Protein 8W9S (pdb70)

Nearest PDB structures (foldseek):
  3ezy-assembly1_B  TM=8.254E-01  e=8.306E-23  Thermotoga maritima
  4gqa-assembly2_C-3  TM=8.114E-01  e=2.676E-22  Klebsiella pneumoniae 342
  4hkt-assembly1_D  TM=8.062E-01  e=8.129E-22  Sinorhizobium meliloti 1021
  5uib-assembly1_A  TM=7.737E-01  e=2.245E-22  Rhizobium rhizogenes K84
  3e18-assembly1_B  TM=7.117E-01  e=3.776E-19  Listeria innocua

Radius of gyration: 33.32 Å; Cα contacts (8 Å, |Δi|>4): 2780; chains: 4; bounding box: 91×78×67 Å

Sequence (1149 aa):
QLEVALIGAGLIARLHLEAWLGAGAAVRVYSDDGRSRELAAEFGAKAAGSLEEALDGADAVDICTPTASHHEIALTAIAAGVGVVCEKPLAASAEEAEEIVTAAERAGVRLYAAHDVRFAAPYARLHELVASGRLGEGALGRFSFSAYHPRPWTGHASARSGGILTDQLLHGADLAHWVFGDVVRVHACYQGDIATPAPEGAVATGTAVLTHASGAISQVVSRWTATPRPPVRVAFHVSGTGGSVSYDSEWPQEVRVVDGGAGNFAYGGPSVFDTEMREFATAFAGGPEPRIGAKDALAAVRIIHAAAESAWTGRAVELPVVKVAILSSTPQAYAGALRGLPDVEVVAAASWDAFEPVRQAAEAGARVLCEYPPAAKETDLKAMIDAAGDRLTFASPACHGEAFAVVRKGIADGGIGELTTVLGSVATSVDGVLGAAAPYLLDLADAVLGGEPAQQVYAQTNIVLSIGESAAVLTVRYRSGQVASFDCRRHGSATGLPAVTFIGDQGSVQYDAGPQLLGGERPELGGEDLEALMLKDFLGAGDGPGPDGQAALRTFRIIQAAYESAHTGQPVDLRQLEVALIGAGLIARLHLEAWLGAGAAVRVYSDDGRSRELAAEFGAKAAGSLEEALDGADAVDICTPTASHHEIALTAIAAGVGVVCEKPLAASAEEAEEIVTAAERAGVRLYAAHDVRFAAPYARLHELVASGRLGEGALGRFSFSAYHPRPWTGHASARSGGILTDQLLHGADLAHWVFGDVVRVHACYQGDIATPAPEGAVATGTAVLTHASGAISQVVSRWTATPRPPVRVAFHVSGTGGSVSYDSEWPQEVRVVDGGAGNFAYGGPSVFDTEMREFATAFAGGPEPRIGAKDALAAVRIIHAAAESAWTGRAVELPVVKVAILSSTPQAYAGALRGLPDVEVVAAASWDAFEPVRQAAEAGARVLCEYPPAAKETDLKAMIDAAGDRLTFASPACHGEAFAVVRKGIADGGIGELTTVLGSVATSVDGVLGAAAPYLLDLADAVLGGEPAQQVYAQTNIVLSGRIGESAAVLTVRYRSGQVASFDCRRHGSATGLPAVTFIGDQGSVQYDAGPQLLGGERPELGGEDLEALMLKDFLGDGPGPDGQAALRTFRIIQAAYESAHTGQPVDL

Structure (mmCIF, N/CA/C/O backbone):
data_8W9S
#
_entry.id   8W9S
#
_cell.length_a   191.539
_cell.length_b   82.110
_cell.length_c   88.555
_cell.angle_alpha   90.00
_cell.angle_beta   99.64
_cell.angle_gamma   90.00
#
_symmetry.space_group_name_H-M   'C 1 2 1'
#
loop_
_entity.id
_entity.type
_entity.pdbx_description
1 polymer 'NADH-dependent dihydrogenase'
2 polymer RifT
3 non-polymer NICOTINAMIDE-ADENINE-DINUCLEOTIDE
4 non-polymer (7E,9S,10S,11R,12R,13R,14R,15R,16S,17S,18E,20Z)-2,4,10,12,14,16-hexahydroxy-3,7,9,11,13,15,17,21-octamethyl-23-azatricyclo[22.3.1.05,27]octacosa-1,3,5(27),7,18,20,24-heptaene-6,22,26,28-tetrone
5 water water
#
loop_
_atom_site.group_PDB
_atom_site.id
_atom_site.type_symbol
_atom_site.label_atom_id
_atom_site.label_alt_id
_atom_site.label_comp_id
_atom_site.label_asym_id
_atom_site.label_entity_id
_atom_site.label_seq_id
_atom_site.pdbx_PDB_ins_code
_atom_site.Cartn_x
_atom_site.Cartn_y
_atom_site.Cartn_z
_atom_site.occupancy
_atom_site.B_iso_or_equiv
_atom_site.auth_seq_id
_atom_site.auth_comp_id
_atom_site.auth_asym_id
_atom_site.auth_atom_id
_atom_site.pdbx_PDB_model_num
ATOM 1 N N . GLN A 1 18 ? -11.856 -4.990 19.499 1.00 36.52 18 GLN A N 1
ATOM 2 C CA . GLN A 1 18 ? -10.435 -4.849 19.164 1.00 45.76 18 GLN A CA 1
ATOM 3 C C . GLN A 1 18 ? -9.785 -3.729 19.936 1.00 45.42 18 GLN A C 1
ATOM 4 O O . GLN A 1 18 ? -10.332 -2.632 20.052 1.00 40.75 18 GLN A O 1
ATOM 10 N N . LEU A 1 19 ? -8.582 -4.006 20.429 1.00 45.20 19 LEU A N 1
ATOM 11 C CA . LEU A 1 19 ? -7.869 -3.011 21.207 1.00 44.46 19 LEU A CA 1
ATOM 12 C C . LEU A 1 19 ? -7.486 -1.873 20.261 1.00 42.98 19 LEU A C 1
ATOM 13 O O . LEU A 1 19 ? -7.152 -2.105 19.097 1.00 42.81 19 LEU A O 1
ATOM 18 N N . GLU A 1 20 ? -7.566 -0.640 20.736 1.00 41.11 20 GLU A N 1
ATOM 19 C CA . GLU A 1 20 ? -7.275 0.524 19.905 1.00 43.42 20 GLU A CA 1
ATOM 20 C C . GLU A 1 20 ? -6.005 1.206 20.417 1.00 41.93 20 GLU A C 1
ATOM 21 O O . GLU A 1 20 ? -5.953 1.627 21.577 1.00 41.06 20 GLU A O 1
ATOM 27 N N . VAL A 1 21 ? -4.994 1.323 19.551 1.00 42.01 21 VAL A N 1
ATOM 28 C CA . VAL A 1 21 ? -3.663 1.800 19.923 1.00 39.72 21 VAL A CA 1
ATOM 29 C C . VAL A 1 21 ? -3.332 3.052 19.126 1.00 39.00 21 VAL A C 1
ATOM 30 O O . VAL A 1 21 ? -3.387 3.042 17.892 1.00 39.04 21 VAL A O 1
ATOM 34 N N . ALA A 1 22 ? -2.958 4.119 19.825 1.00 38.97 22 ALA A N 1
ATOM 35 C CA . ALA A 1 22 ? -2.469 5.333 19.180 1.00 37.63 22 ALA A CA 1
ATOM 36 C C . ALA A 1 22 ? -0.941 5.258 19.102 1.00 39.70 22 ALA A C 1
ATOM 37 O O . ALA A 1 22 ? -0.255 5.302 20.131 1.00 37.83 22 ALA A O 1
ATOM 39 N N . LEU A 1 23 ? -0.405 5.153 17.887 1.00 36.66 23 LEU A N 1
ATOM 40 C CA . LEU A 1 23 ? 1.040 5.081 17.675 1.00 39.29 23 LEU A CA 1
ATOM 41 C C . LEU A 1 23 ? 1.564 6.462 17.298 1.00 41.65 23 LEU A C 1
ATOM 42 O O . LEU A 1 23 ? 1.167 7.023 16.266 1.00 38.31 23 LEU A O 1
ATOM 47 N N . ILE A 1 24 ? 2.460 7.003 18.128 1.00 37.85 24 ILE A N 1
ATOM 48 C CA . ILE A 1 24 ? 3.032 8.327 17.921 1.00 37.81 24 ILE A CA 1
ATOM 49 C C . ILE A 1 24 ? 4.450 8.175 17.387 1.00 41.28 24 ILE A C 1
ATOM 50 O O . ILE A 1 24 ? 5.277 7.462 17.977 1.00 39.33 24 ILE A O 1
ATOM 55 N N . GLY A 1 25 ? 4.736 8.859 16.283 1.00 42.68 25 GLY A N 1
ATOM 56 C CA . GLY A 1 25 ? 5.977 8.721 15.555 1.00 43.63 25 GLY A CA 1
ATOM 57 C C . GLY A 1 25 ? 5.808 7.869 14.305 1.00 45.33 25 GLY A C 1
ATOM 58 O O . GLY A 1 25 ? 4.901 7.040 14.191 1.00 42.82 25 GLY A O 1
ATOM 59 N N . ALA A 1 26 ? 6.702 8.088 13.337 1.00 45.37 26 ALA A N 1
ATOM 60 C CA . ALA A 1 26 ? 6.647 7.340 12.084 1.00 45.53 26 ALA A CA 1
ATOM 61 C C . ALA A 1 26 ? 8.040 6.930 11.624 1.00 46.45 26 ALA A C 1
ATOM 62 O O . ALA A 1 26 ? 8.276 6.756 10.422 1.00 46.80 26 ALA A O 1
ATOM 64 N N . GLY A 1 27 ? 8.970 6.771 12.561 1.00 44.13 27 GLY A N 1
ATOM 65 C CA . GLY A 1 27 ? 10.321 6.355 12.252 1.00 44.28 27 GLY A CA 1
ATOM 66 C C . GLY A 1 27 ? 10.471 4.848 12.213 1.00 43.98 27 GLY A C 1
ATOM 67 O O . GLY A 1 27 ? 9.508 4.099 12.034 1.00 42.37 27 GLY A O 1
ATOM 68 N N . LEU A 1 28 ? 11.714 4.396 12.389 1.00 44.17 28 LEU A N 1
ATOM 69 C CA . LEU A 1 28 ? 12.007 2.973 12.246 1.00 42.64 28 LEU A CA 1
ATOM 70 C C . LEU A 1 28 ? 11.366 2.141 13.354 1.00 39.92 28 LEU A C 1
ATOM 71 O O . LEU A 1 28 ? 10.813 1.069 13.077 1.00 39.51 28 LEU A O 1
ATOM 76 N N . ILE A 1 29 ? 11.400 2.624 14.603 1.00 41.04 29 ILE A N 1
ATOM 77 C CA . ILE A 1 29 ? 10.781 1.882 15.701 1.00 41.71 29 ILE A CA 1
ATOM 78 C C . ILE A 1 29 ? 9.273 1.829 15.519 1.00 39.08 29 ILE A C 1
ATOM 79 O O . ILE A 1 29 ? 8.660 0.764 15.642 1.00 36.73 29 ILE A O 1
ATOM 84 N N . ALA A 1 30 ? 8.654 2.985 15.248 1.00 37.25 30 ALA A N 1
ATOM 85 C CA . ALA A 1 30 ? 7.217 3.035 15.002 1.00 37.68 30 ALA A CA 1
ATOM 86 C C . ALA A 1 30 ? 6.810 2.043 13.928 1.00 37.45 30 ALA A C 1
ATOM 87 O O . ALA A 1 30 ? 5.810 1.329 14.069 1.00 38.70 30 ALA A O 1
ATOM 89 N N . ARG A 1 31 ? 7.571 1.994 12.840 1.00 36.81 31 ARG A N 1
ATOM 90 C CA . ARG A 1 31 ? 7.250 1.069 11.762 1.00 38.18 31 ARG A CA 1
ATOM 91 C C . ARG A 1 31 ? 7.304 -0.373 12.254 1.00 38.92 31 ARG A C 1
ATOM 92 O O . ARG A 1 31 ? 6.443 -1.190 11.910 1.00 39.35 31 ARG A O 1
ATOM 100 N N . LEU A 1 32 ? 8.284 -0.692 13.099 1.00 37.59 32 LEU A N 1
ATOM 101 C CA . LEU A 1 32 ? 8.384 -2.047 13.630 1.00 37.39 32 LEU A CA 1
ATOM 102 C C . LEU A 1 32 ? 7.256 -2.335 14.612 1.00 38.46 32 LEU A C 1
ATOM 103 O O . LEU A 1 32 ? 6.703 -3.445 14.629 1.00 32.99 32 LEU A O 1
ATOM 108 N N . HIS A 1 33 ? 6.909 -1.343 15.438 1.00 33.40 33 HIS A N 1
ATOM 109 C CA . HIS A 1 33 ? 5.797 -1.491 16.372 1.00 37.68 33 HIS A CA 1
ATOM 110 C C . HIS A 1 33 ? 4.462 -1.597 15.638 1.00 37.04 33 HIS A C 1
ATOM 111 O O . HIS A 1 33 ? 3.624 -2.433 15.994 1.00 36.48 33 HIS A O 1
ATOM 118 N N . LEU A 1 34 ? 4.245 -0.757 14.620 1.00 36.44 34 LEU A N 1
ATOM 119 C CA . LEU A 1 34 ? 2.992 -0.807 13.864 1.00 37.26 34 LEU A CA 1
ATOM 120 C C . LEU A 1 34 ? 2.706 -2.225 13.400 1.00 39.37 34 LEU A C 1
ATOM 121 O O . LEU A 1 34 ? 1.633 -2.778 13.672 1.00 38.47 34 LEU A O 1
ATOM 126 N N . GLU A 1 35 ? 3.694 -2.845 12.750 1.00 36.98 35 GLU A N 1
ATOM 127 C CA . GLU A 1 35 ? 3.530 -4.188 12.215 1.00 41.31 35 GLU A CA 1
ATOM 128 C C . GLU A 1 35 ? 3.233 -5.193 13.318 1.00 41.54 35 GLU A C 1
ATOM 129 O O . GLU A 1 35 ? 2.464 -6.142 13.118 1.00 39.90 35 GLU A O 1
ATOM 135 N N . ALA A 1 36 ? 3.833 -5.004 14.493 1.00 41.07 36 ALA A N 1
ATOM 136 C CA . ALA A 1 36 ? 3.627 -5.953 15.579 1.00 40.46 36 ALA A CA 1
ATOM 137 C C . ALA A 1 36 ? 2.260 -5.772 16.240 1.00 37.34 36 ALA A C 1
ATOM 138 O O . ALA A 1 36 ? 1.613 -6.761 16.596 1.00 36.79 36 ALA A O 1
ATOM 140 N N . TRP A 1 37 ? 1.819 -4.525 16.448 1.00 37.35 37 TRP A N 1
ATOM 141 C CA . TRP A 1 37 ? 0.469 -4.300 16.968 1.00 40.17 37 TRP A CA 1
ATOM 142 C C . TRP A 1 37 ? -0.572 -4.968 16.077 1.00 40.63 37 TRP A C 1
ATOM 143 O O . TRP A 1 37 ? -1.396 -5.764 16.550 1.00 39.67 37 TRP A O 1
ATOM 154 N N . LEU A 1 38 ? -0.531 -4.669 14.774 1.00 39.84 38 LEU A N 1
ATOM 155 C CA . LEU A 1 38 ? -1.484 -5.262 13.839 1.00 39.95 38 LEU A CA 1
ATOM 156 C C . LEU A 1 38 ? -1.416 -6.781 13.884 1.00 42.34 38 LEU A C 1
ATOM 157 O O . LEU A 1 38 ? -2.452 -7.455 13.934 1.00 42.66 38 LEU A O 1
ATOM 162 N N . GLY A 1 39 ? -0.204 -7.340 13.900 1.00 38.35 39 GLY A N 1
ATOM 163 C CA . GLY A 1 39 ? -0.055 -8.779 14.027 1.00 40.20 39 GLY A CA 1
ATOM 164 C C . GLY A 1 39 ? -0.612 -9.336 15.319 1.00 41.94 39 GLY A C 1
ATOM 165 O O . GLY A 1 39 ? -0.866 -10.541 15.405 1.00 46.68 39 GLY A O 1
ATOM 166 N N . ALA A 1 40 ? -0.810 -8.490 16.326 1.00 40.89 40 ALA A N 1
ATOM 167 C CA . ALA A 1 40 ? -1.398 -8.909 17.589 1.00 41.08 40 ALA A CA 1
ATOM 168 C C . ALA A 1 40 ? -2.911 -8.725 17.632 1.00 42.85 40 ALA A C 1
ATOM 169 O O . ALA A 1 40 ? -3.544 -9.153 18.604 1.00 40.36 40 ALA A O 1
ATOM 171 N N . GLY A 1 41 ? -3.501 -8.105 16.610 1.00 42.68 41 GLY A N 1
ATOM 172 C CA . GLY A 1 41 ? -4.941 -7.946 16.524 1.00 47.19 41 GLY A CA 1
ATOM 173 C C . GLY A 1 41 ? -5.436 -6.549 16.823 1.00 48.72 41 GLY A C 1
ATOM 174 O O . GLY A 1 41 ? -6.642 -6.296 16.695 1.00 49.31 41 GLY A O 1
ATOM 175 N N . ALA A 1 42 ? -4.552 -5.638 17.214 1.00 43.48 42 ALA A N 1
ATOM 176 C CA . ALA A 1 42 ? -4.962 -4.284 17.532 1.00 43.23 42 ALA A CA 1
ATOM 177 C C . ALA A 1 42 ? -5.319 -3.513 16.267 1.00 45.14 42 ALA A C 1
ATOM 178 O O . ALA A 1 42 ? -4.792 -3.770 15.181 1.00 43.28 42 ALA A O 1
ATOM 180 N N . ALA A 1 43 ? -6.232 -2.560 16.418 1.00 45.37 43 ALA A N 1
ATOM 181 C CA . ALA A 1 43 ? -6.407 -1.508 15.430 1.00 46.15 43 ALA A CA 1
ATOM 182 C C . ALA A 1 43 ? -5.545 -0.331 15.850 1.00 42.64 43 ALA A C 1
ATOM 183 O O . ALA A 1 43 ? -5.406 -0.051 17.041 1.00 44.11 43 ALA A O 1
ATOM 185 N N . VAL A 1 44 ? -4.955 0.353 14.876 1.00 42.76 44 VAL A N 1
ATOM 186 C CA . VAL A 1 44 ? -3.973 1.387 15.168 1.00 43.20 44 VAL A CA 1
ATOM 187 C C . VAL A 1 44 ? -4.295 2.656 14.388 1.00 45.97 44 VAL A C 1
ATOM 188 O O . VAL A 1 44 ? -4.712 2.603 13.225 1.00 45.45 44 VAL A O 1
ATOM 192 N N . ARG A 1 45 ? -4.085 3.798 15.038 1.00 42.50 45 ARG A N 1
ATOM 193 C CA . ARG A 1 45 ? -4.057 5.114 14.421 1.00 44.49 45 ARG A CA 1
ATOM 194 C C . ARG A 1 45 ? -2.666 5.705 14.623 1.00 42.00 45 ARG A C 1
ATOM 195 O O . ARG A 1 45 ? -2.102 5.611 15.718 1.00 41.92 45 ARG A O 1
ATOM 203 N N . VAL A 1 46 ? -2.112 6.316 13.577 1.00 44.08 46 VAL A N 1
ATOM 204 C CA . VAL A 1 46 ? -0.728 6.781 13.575 1.00 44.08 46 VAL A CA 1
ATOM 205 C C . VAL A 1 46 ? -0.706 8.299 13.455 1.00 47.10 46 VAL A C 1
ATOM 206 O O . VAL A 1 46 ? -1.338 8.865 12.554 1.00 45.51 46 VAL A O 1
ATOM 210 N N . TYR A 1 47 ? 0.027 8.955 14.355 1.00 42.71 47 TYR A N 1
ATOM 211 C CA . TYR A 1 47 ? 0.288 10.385 14.255 1.00 47.17 47 TYR A CA 1
ATOM 212 C C . TYR A 1 47 ? 1.770 10.662 14.454 1.00 48.69 47 TYR A C 1
ATOM 213 O O . TYR A 1 47 ? 2.357 10.243 15.461 1.00 44.94 47 TYR A O 1
ATOM 222 N N . SER A 1 48 ? 2.362 11.392 13.512 1.00 49.62 48 SER A N 1
ATOM 223 C CA . SER A 1 48 ? 3.691 11.960 13.688 1.00 52.52 48 SER A CA 1
ATOM 224 C C . SER A 1 48 ? 3.677 13.410 13.229 1.00 55.53 48 SER A C 1
ATOM 225 O O . SER A 1 48 ? 2.944 13.782 12.306 1.00 54.84 48 SER A O 1
ATOM 228 N N . ASP A 1 49 ? 4.499 14.228 13.885 1.00 54.24 49 ASP A N 1
ATOM 229 C CA . ASP A 1 49 ? 4.548 15.649 13.563 1.00 56.34 49 ASP A CA 1
ATOM 230 C C . ASP A 1 49 ? 5.254 15.935 12.242 1.00 59.30 49 ASP A C 1
ATOM 231 O O . ASP A 1 49 ? 5.248 17.086 11.798 1.00 61.79 49 ASP A O 1
ATOM 236 N N . ASP A 1 50 ? 5.845 14.933 11.597 1.00 62.18 50 ASP A N 1
ATOM 237 C CA . ASP A 1 50 ? 6.472 15.140 10.300 1.00 61.82 50 ASP A CA 1
ATOM 238 C C . ASP A 1 50 ? 5.530 14.843 9.148 1.00 63.19 50 ASP A C 1
ATOM 239 O O . ASP A 1 50 ? 5.954 14.904 7.990 1.00 65.86 50 ASP A O 1
ATOM 244 N N . GLY A 1 51 ? 4.272 14.513 9.435 1.00 63.77 51 GLY A N 1
ATOM 245 C CA . GLY A 1 51 ? 3.319 14.139 8.414 1.00 67.10 51 GLY A CA 1
ATOM 246 C C . GLY A 1 51 ? 3.491 12.749 7.841 1.00 68.63 51 GLY A C 1
ATOM 247 O O . GLY A 1 51 ? 2.546 12.228 7.230 1.00 71.12 51 GLY A O 1
ATOM 248 N N . ARG A 1 52 ? 4.658 12.121 8.031 1.00 61.38 52 ARG A N 1
ATOM 249 C CA . ARG A 1 52 ? 4.939 10.810 7.448 1.00 60.82 52 ARG A CA 1
ATOM 250 C C . ARG A 1 52 ? 4.030 9.712 7.990 1.00 58.86 52 ARG A C 1
ATOM 251 O O . ARG A 1 52 ? 4.038 8.601 7.453 1.00 59.87 52 ARG A O 1
ATOM 259 N N . SER A 1 53 ? 3.238 10.000 9.022 1.00 61.15 53 SER A N 1
ATOM 260 C CA . SER A 1 53 ? 2.266 9.033 9.517 1.00 56.92 53 SER A CA 1
ATOM 261 C C . SER A 1 53 ? 1.189 8.719 8.479 1.00 57.14 53 SER A C 1
ATOM 262 O O . SER A 1 53 ? 0.606 7.628 8.508 1.00 51.71 53 SER A O 1
ATOM 265 N N . ARG A 1 54 ? 0.934 9.641 7.547 1.00 58.58 54 ARG A N 1
ATOM 266 C CA . ARG A 1 54 ? -0.102 9.434 6.535 1.00 62.10 54 ARG A CA 1
ATOM 267 C C . ARG A 1 54 ? 0.193 8.197 5.676 1.00 58.42 54 ARG A C 1
ATOM 268 O O . ARG A 1 54 ? -0.490 7.178 5.788 1.00 54.02 54 ARG A O 1
ATOM 276 N N . GLU A 1 55 ? 1.199 8.270 4.796 1.00 60.92 55 GLU A N 1
ATOM 277 C CA . GLU A 1 55 ? 1.682 7.111 4.038 1.00 59.34 55 GLU A CA 1
ATOM 278 C C . GLU A 1 55 ? 2.148 5.931 4.893 1.00 54.85 55 GLU A C 1
ATOM 279 O O . GLU A 1 55 ? 2.154 4.806 4.384 1.00 54.09 55 GLU A O 1
ATOM 285 N N . LEU A 1 56 ? 2.568 6.118 6.149 1.00 54.09 56 LEU A N 1
ATOM 286 C CA . LEU A 1 56 ? 2.930 4.936 6.934 1.00 52.85 56 LEU A CA 1
ATOM 287 C C . LEU A 1 56 ? 1.699 4.087 7.236 1.00 51.01 56 LEU A C 1
ATOM 288 O O . LEU A 1 56 ? 1.708 2.861 7.060 1.00 48.33 56 LEU A O 1
ATOM 293 N N . ALA A 1 57 ? 0.619 4.735 7.665 1.00 49.96 57 ALA A N 1
ATOM 294 C CA . ALA A 1 57 ? -0.603 4.016 7.988 1.00 49.54 57 ALA A CA 1
ATOM 295 C C . ALA A 1 57 ? -1.217 3.374 6.749 1.00 50.59 57 ALA A C 1
ATOM 296 O O . ALA A 1 57 ? -1.726 2.249 6.818 1.00 48.14 57 ALA A O 1
ATOM 298 N N . ALA A 1 58 ? -1.172 4.067 5.607 1.00 51.02 58 ALA A N 1
ATOM 299 C CA . ALA A 1 58 ? -1.717 3.496 4.377 1.00 50.72 58 ALA A CA 1
ATOM 300 C C . ALA A 1 58 ? -0.961 2.238 3.978 1.00 53.11 58 ALA A C 1
ATOM 301 O O . ALA A 1 58 ? -1.570 1.239 3.574 1.00 52.26 58 ALA A O 1
ATOM 303 N N . GLU A 1 59 ? 0.367 2.262 4.113 1.00 52.70 59 GLU A N 1
ATOM 304 C CA . GLU A 1 59 ? 1.184 1.099 3.781 1.00 50.40 59 GLU A CA 1
ATOM 305 C C . GLU A 1 59 ? 0.742 -0.140 4.557 1.00 50.99 59 GLU A C 1
ATOM 306 O O . GLU A 1 59 ? 0.762 -1.255 4.023 1.00 52.49 59 GLU A O 1
ATOM 312 N N . PHE A 1 60 ? 0.313 0.028 5.806 1.00 51.48 60 PHE A N 1
ATOM 313 C CA . PHE A 1 60 ? -0.031 -1.113 6.647 1.00 50.89 60 PHE A CA 1
ATOM 314 C C . PHE A 1 60 ? -1.533 -1.286 6.843 1.00 50.44 60 PHE A C 1
ATOM 315 O O . PHE A 1 60 ? -1.950 -2.230 7.525 1.00 50.97 60 PHE A O 1
ATOM 323 N N . GLY A 1 61 ? -2.359 -0.421 6.261 1.00 50.76 61 GLY A N 1
ATOM 324 C CA . GLY A 1 61 ? -3.792 -0.531 6.449 1.00 50.53 61 GLY A CA 1
ATOM 325 C C . GLY A 1 61 ? -4.307 0.028 7.755 1.00 51.46 61 GLY A C 1
ATOM 326 O O . GLY A 1 61 ? -5.395 -0.352 8.196 1.00 50.22 61 GLY A O 1
ATOM 327 N N . ALA A 1 62 ? -3.557 0.911 8.400 1.00 50.40 62 ALA A N 1
ATOM 328 C CA . ALA A 1 62 ? -3.995 1.498 9.651 1.00 50.84 62 ALA A CA 1
ATOM 329 C C . ALA A 1 62 ? -4.632 2.862 9.402 1.00 50.55 62 ALA A C 1
ATOM 330 O O . ALA A 1 62 ? -4.721 3.348 8.271 1.00 51.15 62 ALA A O 1
ATOM 332 N N . LYS A 1 63 ? -5.062 3.483 10.497 1.00 45.82 63 LYS A N 1
ATOM 333 C CA . LYS A 1 63 ? -5.701 4.788 10.516 1.00 48.36 63 LYS A CA 1
ATOM 334 C C . LYS A 1 63 ? -4.633 5.870 10.641 1.00 50.00 63 LYS A C 1
ATOM 335 O O . LYS A 1 63 ? -3.577 5.656 11.248 1.00 48.61 63 LYS A O 1
ATOM 341 N N . ALA A 1 64 ? -4.909 7.037 10.072 1.00 46.60 64 ALA A N 1
ATOM 342 C CA . ALA A 1 64 ? -4.049 8.201 10.248 1.00 52.01 64 ALA A CA 1
ATOM 343 C C . ALA A 1 64 ? -4.795 9.274 11.026 1.00 50.52 64 ALA A C 1
ATOM 344 O O . ALA A 1 64 ? -5.920 9.635 10.669 1.00 51.47 64 ALA A O 1
ATOM 346 N N . ALA A 1 65 ? -4.174 9.774 12.087 1.00 47.47 65 ALA A N 1
ATOM 347 C CA . ALA A 1 65 ? -4.735 10.857 12.878 1.00 53.18 65 ALA A CA 1
ATOM 348 C C . ALA A 1 65 ? -4.005 12.161 12.568 1.00 54.20 65 ALA A C 1
ATOM 349 O O . ALA A 1 65 ? -2.806 12.171 12.277 1.00 53.18 65 ALA A O 1
ATOM 351 N N . GLY A 1 66 ? -4.747 13.267 12.620 1.00 52.18 66 GLY A N 1
ATOM 352 C CA . GLY A 1 66 ? -4.178 14.567 12.330 1.00 52.95 66 GLY A CA 1
ATOM 353 C C . GLY A 1 66 ? -3.512 15.268 13.500 1.00 55.34 66 GLY A C 1
ATOM 354 O O . GLY A 1 66 ? -2.905 16.327 13.303 1.00 54.43 66 GLY A O 1
ATOM 355 N N . SER A 1 67 ? -3.609 14.710 14.706 1.00 54.80 67 SER A N 1
ATOM 356 C CA . SER A 1 67 ? -3.037 15.334 15.893 1.00 54.10 67 SER A CA 1
ATOM 357 C C . SER A 1 67 ? -2.918 14.282 16.982 1.00 52.30 67 SER A C 1
ATOM 358 O O . SER A 1 67 ? -3.544 13.222 16.917 1.00 53.32 67 SER A O 1
ATOM 361 N N . LEU A 1 68 ? -2.131 14.607 18.009 1.00 54.03 68 LEU A N 1
ATOM 362 C CA . LEU A 1 68 ? -2.020 13.720 19.164 1.00 53.13 68 LEU A CA 1
ATOM 363 C C . LEU A 1 68 ? -3.355 13.606 19.894 1.00 53.64 68 LEU A C 1
ATOM 364 O O . LEU A 1 68 ? -3.751 12.514 20.323 1.00 49.12 68 LEU A O 1
ATOM 369 N N . GLU A 1 69 ? -4.064 14.727 20.037 1.00 54.62 69 GLU A N 1
ATOM 370 C CA . GLU A 1 69 ? -5.382 14.702 20.666 1.00 55.43 69 GLU A CA 1
ATOM 371 C C . GLU A 1 69 ? -6.349 13.838 19.868 1.00 51.57 69 GLU A C 1
ATOM 372 O O . GLU A 1 69 ? -7.095 13.035 20.440 1.00 48.80 69 GLU A O 1
ATOM 378 N N . GLU A 1 70 ? -6.342 13.979 18.541 1.00 53.47 70 GLU A N 1
ATOM 379 C CA . GLU A 1 70 ? -7.172 13.116 17.709 1.00 54.37 70 GLU A CA 1
ATOM 380 C C . GLU A 1 70 ? -6.726 11.658 17.807 1.00 56.03 70 GLU A C 1
ATOM 381 O O . GLU A 1 70 ? -7.561 10.748 17.866 1.00 57.11 70 GLU A O 1
ATOM 387 N N . ALA A 1 71 ? -5.411 11.415 17.834 1.00 54.24 71 ALA A N 1
ATOM 388 C CA . ALA A 1 71 ? -4.924 10.047 17.990 1.00 48.79 71 ALA A CA 1
ATOM 389 C C . ALA A 1 71 ? -5.329 9.467 19.341 1.00 47.80 71 ALA A C 1
ATOM 390 O O . ALA A 1 71 ? -5.679 8.287 19.436 1.00 46.55 71 ALA A O 1
ATOM 392 N N . LEU A 1 72 ? -5.311 10.279 20.396 1.00 45.32 72 LEU A N 1
ATOM 393 C CA . LEU A 1 72 ? -5.689 9.771 21.711 1.00 47.07 72 LEU A CA 1
ATOM 394 C C . LEU A 1 72 ? -7.194 9.593 21.880 1.00 50.35 72 LEU A C 1
ATOM 395 O O . LEU A 1 72 ? -7.622 8.849 22.773 1.00 48.27 72 LEU A O 1
ATOM 400 N N . ASP A 1 73 ? -8.001 10.241 21.045 1.00 48.70 73 ASP A N 1
ATOM 401 C CA . ASP A 1 73 ? -9.451 10.235 21.219 1.00 51.14 73 ASP A CA 1
ATOM 402 C C . ASP A 1 73 ? -10.015 8.860 20.862 1.00 49.24 73 ASP A C 1
ATOM 403 O O . ASP A 1 73 ? -10.054 8.478 19.687 1.00 46.94 73 ASP A O 1
ATOM 408 N N . GLY A 1 74 ? -10.465 8.121 21.872 1.00 46.09 74 GLY A N 1
ATOM 409 C CA . GLY A 1 74 ? -10.950 6.775 21.673 1.00 45.94 74 GLY A CA 1
ATOM 410 C C . GLY A 1 74 ? -9.901 5.690 21.785 1.00 48.68 74 GLY A C 1
ATOM 411 O O . GLY A 1 74 ? -10.204 4.527 21.484 1.00 48.04 74 GLY A O 1
ATOM 412 N N . ALA A 1 75 ? -8.682 6.027 22.205 1.00 44.16 75 ALA A N 1
ATOM 413 C CA . ALA A 1 75 ? -7.591 5.065 22.283 1.00 45.99 75 ALA A CA 1
ATOM 414 C C . ALA A 1 75 ? -7.591 4.350 23.627 1.00 43.85 75 ALA A C 1
ATOM 415 O O . ALA A 1 75 ? -7.897 4.945 24.661 1.00 44.23 75 ALA A O 1
ATOM 417 N N . ASP A 1 76 ? -7.242 3.064 23.602 1.00 42.32 76 ASP A N 1
ATOM 418 C CA . ASP A 1 76 ? -7.031 2.300 24.827 1.00 42.70 76 ASP A CA 1
ATOM 419 C C . ASP A 1 76 ? -5.617 2.466 25.367 1.00 43.57 76 ASP A C 1
ATOM 420 O O . ASP A 1 76 ? -5.409 2.426 26.587 1.00 41.57 76 ASP A O 1
ATOM 425 N N . ALA A 1 77 ? -4.648 2.647 24.472 1.00 42.24 77 ALA A N 1
ATOM 426 C CA . ALA A 1 77 ? -3.237 2.736 24.819 1.00 42.50 77 ALA A CA 1
ATOM 427 C C . ALA A 1 77 ? -2.567 3.663 23.820 1.00 39.96 77 ALA A C 1
ATOM 428 O O . ALA A 1 77 ? -3.040 3.823 22.690 1.00 41.46 77 ALA A O 1
ATOM 430 N N . VAL A 1 78 ? -1.485 4.296 24.243 1.00 39.03 78 VAL A N 1
ATOM 431 C CA . VAL A 1 78 ? -0.630 5.045 23.331 1.00 38.50 78 VAL A CA 1
ATOM 432 C C . VAL A 1 78 ? 0.724 4.350 23.300 1.00 38.95 78 VAL A C 1
ATOM 433 O O . VAL A 1 78 ? 1.184 3.819 24.323 1.00 37.92 78 VAL A O 1
ATOM 437 N N . ASP A 1 79 ? 1.317 4.284 22.109 1.00 36.25 79 ASP A N 1
ATOM 438 C CA . ASP A 1 79 ? 2.648 3.722 21.890 1.00 35.78 79 ASP A CA 1
ATOM 439 C C . ASP A 1 79 ? 3.526 4.881 21.446 1.00 36.95 79 ASP A C 1
ATOM 440 O O . ASP A 1 79 ? 3.389 5.373 20.322 1.00 39.06 79 ASP A O 1
ATOM 445 N N . ILE A 1 80 ? 4.404 5.337 22.333 1.00 36.02 80 ILE A N 1
ATOM 446 C CA . ILE A 1 80 ? 5.225 6.514 22.074 1.00 36.68 80 ILE A CA 1
ATOM 447 C C . ILE A 1 80 ? 6.549 6.056 21.465 1.00 38.76 80 ILE A C 1
ATOM 448 O O . ILE A 1 80 ? 7.385 5.449 22.144 1.00 35.07 80 ILE A O 1
ATOM 453 N N . CYS A 1 81 ? 6.728 6.349 20.179 1.00 35.18 81 CYS A N 1
ATOM 454 C CA . CYS A 1 81 ? 7.896 5.981 19.393 1.00 36.98 81 CYS A CA 1
ATOM 455 C C . CYS A 1 81 ? 8.545 7.227 18.802 1.00 38.95 81 CYS A C 1
ATOM 456 O O . CYS A 1 81 ? 8.963 7.252 17.639 1.00 40.72 81 CYS A O 1
ATOM 459 N N . THR A 1 82 ? 8.611 8.273 19.608 1.00 36.30 82 THR A N 1
ATOM 460 C CA . THR A 1 82 ? 9.199 9.555 19.291 1.00 41.03 82 THR A CA 1
ATOM 461 C C . THR A 1 82 ? 10.544 9.703 19.989 1.00 42.90 82 THR A C 1
ATOM 462 O O . THR A 1 82 ? 10.887 8.916 20.878 1.00 42.27 82 THR A O 1
ATOM 466 N N . PRO A 1 83 ? 11.339 10.708 19.608 1.00 43.27 83 PRO A N 1
ATOM 467 C CA . PRO A 1 83 ? 12.581 10.983 20.337 1.00 41.82 83 PRO A CA 1
ATOM 468 C C . PRO A 1 83 ? 12.345 11.130 21.833 1.00 40.37 83 PRO A C 1
ATOM 469 O O . PRO A 1 83 ? 11.314 11.638 22.283 1.00 38.46 83 PRO A O 1
ATOM 473 N N . THR A 1 84 ? 13.362 10.725 22.591 1.00 39.00 84 THR A N 1
ATOM 474 C CA . THR A 1 84 ? 13.272 10.636 24.042 1.00 39.06 84 THR A CA 1
ATOM 475 C C . THR A 1 84 ? 12.797 11.926 24.696 1.00 38.92 84 THR A C 1
ATOM 476 O O . THR A 1 84 ? 11.952 11.888 25.595 1.00 40.27 84 THR A O 1
ATOM 480 N N . ALA A 1 85 ? 13.335 13.079 24.281 1.00 38.30 85 ALA A N 1
ATOM 481 C CA . ALA A 1 85 ? 12.981 14.329 24.955 1.00 40.12 85 ALA A CA 1
ATOM 482 C C . ALA A 1 85 ? 11.491 14.637 24.884 1.00 39.82 85 ALA A C 1
ATOM 483 O O . ALA A 1 85 ? 10.979 15.380 25.732 1.00 37.76 85 ALA A O 1
ATOM 485 N N . SER A 1 86 ? 10.777 14.079 23.913 1.00 38.31 86 SER A N 1
ATOM 486 C CA . SER A 1 86 ? 9.344 14.323 23.807 1.00 38.78 86 SER A CA 1
ATOM 487 C C . SER A 1 86 ? 8.498 13.302 24.562 1.00 41.06 86 SER A C 1
ATOM 488 O O . SER A 1 86 ? 7.267 13.426 24.568 1.00 41.65 86 SER A O 1
ATOM 491 N N . HIS A 1 87 ? 9.117 12.302 25.203 1.00 39.86 87 HIS A N 1
ATOM 492 C CA . HIS A 1 87 ? 8.339 11.271 25.891 1.00 39.61 87 HIS A CA 1
ATOM 493 C C . HIS A 1 87 ? 7.535 11.857 27.042 1.00 39.93 87 HIS A C 1
ATOM 494 O O . HIS A 1 87 ? 6.383 11.466 27.265 1.00 40.42 87 HIS A O 1
ATOM 501 N N . HIS A 1 88 ? 8.126 12.807 27.775 1.00 40.21 88 HIS A N 1
ATOM 502 C CA . HIS A 1 88 ? 7.536 13.293 29.021 1.00 40.68 88 HIS A CA 1
ATOM 503 C C . HIS A 1 88 ? 6.184 13.965 28.781 1.00 42.20 88 HIS A C 1
ATOM 504 O O . HIS A 1 88 ? 5.209 13.688 29.490 1.00 40.68 88 HIS A O 1
ATOM 511 N N . GLU A 1 89 ? 6.093 14.844 27.781 1.00 39.64 89 GLU A N 1
ATOM 512 C CA . GLU A 1 89 ? 4.818 15.534 27.601 1.00 44.92 89 GLU A CA 1
ATOM 513 C C . GLU A 1 89 ? 3.791 14.681 26.858 1.00 42.71 89 GLU A C 1
ATOM 514 O O . GLU A 1 89 ? 2.598 14.767 27.160 1.00 42.56 89 GLU A O 1
ATOM 520 N N . ILE A 1 90 ? 4.221 13.835 25.918 1.00 43.19 90 ILE A N 1
ATOM 521 C CA . ILE A 1 90 ? 3.277 12.947 25.243 1.00 42.87 90 ILE A CA 1
ATOM 522 C C . ILE A 1 90 ? 2.669 11.965 26.242 1.00 43.83 90 ILE A C 1
ATOM 523 O O . ILE A 1 90 ? 1.447 11.771 26.278 1.00 42.77 90 ILE A O 1
ATOM 528 N N . ALA A 1 91 ? 3.509 11.370 27.100 1.00 42.38 91 ALA A N 1
ATOM 529 C CA . ALA A 1 91 ? 3.011 10.432 28.106 1.00 40.38 91 ALA A CA 1
ATOM 530 C C . ALA A 1 91 ? 2.057 11.115 29.085 1.00 43.82 91 ALA A C 1
ATOM 531 O O . ALA A 1 91 ? 1.000 10.568 29.416 1.00 41.96 91 ALA A O 1
ATOM 533 N N . LEU A 1 92 ? 2.428 12.301 29.584 1.00 41.11 92 LEU A N 1
ATOM 534 C CA . LEU A 1 92 ? 1.563 13.015 30.525 1.00 42.74 92 LEU A CA 1
ATOM 535 C C . LEU A 1 92 ? 0.215 13.382 29.898 1.00 44.36 92 LEU A C 1
ATOM 536 O O . LEU A 1 92 ? -0.811 13.378 30.588 1.00 41.79 92 LEU A O 1
ATOM 541 N N . THR A 1 93 ? 0.198 13.691 28.601 1.00 41.30 93 THR A N 1
ATOM 542 C CA . THR A 1 93 ? -1.061 13.997 27.927 1.00 44.89 93 THR A CA 1
ATOM 543 C C . THR A 1 93 ? -1.971 12.772 27.878 1.00 47.28 93 THR A C 1
ATOM 544 O O . THR A 1 93 ? -3.170 12.861 28.171 1.00 46.02 93 THR A O 1
ATOM 548 N N . ALA A 1 94 ? -1.411 11.615 27.511 1.00 43.54 94 ALA A N 1
ATOM 549 C CA . ALA A 1 94 ? -2.201 10.392 27.443 1.00 45.33 94 ALA A CA 1
ATOM 550 C C . ALA A 1 94 ? -2.717 9.991 28.819 1.00 47.74 94 ALA A C 1
ATOM 551 O O . ALA A 1 94 ? -3.885 9.604 28.967 1.00 47.55 94 ALA A O 1
ATOM 553 N N . ILE A 1 95 ? -1.854 10.066 29.833 1.00 45.64 95 ILE A N 1
ATOM 554 C CA . ILE A 1 95 ? -2.247 9.692 31.190 1.00 47.50 95 ILE A CA 1
ATOM 555 C C . ILE A 1 95 ? -3.413 10.555 31.664 1.00 48.52 95 ILE A C 1
ATOM 556 O O . ILE A 1 95 ? -4.414 10.044 32.182 1.00 50.20 95 ILE A O 1
ATOM 561 N N . ALA A 1 96 ? -3.308 11.875 31.481 1.00 46.70 96 ALA A N 1
ATOM 562 C CA . ALA A 1 96 ? -4.400 12.760 31.887 1.00 49.07 96 ALA A CA 1
ATOM 563 C C . ALA A 1 96 ? -5.689 12.436 31.142 1.00 50.91 96 ALA A C 1
ATOM 564 O O . ALA A 1 96 ? -6.785 12.658 31.670 1.00 54.01 96 ALA A O 1
ATOM 566 N N . ALA A 1 97 ? -5.584 11.908 29.925 1.00 50.58 97 ALA A N 1
ATOM 567 C CA . ALA A 1 97 ? -6.762 11.526 29.158 1.00 48.18 97 ALA A CA 1
ATOM 568 C C . ALA A 1 97 ? -7.283 10.137 29.508 1.00 47.59 97 ALA A C 1
ATOM 569 O O . ALA A 1 97 ? -8.263 9.696 28.896 1.00 49.24 97 ALA A O 1
ATOM 571 N N . GLY A 1 98 ? -6.664 9.442 30.462 1.00 48.52 98 GLY A N 1
ATOM 572 C CA . GLY A 1 98 ? -7.072 8.096 30.815 1.00 48.74 98 GLY A CA 1
ATOM 573 C C . GLY A 1 98 ? -6.482 7.001 29.956 1.00 49.24 98 GLY A C 1
ATOM 574 O O . GLY A 1 98 ? -6.867 5.835 30.110 1.00 44.38 98 GLY A O 1
ATOM 575 N N . VAL A 1 99 ? -5.558 7.336 29.062 1.00 46.32 99 VAL A N 1
ATOM 576 C CA . VAL A 1 99 ? -4.975 6.377 28.128 1.00 46.89 99 VAL A CA 1
ATOM 577 C C . VAL A 1 99 ? -3.709 5.778 28.742 1.00 45.38 99 VAL A C 1
ATOM 578 O O . VAL A 1 99 ? -2.786 6.511 29.119 1.00 41.84 99 VAL A O 1
ATOM 582 N N . GLY A 1 100 ? -3.675 4.443 28.854 1.00 43.73 100 GLY A N 1
ATOM 583 C CA . GLY A 1 100 ? -2.461 3.762 29.268 1.00 41.07 100 GLY A CA 1
ATOM 584 C C . GLY A 1 100 ? -1.332 3.959 28.272 1.00 41.41 100 GLY A C 1
ATOM 585 O O . GLY A 1 100 ? -1.545 4.309 27.108 1.00 41.94 100 GLY A O 1
ATOM 586 N N . VAL A 1 101 ? -0.102 3.723 28.732 1.00 39.15 101 VAL A N 1
ATOM 587 C CA . VAL A 1 101 ? 1.087 4.119 27.985 1.00 39.55 101 VAL A CA 1
ATOM 588 C C . VAL A 1 101 ? 2.056 2.946 27.868 1.00 39.43 101 VAL A C 1
ATOM 589 O O . VAL A 1 101 ? 2.342 2.258 28.856 1.00 37.94 101 VAL A O 1
ATOM 593 N N . VAL A 1 102 ? 2.549 2.714 26.655 1.00 36.45 102 VAL A N 1
ATOM 594 C CA . VAL A 1 102 ? 3.783 1.972 26.432 1.00 36.99 102 VAL A CA 1
ATOM 595 C C . VAL A 1 102 ? 4.734 2.910 25.708 1.00 38.84 102 VAL A C 1
ATOM 596 O O . VAL A 1 102 ? 4.360 3.556 24.721 1.00 36.74 102 VAL A O 1
ATOM 600 N N . CYS A 1 103 ? 5.936 3.038 26.238 1.00 35.78 103 CYS A N 1
ATOM 601 C CA . CYS A 1 103 ? 6.857 4.058 25.781 1.00 35.69 103 CYS A CA 1
ATOM 602 C C . CYS A 1 103 ? 8.168 3.402 25.382 1.00 35.53 103 CYS A C 1
ATOM 603 O O . CYS A 1 103 ? 8.652 2.484 26.051 1.00 32.68 103 CYS A O 1
ATOM 606 N N . GLU A 1 104 ? 8.734 3.858 24.283 1.00 32.99 104 GLU A N 1
ATOM 607 C CA . GLU A 1 104 ? 10.038 3.349 23.917 1.00 36.79 104 GLU A CA 1
ATOM 608 C C . GLU A 1 104 ? 11.088 3.784 24.951 1.00 35.58 104 GLU A C 1
ATOM 609 O O . GLU A 1 104 ? 10.941 4.801 25.634 1.00 34.90 104 GLU A O 1
ATOM 615 N N . LYS A 1 105 ? 12.127 2.964 25.092 1.00 36.34 105 LYS A N 1
ATOM 616 C CA . LYS A 1 105 ? 13.191 3.209 26.059 1.00 38.83 105 LYS A CA 1
ATOM 617 C C . LYS A 1 105 ? 14.124 4.318 25.568 1.00 35.46 105 LYS A C 1
ATOM 618 O O . LYS A 1 105 ? 14.308 4.493 24.365 1.00 35.84 105 LYS A O 1
ATOM 624 N N . PRO A 1 106 ? 14.700 5.116 26.482 1.00 35.64 106 PRO A N 1
ATOM 625 C CA . PRO A 1 106 ? 14.418 5.154 27.918 1.00 36.09 106 PRO A CA 1
ATOM 626 C C . PRO A 1 106 ? 13.118 5.892 28.160 1.00 34.98 106 PRO A C 1
ATOM 627 O O . PRO A 1 106 ? 12.754 6.700 27.310 1.00 32.99 106 PRO A O 1
ATOM 631 N N . LEU A 1 107 ? 12.459 5.623 29.290 1.00 30.57 107 LEU A N 1
ATOM 632 C CA . LEU A 1 107 ? 11.134 6.187 29.550 1.00 32.71 107 LEU A CA 1
ATOM 633 C C . LEU A 1 107 ? 11.089 7.709 29.382 1.00 35.10 107 LEU A C 1
ATOM 634 O O . LEU A 1 107 ? 10.119 8.254 28.840 1.00 35.45 107 LEU A O 1
ATOM 639 N N . ALA A 1 108 ? 12.114 8.413 29.854 1.00 32.86 108 ALA A N 1
ATOM 640 C CA . ALA A 1 108 ? 12.141 9.865 29.791 1.00 34.07 108 ALA A CA 1
ATOM 641 C C . ALA A 1 108 ? 13.589 10.319 29.689 1.00 35.92 108 ALA A C 1
ATOM 642 O O . ALA A 1 108 ? 14.519 9.525 29.846 1.00 34.81 108 ALA A O 1
ATOM 644 N N . ALA A 1 109 ? 13.770 11.620 29.432 1.00 35.95 109 ALA A N 1
ATOM 645 C CA . ALA A 1 109 ? 15.097 12.188 29.232 1.00 37.80 109 ALA A CA 1
ATOM 646 C C . ALA A 1 109 ? 15.829 12.467 30.539 1.00 34.22 109 ALA A C 1
ATOM 647 O O . ALA A 1 109 ? 17.030 12.751 30.511 1.00 33.17 109 ALA A O 1
ATOM 649 N N . SER A 1 110 ? 15.145 12.399 31.673 1.00 32.58 110 SER A N 1
ATOM 650 C CA . SER A 1 110 ? 15.787 12.554 32.967 1.00 37.46 110 SER A CA 1
ATOM 651 C C . SER A 1 110 ? 15.113 11.619 33.954 1.00 34.65 110 SER A C 1
ATOM 652 O O . SER A 1 110 ? 13.945 11.257 33.789 1.00 31.73 110 SER A O 1
ATOM 655 N N . ALA A 1 111 ? 15.872 11.232 34.982 1.00 35.43 111 ALA A N 1
ATOM 656 C CA . ALA A 1 111 ? 15.314 10.416 36.051 1.00 33.15 111 ALA A CA 1
ATOM 657 C C . ALA A 1 111 ? 14.142 11.120 36.713 1.00 37.31 111 ALA A C 1
ATOM 658 O O . ALA A 1 111 ? 13.174 10.471 37.129 1.00 36.37 111 ALA A O 1
ATOM 660 N N . GLU A 1 112 ? 14.214 12.452 36.796 1.00 33.89 112 GLU A N 1
ATOM 661 C CA . GLU A 1 112 ? 13.159 13.232 37.419 1.00 38.22 112 GLU A CA 1
ATOM 662 C C . GLU A 1 112 ? 11.911 13.257 36.542 1.00 36.53 112 GLU A C 1
ATOM 663 O O . GLU A 1 112 ? 10.784 13.189 37.049 1.00 37.73 112 GLU A O 1
ATOM 669 N N . GLU A 1 113 ? 12.090 13.360 35.224 1.00 36.88 113 GLU A N 1
ATOM 670 C CA . GLU A 1 113 ? 10.942 13.263 34.323 1.00 38.09 113 GLU A CA 1
ATOM 671 C C . GLU A 1 113 ? 10.304 11.884 34.405 1.00 37.05 113 GLU A C 1
ATOM 672 O O . GLU A 1 113 ? 9.075 11.758 34.420 1.00 38.06 113 GLU A O 1
ATOM 678 N N . ALA A 1 114 ? 11.131 10.839 34.479 1.00 37.92 114 ALA A N 1
ATOM 679 C CA . ALA A 1 114 ? 10.608 9.477 34.508 1.00 37.49 114 ALA A CA 1
ATOM 680 C C . ALA A 1 114 ? 9.772 9.251 35.755 1.00 37.25 114 ALA A C 1
ATOM 681 O O . ALA A 1 114 ? 8.667 8.700 35.684 1.00 37.79 114 ALA A O 1
ATOM 683 N N . GLU A 1 115 ? 10.284 9.669 36.917 1.00 36.88 115 GLU A N 1
ATOM 684 C CA . GLU A 1 115 ? 9.511 9.498 38.142 1.00 38.55 115 GLU A CA 1
ATOM 685 C C . GLU A 1 115 ? 8.177 10.227 38.059 1.00 39.85 115 GLU A C 1
ATOM 686 O O . GLU A 1 115 ? 7.159 9.725 38.547 1.00 41.32 115 GLU A O 1
ATOM 692 N N . GLU A 1 116 ? 8.153 11.404 37.425 1.00 41.73 116 GLU A N 1
ATOM 693 C CA . GLU A 1 116 ? 6.901 12.148 37.312 1.00 43.42 116 GLU A CA 1
ATOM 694 C C . GLU A 1 116 ? 5.877 11.381 36.482 1.00 44.11 116 GLU A C 1
ATOM 695 O O . GLU A 1 116 ? 4.689 11.346 36.827 1.00 46.77 116 GLU A O 1
ATOM 701 N N . ILE A 1 117 ? 6.318 10.755 35.388 1.00 41.50 117 ILE A N 1
ATOM 702 C CA . ILE A 1 117 ? 5.415 9.920 34.598 1.00 42.22 117 ILE A CA 1
ATOM 703 C C . ILE A 1 117 ? 4.902 8.746 35.428 1.00 41.76 117 ILE A C 1
ATOM 704 O O . ILE A 1 117 ? 3.706 8.425 35.401 1.00 42.63 117 ILE A O 1
ATOM 709 N N . VAL A 1 118 ? 5.790 8.099 36.191 1.00 41.16 118 VAL A N 1
ATOM 710 C CA . VAL A 1 118 ? 5.381 6.941 36.987 1.00 40.28 118 VAL A CA 1
ATOM 711 C C . VAL A 1 118 ? 4.324 7.342 38.007 1.00 44.96 118 VAL A C 1
ATOM 712 O O . VAL A 1 118 ? 3.315 6.650 38.185 1.00 45.66 118 VAL A O 1
ATOM 716 N N . THR A 1 119 ? 4.541 8.468 38.692 1.00 44.54 119 THR A N 1
ATOM 717 C CA . THR A 1 119 ? 3.593 8.918 39.706 1.00 46.38 119 THR A CA 1
ATOM 718 C C . THR A 1 119 ? 2.241 9.263 39.090 1.00 45.87 119 THR A C 1
ATOM 719 O O . THR A 1 119 ? 1.195 8.855 39.608 1.00 48.81 119 THR A O 1
ATOM 723 N N . ALA A 1 120 ? 2.244 9.988 37.964 1.00 46.83 120 ALA A N 1
ATOM 724 C CA . ALA A 1 120 ? 0.990 10.373 37.317 1.00 46.26 120 ALA A CA 1
ATOM 725 C C . ALA A 1 120 ? 0.203 9.155 36.841 1.00 48.79 120 ALA A C 1
ATOM 726 O O . ALA A 1 120 ? -1.027 9.111 36.970 1.00 48.03 120 ALA A O 1
ATOM 728 N N . ALA A 1 121 ? 0.894 8.163 36.272 1.00 47.83 121 ALA A N 1
ATOM 729 C CA . ALA A 1 121 ? 0.210 6.951 35.832 1.00 48.10 121 ALA A CA 1
ATOM 730 C C . ALA A 1 121 ? -0.400 6.208 37.014 1.00 51.08 121 ALA A C 1
ATOM 731 O O . ALA A 1 121 ? -1.500 5.650 36.911 1.00 50.13 121 ALA A O 1
ATOM 733 N N . GLU A 1 122 ? 0.301 6.196 38.149 1.00 50.64 122 GLU A N 1
ATOM 734 C CA . GLU A 1 122 ? -0.190 5.480 39.318 1.00 53.08 122 GLU A CA 1
ATOM 735 C C . GLU A 1 122 ? -1.420 6.162 39.914 1.00 56.76 122 GLU A C 1
ATOM 736 O O . GLU A 1 122 ? -2.383 5.486 40.294 1.00 55.78 122 GLU A O 1
ATOM 742 N N . ARG A 1 123 ? -1.419 7.502 39.974 1.00 54.75 123 ARG A N 1
ATOM 743 C CA . ARG A 1 123 ? -2.557 8.224 40.542 1.00 58.21 123 ARG A CA 1
ATOM 744 C C . ARG A 1 123 ? -3.760 8.201 39.609 1.00 58.26 123 ARG A C 1
ATOM 745 O O . ARG A 1 123 ? -4.905 8.117 40.068 1.00 60.82 123 ARG A O 1
ATOM 753 N N . ALA A 1 124 ? -3.528 8.297 38.299 1.00 57.04 124 ALA A N 1
ATOM 754 C CA . ALA A 1 124 ? -4.610 8.143 37.338 1.00 53.89 124 ALA A CA 1
ATOM 755 C C . ALA A 1 124 ? -5.004 6.688 37.131 1.00 53.04 124 ALA A C 1
ATOM 756 O O . ALA A 1 124 ? -5.979 6.425 36.418 1.00 53.65 124 ALA A O 1
ATOM 758 N N . GLY A 1 125 ? -4.278 5.748 37.736 1.00 52.80 125 GLY A N 1
ATOM 759 C CA . GLY A 1 125 ? -4.592 4.335 37.604 1.00 51.13 125 GLY A CA 1
ATOM 760 C C . GLY A 1 125 ? -4.522 3.791 36.192 1.00 52.17 125 GLY A C 1
ATOM 761 O O . GLY A 1 125 ? -5.300 2.897 35.843 1.00 52.56 125 GLY A O 1
ATOM 762 N N . VAL A 1 126 ? -3.617 4.305 35.361 1.00 48.59 126 VAL A N 1
ATOM 763 C CA . VAL A 1 126 ? -3.437 3.789 34.008 1.00 45.32 126 VAL A CA 1
ATOM 764 C C . VAL A 1 126 ? -2.151 2.974 33.963 1.00 44.28 126 VAL A C 1
ATOM 765 O O . VAL A 1 126 ? -1.205 3.200 34.732 1.00 44.79 126 VAL A O 1
ATOM 769 N N . ARG A 1 127 ? -2.130 2.004 33.060 1.00 44.10 127 ARG A N 1
ATOM 770 C CA . ARG A 1 127 ? -0.957 1.164 32.890 1.00 43.06 127 ARG A CA 1
ATOM 771 C C . ARG A 1 127 ? 0.193 1.961 32.283 1.00 43.21 127 ARG A C 1
ATOM 772 O O . ARG A 1 127 ? -0.014 2.823 31.419 1.00 41.30 127 ARG A O 1
ATOM 780 N N . LEU A 1 128 ? 1.412 1.669 32.743 1.00 42.46 128 LEU A N 1
ATOM 781 C CA . LEU A 1 128 ? 2.623 2.328 32.249 1.00 38.27 128 LEU A CA 1
ATOM 782 C C . LEU A 1 128 ? 3.707 1.276 32.058 1.00 39.16 128 LEU A C 1
ATOM 783 O O . LEU A 1 128 ? 4.199 0.699 33.032 1.00 37.74 128 LEU A O 1
ATOM 788 N N . TYR A 1 129 ? 4.066 1.030 30.801 1.00 39.48 129 TYR A N 1
ATOM 789 C CA . TYR A 1 129 ? 5.102 0.085 30.421 1.00 38.02 129 TYR A CA 1
ATOM 790 C C . TYR A 1 129 ? 6.122 0.798 29.546 1.00 38.56 129 TYR A C 1
ATOM 791 O O . TYR A 1 129 ? 5.848 1.858 28.971 1.00 40.90 129 TYR A O 1
ATOM 800 N N . ALA A 1 130 ? 7.319 0.220 29.481 1.00 36.05 130 ALA A N 1
ATOM 801 C CA . ALA A 1 130 ? 8.351 0.665 28.563 1.00 34.25 130 ALA A CA 1
ATOM 802 C C . ALA A 1 130 ? 8.828 -0.530 27.752 1.00 35.65 130 ALA A C 1
ATOM 803 O O . ALA A 1 130 ? 8.807 -1.672 28.228 1.00 35.57 130 ALA A O 1
ATOM 805 N N . ALA A 1 131 ? 9.257 -0.263 26.518 1.00 35.65 131 ALA A N 1
ATOM 806 C CA . ALA A 1 131 ? 9.612 -1.333 25.578 1.00 37.62 131 ALA A CA 1
ATOM 807 C C . ALA A 1 131 ? 11.075 -1.755 25.760 1.00 34.47 131 ALA A C 1
ATOM 808 O O . ALA A 1 131 ? 11.929 -1.569 24.890 1.00 33.80 131 ALA A O 1
ATOM 810 N N . HIS A 1 132 ? 11.348 -2.382 26.903 1.00 31.43 132 HIS A N 1
ATOM 811 C CA . HIS A 1 132 ? 12.684 -2.925 27.153 1.00 30.48 132 HIS A CA 1
ATOM 812 C C . HIS A 1 132 ? 12.806 -4.251 26.408 1.00 33.59 132 HIS A C 1
ATOM 813 O O . HIS A 1 132 ? 12.612 -5.337 26.980 1.00 30.53 132 HIS A O 1
ATOM 820 N N . ASP A 1 133 ? 13.171 -4.160 25.117 1.00 33.19 133 ASP A N 1
ATOM 821 C CA . ASP A 1 133 ? 13.049 -5.298 24.208 1.00 32.74 133 ASP A CA 1
ATOM 822 C C . ASP A 1 133 ? 13.844 -6.516 24.673 1.00 30.53 133 ASP A C 1
ATOM 823 O O . ASP A 1 133 ? 13.453 -7.651 24.377 1.00 29.14 133 ASP A O 1
ATOM 828 N N . VAL A 1 134 ? 14.971 -6.306 25.363 1.00 30.66 134 VAL A N 1
ATOM 829 C CA . VAL A 1 134 ? 15.830 -7.426 25.746 1.00 30.78 134 VAL A CA 1
ATOM 830 C C . VAL A 1 134 ? 15.056 -8.465 26.548 1.00 30.85 134 VAL A C 1
ATOM 831 O O . VAL A 1 134 ? 15.294 -9.672 26.400 1.00 29.98 134 VAL A O 1
ATOM 835 N N . ARG A 1 135 ? 14.088 -8.033 27.362 1.00 27.46 135 ARG A N 1
ATOM 836 C CA . ARG A 1 135 ? 13.381 -8.976 28.216 1.00 29.09 135 ARG A CA 1
ATOM 837 C C . ARG A 1 135 ? 12.531 -9.968 27.435 1.00 30.15 135 ARG A C 1
ATOM 838 O O . ARG A 1 135 ? 12.115 -10.980 28.010 1.00 27.60 135 ARG A O 1
ATOM 846 N N . PHE A 1 136 ? 12.278 -9.711 26.153 1.00 29.72 136 PHE A N 1
ATOM 847 C CA . PHE A 1 136 ? 11.339 -10.496 25.369 1.00 31.05 136 PHE A CA 1
ATOM 848 C C . PHE A 1 136 ? 12.029 -11.448 24.401 1.00 31.10 136 PHE A C 1
ATOM 849 O O . PHE A 1 136 ? 11.341 -12.149 23.657 1.00 32.79 136 PHE A O 1
ATOM 857 N N . ALA A 1 137 ? 13.364 -11.497 24.394 1.00 30.84 137 ALA A N 1
ATOM 858 C CA . ALA A 1 137 ? 14.109 -12.491 23.635 1.00 28.24 137 ALA A CA 1
ATOM 859 C C . ALA A 1 137 ? 14.495 -13.656 24.538 1.00 28.31 137 ALA A C 1
ATOM 860 O O . ALA A 1 137 ? 14.754 -13.484 25.730 1.00 26.34 137 ALA A O 1
ATOM 862 N N . ALA A 1 138 ? 14.572 -14.842 23.931 1.00 28.86 138 ALA A N 1
ATOM 863 C CA . ALA A 1 138 ? 14.677 -16.106 24.664 1.00 28.39 138 ALA A CA 1
ATOM 864 C C . ALA A 1 138 ? 15.883 -16.231 25.603 1.00 26.75 138 ALA A C 1
ATOM 865 O O . ALA A 1 138 ? 15.700 -16.707 26.736 1.00 25.32 138 ALA A O 1
ATOM 867 N N . PRO A 1 139 ? 17.121 -15.887 25.221 1.00 26.98 139 PRO A N 1
ATOM 868 C CA . PRO A 1 139 ? 18.226 -16.112 26.181 1.00 28.12 139 PRO A CA 1
ATOM 869 C C . PRO A 1 139 ? 18.053 -15.349 27.489 1.00 28.28 139 PRO A C 1
ATOM 870 O O . PRO A 1 139 ? 18.355 -15.889 28.567 1.00 26.13 139 PRO A O 1
ATOM 874 N N . TYR A 1 140 ? 17.535 -14.119 27.421 1.00 25.50 140 TYR A N 1
ATOM 875 C CA . TYR A 1 140 ? 17.394 -13.256 28.591 1.00 28.56 140 TYR A CA 1
ATOM 876 C C . TYR A 1 140 ? 16.167 -13.625 29.418 1.00 27.26 140 TYR A C 1
ATOM 877 O O . TYR A 1 140 ? 16.241 -13.679 30.649 1.00 28.03 140 TYR A O 1
ATOM 886 N N . ALA A 1 141 ? 15.040 -13.891 28.758 1.00 25.37 141 ALA A N 1
ATOM 887 C CA . ALA A 1 141 ? 13.866 -14.392 29.460 1.00 28.73 141 ALA A CA 1
ATOM 888 C C . ALA A 1 141 ? 14.171 -15.706 30.176 1.00 30.42 141 ALA A C 1
ATOM 889 O O . ALA A 1 141 ? 13.738 -15.914 31.316 1.00 29.52 141 ALA A O 1
ATOM 891 N N . ARG A 1 142 ? 14.921 -16.604 29.527 1.00 29.45 142 ARG A N 1
ATOM 892 C CA . ARG A 1 142 ? 15.257 -17.869 30.172 1.00 31.14 142 ARG A CA 1
ATOM 893 C C . ARG A 1 142 ? 16.189 -17.650 31.361 1.00 29.88 142 ARG A C 1
ATOM 894 O O . ARG A 1 142 ? 16.025 -18.289 32.407 1.00 31.65 142 ARG A O 1
ATOM 902 N N . LEU A 1 143 ? 17.159 -16.737 31.224 1.00 30.44 143 LEU A N 1
ATOM 903 C CA . LEU A 1 143 ? 18.031 -16.390 32.348 1.00 30.08 143 LEU A CA 1
ATOM 904 C C . LEU A 1 143 ? 17.229 -15.885 33.549 1.00 32.66 143 LEU A C 1
ATOM 905 O O . LEU A 1 143 ? 17.441 -16.341 34.677 1.00 32.94 143 LEU A O 1
ATOM 910 N N . HIS A 1 144 ? 16.313 -14.929 33.334 1.00 29.24 144 HIS A N 1
ATOM 911 C CA . HIS A 1 144 ? 15.506 -14.445 34.453 1.00 33.36 144 HIS A CA 1
ATOM 912 C C . HIS A 1 144 ? 14.667 -15.569 35.060 1.00 35.19 144 HIS A C 1
ATOM 913 O O . HIS A 1 144 ? 14.502 -15.649 36.285 1.00 31.98 144 HIS A O 1
ATOM 920 N N . GLU A 1 145 ? 14.128 -16.444 34.214 1.00 31.24 145 GLU A N 1
ATOM 921 C CA . GLU A 1 145 ? 13.344 -17.567 34.709 1.00 35.61 145 GLU A CA 1
ATOM 922 C C . GLU A 1 145 ? 14.171 -18.446 35.643 1.00 37.40 145 GLU A C 1
ATOM 923 O O . GLU A 1 145 ? 13.708 -18.817 36.729 1.00 36.13 145 GLU A O 1
ATOM 929 N N . LEU A 1 146 ? 15.411 -18.759 35.251 1.00 33.77 146 LEU A N 1
ATOM 930 C CA . LEU A 1 146 ? 16.274 -19.583 36.088 1.00 35.45 146 LEU A CA 1
ATOM 931 C C . LEU A 1 146 ? 16.567 -18.899 37.418 1.00 40.57 146 LEU A C 1
ATOM 932 O O . LEU A 1 146 ? 16.465 -19.516 38.486 1.00 38.26 146 LEU A O 1
ATOM 937 N N . VAL A 1 147 ? 16.953 -17.622 37.369 1.00 35.26 147 VAL A N 1
ATOM 938 C CA . VAL A 1 147 ? 17.342 -16.916 38.587 1.00 39.51 147 VAL A CA 1
ATOM 939 C C . VAL A 1 147 ? 16.147 -16.754 39.519 1.00 39.70 147 VAL A C 1
ATOM 940 O O . VAL A 1 147 ? 16.257 -16.983 40.729 1.00 41.36 147 VAL A O 1
ATOM 944 N N . ALA A 1 148 ? 14.982 -16.389 38.968 1.00 39.15 148 ALA A N 1
ATOM 945 C CA . ALA A 1 148 ? 13.825 -16.073 39.802 1.00 41.39 148 ALA A CA 1
ATOM 946 C C . ALA A 1 148 ? 13.206 -17.319 40.405 1.00 45.94 148 ALA A C 1
ATOM 947 O O . ALA A 1 148 ? 12.619 -17.253 41.490 1.00 49.40 148 ALA A O 1
ATOM 949 N N . SER A 1 149 ? 13.298 -18.448 39.707 1.00 42.55 149 SER A N 1
ATOM 950 C CA . SER A 1 149 ? 12.816 -19.720 40.213 1.00 42.99 149 SER A CA 1
ATOM 951 C C . SER A 1 149 ? 13.751 -20.357 41.241 1.00 44.66 149 SER A C 1
ATOM 952 O O . SER A 1 149 ? 13.406 -21.426 41.757 1.00 46.28 149 SER A O 1
ATOM 955 N N . GLY A 1 150 ? 14.920 -19.756 41.534 1.00 44.12 150 GLY A N 1
ATOM 956 C CA . GLY A 1 150 ? 15.839 -20.261 42.536 1.00 42.30 150 GLY A CA 1
ATOM 957 C C . GLY A 1 150 ? 16.875 -21.217 42.014 1.00 42.95 150 GLY A C 1
ATOM 958 O O . GLY A 1 150 ? 17.726 -21.670 42.800 1.00 41.35 150 GLY A O 1
ATOM 959 N N . ARG A 1 151 ? 16.847 -21.477 40.706 1.00 43.14 151 ARG A N 1
ATOM 960 C CA . ARG A 1 151 ? 17.726 -22.449 40.080 1.00 42.35 151 ARG A CA 1
ATOM 961 C C . ARG A 1 151 ? 19.202 -22.102 40.210 1.00 39.54 151 ARG A C 1
ATOM 962 O O . ARG A 1 151 ? 20.043 -23.010 40.213 1.00 40.53 151 ARG A O 1
ATOM 970 N N . LEU A 1 152 ? 19.566 -20.826 40.239 1.00 40.19 152 LEU A N 1
ATOM 971 C CA . LEU A 1 152 ? 20.957 -20.475 40.508 1.00 36.80 152 LEU A CA 1
ATOM 972 C C . LEU A 1 152 ? 21.253 -20.183 41.969 1.00 37.12 152 LEU A C 1
ATOM 973 O O . LEU A 1 152 ? 22.382 -19.779 42.283 1.00 39.03 152 LEU A O 1
ATOM 978 N N . GLY A 1 153 ? 20.297 -20.378 42.869 1.00 37.78 153 GLY A N 1
ATOM 979 C CA . GLY A 1 153 ? 20.606 -20.011 44.239 1.00 37.43 153 GLY A CA 1
ATOM 980 C C . GLY A 1 153 ? 20.649 -18.498 44.384 1.00 40.98 153 GLY A C 1
ATOM 981 O O . GLY A 1 153 ? 19.906 -17.768 43.724 1.00 37.80 153 GLY A O 1
ATOM 982 N N . GLU A 1 154 ? 21.537 -18.021 45.260 1.00 37.30 154 GLU A N 1
ATOM 983 C CA . GLU A 1 154 ? 21.715 -16.588 45.485 1.00 38.69 154 GLU A CA 1
ATOM 984 C C . GLU A 1 154 ? 22.667 -16.023 44.443 1.00 34.52 154 GLU A C 1
ATOM 985 O O . GLU A 1 154 ? 23.831 -16.432 44.375 1.00 34.22 154 GLU A O 1
ATOM 991 N N . GLY A 1 155 ? 22.191 -15.057 43.665 1.00 34.83 155 GLY A N 1
ATOM 992 C CA . GLY A 1 155 ? 23.043 -14.462 42.651 1.00 32.75 155 GLY A CA 1
ATOM 993 C C . GLY A 1 155 ? 24.239 -13.774 43.282 1.00 31.38 155 GLY A C 1
ATOM 994 O O . GLY A 1 155 ? 24.137 -13.153 44.343 1.00 30.62 155 GLY A O 1
ATOM 995 N N . ALA A 1 156 ? 25.377 -13.895 42.627 1.00 29.57 156 ALA A N 1
ATOM 996 C CA . ALA A 1 156 ? 26.600 -13.323 43.170 1.00 29.23 156 ALA A CA 1
ATOM 997 C C . ALA A 1 156 ? 27.334 -12.435 42.181 1.00 29.31 156 ALA A C 1
ATOM 998 O O . ALA A 1 156 ? 27.860 -11.385 42.569 1.00 25.71 156 ALA A O 1
ATOM 1000 N N . LEU A 1 157 ? 27.417 -12.839 40.920 1.00 27.55 157 LEU A N 1
ATOM 1001 C CA . LEU A 1 157 ? 28.327 -12.172 40.002 1.00 26.65 157 LEU A CA 1
ATOM 1002 C C . LEU A 1 157 ? 27.805 -12.323 38.588 1.00 25.98 157 LEU A C 1
ATOM 1003 O O . LEU A 1 157 ? 27.462 -13.431 38.167 1.00 24.70 157 LEU A O 1
ATOM 1008 N N . GLY A 1 158 ? 27.742 -11.215 37.864 1.00 25.96 158 GLY A N 1
ATOM 1009 C CA . GLY A 1 158 ? 27.329 -11.299 36.483 1.00 24.79 158 GLY A CA 1
ATOM 1010 C C . GLY A 1 158 ? 28.117 -10.381 35.588 1.00 25.38 158 GLY A C 1
ATOM 1011 O O . GLY A 1 158 ? 28.456 -9.255 35.975 1.00 23.04 158 GLY A O 1
ATOM 1012 N N . ARG A 1 159 ? 28.432 -10.853 34.389 1.00 23.29 159 ARG A N 1
ATOM 1013 C CA . ARG A 1 159 ? 29.039 -10.004 33.378 1.00 25.36 159 ARG A CA 1
ATOM 1014 C C . ARG A 1 159 ? 28.146 -10.031 32.147 1.00 25.58 159 ARG A C 1
ATOM 1015 O O . ARG A 1 159 ? 27.678 -11.096 31.728 1.00 23.59 159 ARG A O 1
ATOM 1023 N N . PHE A 1 160 ? 27.877 -8.852 31.613 1.00 22.13 160 PHE A N 1
ATOM 1024 C CA . PHE A 1 160 ? 26.975 -8.655 30.489 1.00 24.58 160 PHE A CA 1
ATOM 1025 C C . PHE A 1 160 ? 27.670 -7.746 29.494 1.00 27.99 160 PHE A C 1
ATOM 1026 O O . PHE A 1 160 ? 28.288 -6.748 29.892 1.00 23.89 160 PHE A O 1
ATOM 1034 N N . SER A 1 161 ? 27.588 -8.074 28.204 1.00 23.26 161 SER A N 1
ATOM 1035 C CA . SER A 1 161 ? 28.104 -7.128 27.222 1.00 26.06 161 SER A CA 1
ATOM 1036 C C . SER A 1 161 ? 27.186 -7.050 26.021 1.00 24.06 161 SER A C 1
ATOM 1037 O O . SER A 1 161 ? 26.729 -8.078 25.498 1.00 23.88 161 SER A O 1
ATOM 1040 N N . PHE A 1 162 ? 26.939 -5.814 25.595 1.00 24.73 162 PHE A N 1
ATOM 1041 C CA . PHE A 1 162 ? 26.090 -5.487 24.459 1.00 24.09 162 PHE A CA 1
ATOM 1042 C C . PHE A 1 162 ? 26.925 -4.644 23.508 1.00 25.20 162 PHE A C 1
ATOM 1043 O O . PHE A 1 162 ? 27.414 -3.574 23.890 1.00 25.19 162 PHE A O 1
ATOM 1051 N N . SER A 1 163 ? 27.079 -5.114 22.276 1.00 24.62 163 SER A N 1
ATOM 1052 C CA . SER A 1 163 ? 28.013 -4.497 21.344 1.00 26.49 163 SER A CA 1
ATOM 1053 C C . SER A 1 163 ? 27.416 -4.505 19.946 1.00 26.50 163 SER A C 1
ATOM 1054 O O . SER A 1 163 ? 26.930 -5.545 19.489 1.00 25.02 163 SER A O 1
ATOM 1057 N N . ALA A 1 164 ? 27.463 -3.359 19.260 1.00 25.52 164 ALA A N 1
ATOM 1058 C CA . ALA A 1 164 ? 26.828 -3.280 17.952 1.00 26.59 164 ALA A CA 1
ATOM 1059 C C . ALA A 1 164 ? 27.482 -2.219 17.082 1.00 23.61 164 ALA A C 1
ATOM 1060 O O . ALA A 1 164 ? 28.129 -1.289 17.566 1.00 25.32 164 ALA A O 1
ATOM 1062 N N . TYR A 1 165 ? 27.283 -2.376 15.780 1.00 23.73 165 TYR A N 1
ATOM 1063 C CA . TYR A 1 165 ? 27.559 -1.343 14.795 1.00 23.75 165 TYR A CA 1
ATOM 1064 C C . TYR A 1 165 ? 26.303 -0.497 14.633 1.00 26.40 165 TYR A C 1
ATOM 1065 O O . TYR A 1 165 ? 25.224 -1.035 14.398 1.00 26.06 165 TYR A O 1
ATOM 1074 N N . HIS A 1 166 ? 26.422 0.824 14.787 1.00 26.80 166 HIS A N 1
ATOM 1075 C CA . HIS A 1 166 ? 25.255 1.689 14.623 1.00 27.83 166 HIS A CA 1
ATOM 1076 C C . HIS A 1 166 ? 25.104 2.070 13.154 1.00 28.21 166 HIS A C 1
ATOM 1077 O O . HIS A 1 166 ? 25.915 2.862 12.648 1.00 26.96 166 HIS A O 1
ATOM 1084 N N . PRO A 1 167 ? 24.084 1.573 12.444 1.00 29.06 167 PRO A N 1
ATOM 1085 C CA . PRO A 1 167 ? 24.035 1.751 10.991 1.00 30.07 167 PRO A CA 1
ATOM 1086 C C . PRO A 1 167 ? 23.407 3.049 10.510 1.00 34.10 167 PRO A C 1
ATOM 1087 O O . PRO A 1 167 ? 23.447 3.311 9.299 1.00 34.95 167 PRO A O 1
ATOM 1091 N N . ARG A 1 168 ? 22.833 3.849 11.398 1.00 32.69 168 ARG A N 1
ATOM 1092 C CA . ARG A 1 168 ? 22.247 5.143 11.084 1.00 36.06 168 ARG A CA 1
ATOM 1093 C C . ARG A 1 168 ? 23.005 6.203 11.866 1.00 33.71 168 ARG A C 1
ATOM 1094 O O . ARG A 1 168 ? 23.629 5.896 12.888 1.00 34.61 168 ARG A O 1
ATOM 1102 N N . PRO A 1 169 ? 22.959 7.461 11.437 1.00 33.90 169 PRO A N 1
ATOM 1103 C CA . PRO A 1 169 ? 23.565 8.521 12.251 1.00 34.08 169 PRO A CA 1
ATOM 1104 C C . PRO A 1 169 ? 22.713 8.844 13.469 1.00 34.19 169 PRO A C 1
ATOM 1105 O O . PRO A 1 169 ? 21.504 8.617 13.484 1.00 33.90 169 PRO A O 1
ATOM 1109 N N . TRP A 1 170 ? 23.365 9.355 14.512 1.00 29.84 170 TRP A N 1
ATOM 1110 C CA . TRP A 1 170 ? 22.662 9.984 15.624 1.00 33.79 170 TRP A CA 1
ATOM 1111 C C . TRP A 1 170 ? 22.449 11.442 15.248 1.00 36.05 170 TRP A C 1
ATOM 1112 O O . TRP A 1 170 ? 23.411 12.212 15.202 1.00 34.31 170 TRP A O 1
ATOM 1123 N N . THR A 1 171 ? 21.205 11.834 14.993 1.00 37.40 171 THR A N 1
ATOM 1124 C CA . THR A 1 171 ? 20.968 13.212 14.569 1.00 37.49 171 THR A CA 1
ATOM 1125 C C . THR A 1 171 ? 20.609 14.147 15.716 1.00 40.01 171 THR A C 1
ATOM 1126 O O . THR A 1 171 ? 20.745 15.366 15.559 1.00 41.03 171 THR A O 1
ATOM 1130 N N . GLY A 1 172 ? 20.181 13.625 16.861 1.00 40.27 172 GLY A N 1
ATOM 1131 C CA . GLY A 1 172 ? 19.869 14.477 17.992 1.00 40.98 172 GLY A CA 1
ATOM 1132 C C . GLY A 1 172 ? 21.111 15.037 18.670 1.00 41.17 172 GLY A C 1
ATOM 1133 O O . GLY A 1 172 ? 22.253 14.688 18.364 1.00 40.04 172 GLY A O 1
ATOM 1134 N N . HIS A 1 173 ? 20.876 15.934 19.621 1.00 40.69 173 HIS A N 1
ATOM 1135 C CA . HIS A 1 173 ? 21.946 16.612 20.345 1.00 44.21 173 HIS A CA 1
ATOM 1136 C C . HIS A 1 173 ? 22.004 16.068 21.766 1.00 42.27 173 HIS A C 1
ATOM 1137 O O . HIS A 1 173 ? 21.017 16.147 22.505 1.00 45.82 173 HIS A O 1
ATOM 1144 N N . ALA A 1 174 ? 23.152 15.509 22.142 1.00 39.93 174 ALA A N 1
ATOM 1145 C CA . ALA A 1 174 ? 23.321 14.926 23.468 1.00 38.78 174 ALA A CA 1
ATOM 1146 C C . ALA A 1 174 ? 24.763 15.122 23.918 1.00 37.07 174 ALA A C 1
ATOM 1147 O O . ALA A 1 174 ? 25.697 14.759 23.196 1.00 37.04 174 ALA A O 1
ATOM 1149 N N . SER A 1 175 ? 24.938 15.695 25.104 1.00 34.26 175 SER A N 1
ATOM 1150 C CA . SER A 1 175 ? 26.265 16.018 25.605 1.00 34.12 175 SER A CA 1
ATOM 1151 C C . SER A 1 175 ? 27.020 14.760 26.047 1.00 36.70 175 SER A C 1
ATOM 1152 O O . SER A 1 175 ? 26.434 13.707 26.345 1.00 31.55 175 SER A O 1
ATOM 1155 N N . ALA A 1 176 ? 28.350 14.895 26.100 1.00 35.10 176 ALA A N 1
ATOM 1156 C CA . ALA A 1 176 ? 29.171 13.833 26.664 1.00 34.64 176 ALA A CA 1
ATOM 1157 C C . ALA A 1 176 ? 28.825 13.600 28.133 1.00 35.19 176 ALA A C 1
ATOM 1158 O O . ALA A 1 176 ? 28.763 12.450 28.579 1.00 32.73 176 ALA A O 1
ATOM 1160 N N . ARG A 1 177 ? 28.570 14.681 28.898 1.00 34.50 177 ARG A N 1
ATOM 1161 C CA . ARG A 1 177 ? 28.174 14.526 30.301 1.00 31.43 177 ARG A CA 1
ATOM 1162 C C . ARG A 1 177 ? 26.957 13.626 30.452 1.00 33.36 177 ARG A C 1
ATOM 1163 O O . ARG A 1 177 ? 26.844 12.871 31.428 1.00 32.38 177 ARG A O 1
ATOM 1171 N N . SER A 1 178 ? 26.023 13.695 29.511 1.00 33.00 178 SER A N 1
ATOM 1172 C CA . SER A 1 178 ? 24.855 12.829 29.619 1.00 33.90 178 SER A CA 1
ATOM 1173 C C . SER A 1 178 ? 25.145 11.383 29.232 1.00 30.12 178 SER A C 1
ATOM 1174 O O . SER A 1 178 ? 24.242 10.550 29.330 1.00 29.94 178 SER A O 1
ATOM 1177 N N . GLY A 1 179 ? 26.361 11.072 28.770 1.00 29.96 179 GLY A N 1
ATOM 1178 C CA . GLY A 1 179 ? 26.695 9.749 28.281 1.00 27.88 179 GLY A CA 1
ATOM 1179 C C . GLY A 1 179 ? 26.553 9.560 26.782 1.00 30.08 179 GLY A C 1
ATOM 1180 O O . GLY A 1 179 ? 27.072 8.566 26.243 1.00 29.82 179 GLY A O 1
ATOM 1181 N N . GLY A 1 180 ? 25.879 10.476 26.091 1.00 32.09 180 GLY A N 1
ATOM 1182 C CA . GLY A 1 180 ? 25.688 10.390 24.653 1.00 30.50 180 GLY A CA 1
ATOM 1183 C C . GLY A 1 180 ? 25.330 9.017 24.120 1.00 28.52 180 GLY A C 1
ATOM 1184 O O . GLY A 1 180 ? 24.371 8.390 24.580 1.00 29.79 180 GLY A O 1
ATOM 1185 N N . ILE A 1 181 ? 26.123 8.522 23.165 1.00 29.47 181 ILE A N 1
ATOM 1186 C CA . ILE A 1 181 ? 25.765 7.284 22.476 1.00 27.99 181 ILE A CA 1
ATOM 1187 C C . ILE A 1 181 ? 25.849 6.083 23.411 1.00 28.54 181 ILE A C 1
ATOM 1188 O O . ILE A 1 181 ? 25.167 5.076 23.188 1.00 28.88 181 ILE A O 1
ATOM 1193 N N . LEU A 1 182 ? 26.691 6.141 24.450 1.00 26.46 182 LEU A N 1
ATOM 1194 C CA . LEU A 1 182 ? 26.821 4.976 25.327 1.00 26.46 182 LEU A CA 1
ATOM 1195 C C . LEU A 1 182 ? 25.569 4.771 26.177 1.00 28.90 182 LEU A C 1
ATOM 1196 O O . LEU A 1 182 ? 25.214 3.626 26.494 1.00 28.05 182 LEU A O 1
ATOM 1201 N N . THR A 1 183 ? 24.897 5.863 26.563 1.00 29.45 183 THR A N 1
ATOM 1202 C CA . THR A 1 183 ? 23.625 5.750 27.276 1.00 30.50 183 THR A CA 1
ATOM 1203 C C . THR A 1 183 ? 22.633 4.880 26.505 1.00 28.45 183 THR A C 1
ATOM 1204 O O . THR A 1 183 ? 21.934 4.049 27.097 1.00 28.89 183 THR A O 1
ATOM 1208 N N . ASP A 1 184 ? 22.588 5.028 25.176 1.00 30.89 184 ASP A N 1
ATOM 1209 C CA . ASP A 1 184 ? 21.699 4.205 24.353 1.00 30.04 184 ASP A CA 1
ATOM 1210 C C . ASP A 1 184 ? 22.015 2.723 24.492 1.00 32.49 184 ASP A C 1
ATOM 1211 O O . ASP A 1 184 ? 21.105 1.886 24.559 1.00 31.09 184 ASP A O 1
ATOM 1216 N N . GLN A 1 185 ? 23.300 2.371 24.458 1.00 29.25 185 GLN A N 1
ATOM 1217 C CA . GLN A 1 185 ? 23.668 0.964 24.491 1.00 26.47 185 GLN A CA 1
ATOM 1218 C C . GLN A 1 185 ? 23.592 0.406 25.903 1.00 28.73 185 GLN A C 1
ATOM 1219 O O . GLN A 1 185 ? 23.368 -0.793 26.079 1.00 27.83 185 GLN A O 1
ATOM 1225 N N . LEU A 1 186 ? 23.755 1.262 26.914 1.00 26.90 186 LEU A N 1
ATOM 1226 C CA . LEU A 1 186 ? 23.783 0.785 28.295 1.00 26.83 186 LEU A CA 1
ATOM 1227 C C . LEU A 1 186 ? 22.400 0.360 28.783 1.00 24.86 186 LEU A C 1
ATOM 1228 O O . LEU A 1 186 ? 22.292 -0.486 29.678 1.00 23.95 186 LEU A O 1
ATOM 1233 N N . LEU A 1 187 ? 21.328 0.893 28.202 1.00 28.02 187 LEU A N 1
ATOM 1234 C CA . LEU A 1 187 ? 20.019 0.577 28.765 1.00 27.87 187 LEU A CA 1
ATOM 1235 C C . LEU A 1 187 ? 19.706 -0.922 28.696 1.00 29.16 187 LEU A C 1
ATOM 1236 O O . LEU A 1 187 ? 19.069 -1.450 29.613 1.00 31.71 187 LEU A O 1
ATOM 1241 N N . HIS A 1 188 ? 20.182 -1.638 27.668 1.00 26.08 188 HIS A N 1
ATOM 1242 C CA . HIS A 1 188 ? 19.949 -3.081 27.625 1.00 27.73 188 HIS A CA 1
ATOM 1243 C C . HIS A 1 188 ? 20.594 -3.766 28.817 1.00 25.87 188 HIS A C 1
ATOM 1244 O O . HIS A 1 188 ? 19.939 -4.506 29.561 1.00 24.96 188 HIS A O 1
ATOM 1251 N N . GLY A 1 189 ? 21.896 -3.530 29.007 1.00 25.98 189 GLY A N 1
ATOM 1252 C CA . GLY A 1 189 ? 22.628 -4.246 30.034 1.00 23.35 189 GLY A CA 1
ATOM 1253 C C . GLY A 1 189 ? 22.225 -3.850 31.436 1.00 24.70 189 GLY A C 1
ATOM 1254 O O . GLY A 1 189 ? 22.158 -4.700 32.328 1.00 26.33 189 GLY A O 1
ATOM 1255 N N . ALA A 1 190 ? 21.992 -2.555 31.662 1.00 23.80 190 ALA A N 1
ATOM 1256 C CA . ALA A 1 190 ? 21.573 -2.097 32.982 1.00 24.66 190 ALA A CA 1
ATOM 1257 C C . ALA A 1 190 ? 20.214 -2.681 33.345 1.00 25.14 190 ALA A C 1
ATOM 1258 O O . ALA A 1 190 ? 19.997 -3.139 34.475 1.00 22.47 190 ALA A O 1
ATOM 1260 N N . ASP A 1 191 ? 19.281 -2.663 32.390 1.00 25.23 191 ASP A N 1
ATOM 1261 C CA . ASP A 1 191 ? 17.976 -3.254 32.646 1.00 25.43 191 ASP A CA 1
ATOM 1262 C C . ASP A 1 191 ? 18.093 -4.754 32.916 1.00 26.90 191 ASP A C 1
ATOM 1263 O O . ASP A 1 191 ? 17.424 -5.278 33.813 1.00 25.73 191 ASP A O 1
ATOM 1268 N N . LEU A 1 192 ? 18.939 -5.459 32.156 1.00 23.73 192 LEU A N 1
ATOM 1269 C CA . LEU A 1 192 ? 19.090 -6.897 32.372 1.00 26.21 192 LEU A CA 1
ATOM 1270 C C . LEU A 1 192 ? 19.674 -7.188 33.753 1.00 25.99 192 LEU A C 1
ATOM 1271 O O . LEU A 1 192 ? 19.154 -8.033 34.487 1.00 25.90 192 LEU A O 1
ATOM 1276 N N . ALA A 1 193 ? 20.737 -6.467 34.141 1.00 25.12 193 ALA A N 1
ATOM 1277 C CA . ALA A 1 193 ? 21.314 -6.655 35.476 1.00 25.56 193 ALA A CA 1
ATOM 1278 C C . ALA A 1 193 ? 20.294 -6.373 36.581 1.00 25.27 193 ALA A C 1
ATOM 1279 O O . ALA A 1 193 ? 20.215 -7.114 37.573 1.00 25.43 193 ALA A O 1
ATOM 1281 N N . HIS A 1 194 ? 19.528 -5.288 36.436 1.00 24.67 194 HIS A N 1
ATOM 1282 C CA . HIS A 1 194 ? 18.485 -4.963 37.406 1.00 27.03 194 HIS A CA 1
ATOM 1283 C C . HIS A 1 194 ? 17.426 -6.063 37.463 1.00 28.46 194 HIS A C 1
ATOM 1284 O O . HIS A 1 194 ? 17.024 -6.497 38.551 1.00 28.67 194 HIS A O 1
ATOM 1291 N N . TRP A 1 195 ? 16.990 -6.546 36.296 1.00 25.36 195 TRP A N 1
ATOM 1292 C CA . TRP A 1 195 ? 16.004 -7.626 36.243 1.00 28.37 195 TRP A CA 1
ATOM 1293 C C . TRP A 1 195 ? 16.501 -8.885 36.957 1.00 28.43 195 TRP A C 1
ATOM 1294 O O . TRP A 1 195 ? 15.730 -9.568 37.637 1.00 27.02 195 TRP A O 1
ATOM 1305 N N . VAL A 1 196 ? 17.777 -9.218 36.789 1.00 28.99 196 VAL A N 1
ATOM 1306 C CA . VAL A 1 196 ? 18.303 -10.505 37.227 1.00 27.95 196 VAL A CA 1
ATOM 1307 C C . VAL A 1 196 ? 18.733 -10.470 38.694 1.00 30.13 196 VAL A C 1
ATOM 1308 O O . VAL A 1 196 ? 18.478 -11.422 39.439 1.00 27.56 196 VAL A O 1
ATOM 1312 N N . PHE A 1 197 ? 19.361 -9.373 39.134 1.00 26.58 197 PHE A N 1
ATOM 1313 C CA . PHE A 1 197 ? 19.970 -9.289 40.452 1.00 27.38 197 PHE A CA 1
ATOM 1314 C C . PHE A 1 197 ? 19.241 -8.358 41.408 1.00 31.01 197 PHE A C 1
ATOM 1315 O O . PHE A 1 197 ? 19.550 -8.378 42.605 1.00 33.24 197 PHE A O 1
ATOM 1323 N N . GLY A 1 198 ? 18.318 -7.528 40.927 1.00 27.31 198 GLY A N 1
ATOM 1324 C CA . GLY A 1 198 ? 17.584 -6.620 41.795 1.00 31.11 198 GLY A CA 1
ATOM 1325 C C . GLY A 1 198 ? 18.140 -5.202 41.809 1.00 31.80 198 GLY A C 1
ATOM 1326 O O . GLY A 1 198 ? 19.027 -4.826 41.031 1.00 27.74 198 GLY A O 1
ATOM 1327 N N . ASP A 1 199 ? 17.597 -4.408 42.740 1.00 30.18 199 ASP A N 1
ATOM 1328 C CA . ASP A 1 199 ? 17.914 -2.981 42.828 1.00 31.45 199 ASP A CA 1
ATOM 1329 C C . ASP A 1 199 ? 19.415 -2.739 42.872 1.00 30.04 199 ASP A C 1
ATOM 1330 O O . ASP A 1 199 ? 20.151 -3.453 43.548 1.00 28.73 199 ASP A O 1
ATOM 1335 N N . VAL A 1 200 ? 19.861 -1.713 42.146 1.00 27.40 200 VAL A N 1
ATOM 1336 C CA . VAL A 1 200 ? 21.256 -1.301 42.113 1.00 26.93 200 VAL A CA 1
ATOM 1337 C C . VAL A 1 200 ? 21.446 -0.183 43.136 1.00 30.03 200 VAL A C 1
ATOM 1338 O O . VAL A 1 200 ? 20.703 0.809 43.122 1.00 30.24 200 VAL A O 1
ATOM 1342 N N . VAL A 1 201 ? 22.421 -0.348 44.036 1.00 25.65 201 VAL A N 1
ATOM 1343 C CA . VAL A 1 201 ? 22.708 0.640 45.079 1.00 28.05 201 VAL A CA 1
ATOM 1344 C C . VAL A 1 201 ? 24.010 1.415 44.846 1.00 27.75 201 VAL A C 1
ATOM 1345 O O . VAL A 1 201 ? 24.285 2.368 45.598 1.00 28.80 201 VAL A O 1
ATOM 1349 N N . ARG A 1 202 ? 24.840 1.021 43.879 1.00 26.06 202 ARG A N 1
ATOM 1350 C CA . ARG A 1 202 ? 26.095 1.724 43.621 1.00 26.69 202 ARG A CA 1
ATOM 1351 C C . ARG A 1 202 ? 26.476 1.523 42.164 1.00 28.37 202 ARG A C 1
ATOM 1352 O O . ARG A 1 202 ? 26.371 0.409 41.631 1.00 26.35 202 ARG A O 1
ATOM 1360 N N . VAL A 1 203 ? 26.906 2.611 41.522 1.00 24.93 203 VAL A N 1
ATOM 1361 C CA . VAL A 1 203 ? 27.213 2.612 40.098 1.00 25.18 203 VAL A CA 1
ATOM 1362 C C . VAL A 1 203 ? 28.571 3.262 39.890 1.00 26.37 203 VAL A C 1
ATOM 1363 O O . VAL A 1 203 ? 28.822 4.364 40.393 1.00 27.16 203 VAL A O 1
ATOM 1367 N N . HIS A 1 204 ? 29.438 2.596 39.133 1.00 24.11 204 HIS A N 1
ATOM 1368 C CA . HIS A 1 204 ? 30.677 3.201 38.659 1.00 24.53 204 HIS A CA 1
ATOM 1369 C C . HIS A 1 204 ? 30.805 2.903 37.175 1.00 26.45 204 HIS A C 1
ATOM 1370 O O . HIS A 1 204 ? 30.382 1.841 36.711 1.00 23.70 204 HIS A O 1
ATOM 1377 N N . ALA A 1 205 ? 31.373 3.845 36.426 1.00 24.94 205 ALA A N 1
ATOM 1378 C CA . ALA A 1 205 ? 31.509 3.647 34.989 1.00 24.65 205 ALA A CA 1
ATOM 1379 C C . ALA A 1 205 ? 32.688 4.444 34.442 1.00 27.55 205 ALA A C 1
ATOM 1380 O O . ALA A 1 205 ? 32.996 5.546 34.923 1.00 26.42 205 ALA A O 1
ATOM 1382 N N . CYS A 1 206 ? 33.336 3.876 33.424 1.00 26.83 206 CYS A N 1
ATOM 1383 C CA . CYS A 1 206 ? 34.344 4.565 32.620 1.00 26.76 206 CYS A CA 1
ATOM 1384 C C . CYS A 1 206 ? 33.875 4.551 31.180 1.00 27.14 206 CYS A C 1
ATOM 1385 O O . CYS A 1 206 ? 33.693 3.473 30.605 1.00 24.56 206 CYS A O 1
ATOM 1388 N N . TYR A 1 207 ? 33.742 5.733 30.590 1.00 25.60 207 TYR A N 1
ATOM 1389 C CA . TYR A 1 207 ? 33.294 5.888 29.209 1.00 27.38 207 TYR A CA 1
ATOM 1390 C C . TYR A 1 207 ? 34.477 6.327 28.359 1.00 28.21 207 TYR A C 1
ATOM 1391 O O . TYR A 1 207 ? 35.199 7.261 28.723 1.00 29.80 207 TYR A O 1
ATOM 1400 N N . GLN A 1 208 ? 34.690 5.641 27.250 1.00 23.64 208 GLN A N 1
ATOM 1401 C CA . GLN A 1 208 ? 35.826 5.902 26.384 1.00 26.28 208 GLN A CA 1
ATOM 1402 C C . GLN A 1 208 ? 35.342 6.204 24.978 1.00 28.16 208 GLN A C 1
ATOM 1403 O O . GLN A 1 208 ? 34.495 5.488 24.441 1.00 30.45 208 GLN A O 1
ATOM 1409 N N . GLY A 1 209 ? 35.906 7.229 24.371 1.00 26.51 209 GLY A N 1
ATOM 1410 C CA . GLY A 1 209 ? 35.532 7.623 23.030 1.00 28.21 209 GLY A CA 1
ATOM 1411 C C . GLY A 1 209 ? 34.799 8.955 23.007 1.00 31.28 209 GLY A C 1
ATOM 1412 O O . GLY A 1 209 ? 34.365 9.495 24.027 1.00 28.43 209 GLY A O 1
ATOM 1413 N N . ASP A 1 210 ? 34.682 9.475 21.796 1.00 30.03 210 ASP A N 1
ATOM 1414 C CA . ASP A 1 210 ? 33.911 10.676 21.500 1.00 35.08 210 ASP A CA 1
ATOM 1415 C C . ASP A 1 210 ? 32.436 10.285 21.483 1.00 32.91 210 ASP A C 1
ATOM 1416 O O . ASP A 1 210 ? 31.955 9.691 20.520 1.00 34.27 210 ASP A O 1
ATOM 1421 N N . ILE A 1 211 ? 31.698 10.598 22.546 1.00 30.27 211 ILE A N 1
ATOM 1422 C CA . ILE A 1 211 ? 30.354 10.042 22.701 1.00 32.35 211 ILE A CA 1
ATOM 1423 C C . ILE A 1 211 ? 29.229 11.056 22.496 1.00 32.95 211 ILE A C 1
ATOM 1424 O O . ILE A 1 211 ? 28.059 10.641 22.423 1.00 32.72 211 ILE A O 1
ATOM 1429 N N . ALA A 1 212 ? 29.521 12.353 22.387 1.00 34.09 212 ALA A N 1
ATOM 1430 C CA . ALA A 1 212 ? 28.449 13.320 22.178 1.00 32.68 212 ALA A CA 1
ATOM 1431 C C . ALA A 1 212 ? 27.821 13.135 20.799 1.00 35.28 212 ALA A C 1
ATOM 1432 O O . ALA A 1 212 ? 28.457 12.634 19.870 1.00 36.67 212 ALA A O 1
ATOM 1434 N N . THR A 1 213 ? 26.555 13.526 20.673 1.00 35.07 213 THR A N 1
ATOM 1435 C CA . THR A 1 213 ? 25.865 13.539 19.392 1.00 36.37 213 THR A CA 1
ATOM 1436 C C . THR A 1 213 ? 25.509 14.978 19.011 1.00 37.62 213 THR A C 1
ATOM 1437 O O . THR A 1 213 ? 25.468 15.859 19.875 1.00 36.39 213 THR A O 1
ATOM 1441 N N . PRO A 1 214 ? 25.241 15.259 17.719 1.00 38.83 214 PRO A N 1
ATOM 1442 C CA . PRO A 1 214 ? 25.255 14.398 16.521 1.00 36.18 214 PRO A CA 1
ATOM 1443 C C . PRO A 1 214 ? 26.562 13.637 16.316 1.00 36.84 214 PRO A C 1
ATOM 1444 O O . PRO A 1 214 ? 27.647 14.120 16.657 1.00 34.29 214 PRO A O 1
ATOM 1448 N N . ALA A 1 215 ? 26.436 12.429 15.777 1.00 34.97 215 ALA A N 1
ATOM 1449 C CA . ALA A 1 215 ? 27.566 11.541 15.573 1.00 34.13 215 ALA A CA 1
ATOM 1450 C C . ALA A 1 215 ? 27.226 10.613 14.422 1.00 31.34 215 ALA A C 1
ATOM 1451 O O . ALA A 1 215 ? 26.050 10.286 14.221 1.00 29.80 215 ALA A O 1
ATOM 1453 N N . PRO A 1 216 ? 28.225 10.169 13.659 1.00 32.72 216 PRO A N 1
ATOM 1454 C CA . PRO A 1 216 ? 27.966 9.385 12.450 1.00 28.87 216 PRO A CA 1
ATOM 1455 C C . PRO A 1 216 ? 27.783 7.904 12.735 1.00 32.69 216 PRO A C 1
ATOM 1456 O O . PRO A 1 216 ? 28.159 7.389 13.794 1.00 31.68 216 PRO A O 1
ATOM 1460 N N . GLU A 1 217 ? 27.219 7.218 11.734 1.00 29.76 217 GLU A N 1
ATOM 1461 C CA . GLU A 1 217 ? 27.268 5.767 11.678 1.00 30.87 217 GLU A CA 1
ATOM 1462 C C . GLU A 1 217 ? 28.684 5.299 11.961 1.00 30.99 217 GLU A C 1
ATOM 1463 O O . GLU A 1 217 ? 29.655 5.948 11.561 1.00 32.48 217 GLU A O 1
ATOM 1469 N N . GLY A 1 218 ? 28.796 4.168 12.657 1.00 29.99 218 GLY A N 1
ATOM 1470 C CA . GLY A 1 218 ? 30.096 3.587 12.921 1.00 26.72 218 GLY A CA 1
ATOM 1471 C C . GLY A 1 218 ? 30.929 4.282 13.974 1.00 27.98 218 GLY A C 1
ATOM 1472 O O . GLY A 1 218 ? 32.080 3.885 14.168 1.00 29.05 218 GLY A O 1
ATOM 1473 N N . ALA A 1 219 ? 30.392 5.287 14.674 1.00 26.73 219 ALA A N 1
ATOM 1474 C CA . ALA A 1 219 ? 31.128 5.901 15.774 1.00 29.22 219 ALA A CA 1
ATOM 1475 C C . ALA A 1 219 ? 31.494 4.839 16.810 1.00 27.25 219 ALA A C 1
ATOM 1476 O O . ALA A 1 219 ? 30.708 3.931 17.087 1.00 26.94 219 ALA A O 1
ATOM 1478 N N . VAL A 1 220 ? 32.703 4.939 17.358 1.00 26.90 220 VAL A N 1
ATOM 1479 C CA . VAL A 1 220 ? 33.253 3.921 18.248 1.00 26.47 220 VAL A CA 1
ATOM 1480 C C . VAL A 1 220 ? 33.219 4.447 19.674 1.00 28.60 220 VAL A C 1
ATOM 1481 O O . VAL A 1 220 ? 33.664 5.567 19.941 1.00 26.32 220 VAL A O 1
ATOM 1485 N N . ALA A 1 221 ? 32.696 3.640 20.593 1.00 28.28 221 ALA A N 1
ATOM 1486 C CA . ALA A 1 221 ? 32.825 3.977 22.000 1.00 26.59 221 ALA A CA 1
ATOM 1487 C C . ALA A 1 221 ? 32.702 2.698 22.815 1.00 26.04 221 ALA A C 1
ATOM 1488 O O . ALA A 1 221 ? 32.098 1.713 22.380 1.00 22.27 221 ALA A O 1
ATOM 1490 N N . THR A 1 222 ? 33.289 2.735 24.006 1.00 23.27 222 THR A N 1
ATOM 1491 C CA . THR A 1 222 ? 33.275 1.595 24.918 1.00 26.15 222 THR A CA 1
ATOM 1492 C C . THR A 1 222 ? 32.996 2.122 26.315 1.00 26.72 222 THR A C 1
ATOM 1493 O O . THR A 1 222 ? 33.699 3.017 26.796 1.00 23.68 222 THR A O 1
ATOM 1497 N N . GLY A 1 223 ? 31.969 1.577 26.956 1.00 24.29 223 GLY A N 1
ATOM 1498 C CA . GLY A 1 223 ? 31.657 1.968 28.313 1.00 22.72 223 GLY A CA 1
ATOM 1499 C C . GLY A 1 223 ? 31.669 0.763 29.217 1.00 25.08 223 GLY A C 1
ATOM 1500 O O . GLY A 1 223 ? 31.061 -0.265 28.887 1.00 22.37 223 GLY A O 1
ATOM 1501 N N . THR A 1 224 ? 32.344 0.868 30.359 1.00 22.92 224 THR A N 1
ATOM 1502 C CA . THR A 1 224 ? 32.469 -0.246 31.299 1.00 22.68 224 THR A CA 1
ATOM 1503 C C . THR A 1 224 ? 31.892 0.167 32.641 1.00 26.36 224 THR A C 1
ATOM 1504 O O . THR A 1 224 ? 32.408 1.096 33.277 1.00 22.91 224 THR A O 1
ATOM 1508 N N . ALA A 1 225 ? 30.846 -0.541 33.081 1.00 21.88 225 ALA A N 1
ATOM 1509 C CA . ALA A 1 225 ? 30.108 -0.177 34.283 1.00 24.13 225 ALA A CA 1
ATOM 1510 C C . ALA A 1 225 ? 30.142 -1.308 35.307 1.00 26.65 225 ALA A C 1
ATOM 1511 O O . ALA A 1 225 ? 30.000 -2.489 34.957 1.00 25.45 225 ALA A O 1
ATOM 1513 N N . VAL A 1 226 ? 30.314 -0.942 36.576 1.00 23.37 226 VAL A N 1
ATOM 1514 C CA . VAL A 1 226 ? 30.263 -1.892 37.680 1.00 21.46 226 VAL A CA 1
ATOM 1515 C C . VAL A 1 226 ? 29.086 -1.514 38.550 1.00 23.60 226 VAL A C 1
ATOM 1516 O O . VAL A 1 226 ? 29.049 -0.411 39.120 1.00 24.28 226 VAL A O 1
ATOM 1520 N N . LEU A 1 227 ? 28.116 -2.411 38.638 1.00 21.83 227 LEU A N 1
ATOM 1521 C CA . LEU A 1 227 ? 26.895 -2.171 39.389 1.00 24.28 227 LEU A CA 1
ATOM 1522 C C . LEU A 1 227 ? 26.917 -3.054 40.625 1.00 24.92 227 LEU A C 1
ATOM 1523 O O . LEU A 1 227 ? 27.189 -4.253 40.526 1.00 23.44 227 LEU A O 1
ATOM 1528 N N . THR A 1 228 ? 26.658 -2.463 41.784 1.00 23.74 228 THR A N 1
ATOM 1529 C CA . THR A 1 228 ? 26.487 -3.237 43.003 1.00 26.57 228 THR A CA 1
ATOM 1530 C C . THR A 1 228 ? 25.006 -3.289 43.333 1.00 27.24 228 THR A C 1
ATOM 1531 O O . THR A 1 228 ? 24.320 -2.266 43.270 1.00 27.29 228 THR A O 1
ATOM 1535 N N . HIS A 1 229 ? 24.517 -4.474 43.666 1.00 26.20 229 HIS A N 1
ATOM 1536 C CA . HIS A 1 229 ? 23.102 -4.677 43.916 1.00 27.82 229 HIS A CA 1
ATOM 1537 C C . HIS A 1 229 ? 22.828 -4.732 45.415 1.00 27.31 229 HIS A C 1
ATOM 1538 O O . HIS A 1 229 ? 23.723 -4.976 46.227 1.00 27.45 229 HIS A O 1
ATOM 1545 N N . ALA A 1 230 ? 21.577 -4.452 45.776 1.00 28.20 230 ALA A N 1
ATOM 1546 C CA . ALA A 1 230 ? 21.194 -4.473 47.187 1.00 31.53 230 ALA A CA 1
ATOM 1547 C C . ALA A 1 230 ? 21.539 -5.810 47.847 1.00 32.70 230 ALA A C 1
ATOM 1548 O O . ALA A 1 230 ? 21.969 -5.844 49.001 1.00 32.33 230 ALA A O 1
ATOM 1550 N N . SER A 1 231 ? 21.353 -6.923 47.130 1.00 30.37 231 SER A N 1
ATOM 1551 C CA . SER A 1 231 ? 21.707 -8.237 47.661 1.00 30.88 231 SER A CA 1
ATOM 1552 C C . SER A 1 231 ? 23.204 -8.413 47.922 1.00 34.00 231 SER A C 1
ATOM 1553 O O . SER A 1 231 ? 23.583 -9.394 48.570 1.00 34.90 231 SER A O 1
ATOM 1556 N N . GLY A 1 232 ? 24.063 -7.506 47.434 1.00 31.34 232 GLY A N 1
ATOM 1557 C CA . GLY A 1 232 ? 25.494 -7.706 47.422 1.00 28.36 232 GLY A CA 1
ATOM 1558 C C . GLY A 1 232 ? 26.046 -8.245 46.108 1.00 29.80 232 GLY A C 1
ATOM 1559 O O . GLY A 1 232 ? 27.267 -8.196 45.897 1.00 30.08 232 GLY A O 1
ATOM 1560 N N . ALA A 1 233 ? 25.195 -8.779 45.235 1.00 25.97 233 ALA A N 1
ATOM 1561 C CA . ALA A 1 233 ? 25.677 -9.203 43.925 1.00 27.66 233 ALA A CA 1
ATOM 1562 C C . ALA A 1 233 ? 26.292 -8.024 43.181 1.00 27.26 233 ALA A C 1
ATOM 1563 O O . ALA A 1 233 ? 25.978 -6.855 43.444 1.00 23.48 233 ALA A O 1
ATOM 1565 N N . ILE A 1 234 ? 27.194 -8.347 42.251 1.00 26.10 234 ILE A N 1
ATOM 1566 C CA . ILE A 1 234 ? 27.885 -7.358 41.433 1.00 25.25 234 ILE A CA 1
ATOM 1567 C C . ILE A 1 234 ? 27.730 -7.713 39.958 1.00 24.83 234 ILE A C 1
ATOM 1568 O O . ILE A 1 234 ? 27.897 -8.874 39.565 1.00 23.22 234 ILE A O 1
ATOM 1573 N N . SER A 1 235 ? 27.450 -6.706 39.142 1.00 22.66 235 SER A N 1
ATOM 1574 C CA . SER A 1 235 ? 27.353 -6.853 37.696 1.00 25.33 235 SER A CA 1
ATOM 1575 C C . SER A 1 235 ? 28.409 -5.980 37.047 1.00 25.94 235 SER A C 1
ATOM 1576 O O . SER A 1 235 ? 28.570 -4.815 37.427 1.00 26.21 235 SER A O 1
ATOM 1579 N N . GLN A 1 236 ? 29.132 -6.540 36.087 1.00 24.81 236 GLN A N 1
ATOM 1580 C CA . GLN A 1 236 ? 29.963 -5.766 35.172 1.00 24.52 236 GLN A CA 1
ATOM 1581 C C . GLN A 1 236 ? 29.210 -5.692 33.848 1.00 23.78 236 GLN A C 1
ATOM 1582 O O . GLN A 1 236 ? 28.869 -6.733 33.269 1.00 22.52 236 GLN A O 1
ATOM 1588 N N . VAL A 1 237 ? 28.910 -4.482 33.384 1.00 22.16 237 VAL A N 1
ATOM 1589 C CA . VAL A 1 237 ? 28.160 -4.311 32.134 1.00 23.44 237 VAL A CA 1
ATOM 1590 C C . VAL A 1 237 ? 29.023 -3.517 31.162 1.00 24.76 237 VAL A C 1
ATOM 1591 O O . VAL A 1 237 ? 29.423 -2.388 31.461 1.00 23.05 237 VAL A O 1
ATOM 1595 N N . VAL A 1 238 ? 29.297 -4.095 29.998 1.00 21.08 238 VAL A N 1
ATOM 1596 C CA . VAL A 1 238 ? 30.105 -3.452 28.971 1.00 22.39 238 VAL A CA 1
ATOM 1597 C C . VAL A 1 238 ? 29.193 -3.107 27.801 1.00 25.29 238 VAL A C 1
ATOM 1598 O O . VAL A 1 238 ? 28.387 -3.939 27.367 1.00 24.15 238 VAL A O 1
ATOM 1602 N N . SER A 1 239 ? 29.288 -1.869 27.325 1.00 23.29 239 SER A N 1
ATOM 1603 C CA . SER A 1 239 ? 28.472 -1.379 26.224 1.00 22.96 239 SER A CA 1
ATOM 1604 C C . SER A 1 239 ? 29.398 -0.794 25.177 1.00 23.99 239 SER A C 1
ATOM 1605 O O . SER A 1 239 ? 30.292 -0.012 25.510 1.00 22.85 239 SER A O 1
ATOM 1608 N N . ARG A 1 240 ? 29.187 -1.186 23.922 1.00 23.35 240 ARG A N 1
ATOM 1609 C CA . ARG A 1 240 ? 30.116 -0.905 22.844 1.00 23.69 240 ARG A CA 1
ATOM 1610 C C . ARG A 1 240 ? 29.355 -0.523 21.588 1.00 25.18 240 ARG A C 1
ATOM 1611 O O . ARG A 1 240 ? 28.328 -1.121 21.259 1.00 25.48 240 ARG A O 1
ATOM 1619 N N . TRP A 1 241 ? 29.875 0.474 20.896 1.00 26.06 241 TRP A N 1
ATOM 1620 C CA . TRP A 1 241 ? 29.549 0.743 19.508 1.00 25.61 241 TRP A CA 1
ATOM 1621 C C . TRP A 1 241 ? 30.810 0.477 18.704 1.00 26.28 241 TRP A C 1
ATOM 1622 O O . TRP A 1 241 ? 31.893 0.929 19.087 1.00 24.78 241 TRP A O 1
ATOM 1633 N N . THR A 1 242 ? 30.674 -0.256 17.605 1.00 25.55 242 THR A N 1
ATOM 1634 C CA . THR A 1 242 ? 31.820 -0.669 16.812 1.00 24.86 242 THR A CA 1
ATOM 1635 C C . THR A 1 242 ? 31.842 0.042 15.459 1.00 26.60 242 THR A C 1
ATOM 1636 O O . THR A 1 242 ? 30.827 0.542 14.965 1.00 26.64 242 THR A O 1
ATOM 1640 N N . ALA A 1 243 ? 33.032 0.056 14.856 1.00 25.03 243 ALA A N 1
ATOM 1641 C CA . ALA A 1 243 ? 33.248 0.775 13.610 1.00 26.35 243 ALA A CA 1
ATOM 1642 C C . ALA A 1 243 ? 32.582 0.089 12.416 1.00 28.08 243 ALA A C 1
ATOM 1643 O O . ALA A 1 243 ? 32.199 0.770 11.457 1.00 28.25 243 ALA A O 1
ATOM 1645 N N . THR A 1 244 ? 32.449 -1.236 12.440 1.00 24.69 244 THR A N 1
ATOM 1646 C CA . THR A 1 244 ? 31.975 -2.010 11.296 1.00 26.97 244 THR A CA 1
ATOM 1647 C C . THR A 1 244 ? 31.019 -3.095 11.768 1.00 28.52 244 THR A C 1
ATOM 1648 O O . THR A 1 244 ? 31.154 -3.590 12.894 1.00 26.91 244 THR A O 1
ATOM 1652 N N . PRO A 1 245 ? 30.048 -3.517 10.904 1.00 26.44 245 PRO A N 1
ATOM 1653 C CA . PRO A 1 245 ? 29.132 -4.616 11.286 1.00 24.94 245 PRO A CA 1
ATOM 1654 C C . PRO A 1 245 ? 29.795 -5.974 11.116 1.00 26.66 245 PRO A C 1
ATOM 1655 O O . PRO A 1 245 ? 29.467 -6.754 10.216 1.00 26.92 245 PRO A O 1
ATOM 1659 N N . ARG A 1 246 ? 30.771 -6.273 11.978 1.00 26.63 246 ARG A N 1
ATOM 1660 C CA . ARG A 1 246 ? 31.533 -7.522 11.895 1.00 26.17 246 ARG A CA 1
ATOM 1661 C C . ARG A 1 246 ? 31.737 -8.098 13.291 1.00 28.32 246 ARG A C 1
ATOM 1662 O O . ARG A 1 246 ? 32.859 -8.140 13.805 1.00 25.53 246 ARG A O 1
ATOM 1670 N N . PRO A 1 247 ? 30.659 -8.587 13.928 1.00 26.46 247 PRO A N 1
ATOM 1671 C CA . PRO A 1 247 ? 29.308 -8.721 13.372 1.00 27.23 247 PRO A CA 1
ATOM 1672 C C . PRO A 1 247 ? 28.431 -7.489 13.630 1.00 27.00 247 PRO A C 1
ATOM 1673 O O . PRO A 1 247 ? 28.860 -6.571 14.328 1.00 25.56 247 PRO A O 1
ATOM 1677 N N . PRO A 1 248 ? 27.231 -7.447 13.039 1.00 24.59 248 PRO A N 1
ATOM 1678 C CA . PRO A 1 248 ? 26.334 -6.315 13.319 1.00 24.08 248 PRO A CA 1
ATOM 1679 C C . PRO A 1 248 ? 26.018 -6.152 14.794 1.00 24.92 248 PRO A C 1
ATOM 1680 O O . PRO A 1 248 ? 25.958 -5.019 15.280 1.00 26.13 248 PRO A O 1
ATOM 1684 N N . VAL A 1 249 ? 25.791 -7.255 15.509 1.00 24.24 249 VAL A N 1
ATOM 1685 C CA . VAL A 1 249 ? 25.420 -7.250 16.924 1.00 25.80 249 VAL A CA 1
ATOM 1686 C C . VAL A 1 249 ? 26.089 -8.442 17.594 1.00 25.37 249 VAL A C 1
ATOM 1687 O O . VAL A 1 249 ? 26.125 -9.541 17.027 1.00 23.16 249 VAL A O 1
ATOM 1691 N N . ARG A 1 250 ? 26.577 -8.244 18.821 1.00 26.49 250 ARG A N 1
ATOM 1692 C CA . ARG A 1 250 ? 26.932 -9.380 19.667 1.00 24.06 250 ARG A CA 1
ATOM 1693 C C . ARG A 1 250 ? 26.534 -9.073 21.102 1.00 25.55 250 ARG A C 1
ATOM 1694 O O . ARG A 1 250 ? 26.809 -7.978 21.615 1.00 22.42 250 ARG A O 1
ATOM 1702 N N . VAL A 1 251 ? 25.890 -10.051 21.737 1.00 24.54 251 VAL A N 1
ATOM 1703 C CA . VAL A 1 251 ? 25.560 -10.029 23.156 1.00 22.66 251 VAL A CA 1
ATOM 1704 C C . VAL A 1 251 ? 26.142 -11.277 23.792 1.00 22.86 251 VAL A C 1
ATOM 1705 O O . VAL A 1 251 ? 26.088 -12.368 23.208 1.00 22.40 251 VAL A O 1
ATOM 1709 N N . ALA A 1 252 ? 26.686 -11.127 24.993 1.00 23.22 252 ALA A N 1
ATOM 1710 C CA . ALA A 1 252 ? 27.184 -12.272 25.739 1.00 23.00 252 ALA A CA 1
ATOM 1711 C C . ALA A 1 252 ? 26.911 -12.019 27.203 1.00 25.14 252 ALA A C 1
ATOM 1712 O O . ALA A 1 252 ? 26.871 -10.865 27.637 1.00 23.00 252 ALA A O 1
ATOM 1714 N N . PHE A 1 253 ? 26.735 -13.095 27.967 1.00 22.97 253 PHE A N 1
ATOM 1715 C CA . PHE A 1 253 ? 26.695 -12.927 29.409 1.00 21.33 253 PHE A CA 1
ATOM 1716 C C . PHE A 1 253 ? 27.149 -14.190 30.116 1.00 26.37 253 PHE A C 1
ATOM 1717 O O . PHE A 1 253 ? 27.221 -15.279 29.535 1.00 23.94 253 PHE A O 1
ATOM 1725 N N . HIS A 1 254 ? 27.478 -14.011 31.396 1.00 23.72 254 HIS A N 1
ATOM 1726 C CA . HIS A 1 254 ? 27.861 -15.123 32.255 1.00 26.38 254 HIS A CA 1
ATOM 1727 C C . HIS A 1 254 ? 27.460 -14.738 33.671 1.00 27.87 254 HIS A C 1
ATOM 1728 O O . HIS A 1 254 ? 27.902 -13.705 34.190 1.00 23.28 254 HIS A O 1
ATOM 1735 N N . VAL A 1 255 ? 26.582 -15.535 34.269 1.00 24.69 255 VAL A N 1
ATOM 1736 C CA . VAL A 1 255 ? 25.950 -15.200 35.535 1.00 26.84 255 VAL A CA 1
ATOM 1737 C C . VAL A 1 255 ? 26.197 -16.341 36.507 1.00 29.53 255 VAL A C 1
ATOM 1738 O O . VAL A 1 255 ? 25.979 -17.508 36.159 1.00 27.48 255 VAL A O 1
ATOM 1742 N N . SER A 1 256 ? 26.647 -16.008 37.720 1.00 26.62 256 SER A N 1
ATOM 1743 C CA . SER A 1 256 ? 26.995 -17.017 38.723 1.00 30.55 256 SER A CA 1
ATOM 1744 C C . SER A 1 256 ? 26.244 -16.777 40.026 1.00 31.28 256 SER A C 1
ATOM 1745 O O . SER A 1 256 ? 26.199 -15.651 40.537 1.00 26.19 256 SER A O 1
ATOM 1748 N N . GLY A 1 257 ? 25.676 -17.856 40.565 1.00 33.55 257 GLY A N 1
ATOM 1749 C CA . GLY A 1 257 ? 25.115 -17.858 41.897 1.00 33.23 257 GLY A CA 1
ATOM 1750 C C . GLY A 1 257 ? 25.584 -19.089 42.656 1.00 36.42 257 GLY A C 1
ATOM 1751 O O . GLY A 1 257 ? 26.391 -19.884 42.158 1.00 31.32 257 GLY A O 1
ATOM 1752 N N . THR A 1 258 ? 25.053 -19.227 43.877 1.00 34.70 258 THR A N 1
ATOM 1753 C CA . THR A 1 258 ? 25.428 -20.354 44.725 1.00 36.78 258 THR A CA 1
ATOM 1754 C C . THR A 1 258 ? 25.025 -21.691 44.112 1.00 36.82 258 THR A C 1
ATOM 1755 O O . THR A 1 258 ? 25.646 -22.707 44.424 1.00 38.35 258 THR A O 1
ATOM 1759 N N . GLY A 1 259 ? 24.013 -21.709 43.243 1.00 37.12 259 GLY A N 1
ATOM 1760 C CA . GLY A 1 259 ? 23.532 -22.907 42.590 1.00 35.76 259 GLY A CA 1
ATOM 1761 C C . GLY A 1 259 ? 24.167 -23.238 41.253 1.00 39.25 259 GLY A C 1
ATOM 1762 O O . GLY A 1 259 ? 23.787 -24.238 40.634 1.00 38.46 259 GLY A O 1
ATOM 1763 N N . GLY A 1 260 ? 25.126 -22.432 40.784 1.00 37.07 260 GLY A N 1
ATOM 1764 C CA . GLY A 1 260 ? 25.867 -22.689 39.571 1.00 34.94 260 GLY A CA 1
ATOM 1765 C C . GLY A 1 260 ? 25.939 -21.448 38.693 1.00 37.27 260 GLY A C 1
ATOM 1766 O O . GLY A 1 260 ? 25.765 -20.314 39.165 1.00 33.20 260 GLY A O 1
ATOM 1767 N N . SER A 1 261 ? 26.197 -21.687 37.404 1.00 31.33 261 SER A N 1
ATOM 1768 C CA . SER A 1 261 ? 26.459 -20.648 36.418 1.00 33.03 261 SER A CA 1
ATOM 1769 C C . SER A 1 261 ? 25.727 -20.957 35.125 1.00 33.34 261 SER A C 1
ATOM 1770 O O . SER A 1 261 ? 25.531 -22.123 34.771 1.00 31.53 261 SER A O 1
ATOM 1773 N N . VAL A 1 262 ? 25.339 -19.896 34.415 1.00 29.83 262 VAL A N 1
ATOM 1774 C CA . VAL A 1 262 ? 24.799 -20.006 33.065 1.00 28.47 262 VAL A CA 1
ATOM 1775 C C . VAL A 1 262 ? 25.404 -18.898 32.219 1.00 28.87 262 VAL A C 1
ATOM 1776 O O . VAL A 1 262 ? 25.690 -17.797 32.704 1.00 28.48 262 VAL A O 1
ATOM 1780 N N . SER A 1 263 ? 25.600 -19.204 30.942 1.00 27.45 263 SER A N 1
ATOM 1781 C CA . SER A 1 263 ? 26.294 -18.331 30.019 1.00 26.16 263 SER A CA 1
ATOM 1782 C C . SER A 1 263 ? 25.546 -18.290 28.695 1.00 26.81 263 SER A C 1
ATOM 1783 O O . SER A 1 263 ? 24.710 -19.154 28.391 1.00 23.26 263 SER A O 1
ATOM 1786 N N . TYR A 1 264 ? 25.885 -17.281 27.897 1.00 24.36 264 TYR A N 1
ATOM 1787 C CA . TYR A 1 264 ? 25.249 -17.057 26.609 1.00 23.55 264 TYR A CA 1
ATOM 1788 C C . TYR A 1 264 ? 26.222 -16.311 25.710 1.00 24.96 264 TYR A C 1
ATOM 1789 O O . TYR A 1 264 ? 26.933 -15.404 26.165 1.00 23.91 264 TYR A O 1
ATOM 1798 N N . ASP A 1 265 ? 26.242 -16.695 24.437 1.00 22.63 265 ASP A N 1
ATOM 1799 C CA . ASP A 1 265 ? 26.948 -15.955 23.397 1.00 21.40 265 ASP A CA 1
ATOM 1800 C C . ASP A 1 265 ? 26.061 -15.958 22.161 1.00 23.61 265 ASP A C 1
ATOM 1801 O O . ASP A 1 265 ? 25.783 -17.026 21.608 1.00 22.44 265 ASP A O 1
ATOM 1806 N N . SER A 1 266 ? 25.594 -14.780 21.739 1.00 22.40 266 SER A N 1
ATOM 1807 C CA . SER A 1 266 ? 24.769 -14.701 20.531 1.00 23.85 266 SER A CA 1
ATOM 1808 C C . SER A 1 266 ? 25.503 -15.187 19.291 1.00 27.31 266 SER A C 1
ATOM 1809 O O . SER A 1 266 ? 24.860 -15.426 18.264 1.00 27.22 266 SER A O 1
ATOM 1812 N N . GLU A 1 267 ? 26.825 -15.323 19.348 1.00 23.37 267 GLU A N 1
ATOM 1813 C CA . GLU A 1 267 ? 27.538 -15.882 18.214 1.00 26.22 267 GLU A CA 1
ATOM 1814 C C . GLU A 1 267 ? 27.378 -17.395 18.094 1.00 27.35 267 GLU A C 1
ATOM 1815 O O . GLU A 1 267 ? 27.634 -17.927 17.014 1.00 26.58 267 GLU A O 1
ATOM 1821 N N . TRP A 1 268 ? 26.988 -18.092 19.167 1.00 26.68 268 TRP A N 1
ATOM 1822 C CA . TRP A 1 268 ? 26.816 -19.542 19.098 1.00 27.63 268 TRP A CA 1
ATOM 1823 C C . TRP A 1 268 ? 25.780 -19.872 18.025 1.00 29.22 268 TRP A C 1
ATOM 1824 O O . TRP A 1 268 ? 24.799 -19.133 17.870 1.00 25.67 268 TRP A O 1
ATOM 1835 N N . PRO A 1 269 ? 25.944 -20.979 17.295 1.00 29.72 269 PRO A N 1
ATOM 1836 C CA . PRO A 1 269 ? 24.921 -21.371 16.307 1.00 28.14 269 PRO A CA 1
ATOM 1837 C C . PRO A 1 269 ? 23.629 -21.798 16.991 1.00 27.41 269 PRO A C 1
ATOM 1838 O O . PRO A 1 269 ? 23.644 -22.418 18.055 1.00 28.48 269 PRO A O 1
ATOM 1842 N N . GLN A 1 270 ? 22.501 -21.464 16.374 1.00 26.05 270 GLN A N 1
ATOM 1843 C CA . GLN A 1 270 ? 21.219 -21.901 16.921 1.00 28.15 270 GLN A CA 1
ATOM 1844 C C . GLN A 1 270 ? 20.524 -22.863 15.944 1.00 31.25 270 GLN A C 1
ATOM 1845 O O . GLN A 1 270 ? 21.121 -23.880 15.562 1.00 27.70 270 GLN A O 1
ATOM 1851 N N . GLU A 1 271 ? 19.286 -22.566 15.517 1.00 28.37 271 GLU A N 1
ATOM 1852 C CA . GLU A 1 271 ? 18.536 -23.550 14.730 1.00 27.27 271 GLU A CA 1
ATOM 1853 C C . GLU A 1 271 ? 19.055 -23.683 13.307 1.00 29.18 271 GLU A C 1
ATOM 1854 O O . GLU A 1 271 ? 18.966 -24.771 12.727 1.00 27.56 271 GLU A O 1
ATOM 1860 N N . VAL A 1 272 ? 19.580 -22.608 12.720 1.00 25.08 272 VAL A N 1
ATOM 1861 C CA . VAL A 1 272 ? 20.023 -22.614 11.334 1.00 29.41 272 VAL A CA 1
ATOM 1862 C C . VAL A 1 272 ? 21.487 -22.232 11.303 1.00 30.16 272 VAL A C 1
ATOM 1863 O O . VAL A 1 272 ? 21.846 -21.124 11.721 1.00 30.91 272 VAL A O 1
ATOM 1867 N N . ARG A 1 273 ? 22.322 -23.107 10.743 1.00 26.35 273 ARG A N 1
ATOM 1868 C CA . ARG A 1 273 ? 23.763 -22.878 10.735 1.00 29.47 273 ARG A CA 1
ATOM 1869 C C . ARG A 1 273 ? 24.357 -23.279 9.391 1.00 28.51 273 ARG A C 1
ATOM 1870 O O . ARG A 1 273 ? 24.304 -24.455 9.007 1.00 26.22 273 ARG A O 1
ATOM 1878 N N . VAL A 1 274 ? 24.924 -22.306 8.684 1.00 28.58 274 VAL A N 1
ATOM 1879 C CA . VAL A 1 274 ? 25.712 -22.587 7.489 1.00 30.59 274 VAL A CA 1
ATOM 1880 C C . VAL A 1 274 ? 27.069 -23.089 7.966 1.00 30.49 274 VAL A C 1
ATOM 1881 O O . VAL A 1 274 ? 27.814 -22.361 8.624 1.00 27.77 274 VAL A O 1
ATOM 1885 N N . VAL A 1 275 ? 27.383 -24.341 7.663 1.00 29.79 275 VAL A N 1
ATOM 1886 C CA . VAL A 1 275 ? 28.610 -24.922 8.195 1.00 29.65 275 VAL A CA 1
ATOM 1887 C C . VAL A 1 275 ? 29.794 -24.628 7.289 1.00 30.61 275 VAL A C 1
ATOM 1888 O O . VAL A 1 275 ? 30.882 -24.322 7.777 1.00 30.32 275 VAL A O 1
ATOM 1892 N N . ASP A 1 276 ? 29.605 -24.664 5.967 1.00 31.36 276 ASP A N 1
ATOM 1893 C CA . ASP A 1 276 ? 30.686 -24.321 5.052 1.00 31.60 276 ASP A CA 1
ATOM 1894 C C . ASP A 1 276 ? 30.129 -23.760 3.750 1.00 33.08 276 ASP A C 1
ATOM 1895 O O . ASP A 1 276 ? 28.945 -23.909 3.440 1.00 30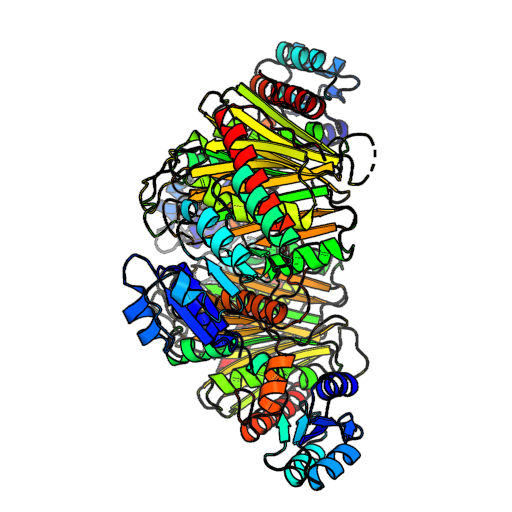.67 276 ASP A O 1
ATOM 1900 N N . GLY A 1 277 ? 31.010 -23.111 2.982 1.00 31.47 277 GLY A N 1
ATOM 1901 C CA . GLY A 1 277 ? 30.650 -22.586 1.684 1.00 35.94 277 GLY A CA 1
ATOM 1902 C C . GLY A 1 277 ? 30.195 -21.144 1.681 1.00 39.40 277 GLY A C 1
ATOM 1903 O O . GLY A 1 277 ? 30.297 -20.475 0.644 1.00 41.60 277 GLY A O 1
ATOM 1904 N N . GLY A 1 278 ? 29.686 -20.648 2.799 1.00 35.02 278 GLY A N 1
ATOM 1905 C CA . GLY A 1 278 ? 29.493 -19.220 2.935 1.00 43.77 278 GLY A CA 1
ATOM 1906 C C . GLY A 1 278 ? 28.193 -18.679 2.397 1.00 44.26 278 GLY A C 1
ATOM 1907 O O . GLY A 1 278 ? 28.099 -17.472 2.148 1.00 47.49 278 GLY A O 1
ATOM 1908 N N . ALA A 1 279 ? 27.182 -19.526 2.215 1.00 41.43 279 ALA A N 1
ATOM 1909 C CA . ALA A 1 279 ? 25.907 -19.052 1.697 1.00 43.46 279 ALA A CA 1
ATOM 1910 C C . ALA A 1 279 ? 25.339 -17.952 2.589 1.00 46.82 279 ALA A C 1
ATOM 1911 O O . ALA A 1 279 ? 25.539 -17.939 3.811 1.00 41.40 279 ALA A O 1
ATOM 1913 N N . GLY A 1 280 ? 24.629 -17.014 1.955 1.00 48.63 280 GLY A N 1
ATOM 1914 C CA . GLY A 1 280 ? 24.066 -15.883 2.663 1.00 45.12 280 GLY A CA 1
ATOM 1915 C C . GLY A 1 280 ? 22.552 -15.855 2.709 1.00 44.99 280 GLY A C 1
ATOM 1916 O O . GLY A 1 280 ? 21.973 -14.917 3.263 1.00 45.89 280 GLY A O 1
ATOM 1917 N N . ASN A 1 281 ? 21.888 -16.870 2.154 1.00 41.28 281 ASN A N 1
ATOM 1918 C CA . ASN A 1 281 ? 20.434 -16.856 2.060 1.00 39.72 281 ASN A CA 1
ATOM 1919 C C . ASN A 1 281 ? 19.763 -17.747 3.099 1.00 41.19 281 ASN A C 1
ATOM 1920 O O . ASN A 1 281 ? 18.649 -18.236 2.861 1.00 39.29 281 ASN A O 1
ATOM 1925 N N . PHE A 1 282 ? 20.398 -17.937 4.263 1.00 41.16 282 PHE A N 1
ATOM 1926 C CA . PHE A 1 282 ? 19.848 -18.764 5.334 1.00 40.10 282 PHE A CA 1
ATOM 1927 C C . PHE A 1 282 ? 19.645 -17.962 6.616 1.00 41.69 282 PHE A C 1
ATOM 1928 O O . PHE A 1 282 ? 19.761 -18.497 7.724 1.00 38.56 282 PHE A O 1
ATOM 1936 N N . ALA A 1 283 ? 19.330 -16.676 6.473 1.00 44.09 283 ALA A N 1
ATOM 1937 C CA . ALA A 1 283 ? 19.104 -15.822 7.631 1.00 42.04 283 ALA A CA 1
ATOM 1938 C C . ALA A 1 283 ? 17.930 -16.344 8.445 1.00 39.24 283 ALA A C 1
ATOM 1939 O O . ALA A 1 283 ? 16.884 -16.681 7.890 1.00 38.62 283 ALA A O 1
ATOM 1941 N N . TYR A 1 284 ? 18.120 -16.440 9.762 1.00 41.93 284 TYR A N 1
ATOM 1942 C CA . TYR A 1 284 ? 17.033 -16.789 10.669 1.00 40.55 284 TYR A CA 1
ATOM 1943 C C . TYR A 1 284 ? 17.390 -16.265 12.045 1.00 44.05 284 TYR A C 1
ATOM 1944 O O . TYR A 1 284 ? 18.463 -16.586 12.567 1.00 45.23 284 TYR A O 1
ATOM 1953 N N . GLY A 1 285 ? 16.494 -15.475 12.634 1.00 52.69 285 GLY A N 1
ATOM 1954 C CA . GLY A 1 285 ? 16.792 -14.841 13.905 1.00 53.09 285 GLY A CA 1
ATOM 1955 C C . GLY A 1 285 ? 15.812 -15.158 15.015 1.00 51.92 285 GLY A C 1
ATOM 1956 O O . GLY A 1 285 ? 15.788 -14.470 16.039 1.00 53.81 285 GLY A O 1
ATOM 1957 N N . GLY A 1 286 ? 15.004 -16.198 14.830 1.00 45.05 286 GLY A N 1
ATOM 1958 C CA . GLY A 1 286 ? 13.973 -16.536 15.781 1.00 45.44 286 GLY A CA 1
ATOM 1959 C C . GLY A 1 286 ? 12.756 -15.623 15.712 1.00 43.90 286 GLY A C 1
ATOM 1960 O O . GLY A 1 286 ? 12.580 -14.824 14.783 1.00 42.83 286 GLY A O 1
ATOM 1961 N N . PRO A 1 287 ? 11.887 -15.740 16.713 1.00 43.01 287 PRO A N 1
ATOM 1962 C CA . PRO A 1 287 ? 10.706 -14.869 16.779 1.00 43.49 287 PRO A CA 1
ATOM 1963 C C . PRO A 1 287 ? 11.080 -13.407 16.992 1.00 41.53 287 PRO A C 1
ATOM 1964 O O . PRO A 1 287 ? 11.980 -13.080 17.768 1.00 40.10 287 PRO A O 1
ATOM 1968 N N . SER A 1 288 ? 10.358 -12.520 16.310 1.00 41.30 288 SER A N 1
ATOM 1969 C CA . SER A 1 288 ? 10.561 -11.088 16.499 1.00 41.73 288 SER A CA 1
ATOM 1970 C C . SER A 1 288 ? 10.256 -10.684 17.942 1.00 38.56 288 SER A C 1
ATOM 1971 O O . SER A 1 288 ? 9.190 -11.003 18.475 1.00 39.20 288 SER A O 1
ATOM 1974 N N . VAL A 1 289 ? 11.199 -9.983 18.579 1.00 38.19 289 VAL A N 1
ATOM 1975 C CA . VAL A 1 289 ? 10.944 -9.481 19.924 1.00 37.92 289 VAL A CA 1
ATOM 1976 C C . VAL A 1 289 ? 9.755 -8.533 19.919 1.00 37.98 289 VAL A C 1
ATOM 1977 O O . VAL A 1 289 ? 9.017 -8.456 20.902 1.00 36.05 289 VAL A O 1
ATOM 1981 N N . PHE A 1 290 ? 9.546 -7.802 18.820 1.00 38.40 290 PHE A N 1
ATOM 1982 C CA . PHE A 1 290 ? 8.432 -6.864 18.765 1.00 38.87 290 PHE A CA 1
ATOM 1983 C C . PHE A 1 290 ? 7.093 -7.596 18.732 1.00 38.17 290 PHE A C 1
ATOM 1984 O O . PHE A 1 290 ? 6.124 -7.149 19.353 1.00 37.74 290 PHE A O 1
ATOM 1992 N N . ASP A 1 291 ? 7.010 -8.721 18.017 1.00 38.76 291 ASP A N 1
ATOM 1993 C CA . ASP A 1 291 ? 5.791 -9.521 18.079 1.00 37.67 291 ASP A CA 1
ATOM 1994 C C . ASP A 1 291 ? 5.539 -9.999 19.505 1.00 39.15 291 ASP A C 1
ATOM 1995 O O . ASP A 1 291 ? 4.440 -9.833 20.048 1.00 37.91 291 ASP A O 1
ATOM 2000 N N . THR A 1 292 ? 6.561 -10.584 20.136 1.00 36.23 292 THR A N 1
ATOM 2001 C CA . THR A 1 292 ? 6.419 -11.056 21.512 1.00 38.09 292 THR A CA 1
ATOM 2002 C C . THR A 1 292 ? 6.053 -9.914 22.451 1.00 36.82 292 THR A C 1
ATOM 2003 O O . THR A 1 292 ? 5.222 -10.076 23.359 1.00 34.64 292 THR A O 1
ATOM 2007 N N . GLU A 1 293 ? 6.664 -8.751 22.235 1.00 35.44 293 GLU A N 1
ATOM 2008 C CA . GLU A 1 293 ? 6.446 -7.594 23.093 1.00 35.81 293 GLU A CA 1
ATOM 2009 C C . GLU A 1 293 ? 5.021 -7.076 22.980 1.00 34.82 293 GLU A C 1
ATOM 2010 O O . GLU A 1 293 ? 4.292 -7.010 23.978 1.00 34.07 293 GLU A O 1
ATOM 2016 N N . MET A 1 294 ? 4.621 -6.655 21.774 1.00 36.00 294 MET A N 1
ATOM 2017 C CA . MET A 1 294 ? 3.304 -6.051 21.625 1.00 35.22 294 MET A CA 1
ATOM 2018 C C . MET A 1 294 ? 2.198 -7.029 22.002 1.00 33.81 294 MET A C 1
ATOM 2019 O O . MET A 1 294 ? 1.219 -6.641 22.645 1.00 37.90 294 MET A O 1
ATOM 2024 N N . ARG A 1 295 ? 2.348 -8.305 21.652 1.00 34.71 295 ARG A N 1
ATOM 2025 C CA . ARG A 1 295 ? 1.345 -9.288 22.060 1.00 36.58 295 ARG A CA 1
ATOM 2026 C C . ARG A 1 295 ? 1.191 -9.330 23.577 1.00 38.87 295 ARG A C 1
ATOM 2027 O O . ARG A 1 295 ? 0.063 -9.352 24.091 1.00 38.72 295 ARG A O 1
ATOM 2035 N N . GLU A 1 296 ? 2.308 -9.326 24.317 1.00 34.38 296 GLU A N 1
ATOM 2036 C CA . GLU A 1 296 ? 2.197 -9.345 25.773 1.00 35.94 296 GLU A CA 1
ATOM 2037 C C . GLU A 1 296 ? 1.580 -8.053 26.296 1.00 38.87 296 GLU A C 1
ATOM 2038 O O . GLU A 1 296 ? 0.760 -8.082 27.222 1.00 38.01 296 GLU A O 1
ATOM 2044 N N . PHE A 1 297 ? 1.972 -6.910 25.722 1.00 35.60 297 PHE A N 1
ATOM 2045 C CA . PHE A 1 297 ? 1.396 -5.636 26.135 1.00 37.19 297 PHE A CA 1
ATOM 2046 C C . PHE A 1 297 ? -0.085 -5.563 25.769 1.00 39.42 297 PHE A C 1
ATOM 2047 O O . PHE A 1 297 ? -0.913 -5.122 26.575 1.00 38.80 297 PHE A O 1
ATOM 2055 N N . ALA A 1 298 ? -0.430 -5.978 24.548 1.00 36.58 298 ALA A N 1
ATOM 2056 C CA . ALA A 1 298 ? -1.828 -5.980 24.123 1.00 42.91 298 ALA A CA 1
ATOM 2057 C C . ALA A 1 298 ? -2.670 -6.780 25.098 1.00 41.97 298 ALA A C 1
ATOM 2058 O O . ALA A 1 298 ? -3.722 -6.320 25.559 1.00 42.85 298 ALA A O 1
ATOM 2060 N N . THR A 1 299 ? -2.181 -7.968 25.460 1.00 40.87 299 THR A N 1
ATOM 2061 C CA . THR A 1 299 ? -2.881 -8.829 26.404 1.00 42.06 299 THR A CA 1
ATOM 2062 C C . THR A 1 299 ? -3.109 -8.128 27.736 1.00 43.80 299 THR A C 1
ATOM 2063 O O . THR A 1 299 ? -4.203 -8.210 28.307 1.00 44.74 299 THR A O 1
ATOM 2067 N N . ALA A 1 300 ? -2.093 -7.421 28.240 1.00 43.24 300 ALA A N 1
ATOM 2068 C CA . ALA A 1 300 ? -2.245 -6.689 29.494 1.00 43.25 300 ALA A CA 1
ATOM 2069 C C . ALA A 1 300 ? -3.316 -5.612 29.382 1.00 45.91 300 ALA A C 1
ATOM 2070 O O . ALA A 1 300 ? -4.191 -5.496 30.249 1.00 49.40 300 ALA A O 1
ATOM 2072 N N . PHE A 1 301 ? -3.257 -4.796 28.329 1.00 42.57 301 PHE A N 1
ATOM 2073 C CA . PHE A 1 301 ? -4.241 -3.733 28.181 1.00 46.21 301 PHE A CA 1
ATOM 2074 C C . PHE A 1 301 ? -5.659 -4.273 28.039 1.00 48.73 301 PHE A C 1
ATOM 2075 O O . PHE A 1 301 ? -6.617 -3.557 28.349 1.00 51.33 301 PHE A O 1
ATOM 2083 N N . ALA A 1 302 ? -5.813 -5.522 27.601 1.00 52.09 302 ALA A N 1
ATOM 2084 C CA . ALA A 1 302 ? -7.114 -6.167 27.495 1.00 49.24 302 ALA A CA 1
ATOM 2085 C C . ALA A 1 302 ? -7.490 -6.938 28.757 1.00 54.60 302 ALA A C 1
ATOM 2086 O O . ALA A 1 302 ? -8.252 -7.912 28.675 1.00 58.25 302 ALA A O 1
ATOM 2088 N N . GLY A 1 303 ? -6.962 -6.548 29.920 1.00 50.85 303 GLY A N 1
ATOM 2089 C CA . GLY A 1 303 ? -7.309 -7.192 31.171 1.00 49.84 303 GLY A CA 1
ATOM 2090 C C . GLY A 1 303 ? -6.547 -8.458 31.511 1.00 51.43 303 GLY A C 1
ATOM 2091 O O . GLY A 1 303 ? -6.821 -9.056 32.560 1.00 51.82 303 GLY A O 1
ATOM 2092 N N . GLY A 1 304 ? -5.596 -8.884 30.675 1.00 52.38 304 GLY A N 1
ATOM 2093 C CA . GLY A 1 304 ? -4.782 -10.046 30.955 1.00 48.86 304 GLY A CA 1
ATOM 2094 C C . GLY A 1 304 ? -3.746 -9.809 32.040 1.00 44.89 304 GLY A C 1
ATOM 2095 O O . GLY A 1 304 ? -3.753 -8.790 32.735 1.00 46.54 304 GLY A O 1
ATOM 2096 N N . PRO A 1 305 ? -2.848 -10.766 32.224 1.00 44.91 305 PRO A N 1
ATOM 2097 C CA . PRO A 1 305 ? -1.807 -10.619 33.251 1.00 47.63 305 PRO A CA 1
ATOM 2098 C C . PRO A 1 305 ? -0.858 -9.463 32.951 1.00 44.93 305 PRO A C 1
ATOM 2099 O O . PRO A 1 305 ? -0.697 -9.032 31.805 1.00 45.74 305 PRO A O 1
ATOM 2103 N N . GLU A 1 306 ? -0.231 -8.956 34.012 1.00 42.90 306 GLU A N 1
ATOM 2104 C CA . GLU A 1 306 ? 0.745 -7.881 33.854 1.00 43.17 306 GLU A CA 1
ATOM 2105 C C . GLU A 1 306 ? 1.957 -8.389 33.075 1.00 40.10 306 GLU A C 1
ATOM 2106 O O . GLU A 1 306 ? 2.376 -9.535 33.255 1.00 39.54 306 GLU A O 1
ATOM 2112 N N . PRO A 1 307 ? 2.536 -7.572 32.203 1.00 38.98 307 PRO A N 1
ATOM 2113 C CA . PRO A 1 307 ? 3.674 -8.035 31.408 1.00 38.49 307 PRO A CA 1
ATOM 2114 C C . PRO A 1 307 ? 4.915 -8.168 32.279 1.00 35.98 307 PRO A C 1
ATOM 2115 O O . PRO A 1 307 ? 4.919 -7.830 33.462 1.00 34.90 307 PRO A O 1
ATOM 2119 N N . ARG A 1 308 ? 5.977 -8.699 31.673 1.00 34.87 308 ARG A N 1
ATOM 2120 C CA . ARG A 1 308 ? 7.228 -8.986 32.378 1.00 33.97 308 ARG A CA 1
ATOM 2121 C C . ARG A 1 308 ? 8.024 -7.726 32.734 1.00 33.54 308 ARG A C 1
ATOM 2122 O O . ARG A 1 308 ? 9.129 -7.828 33.279 1.00 33.73 308 ARG A O 1
ATOM 2130 N N . ILE A 1 309 ? 7.513 -6.544 32.427 1.00 31.12 309 ILE A N 1
ATOM 2131 C CA . ILE A 1 309 ? 8.200 -5.304 32.753 1.00 33.54 309 ILE A CA 1
ATOM 2132 C C . ILE A 1 309 ? 7.164 -4.284 33.188 1.00 37.35 309 ILE A C 1
ATOM 2133 O O . ILE A 1 309 ? 6.112 -4.141 32.550 1.00 39.14 309 ILE A O 1
ATOM 2138 N N . GLY A 1 310 ? 7.452 -3.587 34.291 1.00 33.10 310 GLY A N 1
ATOM 2139 C CA . GLY A 1 310 ? 6.532 -2.639 34.868 1.00 35.52 310 GLY A CA 1
ATOM 2140 C C . GLY A 1 310 ? 7.130 -1.243 34.961 1.00 37.50 310 GLY A C 1
ATOM 2141 O O . GLY A 1 310 ? 8.316 -1.009 34.661 1.00 33.56 310 GLY A O 1
ATOM 2142 N N . ALA A 1 311 ? 6.278 -0.312 35.396 1.00 34.59 311 ALA A N 1
ATOM 2143 C CA . ALA A 1 311 ? 6.677 1.082 35.536 1.00 35.83 311 ALA A CA 1
ATOM 2144 C C . ALA A 1 311 ? 7.921 1.222 36.392 1.00 34.14 311 ALA A C 1
ATOM 2145 O O . ALA A 1 311 ? 8.786 2.063 36.119 1.00 33.72 311 ALA A O 1
ATOM 2147 N N . LYS A 1 312 ? 8.028 0.421 37.449 1.00 32.35 312 LYS A N 1
ATOM 2148 C CA . LYS A 1 312 ? 9.161 0.638 38.331 1.00 34.31 312 LYS A CA 1
ATOM 2149 C C . LYS A 1 312 ? 10.465 0.170 37.663 1.00 34.38 312 LYS A C 1
ATOM 2150 O O . LYS A 1 312 ? 11.535 0.725 37.938 1.00 33.55 312 LYS A O 1
ATOM 2156 N N . ASP A 1 313 ? 10.374 -0.762 36.700 1.00 29.78 313 ASP A N 1
ATOM 2157 C CA . ASP A 1 313 ? 11.539 -1.164 35.906 1.00 33.09 313 ASP A CA 1
ATOM 2158 C C . ASP A 1 313 ? 11.970 -0.071 34.942 1.00 29.95 313 ASP A C 1
ATOM 2159 O O . ASP A 1 313 ? 13.172 0.148 34.743 1.00 31.75 313 ASP A O 1
ATOM 2164 N N . ALA A 1 314 ? 11.010 0.576 34.284 1.00 30.90 314 ALA A N 1
ATOM 2165 C CA . ALA A 1 314 ? 11.344 1.675 33.392 1.00 32.88 314 ALA A CA 1
ATOM 2166 C C . ALA A 1 314 ? 12.064 2.780 34.149 1.00 31.06 314 ALA A C 1
ATOM 2167 O O . ALA A 1 314 ? 13.018 3.380 33.637 1.00 30.18 314 ALA A O 1
ATOM 2169 N N . LEU A 1 315 ? 11.611 3.060 35.372 1.00 29.05 315 LEU A N 1
ATOM 2170 C CA . LEU A 1 315 ? 12.212 4.113 36.181 1.00 31.07 315 LEU A CA 1
ATOM 2171 C C . LEU A 1 315 ? 13.599 3.707 36.669 1.00 32.10 315 LEU A C 1
ATOM 2172 O O . LEU A 1 315 ? 14.519 4.535 36.716 1.00 30.98 315 LEU A O 1
ATOM 2177 N N . ALA A 1 316 ? 13.770 2.431 37.030 1.00 32.20 316 ALA A N 1
ATOM 2178 C CA . ALA A 1 316 ? 15.073 1.957 37.484 1.00 27.82 316 ALA A CA 1
ATOM 2179 C C . ALA A 1 316 ? 16.125 2.088 36.391 1.00 28.49 316 ALA A C 1
ATOM 2180 O O . ALA A 1 316 ? 17.278 2.442 36.666 1.00 27.07 316 ALA A O 1
ATOM 2182 N N . ALA A 1 317 ? 15.758 1.789 35.143 1.00 27.78 317 ALA A N 1
ATOM 2183 C CA . ALA A 1 317 ? 16.751 1.838 34.078 1.00 28.93 317 ALA A CA 1
ATOM 2184 C C . ALA A 1 317 ? 17.245 3.263 33.867 1.00 28.18 317 ALA A C 1
ATOM 2185 O O . ALA A 1 317 ? 18.452 3.500 33.748 1.00 27.43 317 ALA A O 1
ATOM 2187 N N . VAL A 1 318 ? 16.321 4.226 33.825 1.00 27.07 318 VAL A N 1
ATOM 2188 C CA . VAL A 1 318 ? 16.711 5.618 33.621 1.00 29.35 318 VAL A CA 1
ATOM 2189 C C . VAL A 1 318 ? 17.624 6.098 34.750 1.00 28.74 318 VAL A C 1
ATOM 2190 O O . VAL A 1 318 ? 18.625 6.782 34.510 1.00 26.62 318 VAL A O 1
ATOM 2194 N N . ARG A 1 319 ? 17.300 5.735 35.991 1.00 29.18 319 ARG A N 1
ATOM 2195 C CA . ARG A 1 319 ? 18.144 6.106 37.123 1.00 26.69 319 ARG A CA 1
ATOM 2196 C C . ARG A 1 319 ? 19.551 5.542 36.978 1.00 28.89 319 ARG A C 1
ATOM 2197 O O . ARG A 1 319 ? 20.538 6.241 37.238 1.00 25.31 319 ARG A O 1
ATOM 2205 N N . ILE A 1 320 ? 19.660 4.286 36.542 1.00 25.72 320 ILE A N 1
ATOM 2206 C CA . ILE A 1 320 ? 20.966 3.647 36.429 1.00 27.23 320 ILE A CA 1
ATOM 2207 C C . ILE A 1 320 ? 21.792 4.314 35.332 1.00 24.56 320 ILE A C 1
ATOM 2208 O O . ILE A 1 320 ? 22.967 4.625 35.529 1.00 25.34 320 ILE A O 1
ATOM 2213 N N . ILE A 1 321 ? 21.195 4.559 34.163 1.00 25.38 321 ILE A N 1
ATOM 2214 C CA . ILE A 1 321 ? 22.013 5.073 33.072 1.00 24.68 321 ILE A CA 1
ATOM 2215 C C . ILE A 1 321 ? 22.425 6.517 33.349 1.00 26.62 321 ILE A C 1
ATOM 2216 O O . ILE A 1 321 ? 23.499 6.954 32.920 1.00 25.69 321 ILE A O 1
ATOM 2221 N N . HIS A 1 322 ? 21.609 7.277 34.077 1.00 23.92 322 HIS A N 1
ATOM 2222 C CA . HIS A 1 322 ? 22.051 8.621 34.420 1.00 27.17 322 HIS A CA 1
ATOM 2223 C C . HIS A 1 322 ? 23.096 8.602 35.527 1.00 26.60 322 HIS A C 1
ATOM 2224 O O . HIS A 1 322 ? 24.010 9.427 35.518 1.00 25.50 322 HIS A O 1
ATOM 2231 N N . ALA A 1 323 ? 23.025 7.651 36.456 1.00 24.54 323 ALA A N 1
ATOM 2232 C CA . ALA A 1 323 ? 24.094 7.572 37.451 1.00 26.54 323 ALA A CA 1
ATOM 2233 C C . ALA A 1 323 ? 25.403 7.132 36.802 1.00 26.24 323 ALA A C 1
ATOM 2234 O O . ALA A 1 323 ? 26.484 7.633 37.152 1.00 24.30 323 ALA A O 1
ATOM 2236 N N . ALA A 1 324 ? 25.319 6.221 35.826 1.00 24.53 324 ALA A N 1
ATOM 2237 C CA . ALA A 1 324 ? 26.523 5.789 35.123 1.00 24.60 324 ALA A CA 1
ATOM 2238 C C . ALA A 1 324 ? 27.124 6.929 34.309 1.00 25.17 324 ALA A C 1
ATOM 2239 O O . ALA A 1 324 ? 28.349 7.083 34.273 1.00 25.13 324 ALA A O 1
ATOM 2241 N N . ALA A 1 325 ? 26.287 7.722 33.625 1.00 22.91 325 ALA A N 1
ATOM 2242 C CA . ALA A 1 325 ? 26.812 8.876 32.890 1.00 26.77 325 ALA A CA 1
ATOM 2243 C C . ALA A 1 325 ? 27.509 9.861 33.826 1.00 25.58 325 ALA A C 1
ATOM 2244 O O . ALA A 1 325 ? 28.585 10.389 33.513 1.00 25.88 325 ALA A O 1
ATOM 2246 N N . GLU A 1 326 ? 26.916 10.108 34.990 1.00 24.16 326 GLU A N 1
ATOM 2247 C CA . GLU A 1 326 ? 27.540 11.003 35.947 1.00 24.88 326 GLU A CA 1
ATOM 2248 C C . GLU A 1 326 ? 28.841 10.418 36.481 1.00 26.62 326 GLU A C 1
ATOM 2249 O O . GLU A 1 326 ? 29.843 11.138 36.621 1.00 26.13 326 GLU A O 1
ATOM 2255 N N . SER A 1 327 ? 28.848 9.110 36.780 1.00 25.07 327 SER A N 1
ATOM 2256 C CA . SER A 1 327 ? 30.072 8.468 37.258 1.00 26.06 327 SER A CA 1
ATOM 2257 C C . SER A 1 327 ? 31.199 8.604 36.244 1.00 25.06 327 SER A C 1
ATOM 2258 O O . SER A 1 327 ? 32.324 8.963 36.600 1.00 25.14 327 SER A O 1
ATOM 2261 N N . ALA A 1 328 ? 30.907 8.326 34.970 1.00 22.31 328 ALA A N 1
ATOM 2262 C CA . ALA A 1 328 ? 31.919 8.458 33.931 1.00 26.30 328 ALA A CA 1
ATOM 2263 C C . ALA A 1 328 ? 32.419 9.896 33.807 1.00 26.98 328 ALA A C 1
ATOM 2264 O O . ALA A 1 328 ? 33.595 10.128 33.520 1.00 26.20 328 ALA A O 1
ATOM 2266 N N . TRP A 1 329 ? 31.539 10.872 34.004 1.00 28.57 329 TRP A N 1
ATOM 2267 C CA . TRP A 1 329 ? 31.934 12.268 33.840 1.00 27.43 329 TRP A CA 1
ATOM 2268 C C . TRP A 1 329 ? 32.718 12.786 35.038 1.00 28.16 329 TRP A C 1
ATOM 2269 O O . TRP A 1 329 ? 33.711 13.500 34.873 1.00 30.59 329 TRP A O 1
ATOM 2280 N N . THR A 1 330 ? 32.282 12.463 36.249 1.00 28.78 330 THR A N 1
ATOM 2281 C CA . THR A 1 330 ? 32.919 13.004 37.445 1.00 27.18 330 THR A CA 1
ATOM 2282 C C . THR A 1 330 ? 34.037 12.118 37.984 1.00 30.95 330 THR A C 1
ATOM 2283 O O . THR A 1 330 ? 34.806 12.580 38.827 1.00 26.77 330 THR A O 1
ATOM 2287 N N . GLY A 1 331 ? 34.145 10.864 37.531 1.00 27.50 331 GLY A N 1
ATOM 2288 C CA . GLY A 1 331 ? 35.120 9.974 38.125 1.00 29.74 331 GLY A CA 1
ATOM 2289 C C . GLY A 1 331 ? 34.768 9.479 39.509 1.00 27.79 331 GLY A C 1
ATOM 2290 O O . GLY A 1 331 ? 35.617 8.895 40.187 1.00 31.99 331 GLY A O 1
ATOM 2291 N N . ARG A 1 332 ? 33.548 9.691 39.961 1.00 28.22 332 ARG A N 1
ATOM 2292 C CA . ARG A 1 332 ? 33.127 9.198 41.259 1.00 32.14 332 ARG A CA 1
ATOM 2293 C C . ARG A 1 332 ? 32.211 7.997 41.055 1.00 29.71 332 ARG A C 1
ATOM 2294 O O . ARG A 1 332 ? 31.572 7.863 40.009 1.00 26.14 332 ARG A O 1
ATOM 2302 N N . ALA A 1 333 ? 32.143 7.126 42.059 1.00 28.74 333 ALA A N 1
ATOM 2303 C CA . ALA A 1 333 ? 31.031 6.187 42.106 1.00 27.15 333 ALA A CA 1
ATOM 2304 C C . ALA A 1 333 ? 29.809 6.918 42.645 1.00 28.83 333 ALA A C 1
ATOM 2305 O O . ALA A 1 333 ? 29.934 7.876 43.415 1.00 28.36 333 ALA A O 1
ATOM 2307 N N . VAL A 1 334 ? 28.620 6.490 42.211 1.00 27.06 334 VAL A N 1
ATOM 2308 C CA . VAL A 1 334 ? 27.364 7.128 42.614 1.00 26.62 334 VAL A CA 1
ATOM 2309 C C . VAL A 1 334 ? 26.593 6.159 43.506 1.00 30.48 334 VAL A C 1
ATOM 2310 O O . VAL A 1 334 ? 26.284 5.035 43.085 1.00 28.64 334 VAL A O 1
ATOM 2314 N N . GLU A 1 335 ? 26.271 6.595 44.734 1.00 29.16 335 GLU A N 1
ATOM 2315 C CA . GLU A 1 335 ? 25.500 5.781 45.679 1.00 30.77 335 GLU A CA 1
ATOM 2316 C C . GLU A 1 335 ? 24.005 5.991 45.445 1.00 32.65 335 GLU A C 1
ATOM 2317 O O . GLU A 1 335 ? 23.542 7.130 45.376 1.00 31.88 335 GLU A O 1
ATOM 2323 N N . LEU A 1 336 ? 23.241 4.901 45.367 1.00 29.13 336 LEU A N 1
ATOM 2324 C CA . LEU A 1 336 ? 21.784 4.968 45.265 1.00 30.72 336 LEU A CA 1
ATOM 2325 C C . LEU A 1 336 ? 21.203 4.135 46.401 1.00 35.02 336 LEU A C 1
ATOM 2326 O O . LEU A 1 336 ? 20.813 2.971 46.200 1.00 34.29 336 LEU A O 1
ATOM 2331 N N . PRO A 1 337 ? 21.147 4.688 47.613 1.00 35.28 337 PRO A N 1
ATOM 2332 C CA . PRO A 1 337 ? 20.614 3.921 48.746 1.00 37.06 337 PRO A CA 1
ATOM 2333 C C . PRO A 1 337 ? 19.148 3.571 48.532 1.00 40.55 337 PRO A C 1
ATOM 2334 O O . PRO A 1 337 ? 18.395 4.322 47.906 1.00 37.85 337 PRO A O 1
ATOM 2338 N N . VAL A 1 338 ? 18.749 2.402 49.040 1.00 44.71 338 VAL A N 1
ATOM 2339 C CA . VAL A 1 338 ? 17.330 2.003 49.014 1.00 47.77 338 VAL A CA 1
ATOM 2340 C C . VAL A 1 338 ? 16.541 2.744 50.103 1.00 47.80 338 VAL A C 1
ATOM 2341 O O . VAL A 1 338 ? 15.529 3.400 49.830 1.00 50.25 338 VAL A O 1
ATOM 2345 N N . VAL B 2 2 ? 72.992 -23.326 36.532 1.00 46.88 349 VAL B N 1
ATOM 2346 C CA . VAL B 2 2 ? 72.074 -22.260 36.905 1.00 44.91 349 VAL B CA 1
ATOM 2347 C C . VAL B 2 2 ? 71.549 -22.484 38.323 1.00 41.45 349 VAL B C 1
ATOM 2348 O O . VAL B 2 2 ? 70.979 -23.533 38.631 1.00 40.33 349 VAL B O 1
ATOM 2352 N N . LYS B 2 3 ? 71.770 -21.502 39.190 1.00 39.10 350 LYS B N 1
ATOM 2353 C CA . LYS B 2 3 ? 71.301 -21.569 40.566 1.00 39.20 350 LYS B CA 1
ATOM 2354 C C . LYS B 2 3 ? 69.949 -20.872 40.665 1.00 35.62 350 LYS B C 1
ATOM 2355 O O . LYS B 2 3 ? 69.803 -19.718 40.251 1.00 33.00 350 LYS B O 1
ATOM 2361 N N . VAL B 2 4 ? 68.962 -21.580 41.201 1.00 32.96 351 VAL B N 1
ATOM 2362 C CA . VAL B 2 4 ? 67.586 -21.112 41.193 1.00 29.82 351 VAL B CA 1
ATOM 2363 C C . VAL B 2 4 ? 67.020 -21.240 42.593 1.00 31.11 351 VAL B C 1
ATOM 2364 O O . VAL B 2 4 ? 67.419 -22.113 43.370 1.00 32.47 351 VAL B O 1
ATOM 2368 N N . ALA B 2 5 ? 66.100 -20.342 42.915 1.00 25.72 352 ALA B N 1
ATOM 2369 C CA . ALA B 2 5 ? 65.324 -20.399 44.132 1.00 27.43 352 ALA B CA 1
ATOM 2370 C C . ALA B 2 5 ? 63.861 -20.159 43.780 1.00 32.36 352 ALA B C 1
ATOM 2371 O O . ALA B 2 5 ? 63.535 -19.500 42.786 1.00 28.78 352 ALA B O 1
ATOM 2373 N N . ILE B 2 6 ? 62.988 -20.720 44.602 1.00 29.22 353 ILE B N 1
ATOM 2374 C CA . ILE B 2 6 ? 61.555 -20.745 44.355 1.00 28.38 353 ILE B CA 1
ATOM 2375 C C . ILE B 2 6 ? 60.876 -20.212 45.596 1.00 31.55 353 ILE B C 1
ATOM 2376 O O . ILE B 2 6 ? 61.185 -20.655 46.708 1.00 33.57 353 ILE B O 1
ATOM 2381 N N . LEU B 2 7 ? 59.940 -19.287 45.410 1.00 29.76 354 LEU B N 1
ATOM 2382 C CA . LEU B 2 7 ? 59.097 -18.805 46.494 1.00 28.72 354 LEU B CA 1
ATOM 2383 C C . LEU B 2 7 ? 57.651 -19.016 46.058 1.00 31.28 354 LEU B C 1
ATOM 2384 O O . LEU B 2 7 ? 57.157 -18.308 45.168 1.00 30.39 354 LEU B O 1
ATOM 2389 N N . SER B 2 8 ? 56.992 -20.033 46.622 1.00 28.39 355 SER B N 1
ATOM 2390 C CA . SER B 2 8 ? 55.619 -20.317 46.209 1.00 30.48 355 SER B CA 1
ATOM 2391 C C . SER B 2 8 ? 54.855 -21.025 47.319 1.00 29.56 355 SER B C 1
ATOM 2392 O O . SER B 2 8 ? 55.434 -21.497 48.295 1.00 31.88 355 SER B O 1
ATOM 2395 N N . SER B 2 9 ? 53.531 -21.079 47.144 1.00 31.47 356 SER B N 1
ATOM 2396 C CA . SER B 2 9 ? 52.667 -21.886 47.994 1.00 33.96 356 SER B CA 1
ATOM 2397 C C . SER B 2 9 ? 52.911 -23.380 47.810 1.00 31.96 356 SER B C 1
ATOM 2398 O O . SER B 2 9 ? 52.540 -24.171 48.680 1.00 32.32 356 SER B O 1
ATOM 2401 N N . THR B 2 10 ? 53.493 -23.786 46.689 1.00 29.16 357 THR B N 1
ATOM 2402 C CA . THR B 2 10 ? 53.830 -25.183 46.431 1.00 32.00 357 THR B CA 1
ATOM 2403 C C . THR B 2 10 ? 55.321 -25.296 46.123 1.00 30.67 357 THR B C 1
ATOM 2404 O O . THR B 2 10 ? 55.716 -25.670 45.013 1.00 29.84 357 THR B O 1
ATOM 2408 N N . PRO B 2 11 ? 56.181 -24.977 47.095 1.00 30.72 358 PRO B N 1
ATOM 2409 C CA . PRO B 2 11 ? 57.621 -24.901 46.780 1.00 31.25 358 PRO B CA 1
ATOM 2410 C C . PRO B 2 11 ? 58.232 -26.241 46.418 1.00 29.96 358 PRO B C 1
ATOM 2411 O O . PRO B 2 11 ? 59.059 -26.303 45.502 1.00 30.13 358 PRO B O 1
ATOM 2415 N N . GLN B 2 12 ? 57.859 -27.318 47.115 1.00 28.98 359 GLN B N 1
ATOM 2416 C CA . GLN B 2 12 ? 58.423 -28.623 46.784 1.00 29.82 359 GLN B CA 1
ATOM 2417 C C . GLN B 2 12 ? 57.941 -29.118 45.424 1.00 29.20 359 GLN B C 1
ATOM 2418 O O . GLN B 2 12 ? 58.702 -29.774 44.701 1.00 30.24 359 GLN B O 1
ATOM 2424 N N . ALA B 2 13 ? 56.694 -28.814 45.046 1.00 28.21 360 ALA B N 1
ATOM 2425 C CA . ALA B 2 13 ? 56.240 -29.191 43.708 1.00 30.92 360 ALA B CA 1
ATOM 2426 C C . ALA B 2 13 ? 57.142 -28.585 42.635 1.00 29.79 360 ALA B C 1
ATOM 2427 O O . ALA B 2 13 ? 57.499 -29.252 41.657 1.00 32.64 360 ALA B O 1
ATOM 2429 N N . TYR B 2 14 ? 57.554 -27.339 42.817 1.00 28.48 361 TYR B N 1
ATOM 2430 C CA . TYR B 2 14 ? 58.448 -26.711 41.850 1.00 30.73 361 TYR B CA 1
ATOM 2431 C C . TYR B 2 14 ? 59.880 -27.206 41.993 1.00 32.60 361 TYR B C 1
ATOM 2432 O O . TYR B 2 14 ? 60.561 -27.422 40.982 1.00 30.25 361 TYR B O 1
ATOM 2441 N N . ALA B 2 15 ? 60.358 -27.381 43.235 1.00 29.82 362 ALA B N 1
ATOM 2442 C CA . ALA B 2 15 ? 61.722 -27.872 43.430 1.00 32.32 362 ALA B CA 1
ATOM 2443 C C . ALA B 2 15 ? 61.889 -29.241 42.800 1.00 32.82 362 ALA B C 1
ATOM 2444 O O . ALA B 2 15 ? 62.903 -29.515 42.149 1.00 34.37 362 ALA B O 1
ATOM 2446 N N . GLY B 2 16 ? 60.894 -30.111 42.979 1.00 33.39 363 GLY B N 1
ATOM 2447 C CA . GLY B 2 16 ? 60.956 -31.439 42.391 1.00 34.32 363 GLY B CA 1
ATOM 2448 C C . GLY B 2 16 ? 60.907 -31.422 40.878 1.00 33.98 363 GLY B C 1
ATOM 2449 O O . GLY B 2 16 ? 61.530 -32.266 40.229 1.00 35.06 363 GLY B O 1
ATOM 2450 N N . ALA B 2 17 ? 60.184 -30.460 40.291 1.00 33.38 364 ALA B N 1
ATOM 2451 C CA . ALA B 2 17 ? 60.177 -30.344 38.834 1.00 33.55 364 ALA B CA 1
ATOM 2452 C C . ALA B 2 17 ? 61.511 -29.840 38.296 1.00 36.33 364 ALA B C 1
ATOM 2453 O O . ALA B 2 17 ? 61.867 -30.145 37.154 1.00 36.97 364 ALA B O 1
ATOM 2455 N N . LEU B 2 18 ? 62.279 -29.122 39.108 1.00 36.41 365 LEU B N 1
ATOM 2456 C CA . LEU B 2 18 ? 63.494 -28.468 38.653 1.00 36.26 365 LEU B CA 1
ATOM 2457 C C . LEU B 2 18 ? 64.755 -29.239 38.998 1.00 42.37 365 LEU B C 1
ATOM 2458 O O . LEU B 2 18 ? 65.676 -29.301 38.180 1.00 45.42 365 LEU B O 1
ATOM 2463 N N . ARG B 2 19 ? 64.842 -29.815 40.191 1.00 41.53 366 ARG B N 1
ATOM 2464 C CA . ARG B 2 19 ? 66.115 -30.383 40.599 1.00 46.57 366 ARG B CA 1
ATOM 2465 C C . ARG B 2 19 ? 66.397 -31.645 39.795 1.00 50.26 366 ARG B C 1
ATOM 2466 O O . ARG B 2 19 ? 65.485 -32.291 39.269 1.00 47.02 366 ARG B O 1
ATOM 2474 N N . GLY B 2 20 ? 67.685 -31.960 39.651 1.00 57.78 367 GLY B N 1
ATOM 2475 C CA . GLY B 2 20 ? 68.111 -33.062 38.814 1.00 59.13 367 GLY B CA 1
ATOM 2476 C C . GLY B 2 20 ? 68.221 -32.741 37.341 1.00 59.48 367 GLY B C 1
ATOM 2477 O O . GLY B 2 20 ? 68.916 -33.464 36.618 1.00 57.24 367 GLY B O 1
ATOM 2478 N N . LEU B 2 21 ? 67.555 -31.685 36.871 1.00 58.55 368 LEU B N 1
ATOM 2479 C CA . LEU B 2 21 ? 67.770 -31.200 35.521 1.00 55.80 368 LEU B CA 1
ATOM 2480 C C . LEU B 2 21 ? 69.250 -30.871 35.326 1.00 58.38 368 LEU B C 1
ATOM 2481 O O . LEU B 2 21 ? 69.940 -30.468 36.271 1.00 55.67 368 LEU B O 1
ATOM 2486 N N . PRO B 2 22 ? 69.772 -31.041 34.113 1.00 60.00 369 PRO B N 1
ATOM 2487 C CA . PRO B 2 22 ? 71.193 -30.744 33.890 1.00 62.70 369 PRO B CA 1
ATOM 2488 C C . PRO B 2 22 ? 71.460 -29.253 34.031 1.00 60.83 369 PRO B C 1
ATOM 2489 O O . PRO B 2 22 ? 70.652 -28.419 33.612 1.00 60.23 369 PRO B O 1
ATOM 2493 N N . ASP B 2 23 ? 72.584 -28.931 34.670 1.00 59.06 370 ASP B N 1
ATOM 2494 C CA . ASP B 2 23 ? 73.068 -27.568 34.871 1.00 62.49 370 ASP B CA 1
ATOM 2495 C C . ASP B 2 23 ? 72.183 -26.743 35.799 1.00 57.14 370 ASP B C 1
ATOM 2496 O O . ASP B 2 23 ? 72.342 -25.513 35.866 1.00 57.00 370 ASP B O 1
ATOM 2501 N N . VAL B 2 24 ? 71.267 -27.375 36.524 1.00 55.21 371 VAL B N 1
ATOM 2502 C CA . VAL B 2 24 ? 70.275 -26.692 37.347 1.00 53.00 371 VAL B CA 1
ATOM 2503 C C . VAL B 2 24 ? 70.453 -27.155 38.784 1.00 49.58 371 VAL B C 1
ATOM 2504 O O . VAL B 2 24 ? 70.462 -28.362 39.045 1.00 50.68 371 VAL B O 1
ATOM 2508 N N . GLU B 2 25 ? 70.574 -26.223 39.727 1.00 42.67 372 GLU B N 1
ATOM 2509 C CA . GLU B 2 25 ? 70.282 -26.701 41.067 1.00 43.77 372 GLU B CA 1
ATOM 2510 C C . GLU B 2 25 ? 69.548 -25.678 41.920 1.00 39.95 372 GLU B C 1
ATOM 2511 O O . GLU B 2 25 ? 69.770 -24.462 41.833 1.00 37.22 372 GLU B O 1
ATOM 2517 N N . VAL B 2 26 ? 68.634 -26.224 42.718 1.00 41.12 373 VAL B N 1
ATOM 2518 C CA . VAL B 2 26 ? 67.691 -25.480 43.535 1.00 38.15 373 VAL B CA 1
ATOM 2519 C C . VAL B 2 26 ? 68.377 -25.198 44.860 1.00 37.30 373 VAL B C 1
ATOM 2520 O O . VAL B 2 26 ? 68.615 -26.113 45.651 1.00 36.81 373 VAL B O 1
ATOM 2524 N N . VAL B 2 27 ? 68.702 -23.933 45.106 1.00 33.83 374 VAL B N 1
ATOM 2525 C CA . VAL B 2 27 ? 69.455 -23.596 46.305 1.00 33.67 374 VAL B CA 1
ATOM 2526 C C . VAL B 2 27 ? 68.527 -23.237 47.459 1.00 34.51 374 VAL B C 1
ATOM 2527 O O . VAL B 2 27 ? 68.958 -23.269 48.621 1.00 33.09 374 VAL B O 1
ATOM 2531 N N . ALA B 2 28 ? 67.273 -22.887 47.173 1.00 31.79 375 ALA B N 1
ATOM 2532 C CA . ALA B 2 28 ? 66.306 -22.590 48.218 1.00 31.79 375 ALA B CA 1
ATOM 2533 C C . ALA B 2 28 ? 64.909 -22.708 47.635 1.00 33.39 375 ALA B C 1
ATOM 2534 O O . ALA B 2 28 ? 64.689 -22.417 46.457 1.00 33.85 375 ALA B O 1
ATOM 2536 N N . ALA B 2 29 ? 63.969 -23.140 48.474 1.00 31.05 376 ALA B N 1
ATOM 2537 C CA . ALA B 2 29 ? 62.569 -23.257 48.082 1.00 32.82 376 ALA B CA 1
ATOM 2538 C C . ALA B 2 29 ? 61.730 -23.112 49.340 1.00 34.12 376 ALA B C 1
ATOM 2539 O O . ALA B 2 29 ? 61.880 -23.903 50.275 1.00 34.87 376 ALA B O 1
ATOM 2541 N N . ALA B 2 30 ? 60.853 -22.112 49.363 1.00 31.53 377 ALA B N 1
ATOM 2542 C CA . ALA B 2 30 ? 60.077 -21.807 50.555 1.00 34.50 377 ALA B CA 1
ATOM 2543 C C . ALA B 2 30 ? 58.76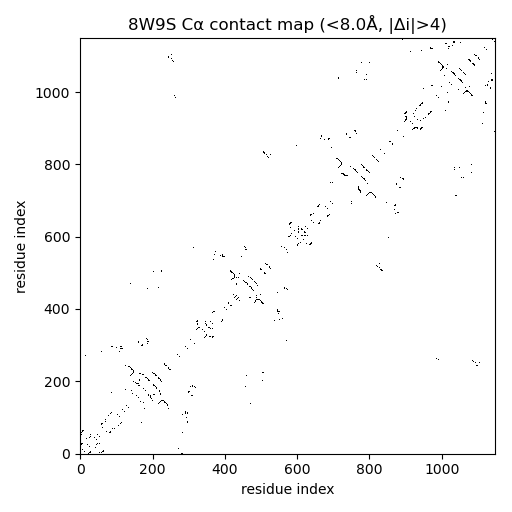6 -21.168 50.137 1.00 30.65 377 ALA B C 1
ATOM 2544 O O . ALA B 2 30 ? 58.593 -20.758 48.988 1.00 30.06 377 ALA B O 1
ATOM 2546 N N . SER B 2 31 ? 57.842 -21.093 51.090 1.00 30.40 378 SER B N 1
ATOM 2547 C CA . SER B 2 31 ? 56.628 -20.304 50.944 1.00 33.57 378 SER B CA 1
ATOM 2548 C C . SER B 2 31 ? 56.845 -18.909 51.531 1.00 36.84 378 SER B C 1
ATOM 2549 O O . SER B 2 31 ? 57.807 -18.662 52.274 1.00 33.14 378 SER B O 1
ATOM 2552 N N . TRP B 2 32 ? 55.943 -17.988 51.165 1.00 31.36 379 TRP B N 1
ATOM 2553 C CA . TRP B 2 32 ? 56.013 -16.613 51.649 1.00 36.29 379 TRP B CA 1
ATOM 2554 C C . TRP B 2 32 ? 55.933 -16.517 53.172 1.00 41.66 379 TRP B C 1
ATOM 2555 O O . TRP B 2 32 ? 56.296 -15.479 53.735 1.00 40.45 379 TRP B O 1
ATOM 2566 N N . ASP B 2 33 ? 55.456 -17.569 53.845 1.00 41.39 380 ASP B N 1
ATOM 2567 C CA . ASP B 2 33 ? 55.406 -17.599 55.304 1.00 39.51 380 ASP B CA 1
ATOM 2568 C C . ASP B 2 33 ? 56.792 -17.603 55.931 1.00 41.17 380 ASP B C 1
ATOM 2569 O O . ASP B 2 33 ? 56.929 -17.241 57.102 1.00 42.93 380 ASP B O 1
ATOM 2574 N N . ALA B 2 34 ? 57.817 -18.025 55.195 1.00 40.30 381 ALA B N 1
ATOM 2575 C CA . ALA B 2 34 ? 59.171 -18.026 55.733 1.00 39.21 381 ALA B CA 1
ATOM 2576 C C . ALA B 2 34 ? 60.192 -17.929 54.607 1.00 39.38 381 ALA B C 1
ATOM 2577 O O . ALA B 2 34 ? 60.836 -18.926 54.256 1.00 40.06 381 ALA B O 1
ATOM 2579 N N . PHE B 2 35 ? 60.373 -16.727 54.062 1.00 36.25 382 PHE B N 1
ATOM 2580 C CA . PHE B 2 35 ? 61.021 -16.569 52.766 1.00 37.36 382 PHE B CA 1
ATOM 2581 C C . PHE B 2 35 ? 62.526 -16.347 52.913 1.00 39.58 382 PHE B C 1
ATOM 2582 O O . PHE B 2 35 ? 63.226 -16.181 51.909 1.00 39.57 382 PHE B O 1
ATOM 2590 N N . GLU B 2 36 ? 63.035 -16.326 54.142 1.00 38.51 383 GLU B N 1
ATOM 2591 C CA . GLU B 2 36 ? 64.427 -15.944 54.384 1.00 40.90 383 GLU B CA 1
ATOM 2592 C C . GLU B 2 36 ? 65.457 -16.736 53.585 1.00 39.71 383 GLU B C 1
ATOM 2593 O O . GLU B 2 36 ? 66.390 -16.113 53.052 1.00 39.58 383 GLU B O 1
ATOM 2599 N N . PRO B 2 37 ? 65.388 -18.067 53.469 1.00 39.40 384 PRO B N 1
ATOM 2600 C CA . PRO B 2 37 ? 66.401 -18.748 52.641 1.00 38.10 384 PRO B CA 1
ATOM 2601 C C . PRO B 2 37 ? 66.339 -18.353 51.166 1.00 37.11 384 PRO B C 1
ATOM 2602 O O . PRO B 2 37 ? 67.357 -18.433 50.468 1.00 34.44 384 PRO B O 1
ATOM 2606 N N . VAL B 2 38 ? 65.182 -17.916 50.666 1.00 34.69 385 VAL B N 1
ATOM 2607 C CA . VAL B 2 38 ? 65.110 -17.509 49.266 1.00 35.45 385 VAL B CA 1
ATOM 2608 C C . VAL B 2 38 ? 65.685 -16.106 49.083 1.00 34.54 385 VAL B C 1
ATOM 2609 O O . VAL B 2 38 ? 66.424 -15.845 48.130 1.00 29.58 385 VAL B O 1
ATOM 2613 N N . ARG B 2 39 ? 65.355 -15.189 49.990 1.00 33.97 386 ARG B N 1
ATOM 2614 C CA . ARG B 2 39 ? 66.072 -13.921 50.073 1.00 37.13 386 ARG B CA 1
ATOM 2615 C C . ARG B 2 39 ? 67.586 -14.115 50.104 1.00 36.90 386 ARG B C 1
ATOM 2616 O O . ARG B 2 39 ? 68.328 -13.405 49.411 1.00 35.84 386 ARG B O 1
ATOM 2624 N N . GLN B 2 40 ? 68.061 -15.052 50.934 1.00 35.33 387 GLN B N 1
ATOM 2625 C CA . GLN B 2 40 ? 69.501 -15.280 51.075 1.00 38.15 387 GLN B CA 1
ATOM 2626 C C . GLN B 2 40 ? 70.100 -15.833 49.791 1.00 34.87 387 GLN B C 1
ATOM 2627 O O . GLN B 2 40 ? 71.179 -15.407 49.362 1.00 34.01 387 GLN B O 1
ATOM 2633 N N . ALA B 2 41 ? 69.408 -16.781 49.160 1.00 34.23 388 ALA B N 1
ATOM 2634 C CA . ALA B 2 41 ? 69.847 -17.272 47.862 1.00 33.33 388 ALA B CA 1
ATOM 2635 C C . ALA B 2 41 ? 69.875 -16.148 46.831 1.00 35.05 388 ALA B C 1
ATOM 2636 O O . ALA B 2 41 ? 70.795 -16.070 46.003 1.00 36.12 388 ALA B O 1
ATOM 2638 N N . ALA B 2 42 ? 68.877 -15.259 46.869 1.00 33.46 389 ALA B N 1
ATOM 2639 C CA . ALA B 2 42 ? 68.857 -14.143 45.922 1.00 37.21 389 ALA B CA 1
ATOM 2640 C C . ALA B 2 42 ? 70.057 -13.225 46.127 1.00 35.47 389 ALA B C 1
ATOM 2641 O O . ALA B 2 42 ? 70.701 -12.803 45.160 1.00 36.61 389 ALA B O 1
ATOM 2643 N N . GLU B 2 43 ? 70.381 -12.917 47.381 1.00 36.26 390 GLU B N 1
ATOM 2644 C CA . GLU B 2 43 ? 71.543 -12.081 47.654 1.00 38.07 390 GLU B CA 1
ATOM 2645 C C . GLU B 2 43 ? 72.834 -12.745 47.189 1.00 37.44 390 GLU B C 1
ATOM 2646 O O . GLU B 2 43 ? 73.804 -12.057 46.854 1.00 40.80 390 GLU B O 1
ATOM 2652 N N . ALA B 2 44 ? 72.870 -14.069 47.157 1.00 37.11 391 ALA B N 1
ATOM 2653 C CA . ALA B 2 44 ? 74.039 -14.776 46.670 1.00 37.47 391 ALA B CA 1
ATOM 2654 C C . ALA B 2 44 ? 74.042 -14.934 45.153 1.00 38.83 391 ALA B C 1
ATOM 2655 O O . ALA B 2 44 ? 74.967 -15.545 44.611 1.00 39.89 391 ALA B O 1
ATOM 2657 N N . GLY B 2 45 ? 73.025 -14.427 44.456 1.00 36.80 392 GLY B N 1
ATOM 2658 C CA . GLY B 2 45 ? 73.022 -14.409 43.003 1.00 36.33 392 GLY B CA 1
ATOM 2659 C C . GLY B 2 45 ? 72.068 -15.369 42.308 1.00 37.04 392 GLY B C 1
ATOM 2660 O O . GLY B 2 45 ? 72.061 -15.412 41.067 1.00 32.37 392 GLY B O 1
ATOM 2661 N N . ALA B 2 46 ? 71.271 -16.147 43.036 1.00 34.89 393 ALA B N 1
ATOM 2662 C CA . ALA B 2 46 ? 70.362 -17.066 42.353 1.00 35.55 393 ALA B CA 1
ATOM 2663 C C . ALA B 2 46 ? 69.294 -16.291 41.582 1.00 31.21 393 ALA B C 1
ATOM 2664 O O . ALA B 2 46 ? 68.928 -15.176 41.946 1.00 30.50 393 ALA B O 1
ATOM 2666 N N . ARG B 2 47 ? 68.792 -16.886 40.498 1.00 29.06 394 ARG B N 1
ATOM 2667 C CA . ARG B 2 47 ? 67.550 -16.377 39.929 1.00 32.02 394 ARG B CA 1
ATOM 2668 C C . ARG B 2 47 ? 66.373 -17.013 40.656 1.00 30.24 394 ARG B C 1
ATOM 2669 O O . ARG B 2 47 ? 66.436 -18.160 41.122 1.00 31.13 394 ARG B O 1
ATOM 2677 N N . VAL B 2 48 ? 65.339 -16.247 40.822 1.00 28.56 395 VAL B N 1
ATOM 2678 C CA . VAL B 2 48 ? 64.209 -16.611 41.601 1.00 28.44 395 VAL B CA 1
ATOM 2679 C C . VAL B 2 48 ? 62.884 -16.564 40.902 1.00 29.38 395 VAL B C 1
ATOM 2680 O O . VAL B 2 48 ? 62.587 -15.626 40.291 1.00 29.15 395 VAL B O 1
ATOM 2684 N N . LEU B 2 49 ? 62.120 -17.617 41.009 1.00 29.96 396 LEU B N 1
ATOM 2685 C CA . LEU B 2 49 ? 60.788 -17.695 40.475 1.00 27.15 396 LEU B CA 1
ATOM 2686 C C . LEU B 2 49 ? 59.890 -17.519 41.674 1.00 28.67 396 LEU B C 1
ATOM 2687 O O . LEU B 2 49 ? 59.960 -18.231 42.626 1.00 27.39 396 LEU B O 1
ATOM 2692 N N . CYS B 2 50 ? 59.056 -16.533 41.583 1.00 30.00 397 CYS B N 1
ATOM 2693 C CA . CYS B 2 50 ? 58.257 -16.104 42.654 1.00 30.00 397 CYS B CA 1
ATOM 2694 C C . CYS B 2 50 ? 56.775 -15.962 42.410 1.00 30.00 397 CYS B C 1
ATOM 2695 O O . CYS B 2 50 ? 56.332 -15.449 41.448 1.00 30.00 397 CYS B O 1
ATOM 2698 N N . GLU B 2 51 ? 56.012 -16.416 43.343 1.00 30.04 398 GLU B N 1
ATOM 2699 C CA . GLU B 2 51 ? 54.598 -16.304 43.278 1.00 32.10 398 GLU B CA 1
ATOM 2700 C C . GLU B 2 51 ? 54.180 -14.971 43.925 1.00 31.37 398 GLU B C 1
ATOM 2701 O O . GLU B 2 51 ? 54.886 -14.447 44.737 1.00 31.48 398 GLU B O 1
ATOM 2707 N N . TYR B 2 52 ? 53.065 -14.396 43.529 1.00 28.88 399 TYR B N 1
ATOM 2708 C CA . TYR B 2 52 ? 52.607 -13.177 44.165 1.00 32.12 399 TYR B CA 1
ATOM 2709 C C . TYR B 2 52 ? 52.385 -13.440 45.656 1.00 35.58 399 TYR B C 1
ATOM 2710 O O . TYR B 2 52 ? 51.844 -14.420 46.044 1.00 33.03 399 TYR B O 1
ATOM 2719 N N . PRO B 2 53 ? 52.857 -12.548 46.473 1.00 31.24 400 PRO B N 1
ATOM 2720 C CA . PRO B 2 53 ? 52.743 -12.672 47.908 1.00 35.50 400 PRO B CA 1
ATOM 2721 C C . PRO B 2 53 ? 51.375 -12.349 48.473 1.00 37.20 400 PRO B C 1
ATOM 2722 O O . PRO B 2 53 ? 50.594 -11.753 47.844 1.00 33.49 400 PRO B O 1
ATOM 2726 N N . PRO B 2 54 ? 51.142 -12.640 49.752 1.00 38.27 401 PRO B N 1
ATOM 2727 C CA . PRO B 2 54 ? 49.887 -12.214 50.384 1.00 39.43 401 PRO B CA 1
ATOM 2728 C C . PRO B 2 54 ? 49.874 -10.706 50.574 1.00 38.17 401 PRO B C 1
ATOM 2729 O O . PRO B 2 54 ? 50.913 -10.038 50.549 1.00 37.84 401 PRO B O 1
ATOM 2733 N N . ALA B 2 55 ? 48.661 -10.173 50.747 1.00 36.68 402 ALA B N 1
ATOM 2734 C CA . ALA B 2 55 ? 48.470 -8.729 50.818 1.00 39.86 402 ALA B CA 1
ATOM 2735 C C . ALA B 2 55 ? 49.223 -8.088 51.983 1.00 43.58 402 ALA B C 1
ATOM 2736 O O . ALA B 2 55 ? 49.471 -6.876 51.955 1.00 44.29 402 ALA B O 1
ATOM 2738 N N . ALA B 2 56 ? 49.589 -8.863 53.002 1.00 40.55 403 ALA B N 1
ATOM 2739 C CA . ALA B 2 56 ? 50.237 -8.321 54.187 1.00 45.20 403 ALA B CA 1
ATOM 2740 C C . ALA B 2 56 ? 51.755 -8.288 54.076 1.00 42.16 403 ALA B C 1
ATOM 2741 O O . ALA B 2 56 ? 52.424 -7.908 55.041 1.00 43.56 403 ALA B O 1
ATOM 2743 N N . LYS B 2 57 ? 52.320 -8.664 52.933 1.00 39.91 404 LYS B N 1
ATOM 2744 C CA . LYS B 2 57 ? 53.762 -8.845 52.828 1.00 39.78 404 LYS B CA 1
ATOM 2745 C C . LYS B 2 57 ? 54.388 -7.937 51.773 1.00 36.83 404 LYS B C 1
ATOM 2746 O O . LYS B 2 57 ? 55.388 -8.300 51.147 1.00 36.39 404 LYS B O 1
ATOM 2752 N N . GLU B 2 58 ? 53.828 -6.737 51.584 1.00 36.70 405 GLU B N 1
ATOM 2753 C CA . GLU B 2 58 ? 54.481 -5.757 50.722 1.00 35.84 405 GLU B CA 1
ATOM 2754 C C . GLU B 2 58 ? 55.948 -5.553 51.099 1.00 37.31 405 GLU B C 1
ATOM 2755 O O . GLU B 2 58 ? 56.819 -5.455 50.220 1.00 36.03 405 GLU B O 1
ATOM 2761 N N . THR B 2 59 ? 56.240 -5.481 52.403 1.00 33.18 406 THR B N 1
ATOM 2762 C CA . THR B 2 59 ? 57.621 -5.277 52.833 1.00 38.23 406 THR B CA 1
ATOM 2763 C C . THR B 2 59 ? 58.520 -6.416 52.366 1.00 37.36 406 THR B C 1
ATOM 2764 O O . THR B 2 59 ? 59.616 -6.173 51.847 1.00 35.67 406 THR B O 1
ATOM 2768 N N . ASP B 2 60 ? 58.051 -7.663 52.489 1.00 35.83 407 ASP B N 1
ATOM 2769 C CA . ASP B 2 60 ? 58.839 -8.799 52.009 1.00 37.86 407 ASP B CA 1
ATOM 2770 C C . ASP B 2 60 ? 58.948 -8.805 50.482 1.00 35.72 407 ASP B C 1
ATOM 2771 O O . ASP B 2 60 ? 59.981 -9.197 49.924 1.00 34.56 407 ASP B O 1
ATOM 2776 N N . LEU B 2 61 ? 57.886 -8.395 49.791 1.00 34.86 408 LEU B N 1
ATOM 2777 C CA . LEU B 2 61 ? 57.959 -8.258 48.338 1.00 34.62 408 LEU B CA 1
ATOM 2778 C C . LEU B 2 61 ? 59.062 -7.285 47.930 1.00 33.34 408 LEU B C 1
ATOM 2779 O O . LEU B 2 61 ? 59.866 -7.585 47.043 1.00 33.27 408 LEU B O 1
ATOM 2784 N N . LYS B 2 62 ? 59.102 -6.099 48.556 1.00 34.15 409 LYS B N 1
ATOM 2785 C CA . LYS B 2 62 ? 60.118 -5.101 48.218 1.00 35.56 409 LYS B CA 1
ATOM 2786 C C . LYS B 2 62 ? 61.506 -5.619 48.519 1.00 36.82 409 LYS B C 1
ATOM 2787 O O . LYS B 2 62 ? 62.427 -5.408 47.726 1.00 37.41 409 LYS B O 1
ATOM 2793 N N . ALA B 2 63 ? 61.656 -6.358 49.626 1.00 35.23 410 ALA B N 1
ATOM 2794 C CA . ALA B 2 63 ? 62.930 -6.999 49.956 1.00 39.03 410 ALA B CA 1
ATOM 2795 C C . ALA B 2 63 ? 63.388 -7.961 48.857 1.00 37.04 410 ALA B C 1
ATOM 2796 O O . ALA B 2 63 ? 64.572 -7.984 48.484 1.00 34.81 410 ALA B O 1
ATOM 2798 N N . MET B 2 64 ? 62.463 -8.761 48.318 1.00 34.82 411 MET B N 1
ATOM 2799 C CA . MET B 2 64 ? 62.839 -9.666 47.235 1.00 33.26 411 MET B CA 1
ATOM 2800 C C . MET B 2 64 ? 63.226 -8.897 45.981 1.00 34.15 411 MET B C 1
ATOM 2801 O O . MET B 2 64 ? 64.192 -9.264 45.301 1.00 35.10 411 MET B O 1
ATOM 2806 N N . ILE B 2 65 ? 62.484 -7.837 45.649 1.00 33.38 412 ILE B N 1
ATOM 2807 C CA . ILE B 2 65 ? 62.842 -7.039 44.481 1.00 34.96 412 ILE B CA 1
ATOM 2808 C C . ILE B 2 65 ? 64.245 -6.479 44.636 1.00 37.37 412 ILE B C 1
ATOM 2809 O O . ILE B 2 65 ? 65.034 -6.464 43.681 1.00 39.77 412 ILE B O 1
ATOM 2814 N N . ASP B 2 66 ? 64.595 -6.051 45.855 1.00 38.49 413 ASP B N 1
ATOM 2815 C CA . ASP B 2 66 ? 65.908 -5.459 46.087 1.00 38.89 413 ASP B CA 1
ATOM 2816 C C . ASP B 2 66 ? 67.008 -6.518 46.078 1.00 40.07 413 ASP B C 1
ATOM 2817 O O . ASP B 2 66 ? 68.106 -6.270 45.570 1.00 40.68 413 ASP B O 1
ATOM 2822 N N . ALA B 2 67 ? 66.737 -7.703 46.634 1.00 37.81 414 ALA B N 1
ATOM 2823 C CA . ALA B 2 67 ? 67.773 -8.728 46.720 1.00 38.33 414 ALA B CA 1
ATOM 2824 C C . ALA B 2 67 ? 68.055 -9.371 45.366 1.00 38.20 414 ALA B C 1
ATOM 2825 O O . ALA B 2 67 ? 69.206 -9.720 45.062 1.00 35.18 414 ALA B O 1
ATOM 2827 N N . ALA B 2 68 ? 67.021 -9.555 44.546 1.00 37.00 415 ALA B N 1
ATOM 2828 C CA . ALA B 2 68 ? 67.178 -10.307 43.311 1.00 36.26 415 ALA B CA 1
ATOM 2829 C C . ALA B 2 68 ? 67.339 -9.427 42.078 1.00 37.00 415 ALA B C 1
ATOM 2830 O O . ALA B 2 68 ? 67.891 -9.902 41.078 1.00 38.40 415 ALA B O 1
ATOM 2832 N N . GLY B 2 69 ? 66.875 -8.173 42.121 1.00 38.05 416 GLY B N 1
ATOM 2833 C CA . GLY B 2 69 ? 67.056 -7.265 40.988 1.00 37.15 416 GLY B CA 1
ATOM 2834 C C . GLY B 2 69 ? 66.444 -7.810 39.706 1.00 39.86 416 GLY B C 1
ATOM 2835 O O . GLY B 2 69 ? 65.284 -8.232 39.670 1.00 38.90 416 GLY B O 1
ATOM 2836 N N . ASP B 2 70 ? 67.231 -7.828 38.634 1.00 39.20 417 ASP B N 1
ATOM 2837 C CA . ASP B 2 70 ? 66.726 -8.341 37.367 1.00 41.22 417 ASP B CA 1
ATOM 2838 C C . ASP B 2 70 ? 66.737 -9.861 37.294 1.00 39.30 417 ASP B C 1
ATOM 2839 O O . ASP B 2 70 ? 66.417 -10.414 36.238 1.00 35.71 417 ASP B O 1
ATOM 2844 N N . ARG B 2 71 ? 67.098 -10.550 38.376 1.00 37.80 418 ARG B N 1
ATOM 2845 C CA . ARG B 2 71 ? 67.043 -12.008 38.418 1.00 35.50 418 ARG B CA 1
ATOM 2846 C C . ARG B 2 71 ? 65.701 -12.521 38.944 1.00 33.99 418 ARG B C 1
ATOM 2847 O O . ARG B 2 71 ? 65.536 -13.735 39.128 1.00 32.96 418 ARG B O 1
ATOM 2855 N N . LEU B 2 72 ? 64.740 -11.627 39.159 1.00 31.36 419 LEU B N 1
ATOM 2856 C CA . LEU B 2 72 ? 63.435 -11.967 39.700 1.00 31.45 419 LEU B CA 1
ATOM 2857 C C . LEU B 2 72 ? 62.412 -12.083 38.575 1.00 32.48 419 LEU B C 1
ATOM 2858 O O . LEU B 2 72 ? 62.261 -11.159 37.768 1.00 32.59 419 LEU B O 1
ATOM 2863 N N . THR B 2 73 ? 61.713 -13.215 38.528 1.00 28.74 420 THR B N 1
ATOM 2864 C CA . THR B 2 73 ? 60.571 -13.429 37.644 1.00 28.01 420 THR B CA 1
ATOM 2865 C C . THR B 2 73 ? 59.388 -13.866 38.498 1.00 30.84 420 THR B C 1
ATOM 2866 O O . THR B 2 73 ? 59.545 -14.694 39.404 1.00 27.89 420 THR B O 1
ATOM 2870 N N . PHE B 2 74 ? 58.210 -13.328 38.222 1.00 26.26 421 PHE B N 1
ATOM 2871 C CA . PHE B 2 74 ? 57.028 -13.767 38.933 1.00 26.88 421 PHE B CA 1
ATOM 2872 C C . PHE B 2 74 ? 56.272 -14.818 38.122 1.00 29.03 421 PHE B C 1
ATOM 2873 O O . PHE B 2 74 ? 56.220 -14.766 36.889 1.00 29.12 421 PHE B O 1
ATOM 2881 N N . ALA B 2 75 ? 55.724 -15.799 38.829 1.00 26.35 422 ALA B N 1
ATOM 2882 C CA . ALA B 2 75 ? 55.060 -16.935 38.200 1.00 29.62 422 ALA B CA 1
ATOM 2883 C C . ALA B 2 75 ? 53.699 -16.500 37.661 1.00 29.16 422 ALA B C 1
ATOM 2884 O O . ALA B 2 75 ? 52.796 -16.151 38.430 1.00 29.78 422 ALA B O 1
ATOM 2886 N N . SER B 2 76 ? 53.557 -16.504 36.339 1.00 27.42 423 SER B N 1
ATOM 2887 C CA . SER B 2 76 ? 52.315 -16.094 35.681 1.00 27.32 423 SER B CA 1
ATOM 2888 C C . SER B 2 76 ? 52.149 -16.947 34.433 1.00 28.58 423 SER B C 1
ATOM 2889 O O . SER B 2 76 ? 52.496 -16.522 33.322 1.00 27.70 423 SER B O 1
ATOM 2892 N N . PRO B 2 77 ? 51.628 -18.186 34.585 1.00 26.33 424 PRO B N 1
ATOM 2893 C CA . PRO B 2 77 ? 51.721 -19.172 33.486 1.00 25.31 424 PRO B CA 1
ATOM 2894 C C . PRO B 2 77 ? 51.139 -18.706 32.165 1.00 25.12 424 PRO B C 1
ATOM 2895 O O . PRO B 2 77 ? 51.765 -18.929 31.120 1.00 25.50 424 PRO B O 1
ATOM 2899 N N . ALA B 2 78 ? 49.971 -18.053 32.169 1.00 25.46 425 ALA B N 1
ATOM 2900 C CA . ALA B 2 78 ? 49.342 -17.670 30.903 1.00 24.81 425 ALA B CA 1
ATOM 2901 C C . ALA B 2 78 ? 50.193 -16.691 30.102 1.00 26.19 425 ALA B C 1
ATOM 2902 O O . ALA B 2 78 ? 50.028 -16.609 28.874 1.00 24.73 425 ALA B O 1
ATOM 2904 N N . CYS B 2 79 ? 51.122 -15.974 30.757 1.00 23.90 426 CYS B N 1
ATOM 2905 C CA . CYS B 2 79 ? 52.032 -15.094 30.036 1.00 26.37 426 CYS B CA 1
ATOM 2906 C C . CYS B 2 79 ? 52.929 -15.849 29.061 1.00 27.86 426 CYS B C 1
ATOM 2907 O O . CYS B 2 79 ? 53.443 -15.247 28.112 1.00 24.41 426 CYS B O 1
ATOM 2910 N N . HIS B 2 80 ? 53.130 -17.148 29.266 1.00 25.87 427 HIS B N 1
ATOM 2911 C CA . HIS B 2 80 ? 54.132 -17.878 28.504 1.00 26.24 427 HIS B CA 1
ATOM 2912 C C . HIS B 2 80 ? 53.568 -18.651 27.315 1.00 28.41 427 HIS B C 1
ATOM 2913 O O . HIS B 2 80 ? 54.337 -19.303 26.605 1.00 30.04 427 HIS B O 1
ATOM 2920 N N . GLY B 2 81 ? 52.267 -18.564 27.051 1.00 25.59 428 GLY B N 1
ATOM 2921 C CA . GLY B 2 81 ? 51.701 -19.271 25.910 1.00 28.85 428 GLY B CA 1
ATOM 2922 C C . GLY B 2 81 ? 52.173 -18.712 24.573 1.00 27.91 428 GLY B C 1
ATOM 2923 O O . GLY B 2 81 ? 52.328 -17.501 24.388 1.00 26.53 428 GLY B O 1
ATOM 2924 N N . GLU B 2 82 ? 52.415 -19.618 23.627 1.00 27.28 429 GLU B N 1
ATOM 2925 C CA . GLU B 2 82 ? 52.597 -19.189 22.241 1.00 28.52 429 GLU B CA 1
ATOM 2926 C C . GLU B 2 82 ? 51.345 -18.473 21.730 1.00 27.78 429 GLU B C 1
ATOM 2927 O O . GLU B 2 82 ? 51.437 -17.558 20.905 1.00 25.59 429 GLU B O 1
ATOM 2933 N N . ALA B 2 83 ? 50.170 -18.873 22.218 1.00 24.40 430 ALA B N 1
ATOM 2934 C CA . ALA B 2 83 ? 48.943 -18.153 21.876 1.00 26.41 430 ALA B CA 1
ATOM 2935 C C . ALA B 2 83 ? 49.012 -16.703 22.328 1.00 27.80 430 ALA B C 1
ATOM 2936 O O . ALA B 2 83 ? 48.551 -15.799 21.615 1.00 25.49 430 ALA B O 1
ATOM 2938 N N . PHE B 2 84 ? 49.583 -16.453 23.518 1.00 24.36 431 PHE B N 1
ATOM 2939 C CA . PHE B 2 84 ? 49.682 -15.072 23.972 1.00 24.51 431 PHE B CA 1
ATOM 2940 C C . PHE B 2 84 ? 50.655 -14.280 23.106 1.00 26.17 431 PHE B C 1
ATOM 2941 O O . PHE B 2 84 ? 50.405 -13.108 22.803 1.00 27.11 431 PHE B O 1
ATOM 2949 N N . ALA B 2 85 ? 51.768 -14.901 22.684 1.00 25.57 432 ALA B N 1
ATOM 2950 C CA . ALA B 2 85 ? 52.699 -14.208 21.795 1.00 24.51 432 ALA B CA 1
ATOM 2951 C C . ALA B 2 85 ? 52.018 -13.826 20.480 1.00 23.46 432 ALA B C 1
ATOM 2952 O O . ALA B 2 85 ? 52.270 -12.754 19.932 1.00 26.83 432 ALA B O 1
ATOM 2954 N N . VAL B 2 86 ? 51.130 -14.680 19.973 1.00 26.06 433 VAL B N 1
ATOM 2955 C CA . VAL B 2 86 ? 50.359 -14.331 18.778 1.00 27.30 433 VAL B CA 1
ATOM 2956 C C . VAL B 2 86 ? 49.463 -13.127 19.055 1.00 26.06 433 VAL B C 1
ATOM 2957 O O . VAL B 2 86 ? 49.381 -12.187 18.254 1.00 26.62 433 VAL B O 1
ATOM 2961 N N . VAL B 2 87 ? 48.785 -13.134 20.200 1.00 24.13 434 VAL B N 1
ATOM 2962 C CA . VAL B 2 87 ? 47.889 -12.034 20.538 1.00 24.97 434 VAL B CA 1
ATOM 2963 C C . VAL B 2 87 ? 48.677 -10.737 20.681 1.00 27.26 434 VAL B C 1
ATOM 2964 O O . VAL B 2 87 ? 48.307 -9.700 20.112 1.00 29.49 434 VAL B O 1
ATOM 2968 N N . ARG B 2 88 ? 49.808 -10.785 21.399 1.00 26.36 435 ARG B N 1
ATOM 2969 C CA . ARG B 2 88 ? 50.616 -9.583 21.600 1.00 25.96 435 ARG B CA 1
ATOM 2970 C C . ARG B 2 88 ? 51.094 -9.030 20.270 1.00 27.96 435 ARG B C 1
ATOM 2971 O O . ARG B 2 88 ? 51.001 -7.826 20.014 1.00 27.25 435 ARG B O 1
ATOM 2979 N N . LYS B 2 89 ? 51.633 -9.905 19.417 1.00 27.58 436 LYS B N 1
ATOM 2980 C CA . LYS B 2 89 ? 52.149 -9.458 18.130 1.00 30.25 436 LYS B CA 1
ATOM 2981 C C . LYS B 2 89 ? 51.042 -8.838 17.287 1.00 28.82 436 LYS B C 1
ATOM 2982 O O . LYS B 2 89 ? 51.207 -7.748 16.726 1.00 30.74 436 LYS B O 1
ATOM 2988 N N . GLY B 2 90 ? 49.895 -9.518 17.208 1.00 30.61 437 GLY B N 1
ATOM 2989 C CA . GLY B 2 90 ? 48.809 -9.032 16.380 1.00 28.93 437 GLY B CA 1
ATOM 2990 C C . GLY B 2 90 ? 48.293 -7.684 16.836 1.00 31.28 437 GLY B C 1
ATOM 2991 O O . GLY B 2 90 ? 47.983 -6.823 16.013 1.00 32.54 437 GLY B O 1
ATOM 2992 N N . ILE B 2 91 ? 48.210 -7.475 18.154 1.00 27.40 438 ILE B N 1
ATOM 2993 C CA . ILE B 2 91 ? 47.786 -6.174 18.658 1.00 30.56 438 ILE B CA 1
ATOM 2994 C C . ILE B 2 91 ? 48.840 -5.114 18.344 1.00 31.83 438 ILE B C 1
ATOM 2995 O O . ILE B 2 91 ? 48.514 -3.984 17.958 1.00 30.90 438 ILE B O 1
ATOM 3000 N N . ALA B 2 92 ? 50.118 -5.469 18.468 1.00 32.23 439 ALA B N 1
ATOM 3001 C CA . ALA B 2 92 ? 51.184 -4.504 18.209 1.00 31.27 439 ALA B CA 1
ATOM 3002 C C . ALA B 2 92 ? 51.190 -4.076 16.749 1.00 29.75 439 ALA B C 1
ATOM 3003 O O . ALA B 2 92 ? 51.450 -2.910 16.431 1.00 32.88 439 ALA B O 1
ATOM 3005 N N . ASP B 2 93 ? 50.901 -5.006 15.853 1.00 31.43 440 ASP B N 1
ATOM 3006 C CA . ASP B 2 93 ? 50.836 -4.757 14.421 1.00 32.18 440 ASP B CA 1
ATOM 3007 C C . ASP B 2 93 ? 49.536 -4.087 13.980 1.00 36.13 440 ASP B C 1
ATOM 3008 O O . ASP B 2 93 ? 49.287 -4.002 12.769 1.00 36.99 440 ASP B O 1
ATOM 3013 N N . GLY B 2 94 ? 48.701 -3.637 14.914 1.00 32.24 441 GLY B N 1
ATOM 3014 C CA . GLY B 2 94 ? 47.518 -2.885 14.558 1.00 34.79 441 GLY B CA 1
ATOM 3015 C C . GLY B 2 94 ? 46.270 -3.698 14.295 1.00 36.49 441 GLY B C 1
ATOM 3016 O O . GLY B 2 94 ? 45.272 -3.125 13.839 1.00 31.00 441 GLY B O 1
ATOM 3017 N N . GLY B 2 95 ? 46.273 -4.997 14.620 1.00 32.79 442 GLY B N 1
ATOM 3018 C CA . GLY B 2 95 ? 45.172 -5.865 14.237 1.00 32.63 442 GLY B CA 1
ATOM 3019 C C . GLY B 2 95 ? 43.814 -5.460 14.789 1.00 33.50 442 GLY B C 1
ATOM 3020 O O . GLY B 2 95 ? 42.784 -5.782 14.194 1.00 29.52 442 GLY B O 1
ATOM 3021 N N . ILE B 2 96 ? 43.782 -4.781 15.936 1.00 30.69 443 ILE B N 1
ATOM 3022 C CA . ILE B 2 96 ? 42.523 -4.268 16.463 1.00 29.48 443 ILE B CA 1
ATOM 3023 C C . ILE B 2 96 ? 42.508 -2.734 16.486 1.00 29.25 443 ILE B C 1
ATOM 3024 O O . ILE B 2 96 ? 41.727 -2.135 17.215 1.00 28.02 443 ILE B O 1
ATOM 3029 N N . GLY B 2 97 ? 43.337 -2.086 15.666 1.00 29.78 444 GLY B N 1
ATOM 3030 C CA . GLY B 2 97 ? 43.420 -0.633 15.756 1.00 30.08 444 GLY B CA 1
ATOM 3031 C C . GLY B 2 97 ? 44.063 -0.192 17.064 1.00 33.19 444 GLY B C 1
ATOM 3032 O O . GLY B 2 97 ? 44.852 -0.919 17.681 1.00 28.58 444 GLY B O 1
ATOM 3033 N N . GLU B 2 98 ? 43.710 1.018 17.507 1.00 32.15 445 GLU B N 1
ATOM 3034 C CA . GLU B 2 98 ? 44.261 1.543 18.753 1.00 32.56 445 GLU B CA 1
ATOM 3035 C C . GLU B 2 98 ? 43.580 0.871 19.939 1.00 29.42 445 GLU B C 1
ATOM 3036 O O . GLU B 2 98 ? 42.352 0.909 20.059 1.00 29.00 445 GLU B O 1
ATOM 3042 N N . LEU B 2 99 ? 44.385 0.231 20.785 1.00 28.05 446 LEU B N 1
ATOM 3043 C CA . LEU B 2 99 ? 43.899 -0.461 21.973 1.00 26.34 446 LEU B CA 1
ATOM 3044 C C . LEU B 2 99 ? 43.339 0.530 22.984 1.00 27.80 446 LEU B C 1
ATOM 3045 O O . LEU B 2 99 ? 44.024 1.480 23.375 1.00 26.86 446 LEU B O 1
ATOM 3050 N N . THR B 2 100 ? 42.098 0.318 23.414 1.00 25.03 447 THR B N 1
ATOM 3051 C CA . THR B 2 100 ? 41.514 1.180 24.431 1.00 25.34 447 THR B CA 1
ATOM 3052 C C . THR B 2 100 ? 41.201 0.470 25.734 1.00 24.25 447 THR B C 1
ATOM 3053 O O . THR B 2 100 ? 41.243 1.107 26.792 1.00 27.71 447 THR B O 1
ATOM 3057 N N . THR B 2 101 ? 40.863 -0.817 25.694 1.00 20.90 448 THR B N 1
ATOM 3058 C CA . THR B 2 101 ? 40.196 -1.442 26.828 1.00 22.17 448 THR B CA 1
ATOM 3059 C C . THR B 2 101 ? 40.632 -2.887 26.962 1.00 23.57 448 THR B C 1
ATOM 3060 O O . THR B 2 101 ? 40.769 -3.592 25.954 1.00 23.51 448 THR B O 1
ATOM 3064 N N . VAL B 2 102 ? 40.805 -3.335 28.206 1.00 21.50 449 VAL B N 1
ATOM 3065 C CA . VAL B 2 102 ? 41.122 -4.731 28.493 1.00 23.60 449 VAL B CA 1
ATOM 3066 C C . VAL B 2 102 ? 40.039 -5.291 29.413 1.00 22.90 449 VAL B C 1
ATOM 3067 O O . VAL B 2 102 ? 39.787 -4.746 30.493 1.00 24.68 449 VAL B O 1
ATOM 3071 N N . LEU B 2 103 ? 39.400 -6.370 28.997 1.00 20.10 450 LEU B N 1
ATOM 3072 C CA . LEU B 2 103 ? 38.443 -7.040 29.866 1.00 22.31 450 LEU B CA 1
ATOM 3073 C C . LEU B 2 103 ? 38.948 -8.453 30.117 1.00 24.54 450 LEU B C 1
ATOM 3074 O O . LEU B 2 103 ? 39.910 -8.909 29.495 1.00 26.50 450 LEU B O 1
ATOM 3079 N N . GLY B 2 104 ? 38.313 -9.148 31.050 1.00 23.78 451 GLY B N 1
ATOM 3080 C CA . GLY B 2 104 ? 38.837 -10.448 31.429 1.00 24.37 451 GLY B CA 1
ATOM 3081 C C . GLY B 2 104 ? 38.171 -11.062 32.640 1.00 23.67 451 GLY B C 1
ATOM 3082 O O . GLY B 2 104 ? 37.666 -10.350 33.517 1.00 22.91 451 GLY B O 1
ATOM 3083 N N . SER B 2 105 ? 38.168 -12.389 32.697 1.00 21.80 452 SER B N 1
ATOM 3084 C CA . SER B 2 105 ? 37.492 -13.140 33.745 1.00 24.36 452 SER B CA 1
ATOM 3085 C C . SER B 2 105 ? 38.404 -14.250 34.226 1.00 24.56 452 SER B C 1
ATOM 3086 O O . SER B 2 105 ? 39.167 -14.820 33.443 1.00 24.51 452 SER B O 1
ATOM 3089 N N . VAL B 2 106 ? 38.311 -14.575 35.512 1.00 25.35 453 VAL B N 1
ATOM 3090 C CA . VAL B 2 106 ? 39.055 -15.705 36.053 1.00 25.12 453 VAL B CA 1
ATOM 3091 C C . VAL B 2 106 ? 38.257 -16.317 37.201 1.00 26.79 453 VAL B C 1
ATOM 3092 O O . VAL B 2 106 ? 37.524 -15.631 37.921 1.00 26.28 453 VAL B O 1
ATOM 3096 N N . ALA B 2 107 ? 38.356 -17.631 37.328 1.00 23.80 454 ALA B N 1
ATOM 3097 C CA . ALA B 2 107 ? 37.761 -18.357 38.435 1.00 27.99 454 ALA B CA 1
ATOM 3098 C C . ALA B 2 107 ? 38.854 -19.155 39.124 1.00 28.87 454 ALA B C 1
ATOM 3099 O O . ALA B 2 107 ? 39.713 -19.742 38.460 1.00 30.76 454 ALA B O 1
ATOM 3101 N N . THR B 2 108 ? 38.840 -19.157 40.452 1.00 28.30 455 THR B N 1
ATOM 3102 C CA . THR B 2 108 ? 39.834 -19.891 41.222 1.00 31.55 455 THR B CA 1
ATOM 3103 C C . THR B 2 108 ? 39.135 -20.652 42.338 1.00 32.06 455 THR B C 1
ATOM 3104 O O . THR B 2 108 ? 38.011 -20.321 42.725 1.00 28.63 455 THR B O 1
ATOM 3108 N N . SER B 2 109 ? 39.792 -21.728 42.806 1.00 32.96 456 SER B N 1
ATOM 3109 C CA . SER B 2 109 ? 39.366 -22.420 44.019 1.00 35.20 456 SER B CA 1
ATOM 3110 C C . SER B 2 109 ? 39.821 -21.704 45.283 1.00 34.78 456 SER B C 1
ATOM 3111 O O . SER B 2 109 ? 39.260 -21.952 46.352 1.00 36.12 456 SER B O 1
ATOM 3114 N N . VAL B 2 110 ? 40.810 -20.821 45.175 1.00 34.04 457 VAL B N 1
ATOM 3115 C CA . VAL B 2 110 ? 41.444 -20.188 46.332 1.00 35.98 457 VAL B CA 1
ATOM 3116 C C . VAL B 2 110 ? 40.533 -19.102 46.895 1.00 35.88 457 VAL B C 1
ATOM 3117 O O . VAL B 2 110 ? 39.845 -18.394 46.149 1.00 36.49 457 VAL B O 1
ATOM 3121 N N . ASP B 2 111 ? 40.505 -18.980 48.219 1.00 38.04 458 ASP B N 1
ATOM 3122 C CA . ASP B 2 111 ? 39.709 -17.949 48.873 1.00 39.27 458 ASP B CA 1
ATOM 3123 C C . ASP B 2 111 ? 40.347 -16.571 48.702 1.00 33.84 458 ASP B C 1
ATOM 3124 O O . ASP B 2 111 ? 41.560 -16.433 48.518 1.00 30.50 458 ASP B O 1
ATOM 3129 N N . GLY B 2 112 ? 39.515 -15.539 48.810 1.00 33.56 459 GLY B N 1
ATOM 3130 C CA . GLY B 2 112 ? 39.995 -14.183 48.589 1.00 31.95 459 GLY B CA 1
ATOM 3131 C C . GLY B 2 112 ? 40.373 -13.943 47.138 1.00 29.02 459 GLY B C 1
ATOM 3132 O O . GLY B 2 112 ? 41.527 -13.621 46.839 1.00 27.92 459 GLY B O 1
ATOM 3133 N N . VAL B 2 113 ? 39.392 -14.058 46.233 1.00 26.63 460 VAL B N 1
ATOM 3134 C CA . VAL B 2 113 ? 39.684 -14.191 44.807 1.00 29.12 460 VAL B CA 1
ATOM 3135 C C . VAL B 2 113 ? 40.305 -12.937 44.196 1.00 27.39 460 VAL B C 1
ATOM 3136 O O . VAL B 2 113 ? 40.973 -13.027 43.157 1.00 30.19 460 VAL B O 1
ATOM 3140 N N . LEU B 2 114 ? 40.101 -11.763 44.789 1.00 27.71 461 LEU B N 1
ATOM 3141 C CA . LEU B 2 114 ? 40.664 -10.545 44.204 1.00 29.56 461 LEU B CA 1
ATOM 3142 C C . LEU B 2 114 ? 42.195 -10.582 44.246 1.00 28.90 461 LEU B C 1
ATOM 3143 O O . LEU B 2 114 ? 42.862 -10.589 43.205 1.00 29.19 461 LEU B O 1
ATOM 3148 N N . GLY B 2 115 ? 42.773 -10.660 45.446 1.00 29.69 462 GLY B N 1
ATOM 3149 C CA . GLY B 2 115 ? 44.217 -10.808 45.546 1.00 29.74 462 GLY B CA 1
ATOM 3150 C C . GLY B 2 115 ? 44.748 -12.107 44.965 1.00 28.49 462 GLY B C 1
ATOM 3151 O O . GLY B 2 115 ? 45.846 -12.129 44.400 1.00 29.14 462 GLY B O 1
ATOM 3152 N N . ALA B 2 116 ? 43.977 -13.194 45.067 1.00 29.65 463 ALA B N 1
ATOM 3153 C CA . ALA B 2 116 ? 44.480 -14.506 44.663 1.00 30.05 463 ALA B CA 1
ATOM 3154 C C . ALA B 2 116 ? 44.468 -14.723 43.154 1.00 31.47 463 ALA B C 1
ATOM 3155 O O . ALA B 2 116 ? 45.303 -15.481 42.646 1.00 30.95 463 ALA B O 1
ATOM 3157 N N . ALA B 2 117 ? 43.538 -14.109 42.417 1.00 28.16 464 ALA B N 1
ATOM 3158 C CA . ALA B 2 117 ? 43.407 -14.430 41.000 1.00 29.27 464 ALA B CA 1
ATOM 3159 C C . ALA B 2 117 ? 43.574 -13.239 40.052 1.00 30.16 464 ALA B C 1
ATOM 3160 O O . ALA B 2 117 ? 44.095 -13.425 38.948 1.00 28.50 464 ALA B O 1
ATOM 3162 N N . ALA B 2 118 ? 43.194 -12.025 40.458 1.00 28.67 465 ALA B N 1
ATOM 3163 C CA . ALA B 2 118 ? 43.332 -10.869 39.571 1.00 26.83 465 ALA B CA 1
ATOM 3164 C C . ALA B 2 118 ? 44.751 -10.610 39.058 1.00 25.18 465 ALA B C 1
ATOM 3165 O O . ALA B 2 118 ? 44.870 -10.094 37.933 1.00 24.27 465 ALA B O 1
ATOM 3167 N N . PRO B 2 119 ? 45.838 -10.902 39.791 1.00 28.33 466 PRO B N 1
ATOM 3168 C CA . PRO B 2 119 ? 47.170 -10.667 39.204 1.00 28.41 466 PRO B CA 1
ATOM 3169 C C . PRO B 2 119 ? 47.405 -11.420 37.902 1.00 26.65 466 PRO B C 1
ATOM 3170 O O . PRO B 2 119 ? 48.135 -10.920 37.041 1.00 26.44 466 PRO B O 1
ATOM 3174 N N . TYR B 2 120 ? 46.819 -12.608 37.734 1.00 24.99 467 TYR B N 1
ATOM 3175 C CA . TYR B 2 120 ? 46.965 -13.322 36.475 1.00 24.17 467 TYR B CA 1
ATOM 3176 C C . TYR B 2 120 ? 46.373 -12.535 35.320 1.00 27.11 467 TYR B C 1
ATOM 3177 O O . TYR B 2 120 ? 46.843 -12.650 34.186 1.00 26.86 467 TYR B O 1
ATOM 3186 N N . LEU B 2 121 ? 45.324 -11.765 35.581 1.00 25.36 468 LEU B N 1
ATOM 3187 C CA . LEU B 2 121 ? 44.738 -10.938 34.538 1.00 24.44 468 LEU B CA 1
ATOM 3188 C C . LEU B 2 121 ? 45.565 -9.676 34.341 1.00 25.48 468 LEU B C 1
ATOM 3189 O O . LEU B 2 121 ? 45.893 -9.310 33.207 1.00 22.64 468 LEU B O 1
ATOM 3194 N N . LEU B 2 122 ? 45.933 -9.016 35.442 1.00 23.78 469 LEU B N 1
ATOM 3195 C CA . LEU B 2 122 ? 46.703 -7.777 35.331 1.00 26.87 469 LEU B CA 1
ATOM 3196 C C . LEU B 2 122 ? 48.038 -8.006 34.626 1.00 25.74 469 LEU B C 1
ATOM 3197 O O . LEU B 2 122 ? 48.476 -7.159 33.836 1.00 25.03 469 LEU B O 1
ATOM 3202 N N . ASP B 2 123 ? 48.686 -9.155 34.876 1.00 23.72 470 ASP B N 1
ATOM 3203 C CA . ASP B 2 123 ? 49.955 -9.468 34.201 1.00 25.06 470 ASP B CA 1
ATOM 3204 C C . ASP B 2 123 ? 49.807 -9.482 32.689 1.00 25.57 470 ASP B C 1
ATOM 3205 O O . ASP B 2 123 ? 50.736 -9.108 31.959 1.00 24.70 470 ASP B O 1
ATOM 3210 N N . LEU B 2 124 ? 48.670 -9.970 32.194 1.00 25.08 471 LEU B N 1
ATOM 3211 C CA . LEU B 2 124 ? 48.482 -10.014 30.753 1.00 26.40 471 LEU B CA 1
ATOM 3212 C C . LEU B 2 124 ? 48.231 -8.613 30.221 1.00 24.52 471 LEU B C 1
ATOM 3213 O O . LEU B 2 124 ? 48.759 -8.239 29.171 1.00 25.10 471 LEU B O 1
ATOM 3218 N N . ALA B 2 125 ? 47.414 -7.834 30.939 1.00 22.55 472 ALA B N 1
ATOM 3219 C CA . ALA B 2 125 ? 47.230 -6.425 30.606 1.00 25.21 472 ALA B CA 1
ATOM 3220 C C . ALA B 2 125 ? 48.564 -5.684 30.608 1.00 28.21 472 ALA B C 1
ATOM 3221 O O . ALA B 2 125 ? 48.885 -4.955 29.658 1.00 25.55 472 ALA B O 1
ATOM 3223 N N . ASP B 2 126 ? 49.366 -5.874 31.673 1.00 25.02 473 ASP B N 1
ATOM 3224 C CA . ASP B 2 126 ? 50.626 -5.140 31.800 1.00 24.36 473 ASP B CA 1
ATOM 3225 C C . ASP B 2 126 ? 51.553 -5.442 30.636 1.00 27.36 473 ASP B C 1
ATOM 3226 O O . ASP B 2 126 ? 52.212 -4.536 30.115 1.00 27.43 473 ASP B O 1
ATOM 3231 N N . ALA B 2 127 ? 51.577 -6.700 30.172 1.00 25.72 474 ALA B N 1
ATOM 3232 C CA . ALA B 2 127 ? 52.455 -7.049 29.057 1.00 28.37 474 ALA B CA 1
ATOM 3233 C C . ALA B 2 127 ? 52.044 -6.314 27.784 1.00 29.59 474 ALA B C 1
ATOM 3234 O O . ALA B 2 127 ? 52.881 -5.729 27.090 1.00 30.03 474 ALA B O 1
ATOM 3236 N N . VAL B 2 128 ? 50.747 -6.331 27.467 1.00 27.89 475 VAL B N 1
ATOM 3237 C CA . VAL B 2 128 ? 50.264 -5.681 26.251 1.00 26.11 475 VAL B CA 1
ATOM 3238 C C . VAL B 2 128 ? 50.360 -4.161 26.370 1.00 28.24 475 VAL B C 1
ATOM 3239 O O . VAL B 2 128 ? 50.637 -3.470 25.382 1.00 26.50 475 VAL B O 1
ATOM 3243 N N . LEU B 2 129 ? 50.146 -3.616 27.566 1.00 27.31 476 LEU B N 1
ATOM 3244 C CA . LEU B 2 129 ? 50.216 -2.170 27.769 1.00 29.55 476 LEU B CA 1
ATOM 3245 C C . LEU B 2 129 ? 51.640 -1.651 27.950 1.00 29.22 476 LEU B C 1
ATOM 3246 O O . LEU B 2 129 ? 51.811 -0.449 28.165 1.00 31.29 476 LEU B O 1
ATOM 3251 N N . GLY B 2 130 ? 52.650 -2.508 27.867 1.00 28.87 477 GLY B N 1
ATOM 3252 C CA . GLY B 2 130 ? 54.027 -2.071 28.068 1.00 29.23 477 GLY B CA 1
ATOM 3253 C C . GLY B 2 130 ? 54.274 -1.439 29.420 1.00 30.66 477 GLY B C 1
ATOM 3254 O O . GLY B 2 130 ? 55.004 -0.446 29.509 1.00 32.07 477 GLY B O 1
ATOM 3255 N N . GLY B 2 131 ? 53.663 -1.977 30.477 1.00 29.18 478 GLY B N 1
ATOM 3256 C CA . GLY B 2 131 ? 53.861 -1.431 31.809 1.00 30.87 478 GLY B CA 1
ATOM 3257 C C . GLY B 2 131 ? 53.218 -0.082 32.066 1.00 30.66 478 GLY B C 1
ATOM 3258 O O . GLY B 2 131 ? 53.620 0.613 32.993 1.00 30.84 478 GLY B O 1
ATOM 3259 N N . GLU B 2 132 ? 52.199 0.285 31.295 1.00 33.97 479 GLU B N 1
ATOM 3260 C CA . GLU B 2 132 ? 51.519 1.561 31.467 1.00 30.66 479 GLU B CA 1
ATOM 3261 C C . GLU B 2 132 ? 51.118 1.771 32.928 1.00 32.02 479 GLU B C 1
ATOM 3262 O O . GLU B 2 132 ? 50.548 0.860 33.542 1.00 31.58 479 GLU B O 1
ATOM 3268 N N . PRO B 2 133 ? 51.401 2.945 33.518 1.00 33.45 480 PRO B N 1
ATOM 3269 C CA . PRO B 2 133 ? 51.054 3.177 34.930 1.00 31.36 480 PRO B CA 1
ATOM 3270 C C . PRO B 2 133 ? 49.557 3.312 35.155 1.00 33.42 480 PRO B C 1
ATOM 3271 O O . PRO B 2 133 ? 48.847 3.973 34.392 1.00 30.88 480 PRO B O 1
ATOM 3275 N N . ALA B 2 134 ? 49.087 2.712 36.245 1.00 31.14 481 ALA B N 1
ATOM 3276 C CA . ALA B 2 134 ? 47.706 2.898 36.659 1.00 33.13 481 ALA B CA 1
ATOM 3277 C C . ALA B 2 134 ? 47.556 4.212 37.414 1.00 32.59 481 ALA B C 1
ATOM 3278 O O . ALA B 2 134 ? 48.439 4.617 38.173 1.00 33.40 481 ALA B O 1
ATOM 3280 N N . GLN B 2 135 ? 46.429 4.870 37.209 1.00 29.61 482 GLN B N 1
ATOM 3281 C CA . GLN B 2 135 ? 46.112 6.136 37.863 1.00 34.79 482 GLN B CA 1
ATOM 3282 C C . GLN B 2 135 ? 45.055 6.002 38.947 1.00 35.91 482 GLN B C 1
ATOM 3283 O O . GLN B 2 135 ? 45.172 6.623 40.011 1.00 34.31 482 GLN B O 1
ATOM 3289 N N . GLN B 2 136 ? 44.043 5.164 38.726 1.00 31.80 483 GLN B N 1
ATOM 3290 C CA . GLN B 2 136 ? 42.929 5.049 39.646 1.00 30.71 483 GLN B CA 1
ATOM 3291 C C . GLN B 2 136 ? 42.335 3.653 39.517 1.00 30.46 483 GLN B C 1
ATOM 3292 O O . GLN B 2 136 ? 42.274 3.108 38.414 1.00 28.57 483 GLN B O 1
ATOM 3298 N N . VAL B 2 137 ? 41.892 3.084 40.639 1.00 27.37 484 VAL B N 1
ATOM 3299 C CA . VAL B 2 137 ? 41.267 1.768 40.657 1.00 25.13 484 VAL B CA 1
ATOM 3300 C C . VAL B 2 137 ? 39.965 1.832 41.436 1.00 26.97 484 VAL B C 1
ATOM 3301 O O . VAL B 2 137 ? 39.919 2.386 42.545 1.00 28.34 484 VAL B O 1
ATOM 3305 N N . TYR B 2 138 ? 38.921 1.215 40.881 1.00 25.43 485 TYR B N 1
ATOM 3306 C CA . TYR B 2 138 ? 37.652 1.023 41.570 1.00 23.34 485 TYR B CA 1
ATOM 3307 C C . TYR B 2 138 ? 37.400 -0.468 41.716 1.00 23.76 485 TYR B C 1
ATOM 3308 O O . TYR B 2 138 ? 37.726 -1.242 40.812 1.00 26.72 485 TYR B O 1
ATOM 3317 N N . ALA B 2 139 ? 36.802 -0.881 42.831 1.00 23.72 486 ALA B N 1
ATOM 3318 C CA . ALA B 2 139 ? 36.529 -2.308 42.974 1.00 24.77 486 ALA B CA 1
ATOM 3319 C C . ALA B 2 139 ? 35.378 -2.537 43.945 1.00 25.38 486 ALA B C 1
ATOM 3320 O O . ALA B 2 139 ? 35.141 -1.734 44.851 1.00 24.54 486 ALA B O 1
ATOM 3322 N N . GLN B 2 140 ? 34.698 -3.675 43.760 1.00 25.79 487 GLN B N 1
ATOM 3323 C CA . GLN B 2 140 ? 33.674 -4.167 44.671 1.00 22.82 487 GLN B CA 1
ATOM 3324 C C . GLN B 2 140 ? 33.859 -5.667 44.873 1.00 23.72 487 GLN B C 1
ATOM 3325 O O . GLN B 2 140 ? 34.324 -6.372 43.973 1.00 24.54 487 GLN B O 1
ATOM 3331 N N . THR B 2 141 ? 33.474 -6.158 46.053 1.00 24.70 488 THR B N 1
ATOM 3332 C CA . THR B 2 141 ? 33.600 -7.573 46.386 1.00 26.85 488 THR B CA 1
ATOM 3333 C C . THR B 2 141 ? 32.382 -8.023 47.181 1.00 29.53 488 THR B C 1
ATOM 3334 O O . THR B 2 141 ? 31.669 -7.211 47.776 1.00 28.54 488 THR B O 1
ATOM 3338 N N . ASN B 2 142 ? 32.174 -9.338 47.226 1.00 26.95 489 ASN B N 1
ATOM 3339 C CA . ASN B 2 142 ? 31.117 -9.897 48.057 1.00 28.94 489 ASN B CA 1
ATOM 3340 C C . ASN B 2 142 ? 31.496 -11.311 48.480 1.00 30.97 489 ASN B C 1
ATOM 3341 O O . ASN B 2 142 ? 32.459 -11.904 47.978 1.00 30.16 489 ASN B O 1
ATOM 3346 N N . ILE B 2 143 ? 30.703 -11.858 49.398 1.00 30.11 490 ILE B N 1
ATOM 3347 C CA . ILE B 2 143 ? 30.967 -13.186 49.940 1.00 31.29 490 ILE B CA 1
ATOM 3348 C C . ILE B 2 143 ? 29.736 -14.051 49.712 1.00 33.72 490 ILE B C 1
ATOM 3349 O O . ILE B 2 143 ? 29.426 -14.933 50.522 1.00 36.92 490 ILE B O 1
ATOM 3354 N N . VAL B 2 144 ? 29.019 -13.803 48.612 1.00 32.37 491 VAL B N 1
ATOM 3355 C CA . VAL B 2 144 ? 27.798 -14.565 48.348 1.00 33.73 491 VAL B CA 1
ATOM 3356 C C . VAL B 2 144 ? 28.126 -16.032 48.080 1.00 33.69 491 VAL B C 1
ATOM 3357 O O . VAL B 2 144 ? 27.480 -16.930 48.626 1.00 34.69 491 VAL B O 1
ATOM 3361 N N . LEU B 2 145 ? 29.115 -16.299 47.222 1.00 32.92 492 LEU B N 1
ATOM 3362 C CA . LEU B 2 145 ? 29.500 -17.677 46.933 1.00 35.69 492 LEU B CA 1
ATOM 3363 C C . LEU B 2 145 ? 30.309 -18.253 48.094 1.00 38.27 492 LEU B C 1
ATOM 3364 O O . LEU B 2 145 ? 30.914 -17.522 48.877 1.00 35.80 492 LEU B O 1
ATOM 3369 N N . SER B 2 146 ? 30.330 -19.585 48.192 1.00 41.24 493 SER B N 1
ATOM 3370 C CA . SER B 2 146 ? 30.993 -20.247 49.329 1.00 46.26 493 SER B CA 1
ATOM 3371 C C . SER B 2 146 ? 32.513 -20.015 49.357 1.00 46.06 493 SER B C 1
ATOM 3372 O O . SER B 2 146 ? 33.173 -19.965 48.305 1.00 46.30 493 SER B O 1
ATOM 3375 N N . ILE B 2 149 ? 36.540 -17.944 54.493 1.00 56.29 496 ILE B N 1
ATOM 3376 C CA . ILE B 2 149 ? 36.919 -16.523 54.594 1.00 60.72 496 ILE B CA 1
ATOM 3377 C C . ILE B 2 149 ? 37.419 -15.883 53.348 1.00 59.32 496 ILE B C 1
ATOM 3378 O O . ILE B 2 149 ? 38.029 -16.522 52.493 1.00 61.63 496 ILE B O 1
ATOM 3383 N N . GLY B 2 150 ? 37.293 -14.567 53.312 1.00 50.41 497 GLY B N 1
ATOM 3384 C CA . GLY B 2 150 ? 37.745 -13.782 52.185 1.00 43.24 497 GLY B CA 1
ATOM 3385 C C . GLY B 2 150 ? 36.708 -13.756 51.077 1.00 39.25 497 GLY B C 1
ATOM 3386 O O . GLY B 2 150 ? 35.860 -14.640 50.955 1.00 36.27 497 GLY B O 1
ATOM 3387 N N . GLU B 2 151 ? 36.790 -12.709 50.260 1.00 33.91 498 GLU B N 1
ATOM 3388 C CA . GLU B 2 151 ? 35.797 -12.503 49.217 1.00 31.84 498 GLU B CA 1
ATOM 3389 C C . GLU B 2 151 ? 35.820 -13.651 48.211 1.00 31.35 498 GLU B C 1
ATOM 3390 O O . GLU B 2 151 ? 36.878 -14.168 47.838 1.00 30.21 498 GLU B O 1
ATOM 3396 N N . SER B 2 152 ? 34.629 -14.048 47.777 1.00 30.52 499 SER B N 1
ATOM 3397 C CA . SER B 2 152 ? 34.459 -15.089 46.783 1.00 30.55 499 SER B CA 1
ATOM 3398 C C . SER B 2 152 ? 34.032 -14.553 45.420 1.00 29.83 499 SER B C 1
ATOM 3399 O O . SER B 2 152 ? 33.938 -15.342 44.474 1.00 25.94 499 SER B O 1
ATOM 3402 N N . ALA B 2 153 ? 33.795 -13.240 45.285 1.00 28.07 500 ALA B N 1
ATOM 3403 C CA . ALA B 2 153 ? 33.616 -12.619 43.977 1.00 28.14 500 ALA B CA 1
ATOM 3404 C C . ALA B 2 153 ? 34.145 -11.192 44.018 1.00 28.27 500 ALA B C 1
ATOM 3405 O O . ALA B 2 153 ? 34.026 -10.503 45.030 1.00 27.30 500 ALA B O 1
ATOM 3407 N N . ALA B 2 154 ? 34.712 -10.739 42.901 1.00 25.16 501 ALA B N 1
ATOM 3408 C CA . ALA B 2 154 ? 35.266 -9.393 42.854 1.00 22.61 501 ALA B CA 1
ATOM 3409 C C . ALA B 2 154 ? 35.208 -8.868 41.426 1.00 25.09 501 ALA B C 1
ATOM 3410 O O . ALA B 2 154 ? 35.386 -9.628 40.473 1.00 24.05 501 ALA B O 1
ATOM 3412 N N . VAL B 2 155 ? 34.972 -7.563 41.288 1.00 22.77 502 VAL B N 1
ATOM 3413 C CA . VAL B 2 155 ? 35.168 -6.848 40.030 1.00 22.67 502 VAL B CA 1
ATOM 3414 C C . VAL B 2 155 ? 36.019 -5.621 40.327 1.00 25.85 502 VAL B C 1
ATOM 3415 O O . VAL B 2 155 ? 35.719 -4.871 41.265 1.00 22.45 502 VAL B O 1
ATOM 3419 N N . LEU B 2 156 ? 37.066 -5.409 39.536 1.00 23.10 503 LEU B N 1
ATOM 3420 C CA . LEU B 2 156 ? 37.851 -4.188 39.655 1.00 24.10 503 LEU B CA 1
ATOM 3421 C C . LEU B 2 156 ? 37.978 -3.536 38.285 1.00 26.07 503 LEU B C 1
ATOM 3422 O O . LEU B 2 156 ? 38.041 -4.217 37.256 1.00 24.55 503 LEU B O 1
ATOM 3427 N N . THR B 2 157 ? 38.001 -2.208 38.284 1.00 22.96 504 THR B N 1
ATOM 3428 C CA . THR B 2 157 ? 38.247 -1.420 37.086 1.00 24.11 504 THR B CA 1
ATOM 3429 C C . THR B 2 157 ? 39.465 -0.538 37.309 1.00 24.75 504 THR B C 1
ATOM 3430 O O . THR B 2 157 ? 39.555 0.154 38.329 1.00 24.92 504 THR B O 1
ATOM 3434 N N . VAL B 2 158 ? 40.396 -0.568 36.357 1.00 22.88 505 VAL B N 1
ATOM 3435 C CA . VAL B 2 158 ? 41.633 0.205 36.420 1.00 25.57 505 VAL B CA 1
ATOM 3436 C C . VAL B 2 158 ? 41.606 1.284 35.341 1.00 23.98 505 VAL B C 1
ATOM 3437 O O . VAL B 2 158 ? 41.424 0.981 34.153 1.00 22.70 505 VAL B O 1
ATOM 3441 N N . ARG B 2 159 ? 41.837 2.531 35.733 1.00 25.86 506 ARG B N 1
ATOM 3442 C CA . ARG B 2 159 ? 42.052 3.589 34.752 1.00 27.88 506 ARG B CA 1
ATOM 3443 C C . ARG B 2 159 ? 43.537 3.943 34.707 1.00 29.43 506 ARG B C 1
ATOM 3444 O O . ARG B 2 159 ? 44.120 4.334 35.725 1.00 33.14 506 ARG B O 1
ATOM 3452 N N . TYR B 2 160 ? 44.149 3.791 33.536 1.00 28.78 507 TYR B N 1
ATOM 3453 C CA . TYR B 2 160 ? 45.576 4.022 33.343 1.00 32.04 507 TYR B CA 1
ATOM 3454 C C . TYR B 2 160 ? 45.804 5.483 32.964 1.00 34.40 507 TYR B C 1
ATOM 3455 O O . TYR B 2 160 ? 44.877 6.173 32.532 1.00 30.29 507 TYR B O 1
ATOM 3464 N N . ARG B 2 161 ? 47.030 5.990 33.159 1.00 38.17 508 ARG B N 1
ATOM 3465 C CA . ARG B 2 161 ? 47.110 7.420 32.848 1.00 45.17 508 ARG B CA 1
ATOM 3466 C C . ARG B 2 161 ? 47.067 7.681 31.343 1.00 38.92 508 ARG B C 1
ATOM 3467 O O . ARG B 2 161 ? 46.845 8.819 30.933 1.00 37.47 508 ARG B O 1
ATOM 3475 N N . SER B 2 162 ? 47.257 6.656 30.514 1.00 36.41 509 SER B N 1
ATOM 3476 C CA . SER B 2 162 ? 47.031 6.828 29.086 1.00 36.65 509 SER B CA 1
ATOM 3477 C C . SER B 2 162 ? 45.565 7.098 28.742 1.00 31.33 509 SER B C 1
ATOM 3478 O O . SER B 2 162 ? 45.282 7.477 27.605 1.00 34.28 509 SER B O 1
ATOM 3481 N N . GLY B 2 163 ? 44.639 6.955 29.690 1.00 29.12 510 GLY B N 1
ATOM 3482 C CA . GLY B 2 163 ? 43.223 6.912 29.380 1.00 30.31 510 GLY B CA 1
ATOM 3483 C C . GLY B 2 163 ? 42.686 5.519 29.075 1.00 32.10 510 GLY B C 1
ATOM 3484 O O . GLY B 2 163 ? 41.471 5.354 28.928 1.00 28.75 510 GLY B O 1
ATOM 3485 N N . GLN B 2 164 ? 43.548 4.511 28.973 1.00 29.03 511 GLN B N 1
ATOM 3486 C CA . GLN B 2 164 ? 43.062 3.164 28.752 1.00 28.23 511 GLN B CA 1
ATOM 3487 C C . GLN B 2 164 ? 42.409 2.625 30.023 1.00 25.76 511 GLN B C 1
ATOM 3488 O O . GLN B 2 164 ? 42.570 3.164 31.116 1.00 25.91 511 GLN B O 1
ATOM 3494 N N . VAL B 2 165 ? 41.628 1.562 29.861 1.00 26.51 512 VAL B N 1
ATOM 3495 C CA . VAL B 2 165 ? 40.792 1.035 30.934 1.00 22.80 512 VAL B CA 1
ATOM 3496 C C . VAL B 2 165 ? 40.923 -0.481 30.937 1.00 25.20 512 VAL B C 1
ATOM 3497 O O . VAL B 2 165 ? 40.871 -1.110 29.877 1.00 23.11 512 VAL B O 1
ATOM 3501 N N . ALA B 2 166 ? 41.094 -1.076 32.121 1.00 22.61 513 ALA B N 1
ATOM 3502 C CA . ALA B 2 166 ? 40.944 -2.517 32.259 1.00 22.15 513 ALA B CA 1
ATOM 3503 C C . ALA B 2 166 ? 39.893 -2.794 33.323 1.00 23.79 513 ALA B C 1
ATOM 3504 O O . ALA B 2 166 ? 39.749 -2.037 34.287 1.00 23.75 513 ALA B O 1
ATOM 3506 N N . SER B 2 167 ? 39.134 -3.871 33.128 1.00 22.82 514 SER B N 1
ATOM 3507 C CA . SER B 2 167 ? 38.089 -4.251 34.073 1.00 22.48 514 SER B CA 1
ATOM 3508 C C . SER B 2 167 ? 37.964 -5.764 34.094 1.00 24.01 514 SER B C 1
ATOM 3509 O O . SER B 2 167 ? 37.799 -6.392 33.042 1.00 23.30 514 SER B O 1
ATOM 3512 N N . PHE B 2 168 ? 38.011 -6.336 35.293 1.00 23.73 515 PHE B N 1
ATOM 3513 C CA . PHE B 2 168 ? 38.214 -7.766 35.485 1.00 24.53 515 PHE B CA 1
ATOM 3514 C C . PHE B 2 168 ? 37.226 -8.293 36.507 1.00 24.46 515 PHE B C 1
ATOM 3515 O O . PHE B 2 168 ? 36.923 -7.607 37.483 1.00 25.48 515 PHE B O 1
ATOM 3523 N N . ASP B 2 169 ? 36.744 -9.517 36.305 1.00 24.14 516 ASP B N 1
ATOM 3524 C CA . ASP B 2 169 ? 35.862 -10.155 37.273 1.00 24.63 516 ASP B CA 1
ATOM 3525 C C . ASP B 2 169 ? 36.477 -11.473 37.726 1.00 26.56 516 ASP B C 1
ATOM 3526 O O . ASP B 2 169 ? 37.029 -12.227 36.910 1.00 27.12 516 ASP B O 1
ATOM 3531 N N . CYS B 2 170 ? 36.386 -11.731 39.033 1.00 25.44 517 CYS B N 1
ATOM 3532 C CA . CYS B 2 170 ? 37.003 -12.876 39.700 1.00 26.11 517 CYS B CA 1
ATOM 3533 C C . CYS B 2 170 ? 35.954 -13.585 40.532 1.00 28.15 517 CYS B C 1
ATOM 3534 O O . CYS B 2 170 ? 35.106 -12.929 41.144 1.00 24.97 517 CYS B O 1
ATOM 3537 N N . ARG B 2 171 ? 36.001 -14.921 40.551 1.00 27.20 518 ARG B N 1
ATOM 3538 C CA . ARG B 2 171 ? 35.023 -15.677 41.326 1.00 26.72 518 ARG B CA 1
ATOM 3539 C C . ARG B 2 171 ? 35.642 -16.970 41.835 1.00 28.35 518 ARG B C 1
ATOM 3540 O O . ARG B 2 171 ? 36.580 -17.503 41.234 1.00 25.81 518 ARG B O 1
ATOM 3548 N N . ARG B 2 172 ? 35.100 -17.474 42.950 1.00 30.86 519 ARG B N 1
ATOM 3549 C CA . ARG B 2 172 ? 35.550 -18.732 43.540 1.00 31.43 519 ARG B CA 1
ATOM 3550 C C . ARG B 2 172 ? 34.650 -19.876 43.101 1.00 29.27 519 ARG B C 1
ATOM 3551 O O . ARG B 2 172 ? 33.424 -19.770 43.180 1.00 29.68 519 ARG B O 1
ATOM 3559 N N . HIS B 2 173 ? 35.269 -20.973 42.666 1.00 31.97 520 HIS B N 1
ATOM 3560 C CA . HIS B 2 173 ? 34.568 -22.234 42.462 1.00 34.50 520 HIS B CA 1
ATOM 3561 C C . HIS B 2 173 ? 35.521 -23.383 42.768 1.00 36.27 520 HIS B C 1
ATOM 3562 O O . HIS B 2 173 ? 36.684 -23.360 42.352 1.00 33.19 520 HIS B O 1
ATOM 3569 N N . GLY B 2 174 ? 35.024 -24.385 43.505 1.00 39.01 521 GLY B N 1
ATOM 3570 C CA . GLY B 2 174 ? 35.884 -25.486 43.925 1.00 37.74 521 GLY B CA 1
ATOM 3571 C C . GLY B 2 174 ? 36.554 -26.207 42.769 1.00 40.00 521 GLY B C 1
ATOM 3572 O O . GLY B 2 174 ? 37.682 -26.697 42.898 1.00 40.46 521 GLY B O 1
ATOM 3573 N N . SER B 2 175 ? 35.900 -26.262 41.619 1.00 37.32 522 SER B N 1
ATOM 3574 C CA . SER B 2 175 ? 36.490 -26.977 40.497 1.00 41.17 522 SER B CA 1
ATOM 3575 C C . SER B 2 175 ? 37.191 -26.060 39.496 1.00 41.04 522 SER B C 1
ATOM 3576 O O . SER B 2 175 ? 37.665 -26.545 38.466 1.00 40.26 522 SER B O 1
ATOM 3579 N N . ALA B 2 176 ? 37.302 -24.763 39.787 1.00 39.47 523 ALA B N 1
ATOM 3580 C CA . ALA B 2 176 ? 37.938 -23.827 38.868 1.00 38.17 523 ALA B CA 1
ATOM 3581 C C . ALA B 2 176 ? 39.444 -24.070 38.802 1.00 38.04 523 ALA B C 1
ATOM 3582 O O . ALA B 2 176 ? 40.053 -24.612 39.727 1.00 38.95 523 ALA B O 1
ATOM 3584 N N . THR B 2 177 ? 40.046 -23.661 37.680 1.00 38.22 524 THR B N 1
ATOM 3585 C CA . THR B 2 177 ? 41.455 -23.935 37.395 1.00 39.64 524 THR B CA 1
ATOM 3586 C C . THR B 2 177 ? 42.365 -22.736 37.564 1.00 35.96 524 THR B C 1
ATOM 3587 O O . THR B 2 177 ? 43.583 -22.882 37.411 1.00 37.69 524 THR B O 1
ATOM 3591 N N . GLY B 2 178 ? 41.818 -21.551 37.811 1.00 35.68 525 GLY B N 1
ATOM 3592 C CA . GLY B 2 178 ? 42.645 -20.368 37.872 1.00 34.34 525 GLY B CA 1
ATOM 3593 C C . GLY B 2 178 ? 43.154 -19.857 36.542 1.00 28.89 525 GLY B C 1
ATOM 3594 O O . GLY B 2 178 ? 43.934 -18.911 36.537 1.00 30.26 525 GLY B O 1
ATOM 3595 N N . LEU B 2 179 ? 42.746 -20.439 35.416 1.00 28.91 526 LEU B N 1
ATOM 3596 C CA . LEU B 2 179 ? 43.289 -19.998 34.128 1.00 26.45 526 LEU B CA 1
ATOM 3597 C C . LEU B 2 179 ? 42.525 -18.773 33.630 1.00 26.45 526 LEU B C 1
ATOM 3598 O O . LEU B 2 179 ? 41.291 -18.793 33.592 1.00 27.57 526 LEU B O 1
ATOM 3603 N N . PRO B 2 180 ? 43.212 -17.702 33.246 1.00 27.17 527 PRO B N 1
ATOM 3604 C CA . PRO B 2 180 ? 42.513 -16.472 32.854 1.00 26.13 527 PRO B CA 1
ATOM 3605 C C . PRO B 2 180 ? 42.052 -16.506 31.401 1.00 27.21 527 PRO B C 1
ATOM 3606 O O . PRO B 2 180 ? 42.530 -17.288 30.573 1.00 26.26 527 PRO B O 1
ATOM 3610 N N . ALA B 2 181 ? 41.069 -15.653 31.116 1.00 26.45 528 ALA B N 1
ATOM 3611 C CA . ALA B 2 181 ? 40.662 -15.321 29.757 1.00 24.03 528 ALA B CA 1
ATOM 3612 C C . ALA B 2 181 ? 40.604 -13.800 29.702 1.00 25.12 528 ALA B C 1
ATOM 3613 O O . ALA B 2 181 ? 40.010 -13.176 30.581 1.00 23.58 528 ALA B O 1
ATOM 3615 N N . VAL B 2 182 ? 41.243 -13.207 28.704 1.00 24.07 529 VAL B N 1
ATOM 3616 C CA . VAL B 2 182 ? 41.353 -11.758 28.611 1.00 24.56 529 VAL B CA 1
ATOM 3617 C C . VAL B 2 182 ? 40.942 -11.327 27.208 1.00 27.92 529 VAL B C 1
ATOM 3618 O O . VAL B 2 182 ? 41.234 -12.017 26.220 1.00 26.81 529 VAL B O 1
ATOM 3622 N N . THR B 2 183 ? 40.244 -10.194 27.121 1.00 23.88 530 THR B N 1
ATOM 3623 C CA . THR B 2 183 ? 39.798 -9.660 25.844 1.00 22.96 530 THR B CA 1
ATOM 3624 C C . THR B 2 183 ? 40.383 -8.272 25.660 1.00 24.20 530 THR B C 1
ATOM 3625 O O . THR B 2 183 ? 40.287 -7.429 26.557 1.00 24.15 530 THR B O 1
ATOM 3629 N N . PHE B 2 184 ? 40.962 -8.029 24.497 1.00 21.64 531 PHE B N 1
ATOM 3630 C CA . PHE B 2 184 ? 41.551 -6.742 24.176 1.00 23.64 531 PHE B CA 1
ATOM 3631 C C . PHE B 2 184 ? 40.670 -6.050 23.145 1.00 27.52 531 PHE B C 1
ATOM 3632 O O . PHE B 2 184 ? 40.425 -6.598 22.062 1.00 25.01 531 PHE B O 1
ATOM 3640 N N . ILE B 2 185 ? 40.198 -4.859 23.491 1.00 24.77 532 ILE B N 1
ATOM 3641 C CA . ILE B 2 185 ? 39.307 -4.068 22.655 1.00 23.61 532 ILE B CA 1
ATOM 3642 C C . ILE B 2 185 ? 40.081 -2.876 22.121 1.00 25.93 532 ILE B C 1
ATOM 3643 O O . ILE B 2 185 ? 40.652 -2.105 22.904 1.00 26.08 532 ILE B O 1
ATOM 3648 N N . GLY B 2 186 ? 40.094 -2.716 20.794 1.00 26.13 533 GLY B N 1
ATOM 3649 C CA . GLY B 2 186 ? 40.553 -1.496 20.166 1.00 27.35 533 GLY B CA 1
ATOM 3650 C C . GLY B 2 186 ? 39.463 -0.840 19.327 1.00 27.24 533 GLY B C 1
ATOM 3651 O O . GLY B 2 186 ? 38.340 -1.334 19.232 1.00 27.36 533 GLY B O 1
ATOM 3652 N N . ASP B 2 187 ? 39.823 0.283 18.695 1.00 28.05 534 ASP B N 1
ATOM 3653 C CA . ASP B 2 187 ? 38.804 0.998 17.930 1.00 28.78 534 ASP B CA 1
ATOM 3654 C C . ASP B 2 187 ? 38.494 0.347 16.587 1.00 27.40 534 ASP B C 1
ATOM 3655 O O . ASP B 2 187 ? 37.616 0.844 15.868 1.00 27.79 534 ASP B O 1
ATOM 3660 N N . GLN B 2 188 ? 39.147 -0.768 16.251 1.00 26.41 535 GLN B N 1
ATOM 3661 C CA . GLN B 2 188 ? 38.842 -1.508 15.032 1.00 29.40 535 GLN B CA 1
ATOM 3662 C C . GLN B 2 188 ? 38.481 -2.974 15.269 1.00 30.07 535 GLN B C 1
ATOM 3663 O O . GLN B 2 188 ? 38.350 -3.733 14.304 1.00 30.76 535 GLN B O 1
ATOM 3669 N N . GLY B 2 189 ? 38.316 -3.407 16.504 1.00 25.71 536 GLY B N 1
ATOM 3670 C CA . GLY B 2 189 ? 37.943 -4.787 16.734 1.00 28.11 536 GLY B CA 1
ATOM 3671 C C . GLY B 2 189 ? 38.317 -5.207 18.141 1.00 26.94 536 GLY B C 1
ATOM 3672 O O . GLY B 2 189 ? 38.654 -4.376 18.986 1.00 24.30 536 GLY B O 1
ATOM 3673 N N . SER B 2 190 ? 38.238 -6.520 18.375 1.00 23.91 537 SER B N 1
ATOM 3674 C CA . SER B 2 190 ? 38.620 -7.039 19.678 1.00 25.31 537 SER B CA 1
ATOM 3675 C C . SER B 2 190 ? 39.018 -8.502 19.555 1.00 25.60 537 SER B C 1
ATOM 3676 O O . SER B 2 190 ? 38.515 -9.224 18.691 1.00 23.84 537 SER B O 1
ATOM 3679 N N . VAL B 2 191 ? 39.936 -8.922 20.429 1.00 25.53 538 VAL B N 1
ATOM 3680 C CA . VAL B 2 191 ? 40.546 -10.242 20.351 1.00 24.20 538 VAL B CA 1
ATOM 3681 C C . VAL B 2 191 ? 40.640 -10.819 21.759 1.00 25.20 538 VAL B C 1
ATOM 3682 O O . VAL B 2 191 ? 40.926 -10.100 22.726 1.00 22.42 538 VAL B O 1
ATOM 3686 N N . GLN B 2 192 ? 40.391 -12.123 21.869 1.00 20.80 539 GLN B N 1
ATOM 3687 C CA . GLN B 2 192 ? 40.305 -12.816 23.144 1.00 25.49 539 GLN B CA 1
ATOM 3688 C C . GLN B 2 192 ? 41.426 -13.839 23.251 1.00 25.04 539 GLN B C 1
ATOM 3689 O O . GLN B 2 192 ? 41.609 -14.665 22.349 1.00 21.93 539 GLN B O 1
ATOM 3695 N N . TYR B 2 193 ? 42.174 -13.769 24.354 1.00 25.02 540 TYR B N 1
ATOM 3696 C CA . TYR B 2 193 ? 43.131 -14.797 24.737 1.00 22.19 540 TYR B CA 1
ATOM 3697 C C . TYR B 2 193 ? 42.504 -15.582 25.881 1.00 25.63 540 TYR B C 1
ATOM 3698 O O . TYR B 2 193 ? 42.264 -15.033 26.960 1.00 23.49 540 TYR B O 1
ATOM 3707 N N . ASP B 2 194 ? 42.210 -16.854 25.632 1.00 24.04 541 ASP B N 1
ATOM 3708 C CA . ASP B 2 194 ? 41.632 -17.750 26.628 1.00 23.95 541 ASP B CA 1
ATOM 3709 C C . ASP B 2 194 ? 42.691 -18.799 26.947 1.00 25.42 541 ASP B C 1
ATOM 3710 O O . ASP B 2 194 ? 42.969 -19.671 26.118 1.00 24.26 541 ASP B O 1
ATOM 3715 N N . ALA B 2 195 ? 43.317 -18.694 28.126 1.00 24.77 542 ALA B N 1
ATOM 3716 C CA . ALA B 2 195 ? 44.323 -19.688 28.488 1.00 26.47 542 ALA B CA 1
ATOM 3717 C C . ALA B 2 195 ? 43.720 -21.042 28.834 1.00 26.95 542 ALA B C 1
ATOM 3718 O O . ALA B 2 195 ? 44.470 -22.018 28.915 1.00 25.80 542 ALA B O 1
ATOM 3720 N N . GLY B 2 196 ? 42.403 -21.129 29.038 1.00 25.44 543 GLY B N 1
ATOM 3721 C CA . GLY B 2 196 ? 41.768 -22.385 29.371 1.00 27.32 543 GLY B CA 1
ATOM 3722 C C . GLY B 2 196 ? 40.509 -22.682 28.561 1.00 26.98 543 GLY B C 1
ATOM 3723 O O . GLY B 2 196 ? 39.420 -22.846 29.114 1.00 27.27 543 GLY B O 1
ATOM 3724 N N . PRO B 2 197 ? 40.635 -22.783 27.241 1.00 26.36 544 PRO B N 1
ATOM 3725 C CA . PRO B 2 197 ? 39.446 -22.991 26.399 1.00 26.11 544 PRO B CA 1
ATOM 3726 C C . PRO B 2 197 ? 38.908 -24.408 26.536 1.00 25.15 544 PRO B C 1
ATOM 3727 O O . PRO B 2 197 ? 39.604 -25.327 26.979 1.00 24.82 544 PRO B O 1
ATOM 3731 N N . GLN B 2 198 ? 37.652 -24.588 26.114 1.00 25.20 545 GLN B N 1
ATOM 3732 C CA . GLN B 2 198 ? 37.049 -25.922 26.109 1.00 29.36 545 GLN B CA 1
ATOM 3733 C C . GLN B 2 198 ? 37.528 -26.703 24.892 1.00 26.55 545 GLN B C 1
ATOM 3734 O O . GLN B 2 198 ? 37.233 -26.327 23.744 1.00 27.93 545 GLN B O 1
ATOM 3740 N N . LEU B 2 199 ? 38.244 -27.802 25.136 1.00 25.75 546 LEU B N 1
ATOM 3741 C CA . LEU B 2 199 ? 38.715 -28.630 24.025 1.00 25.48 546 LEU B CA 1
ATOM 3742 C C . LEU B 2 199 ? 37.628 -29.595 23.543 1.00 27.77 546 LEU B C 1
ATOM 3743 O O . LEU B 2 199 ? 37.373 -29.693 22.339 1.00 25.28 546 LEU B O 1
ATOM 3748 N N . LEU B 2 200 ? 36.990 -30.326 24.463 1.00 25.85 547 LEU B N 1
ATOM 3749 C CA . LEU B 2 200 ? 35.919 -31.246 24.122 1.00 24.53 547 LEU B CA 1
ATOM 3750 C C . LEU B 2 200 ? 34.694 -30.930 24.957 1.00 27.21 547 LEU B C 1
ATOM 3751 O O . LEU B 2 200 ? 34.793 -30.524 26.120 1.00 25.68 547 LEU B O 1
ATOM 3756 N N . GLY B 2 201 ? 33.528 -31.139 24.356 1.00 24.89 548 GLY B N 1
ATOM 3757 C CA . GLY B 2 201 ? 32.270 -30.991 25.047 1.00 25.49 548 GLY B CA 1
ATOM 3758 C C . GLY B 2 201 ? 31.719 -32.320 25.533 1.00 27.21 548 GLY B C 1
ATOM 3759 O O . GLY B 2 201 ? 32.371 -33.368 25.474 1.00 25.84 548 GLY B O 1
ATOM 3760 N N . GLY B 2 202 ? 30.480 -32.268 26.000 1.00 28.25 549 GLY B N 1
ATOM 3761 C CA . GLY B 2 202 ? 29.793 -33.410 26.573 1.00 31.78 549 GLY B CA 1
ATOM 3762 C C . GLY B 2 202 ? 29.439 -33.153 28.022 1.00 34.32 549 GLY B C 1
ATOM 3763 O O . GLY B 2 202 ? 29.494 -32.021 28.516 1.00 34.04 549 GLY B O 1
ATOM 3764 N N . GLU B 2 203 ? 29.071 -34.236 28.716 1.00 34.57 550 GLU B N 1
ATOM 3765 C CA . GLU B 2 203 ? 28.636 -34.111 30.109 1.00 36.17 550 GLU B CA 1
ATOM 3766 C C . GLU B 2 203 ? 29.739 -33.519 30.980 1.00 36.44 550 GLU B C 1
ATOM 3767 O O . GLU B 2 203 ? 29.467 -32.736 31.902 1.00 36.72 550 GLU B O 1
ATOM 3773 N N . ARG B 2 204 ? 30.991 -33.884 30.712 1.00 33.96 551 ARG B N 1
ATOM 3774 C CA . ARG B 2 204 ? 32.128 -33.369 31.471 1.00 34.11 551 ARG B CA 1
ATOM 3775 C C . ARG B 2 204 ? 33.120 -32.790 30.477 1.00 33.47 551 ARG B C 1
ATOM 3776 O O . ARG B 2 204 ? 33.982 -33.507 29.947 1.00 32.09 551 ARG B O 1
ATOM 3784 N N . PRO B 2 205 ? 33.029 -31.495 30.197 1.00 30.75 552 PRO B N 1
ATOM 3785 C CA . PRO B 2 205 ? 33.915 -30.902 29.194 1.00 30.89 552 PRO B CA 1
ATOM 3786 C C . PRO B 2 205 ? 35.377 -31.076 29.577 1.00 33.04 552 PRO B C 1
ATOM 3787 O O . PRO B 2 205 ? 35.728 -31.205 30.753 1.00 30.05 552 PRO B O 1
ATOM 3791 N N . GLU B 2 206 ? 36.228 -31.124 28.557 1.00 30.06 553 GLU B N 1
ATOM 3792 C CA . GLU B 2 206 ? 37.663 -31.229 28.742 1.00 29.51 553 GLU B CA 1
ATOM 3793 C C . GLU B 2 206 ? 38.305 -29.895 28.406 1.00 29.17 553 GLU B C 1
ATOM 3794 O O . GLU B 2 206 ? 37.944 -29.241 27.415 1.00 26.33 553 GLU B O 1
ATOM 3800 N N . LEU B 2 207 ? 39.249 -29.518 29.252 1.00 28.18 554 LEU B N 1
ATOM 3801 C CA . LEU B 2 207 ? 40.048 -28.319 29.100 1.00 29.37 554 LEU B CA 1
ATOM 3802 C C . LEU B 2 207 ? 41.126 -28.539 28.042 1.00 28.85 554 LEU B C 1
ATOM 3803 O O . LEU B 2 207 ? 41.802 -29.573 28.038 1.00 29.34 554 LEU B O 1
ATOM 3808 N N . GLY B 2 208 ? 41.285 -27.570 27.150 1.00 26.95 555 GLY B N 1
ATOM 3809 C CA . GLY B 2 208 ? 42.390 -27.573 26.219 1.00 27.61 555 GLY B CA 1
ATOM 3810 C C . GLY B 2 208 ? 43.548 -26.756 26.740 1.00 29.13 555 GLY B C 1
ATOM 3811 O O . GLY B 2 208 ? 43.933 -26.900 27.902 1.00 30.91 555 GLY B O 1
ATOM 3812 N N . GLY B 2 209 ? 44.110 -25.888 25.918 1.00 27.48 556 GLY B N 1
ATOM 3813 C CA . GLY B 2 209 ? 45.177 -25.033 26.394 1.00 29.70 556 GLY B CA 1
ATOM 3814 C C . GLY B 2 209 ? 46.550 -25.631 26.164 1.00 30.53 556 GLY B C 1
ATOM 3815 O O . GLY B 2 209 ? 46.710 -26.749 25.668 1.00 27.42 556 GLY B O 1
ATOM 3816 N N . GLU B 2 210 ? 47.568 -24.837 26.500 1.00 27.71 557 GLU B N 1
ATOM 3817 C CA . GLU B 2 210 ? 48.970 -25.217 26.357 1.00 27.74 557 GLU B CA 1
ATOM 3818 C C . GLU B 2 210 ? 49.501 -25.726 27.693 1.00 26.62 557 GLU B C 1
ATOM 3819 O O . GLU B 2 210 ? 48.857 -25.604 28.733 1.00 25.11 557 GLU B O 1
ATOM 3825 N N . ASP B 2 211 ? 50.694 -26.320 27.661 1.00 30.03 558 ASP B N 1
ATOM 3826 C CA . ASP B 2 211 ? 51.349 -26.746 28.901 1.00 28.92 558 ASP B CA 1
ATOM 3827 C C . ASP B 2 211 ? 52.047 -25.519 29.471 1.00 27.29 558 ASP B C 1
ATOM 3828 O O . ASP B 2 211 ? 53.261 -25.343 29.348 1.00 26.73 558 ASP B O 1
ATOM 3833 N N . LEU B 2 212 ? 51.243 -24.647 30.088 1.00 26.23 559 LEU B N 1
ATOM 3834 C CA . LEU B 2 212 ? 51.752 -23.354 30.532 1.00 27.88 559 LEU B CA 1
ATOM 3835 C C . LEU B 2 212 ? 52.806 -23.502 31.629 1.00 28.64 559 LEU B C 1
ATOM 3836 O O . LEU B 2 212 ? 53.770 -22.722 31.682 1.00 27.73 559 LEU B O 1
ATOM 3841 N N . GLU B 2 213 ? 52.649 -24.489 32.516 1.00 26.81 560 GLU B N 1
ATOM 3842 C CA . GLU B 2 213 ? 53.657 -24.654 33.568 1.00 29.70 560 GLU B CA 1
ATOM 3843 C C . GLU B 2 213 ? 55.017 -24.995 32.964 1.00 30.42 560 GLU B C 1
ATOM 3844 O O . GLU B 2 213 ? 56.039 -24.402 33.339 1.00 28.99 560 GLU B O 1
ATOM 3850 N N . ALA B 2 214 ? 55.042 -25.910 31.987 1.00 25.59 561 ALA B N 1
ATOM 3851 C CA . ALA B 2 214 ? 56.313 -26.279 31.365 1.00 30.33 561 ALA B CA 1
ATOM 3852 C C . ALA B 2 214 ? 56.937 -25.106 30.607 1.00 28.24 561 ALA B C 1
ATOM 3853 O O . ALA B 2 214 ? 58.147 -24.863 30.716 1.00 29.58 561 ALA B O 1
ATOM 3855 N N . LEU B 2 215 ? 56.136 -24.358 29.843 1.00 26.27 562 LEU B N 1
ATOM 3856 C CA . LEU B 2 215 ? 56.683 -23.198 29.142 1.00 29.74 562 LEU B CA 1
ATOM 3857 C C . LEU B 2 215 ? 57.196 -22.145 30.119 1.00 28.53 562 LEU B C 1
ATOM 3858 O O . LEU B 2 215 ? 58.209 -21.487 29.849 1.00 28.55 562 LEU B O 1
ATOM 3863 N N . MET B 2 216 ? 56.522 -21.980 31.256 1.00 26.95 563 MET B N 1
ATOM 3864 C CA . MET B 2 216 ? 56.960 -20.982 32.231 1.00 30.11 563 MET B CA 1
ATOM 3865 C C . MET B 2 216 ? 58.315 -21.358 32.831 1.00 29.12 563 MET B C 1
ATOM 3866 O O . MET B 2 216 ? 59.212 -20.508 32.943 1.00 28.13 563 MET B O 1
ATOM 3871 N N . LEU B 2 217 ? 58.489 -22.635 33.186 1.00 25.54 564 LEU B N 1
ATOM 3872 C CA . LEU B 2 217 ? 59.768 -23.095 33.730 1.00 32.16 564 LEU B CA 1
ATOM 3873 C C . LEU B 2 217 ? 60.872 -23.059 32.673 1.00 30.37 564 LEU B C 1
ATOM 3874 O O . LEU B 2 217 ? 62.018 -22.706 32.976 1.00 30.68 564 LEU B O 1
ATOM 3879 N N . LYS B 2 218 ? 60.545 -23.412 31.427 1.00 31.13 565 LYS B N 1
ATOM 3880 C CA . LYS B 2 218 ? 61.502 -23.277 30.329 1.00 32.54 565 LYS B CA 1
ATOM 3881 C C . LYS B 2 218 ? 61.989 -21.841 30.184 1.00 32.78 565 LYS B C 1
ATOM 3882 O O . LYS B 2 218 ? 63.187 -21.600 29.971 1.00 32.87 565 LYS B O 1
ATOM 3888 N N . ASP B 2 219 ? 61.076 -20.870 30.297 1.00 29.72 566 ASP B N 1
ATOM 3889 C CA . ASP B 2 219 ? 61.475 -19.470 30.171 1.00 31.75 566 ASP B CA 1
ATOM 3890 C C . ASP B 2 219 ? 62.242 -19.006 31.401 1.00 31.31 566 ASP B C 1
ATOM 3891 O O . ASP B 2 219 ? 63.199 -18.233 31.280 1.00 31.21 566 ASP B O 1
ATOM 3896 N N . PHE B 2 220 ? 61.852 -19.492 32.589 1.00 30.39 567 PHE B N 1
ATOM 3897 C CA . PHE B 2 220 ? 62.608 -19.206 33.807 1.00 30.35 567 PHE B CA 1
ATOM 3898 C C . PHE B 2 220 ? 64.058 -19.672 33.680 1.00 32.97 567 PHE B C 1
ATOM 3899 O O . PHE B 2 220 ? 64.983 -18.953 34.069 1.00 31.56 567 PHE B O 1
ATOM 3907 N N . LEU B 2 221 ? 64.275 -20.863 33.117 1.00 30.37 568 LEU B N 1
ATOM 3908 C CA . LEU B 2 221 ? 65.617 -21.417 32.996 1.00 34.38 568 LEU B CA 1
ATOM 3909 C C . LEU B 2 221 ? 66.383 -20.910 31.778 1.00 35.35 568 LEU B C 1
ATOM 3910 O O . LEU B 2 221 ? 67.558 -21.254 31.624 1.00 36.40 568 LEU B O 1
ATOM 3915 N N . GLY B 2 222 ? 65.763 -20.114 30.914 1.00 38.08 569 GLY B N 1
ATOM 3916 C CA . GLY B 2 222 ? 66.363 -19.724 29.656 1.00 40.54 569 GLY B CA 1
ATOM 3917 C C . GLY B 2 222 ? 67.208 -18.475 29.781 1.00 46.61 569 GLY B C 1
ATOM 3918 O O . GLY B 2 222 ? 67.517 -17.995 30.873 1.00 45.41 569 GLY B O 1
ATOM 3919 N N . ALA B 2 223 ? 67.577 -17.931 28.625 1.00 55.09 570 ALA B N 1
ATOM 3920 C CA . ALA B 2 223 ? 68.549 -16.849 28.584 1.00 63.49 570 ALA B CA 1
ATOM 3921 C C . ALA B 2 223 ? 67.906 -15.472 28.503 1.00 66.95 570 ALA B C 1
ATOM 3922 O O . ALA B 2 223 ? 68.203 -14.604 29.328 1.00 74.11 570 ALA B O 1
ATOM 3924 N N . GLY B 2 224 ? 67.023 -15.257 27.536 1.00 67.59 571 GLY B N 1
ATOM 3925 C CA . GLY B 2 224 ? 66.531 -13.930 27.241 1.00 74.43 571 GLY B CA 1
ATOM 3926 C C . GLY B 2 224 ? 65.637 -13.369 28.337 1.00 74.20 571 GLY B C 1
ATOM 3927 O O . GLY B 2 224 ? 65.584 -13.846 29.474 1.00 70.31 571 GLY B O 1
ATOM 3928 N N . ASP B 2 225 ? 64.938 -12.298 27.971 1.00 74.60 572 ASP B N 1
ATOM 3929 C CA . ASP B 2 225 ? 63.894 -11.724 28.814 1.00 77.28 572 ASP B CA 1
ATOM 3930 C C . ASP B 2 225 ? 62.605 -12.491 28.564 1.00 71.22 572 ASP B C 1
ATOM 3931 O O . ASP B 2 225 ? 62.054 -12.445 27.459 1.00 68.68 572 ASP B O 1
ATOM 3936 N N . GLY B 2 226 ? 62.128 -13.201 29.581 1.00 67.52 573 GLY B N 1
ATOM 3937 C CA . GLY B 2 226 ? 60.896 -13.943 29.471 1.00 58.45 573 GLY B CA 1
ATOM 3938 C C . GLY B 2 226 ? 59.725 -13.012 29.252 1.00 54.03 573 GLY B C 1
ATOM 3939 O O . GLY B 2 226 ? 59.848 -11.788 29.364 1.00 56.95 573 GLY B O 1
ATOM 3940 N N . PRO B 2 227 ? 58.565 -13.573 28.915 1.00 47.34 574 PRO B N 1
ATOM 3941 C CA . PRO B 2 227 ? 57.351 -12.760 28.740 1.00 42.62 574 PRO B CA 1
ATOM 3942 C C . PRO B 2 227 ? 56.559 -12.497 30.014 1.00 40.43 574 PRO B C 1
ATOM 3943 O O . PRO B 2 227 ? 55.535 -11.796 29.955 1.00 43.01 574 PRO B O 1
ATOM 3947 N N . GLY B 2 228 ? 56.997 -13.029 31.151 1.00 37.08 575 GLY B N 1
ATOM 3948 C CA . GLY B 2 228 ? 56.292 -12.848 32.396 1.00 38.13 575 GLY B CA 1
ATOM 3949 C C . GLY B 2 228 ? 56.760 -11.623 33.162 1.00 34.61 575 GLY B C 1
ATOM 3950 O O . GLY B 2 228 ? 57.741 -10.971 32.795 1.00 35.22 575 GLY B O 1
ATOM 3951 N N . PRO B 2 229 ? 56.049 -11.283 34.235 1.00 31.21 576 PRO B N 1
ATOM 3952 C CA . PRO B 2 229 ? 56.320 -10.016 34.924 1.00 30.75 576 PRO B CA 1
ATOM 3953 C C . PRO B 2 229 ? 57.642 -10.067 35.676 1.00 30.09 576 PRO B C 1
ATOM 3954 O O . PRO B 2 229 ? 57.976 -11.072 36.311 1.00 30.48 576 PRO B O 1
ATOM 3958 N N . ASP B 2 230 ? 58.403 -8.974 35.574 1.00 30.12 577 ASP B N 1
ATOM 3959 C CA . ASP B 2 230 ? 59.605 -8.769 36.371 1.00 30.61 577 ASP B CA 1
ATOM 3960 C C . ASP B 2 230 ? 59.226 -8.096 37.689 1.00 30.76 577 ASP B C 1
ATOM 3961 O O . ASP B 2 230 ? 58.045 -7.953 38.019 1.00 26.36 577 ASP B O 1
ATOM 3966 N N . GLY B 2 231 ? 60.233 -7.677 38.463 1.00 28.50 578 GLY B N 1
ATOM 3967 C CA . GLY B 2 231 ? 59.953 -7.104 39.771 1.00 30.93 578 GLY B CA 1
ATOM 3968 C C . GLY B 2 231 ? 59.094 -5.850 39.712 1.00 30.36 578 GLY B C 1
ATOM 3969 O O . GLY B 2 231 ? 58.187 -5.671 40.526 1.00 29.51 578 GLY B O 1
ATOM 3970 N N . GLN B 2 232 ? 59.376 -4.954 38.765 1.00 30.84 579 GLN B N 1
ATOM 3971 C CA . GLN B 2 232 ? 58.601 -3.716 38.693 1.00 33.59 579 GLN B CA 1
ATOM 3972 C C . GLN B 2 232 ? 57.165 -3.994 38.272 1.00 31.22 579 GLN B C 1
ATOM 3973 O O . GLN B 2 232 ? 56.231 -3.361 38.778 1.00 27.74 579 GLN B O 1
ATOM 3979 N N . ALA B 2 233 ? 56.977 -4.941 37.344 1.00 30.67 580 ALA B N 1
ATOM 3980 C CA . ALA B 2 233 ? 55.635 -5.318 36.925 1.00 28.71 580 ALA B CA 1
ATOM 3981 C C . ALA B 2 233 ? 54.853 -5.900 38.091 1.00 31.25 580 ALA B C 1
ATOM 3982 O O . ALA B 2 233 ? 53.677 -5.571 38.286 1.00 29.16 580 ALA B O 1
ATOM 3984 N N . ALA B 2 234 ? 55.500 -6.754 38.894 1.00 29.33 581 ALA B N 1
ATOM 3985 C CA . ALA B 2 234 ? 54.827 -7.309 40.056 1.00 26.67 581 ALA B CA 1
ATOM 3986 C C . ALA B 2 234 ? 54.419 -6.213 41.033 1.00 28.70 581 ALA B C 1
ATOM 3987 O O . ALA B 2 234 ? 53.331 -6.260 41.618 1.00 29.85 581 ALA B O 1
ATOM 3989 N N . LEU B 2 235 ? 55.284 -5.222 41.234 1.00 29.51 582 LEU B N 1
ATOM 3990 C CA . LEU B 2 235 ? 54.956 -4.156 42.173 1.00 31.11 582 LEU B CA 1
ATOM 3991 C C . LEU B 2 235 ? 53.811 -3.285 41.648 1.00 28.48 582 LEU B C 1
ATOM 3992 O O . LEU B 2 235 ? 52.934 -2.882 42.419 1.00 28.40 582 LEU B O 1
ATOM 3997 N N . ARG B 2 236 ? 53.816 -2.969 40.349 1.00 28.69 583 ARG B N 1
ATOM 3998 C CA . ARG B 2 236 ? 52.672 -2.287 39.737 1.00 31.17 583 ARG B CA 1
ATOM 3999 C C . ARG B 2 236 ? 51.382 -3.034 40.020 1.00 28.98 583 ARG B C 1
ATOM 4000 O O . ARG B 2 236 ? 50.392 -2.456 40.477 1.00 30.65 583 ARG B O 1
ATOM 4008 N N . THR B 2 237 ? 51.382 -4.335 39.754 1.00 28.67 584 THR B N 1
ATOM 4009 C CA . THR B 2 237 ? 50.165 -5.112 39.903 1.00 27.08 584 THR B CA 1
ATOM 4010 C C . THR B 2 237 ? 49.779 -5.250 41.375 1.00 27.98 584 THR B C 1
ATOM 4011 O O . THR B 2 237 ? 48.599 -5.118 41.729 1.00 27.49 584 THR B O 1
ATOM 4015 N N . PHE B 2 238 ? 50.763 -5.471 42.250 1.00 28.20 585 PHE B N 1
ATOM 4016 C CA . PHE B 2 238 ? 50.491 -5.496 43.686 1.00 29.42 585 PHE B CA 1
ATOM 4017 C C . PHE B 2 238 ? 49.810 -4.209 44.155 1.00 30.48 585 PHE B C 1
ATOM 4018 O O . PHE B 2 238 ? 48.796 -4.257 44.864 1.00 30.46 585 PHE B O 1
ATOM 4026 N N . ARG B 2 239 ? 50.345 -3.047 43.756 1.00 28.37 586 ARG B N 1
ATOM 4027 C CA . ARG B 2 239 ? 49.754 -1.773 44.178 1.00 28.73 586 ARG B CA 1
ATOM 4028 C C . ARG B 2 239 ? 48.319 -1.627 43.677 1.00 28.76 586 ARG B C 1
ATOM 4029 O O . ARG B 2 239 ? 47.453 -1.116 44.396 1.00 26.71 586 ARG B O 1
ATOM 4037 N N . ILE B 2 240 ? 48.048 -2.066 42.444 1.00 28.91 587 ILE B N 1
ATOM 4038 C CA . ILE B 2 240 ? 46.675 -2.035 41.935 1.00 25.64 587 ILE B CA 1
ATOM 4039 C C . ILE B 2 240 ? 45.755 -2.844 42.839 1.00 26.70 587 ILE B C 1
ATOM 4040 O O . ILE B 2 240 ? 44.662 -2.389 43.208 1.00 26.29 587 ILE B O 1
ATOM 4045 N N . ILE B 2 241 ? 46.191 -4.052 43.227 1.00 27.80 588 ILE B N 1
ATOM 4046 C CA . ILE B 2 241 ? 45.346 -4.925 44.041 1.00 24.24 588 ILE B CA 1
ATOM 4047 C C . ILE B 2 241 ? 45.063 -4.285 45.397 1.00 26.01 588 ILE B C 1
ATOM 4048 O O . ILE B 2 241 ? 43.928 -4.307 45.890 1.00 25.95 588 ILE B O 1
ATOM 4053 N N . GLN B 2 242 ? 46.088 -3.706 46.020 1.00 27.54 589 GLN B N 1
ATOM 4054 C CA . GLN B 2 242 ? 45.892 -3.108 47.335 1.00 27.35 589 GLN B CA 1
ATOM 4055 C C . GLN B 2 242 ? 44.925 -1.937 47.249 1.00 27.16 589 GLN B C 1
ATOM 4056 O O . GLN B 2 242 ? 44.067 -1.769 48.117 1.00 31.14 589 GLN B O 1
ATOM 4062 N N . ALA B 2 243 ? 45.036 -1.136 46.190 1.00 27.43 590 ALA B N 1
ATOM 4063 C CA . ALA B 2 243 ? 44.068 -0.069 45.954 1.00 28.59 590 ALA B CA 1
ATOM 4064 C C . ALA B 2 243 ? 42.666 -0.636 45.711 1.00 27.96 590 ALA B C 1
ATOM 4065 O O . ALA B 2 243 ? 41.677 -0.076 46.191 1.00 27.60 590 ALA B O 1
ATOM 4067 N N . ALA B 2 244 ? 42.562 -1.760 44.991 1.00 26.58 591 ALA B N 1
ATOM 4068 C CA . ALA B 2 244 ? 41.250 -2.381 44.782 1.00 26.54 591 ALA B CA 1
ATOM 4069 C C . ALA B 2 244 ? 40.595 -2.748 46.111 1.00 26.47 591 ALA B C 1
ATOM 4070 O O . ALA B 2 244 ? 39.420 -2.437 46.345 1.00 26.48 591 ALA B O 1
ATOM 4072 N N . TYR B 2 245 ? 41.338 -3.434 46.987 1.00 25.38 592 TYR B N 1
ATOM 4073 C CA . TYR B 2 245 ? 40.808 -3.800 48.300 1.00 26.92 592 TYR B CA 1
ATOM 4074 C C . TYR B 2 245 ? 40.352 -2.571 49.081 1.00 27.95 592 TYR B C 1
ATOM 4075 O O . TYR B 2 245 ? 39.320 -2.608 49.761 1.00 28.25 592 TYR B O 1
ATOM 4084 N N . GLU B 2 246 ? 41.119 -1.479 49.012 1.00 27.67 593 GLU B N 1
ATOM 4085 C CA . GLU B 2 246 ? 40.688 -0.235 49.651 1.00 28.82 593 GLU B CA 1
ATOM 4086 C C . GLU B 2 246 ? 39.396 0.292 49.032 1.00 29.45 593 GLU B C 1
ATOM 4087 O O . GLU B 2 246 ? 38.493 0.738 49.752 1.00 29.42 593 GLU B O 1
ATOM 4093 N N . SER B 2 247 ? 39.290 0.260 47.696 1.00 28.47 594 SER B N 1
ATOM 4094 C CA . SER B 2 247 ? 38.079 0.760 47.043 1.00 26.34 594 SER B CA 1
ATOM 4095 C C . SER B 2 247 ? 36.866 -0.089 47.406 1.00 26.42 594 SER B C 1
ATOM 4096 O O . SER B 2 247 ? 35.769 0.443 47.629 1.00 26.50 594 SER B O 1
ATOM 4099 N N . ALA B 2 248 ? 37.038 -1.415 47.468 1.00 25.04 595 ALA B N 1
ATOM 4100 C CA . ALA B 2 248 ? 35.933 -2.286 47.856 1.00 28.69 595 ALA B CA 1
ATOM 4101 C C . ALA B 2 248 ? 35.437 -1.981 49.259 1.00 28.15 595 ALA B C 1
ATOM 4102 O O . ALA B 2 248 ? 34.295 -2.309 49.590 1.00 30.02 595 ALA B O 1
ATOM 4104 N N . HIS B 2 249 ? 36.262 -1.349 50.082 1.00 30.09 596 HIS B N 1
ATOM 4105 C CA . HIS B 2 249 ? 35.841 -0.942 51.413 1.00 29.98 596 HIS B CA 1
ATOM 4106 C C . HIS B 2 249 ? 35.239 0.458 51.427 1.00 32.66 596 HIS B C 1
ATOM 4107 O O . HIS B 2 249 ? 34.248 0.700 52.125 1.00 32.94 596 HIS B O 1
ATOM 4114 N N . THR B 2 250 ? 35.805 1.393 50.661 1.00 29.25 597 THR B N 1
ATOM 4115 C CA . THR B 2 250 ? 35.283 2.754 50.695 1.00 31.62 597 THR B CA 1
ATOM 4116 C C . THR B 2 250 ? 34.085 2.951 49.775 1.00 30.78 597 THR B C 1
ATOM 4117 O O . THR B 2 250 ? 33.281 3.850 50.020 1.00 26.88 597 THR B O 1
ATOM 4121 N N . GLY B 2 251 ? 33.954 2.161 48.712 1.00 28.04 598 GLY B N 1
ATOM 4122 C CA . GLY B 2 251 ? 32.902 2.437 47.748 1.00 27.54 598 GLY B CA 1
ATOM 4123 C C . GLY B 2 251 ? 33.225 3.537 46.764 1.00 28.20 598 GLY B C 1
ATOM 4124 O O . GLY B 2 251 ? 32.331 3.984 46.037 1.00 28.02 598 GLY B O 1
ATOM 4125 N N . GLN B 2 252 ? 34.481 3.962 46.690 1.00 26.63 599 GLN B N 1
ATOM 4126 C CA . GLN B 2 252 ? 34.923 5.011 45.788 1.00 26.74 599 GLN B CA 1
ATOM 4127 C C . GLN B 2 252 ? 36.235 4.593 45.146 1.00 27.48 599 GLN B C 1
ATOM 4128 O O . GLN B 2 252 ? 36.976 3.781 45.710 1.00 26.30 599 GLN B O 1
ATOM 4134 N N . PRO B 2 253 ? 36.538 5.109 43.962 1.00 27.89 600 PRO B N 1
ATOM 4135 C CA . PRO B 2 253 ? 37.856 4.843 43.378 1.00 28.16 600 PRO B CA 1
ATOM 4136 C C . PRO B 2 253 ? 38.979 5.350 44.268 1.00 32.44 600 PRO B C 1
ATOM 4137 O O . PRO B 2 253 ? 38.817 6.291 45.049 1.00 32.93 600 PRO B O 1
ATOM 4141 N N . VAL B 2 254 ? 40.123 4.688 44.158 1.00 30.33 601 VAL B N 1
ATOM 4142 C CA . VAL B 2 254 ? 41.296 4.987 44.967 1.00 33.33 601 VAL B CA 1
ATOM 4143 C C . VAL B 2 254 ? 42.410 5.429 44.034 1.00 33.82 601 VAL B C 1
ATOM 4144 O O . VAL B 2 254 ? 42.659 4.792 43.004 1.00 31.21 601 VAL B O 1
ATOM 4148 N N . ASP B 2 255 ? 43.064 6.532 44.387 1.00 36.82 602 ASP B N 1
ATOM 4149 C CA . ASP B 2 255 ? 44.157 7.059 43.584 1.00 36.35 602 ASP B CA 1
ATOM 4150 C C . ASP B 2 255 ? 45.474 6.378 43.937 1.00 36.64 602 ASP B C 1
ATOM 4151 O O . ASP B 2 255 ? 45.714 6.003 45.085 1.00 40.77 602 ASP B O 1
ATOM 4156 N N . LEU B 2 256 ? 46.294 6.179 42.915 1.00 39.02 603 LEU B N 1
ATOM 4157 C CA . LEU B 2 256 ? 47.621 5.591 42.981 1.00 39.29 603 LEU B CA 1
ATOM 4158 C C . LEU B 2 256 ? 48.651 6.701 42.856 1.00 43.69 603 LEU B C 1
ATOM 4159 O O . LEU B 2 256 ? 48.377 7.698 42.174 1.00 49.37 603 LEU B O 1
ATOM 4164 N N . ARG C 1 17 ? 74.575 -40.896 21.274 1.00 42.83 17 ARG C N 1
ATOM 4165 C CA . ARG C 1 17 ? 74.685 -40.144 20.026 1.00 38.68 17 ARG C CA 1
ATOM 4166 C C . ARG C 1 17 ? 73.336 -39.736 19.393 1.00 39.26 17 ARG C C 1
ATOM 4167 O O . ARG C 1 17 ? 72.271 -40.288 19.676 1.00 35.08 17 ARG C O 1
ATOM 4175 N N . GLN C 1 18 ? 73.434 -38.741 18.525 1.00 39.95 18 GLN C N 1
ATOM 4176 C CA . GLN C 1 18 ? 72.293 -38.243 17.777 1.00 41.59 18 GLN C CA 1
ATOM 4177 C C . GLN C 1 18 ? 71.633 -39.371 16.980 1.00 36.31 18 GLN C C 1
ATOM 4178 O O . GLN C 1 18 ? 72.308 -40.222 16.402 1.00 37.85 18 GLN C O 1
ATOM 4184 N N . LEU C 1 19 ? 70.303 -39.414 16.993 1.00 39.75 19 LEU C N 1
ATOM 4185 C CA . LEU C 1 19 ? 69.583 -40.351 16.129 1.00 38.04 19 LEU C CA 1
ATOM 4186 C C . LEU C 1 19 ? 69.801 -39.981 14.664 1.00 35.76 19 LEU C C 1
ATOM 4187 O O . LEU C 1 19 ? 69.771 -38.801 14.303 1.00 39.34 19 LEU C O 1
ATOM 4192 N N . GLU C 1 20 ? 70.037 -40.989 13.820 1.00 36.76 20 GLU C N 1
ATOM 4193 C CA . GLU C 1 20 ? 70.281 -40.796 12.389 1.00 38.19 20 GLU C CA 1
ATOM 4194 C C . GLU C 1 20 ? 69.035 -41.185 11.591 1.00 34.87 20 GLU C C 1
ATOM 4195 O O . GLU C 1 20 ? 68.635 -42.354 11.596 1.00 33.52 20 GLU C O 1
ATOM 4201 N N . VAL C 1 21 ? 68.457 -40.221 10.874 1.00 34.57 21 VAL C N 1
ATOM 4202 C CA . VAL C 1 21 ? 67.205 -40.424 10.144 1.00 35.51 21 VAL C CA 1
ATOM 4203 C C . VAL C 1 21 ? 67.447 -40.215 8.649 1.00 32.19 21 VAL C C 1
ATOM 4204 O O . VAL C 1 21 ? 67.926 -39.154 8.233 1.00 32.24 21 VAL C O 1
ATOM 4208 N N . ALA C 1 22 ? 67.126 -41.231 7.851 1.00 31.36 22 ALA C N 1
ATOM 4209 C CA . ALA C 1 22 ? 67.081 -41.102 6.398 1.00 33.16 22 ALA C CA 1
ATOM 4210 C C . ALA C 1 22 ? 65.696 -40.608 5.992 1.00 32.24 22 ALA C C 1
ATOM 4211 O O . ALA C 1 22 ? 64.694 -41.291 6.226 1.00 33.12 22 ALA C O 1
ATOM 4213 N N . LEU C 1 23 ? 65.629 -39.432 5.390 1.00 29.40 23 LEU C N 1
ATOM 4214 C CA . LEU C 1 23 ? 64.359 -38.885 4.928 1.00 28.33 23 LEU C CA 1
ATOM 4215 C C . LEU C 1 23 ? 64.285 -39.025 3.409 1.00 30.78 23 LEU C C 1
ATOM 4216 O O . LEU C 1 23 ? 65.119 -38.460 2.693 1.00 29.53 23 LEU C O 1
ATOM 4221 N N . ILE C 1 24 ? 63.296 -39.776 2.916 1.00 29.77 24 ILE C N 1
ATOM 4222 C CA . ILE C 1 24 ? 63.161 -40.048 1.481 1.00 29.36 24 ILE C CA 1
ATOM 4223 C C . ILE C 1 24 ? 61.975 -39.270 0.934 1.00 29.34 24 ILE C C 1
ATOM 4224 O O . ILE C 1 24 ? 60.850 -39.389 1.437 1.00 28.84 24 ILE C O 1
ATOM 4229 N N . GLY C 1 25 ? 62.223 -38.501 -0.111 1.00 29.33 25 GLY C N 1
ATOM 4230 C CA . GLY C 1 25 ? 61.259 -37.548 -0.613 1.00 31.04 25 GLY C CA 1
ATOM 4231 C C . GLY C 1 25 ? 61.651 -36.127 -0.244 1.00 31.86 25 GLY C C 1
ATOM 4232 O O . GLY C 1 25 ? 62.417 -35.878 0.696 1.00 30.85 25 GLY C O 1
ATOM 4233 N N . ALA C 1 26 ? 61.131 -35.178 -1.023 1.00 31.60 26 ALA C N 1
ATOM 4234 C CA . ALA C 1 26 ? 61.422 -33.773 -0.765 1.00 33.32 26 ALA C CA 1
ATOM 4235 C C . ALA C 1 26 ? 60.240 -32.877 -1.119 1.00 36.01 26 ALA C C 1
ATOM 4236 O O . ALA C 1 26 ? 60.433 -31.704 -1.452 1.00 36.69 26 ALA C O 1
ATOM 4238 N N . GLY C 1 27 ? 59.018 -33.400 -1.043 1.00 33.94 27 GLY C N 1
ATOM 4239 C CA . GLY C 1 27 ? 57.828 -32.592 -1.214 1.00 32.02 27 GLY C CA 1
ATOM 4240 C C . GLY C 1 27 ? 57.473 -31.816 0.042 1.00 36.55 27 GLY C C 1
ATOM 4241 O O . GLY C 1 27 ? 58.288 -31.631 0.954 1.00 35.03 27 GLY C O 1
ATOM 4242 N N . LEU C 1 28 ? 56.214 -31.377 0.095 1.00 34.31 28 LEU C N 1
ATOM 4243 C CA . LEU C 1 28 ? 55.786 -30.534 1.205 1.00 34.15 28 LEU C CA 1
ATOM 4244 C C . LEU C 1 28 ? 55.779 -31.304 2.526 1.00 36.41 28 LEU C C 1
ATOM 4245 O O . LEU C 1 28 ? 56.251 -30.786 3.547 1.00 33.79 28 LEU C O 1
ATOM 4250 N N . ILE C 1 29 ? 55.268 -32.543 2.530 1.00 34.53 29 ILE C N 1
ATOM 4251 C CA . ILE C 1 29 ? 55.264 -33.328 3.767 1.00 35.01 29 ILE C CA 1
ATOM 4252 C C . ILE C 1 29 ? 56.688 -33.608 4.222 1.00 33.81 29 ILE C C 1
ATOM 4253 O O . ILE C 1 29 ? 57.005 -33.515 5.415 1.00 30.26 29 ILE C O 1
ATOM 4258 N N . ALA C 1 30 ? 57.561 -33.977 3.283 1.00 33.21 30 ALA C N 1
ATOM 4259 C CA . ALA C 1 30 ? 58.970 -34.166 3.611 1.00 31.97 30 ALA C CA 1
ATOM 4260 C C . ALA C 1 30 ? 59.551 -32.926 4.289 1.00 31.61 30 ALA C C 1
ATOM 4261 O O . ALA C 1 30 ? 60.284 -33.032 5.281 1.00 30.28 30 ALA C O 1
ATOM 4263 N N . ARG C 1 31 ? 59.219 -31.738 3.771 1.00 33.73 31 ARG C N 1
ATOM 4264 C CA . ARG C 1 31 ? 59.718 -30.497 4.357 1.00 34.37 31 ARG C CA 1
ATOM 4265 C C . ARG C 1 31 ? 59.207 -30.318 5.786 1.00 32.74 31 ARG C C 1
ATOM 4266 O O . ARG C 1 31 ? 59.972 -29.963 6.691 1.00 33.23 31 ARG C O 1
ATOM 4274 N N . LEU C 1 32 ? 57.922 -30.588 6.012 1.00 34.01 32 LEU C N 1
ATOM 4275 C CA . LEU C 1 32 ? 57.379 -30.513 7.363 1.00 35.12 32 LEU C CA 1
ATOM 4276 C C . LEU C 1 32 ? 58.021 -31.546 8.281 1.00 33.73 32 LEU C C 1
ATOM 4277 O O . LEU C 1 32 ? 58.336 -31.245 9.442 1.00 31.64 32 LEU C O 1
ATOM 4282 N N . HIS C 1 33 ? 58.215 -32.773 7.788 1.00 30.99 33 HIS C N 1
ATOM 4283 C CA . HIS C 1 33 ? 58.836 -33.802 8.614 1.00 30.10 33 HIS C CA 1
ATOM 4284 C C . HIS C 1 33 ? 60.281 -33.446 8.944 1.00 31.21 33 HIS C C 1
ATOM 4285 O O . HIS C 1 33 ? 60.749 -33.694 10.063 1.00 29.07 33 HIS C O 1
ATOM 4292 N N . LEU C 1 34 ? 61.005 -32.883 7.973 1.00 29.47 34 LEU C N 1
ATOM 4293 C CA . LEU C 1 34 ? 62.413 -32.545 8.175 1.00 34.22 34 LEU C CA 1
ATOM 4294 C C . LEU C 1 34 ? 62.581 -31.559 9.320 1.00 33.88 34 LEU C C 1
ATOM 4295 O O . LEU C 1 34 ? 63.361 -31.794 10.248 1.00 34.78 34 LEU C O 1
ATOM 4300 N N . GLU C 1 35 ? 61.862 -30.436 9.250 1.00 34.66 35 GLU C N 1
ATOM 4301 C CA . GLU C 1 35 ? 61.859 -29.451 10.327 1.00 35.47 35 GLU C CA 1
ATOM 4302 C C . GLU C 1 35 ? 61.620 -30.107 11.683 1.00 36.02 35 GLU C C 1
ATOM 4303 O O . GLU C 1 35 ? 62.343 -29.830 12.653 1.00 33.82 35 GLU C O 1
ATOM 4309 N N . ALA C 1 36 ? 60.646 -31.030 11.752 1.00 32.73 36 ALA C N 1
ATOM 4310 C CA . ALA C 1 36 ? 60.311 -31.668 13.020 1.00 32.60 36 ALA C CA 1
ATOM 4311 C C . ALA C 1 36 ? 61.406 -32.626 13.482 1.00 35.66 36 ALA C C 1
ATOM 4312 O O . ALA C 1 36 ? 61.719 -32.678 14.679 1.00 35.20 36 ALA C O 1
ATOM 4314 N N . TRP C 1 37 ? 61.989 -33.413 12.568 1.00 31.54 37 TRP C N 1
ATOM 4315 C CA . TRP C 1 37 ? 63.072 -34.306 12.980 1.00 32.22 37 TRP C CA 1
ATOM 4316 C C . TRP C 1 37 ? 64.239 -33.505 13.559 1.00 35.66 37 TRP C C 1
ATOM 4317 O O . TRP C 1 37 ? 64.793 -33.853 14.612 1.00 34.13 37 TRP C O 1
ATOM 4328 N N . LEU C 1 38 ? 64.636 -32.437 12.864 1.00 35.51 38 LEU C N 1
ATOM 4329 C CA . LEU C 1 38 ? 65.728 -31.595 13.343 1.00 35.53 38 LEU C CA 1
ATOM 4330 C C . LEU C 1 38 ? 65.387 -30.979 14.692 1.00 36.44 38 LEU C C 1
ATOM 4331 O O . LEU C 1 38 ? 66.225 -30.969 15.599 1.00 36.41 38 LEU C O 1
ATOM 4336 N N . GLY C 1 39 ? 64.146 -30.500 14.856 1.00 33.32 39 GLY C N 1
ATOM 4337 C CA . GLY C 1 39 ? 63.718 -29.985 16.147 1.00 35.92 39 GLY C CA 1
ATOM 4338 C C . GLY C 1 39 ? 63.749 -31.025 17.258 1.00 39.46 39 GLY C C 1
ATOM 4339 O O . GLY C 1 39 ? 63.932 -30.682 18.431 1.00 37.67 39 GLY C O 1
ATOM 4340 N N . ALA C 1 40 ? 63.567 -32.302 16.911 1.00 34.51 40 ALA C N 1
ATOM 4341 C CA . ALA C 1 40 ? 63.629 -33.396 17.873 1.00 36.14 40 ALA C CA 1
ATOM 4342 C C . ALA C 1 40 ? 65.056 -33.763 18.272 1.00 36.55 40 ALA C C 1
ATOM 4343 O O . ALA C 1 40 ? 65.236 -34.679 19.079 1.00 32.71 40 ALA C O 1
ATOM 4345 N N . GLY C 1 41 ? 66.062 -33.093 17.710 1.00 36.44 41 GLY C N 1
ATOM 4346 C CA . GLY C 1 41 ? 67.453 -33.392 17.986 1.00 37.61 41 GLY C CA 1
ATOM 4347 C C . GLY C 1 41 ? 68.092 -34.429 17.091 1.00 38.50 41 GLY C C 1
ATOM 4348 O O . GLY C 1 41 ? 69.210 -34.860 17.381 1.00 40.74 41 GLY C O 1
ATOM 4349 N N . ALA C 1 42 ? 67.421 -34.859 16.026 1.00 38.97 42 ALA C N 1
ATOM 4350 C CA . ALA C 1 42 ? 67.945 -35.901 15.156 1.00 37.04 42 ALA C CA 1
ATOM 4351 C C . ALA C 1 42 ? 68.824 -35.305 14.055 1.00 37.41 42 ALA C C 1
ATOM 4352 O O . ALA C 1 42 ? 68.735 -34.120 13.724 1.00 37.84 42 ALA C O 1
ATOM 4354 N N . ALA C 1 43 ? 69.607 -36.159 13.432 1.00 36.70 43 ALA C N 1
ATOM 4355 C CA . ALA C 1 43 ? 70.437 -35.844 12.289 1.00 37.67 43 ALA C CA 1
ATOM 4356 C C . ALA C 1 43 ? 69.837 -36.497 11.042 1.00 37.73 43 ALA C C 1
ATOM 4357 O O . ALA C 1 43 ? 69.607 -37.649 11.001 1.00 36.86 43 ALA C O 1
ATOM 4359 N N . VAL C 1 44 ? 69.611 -35.721 10.017 1.00 37.75 44 VAL C N 1
ATOM 4360 C CA . VAL C 1 44 ? 68.941 -36.168 8.838 1.00 34.50 44 VAL C CA 1
ATOM 4361 C C . VAL C 1 44 ? 69.733 -36.124 7.545 1.00 36.54 44 VAL C C 1
ATOM 4362 O O . VAL C 1 44 ? 70.476 -35.238 7.314 1.00 38.19 44 VAL C O 1
ATOM 4366 N N . ARG C 1 45 ? 69.534 -37.149 6.741 1.00 33.39 45 ARG C N 1
ATOM 4367 C CA . ARG C 1 45 ? 70.058 -37.323 5.418 1.00 37.50 45 ARG C CA 1
ATOM 4368 C C . ARG C 1 45 ? 68.876 -37.312 4.542 1.00 35.54 45 ARG C C 1
ATOM 4369 O O . ARG C 1 45 ? 68.039 -38.119 4.700 1.00 34.79 45 ARG C O 1
ATOM 4377 N N . VAL C 1 46 ? 68.844 -36.440 3.585 1.00 35.97 46 VAL C N 1
ATOM 4378 C CA . VAL C 1 46 ? 67.712 -36.369 2.696 1.00 35.15 46 VAL C CA 1
ATOM 4379 C C . VAL C 1 46 ? 68.033 -36.890 1.296 1.00 36.53 46 VAL C C 1
ATOM 4380 O O . VAL C 1 46 ? 69.077 -36.625 0.794 1.00 34.97 46 VAL C O 1
ATOM 4384 N N . TYR C 1 47 ? 67.117 -37.619 0.701 1.00 33.62 47 TYR C N 1
ATOM 4385 C CA . TYR C 1 47 ? 67.278 -38.117 -0.646 1.00 32.51 47 TYR C CA 1
ATOM 4386 C C . TYR C 1 47 ? 65.981 -38.197 -1.411 1.00 31.85 47 TYR C C 1
ATOM 4387 O O . TYR C 1 47 ? 65.026 -38.661 -0.890 1.00 29.59 47 TYR C O 1
ATOM 4396 N N . SER C 1 48 ? 65.962 -37.645 -2.617 1.00 30.61 48 SER C N 1
ATOM 4397 C CA . SER C 1 48 ? 64.851 -37.846 -3.539 1.00 31.81 48 SER C CA 1
ATOM 4398 C C . SER C 1 48 ? 65.415 -38.039 -4.946 1.00 33.99 48 SER C C 1
ATOM 4399 O O . SER C 1 48 ? 66.469 -37.490 -5.288 1.00 32.80 48 SER C O 1
ATOM 4402 N N . ASP C 1 49 ? 64.718 -38.846 -5.759 1.00 33.68 49 ASP C N 1
ATOM 4403 C CA . ASP C 1 49 ? 65.199 -39.101 -7.114 1.00 29.31 49 ASP C CA 1
ATOM 4404 C C . ASP C 1 49 ? 65.213 -37.827 -7.949 1.00 30.54 49 ASP C C 1
ATOM 4405 O O . ASP C 1 49 ? 66.064 -37.675 -8.833 1.00 31.88 49 ASP C O 1
ATOM 4410 N N . ASP C 1 50 ? 64.273 -36.915 -7.706 1.00 27.50 50 ASP C N 1
ATOM 4411 C CA . ASP C 1 50 ? 64.189 -35.699 -8.501 1.00 34.03 50 ASP C CA 1
ATOM 4412 C C . ASP C 1 50 ? 65.187 -34.627 -8.069 1.00 34.43 50 ASP C C 1
ATOM 4413 O O . ASP C 1 50 ? 65.132 -33.513 -8.596 1.00 35.18 50 ASP C O 1
ATOM 4418 N N . GLY C 1 51 ? 66.081 -34.921 -7.122 1.00 33.63 51 GLY C N 1
ATOM 4419 C CA . GLY C 1 51 ? 67.118 -33.979 -6.747 1.00 34.55 51 GLY C CA 1
ATOM 4420 C C . GLY C 1 51 ? 66.694 -32.842 -5.836 1.00 37.16 51 GLY C C 1
ATOM 4421 O O . GLY C 1 51 ? 67.565 -32.113 -5.346 1.00 41.29 51 GLY C O 1
ATOM 4422 N N . ARG C 1 52 ? 65.394 -32.661 -5.584 1.00 35.62 52 ARG C N 1
ATOM 4423 C CA . ARG C 1 52 ? 64.934 -31.574 -4.725 1.00 33.91 52 ARG C CA 1
ATOM 4424 C C . ARG C 1 52 ? 65.486 -31.695 -3.315 1.00 37.38 52 ARG C C 1
ATOM 4425 O O . ARG C 1 52 ? 65.520 -30.705 -2.578 1.00 37.93 52 ARG C O 1
ATOM 4433 N N . SER C 1 53 ? 65.928 -32.892 -2.937 1.00 36.90 53 SER C N 1
ATOM 4434 C CA . SER C 1 53 ? 66.413 -33.132 -1.590 1.00 37.97 53 SER C CA 1
ATOM 4435 C C . SER C 1 53 ? 67.656 -32.305 -1.268 1.00 41.89 53 SER C C 1
ATOM 4436 O O . SER C 1 53 ? 67.892 -31.977 -0.099 1.00 38.15 53 SER C O 1
ATOM 4439 N N . ARG C 1 54 ? 68.466 -31.956 -2.268 1.00 40.99 54 ARG C N 1
ATOM 4440 C CA . ARG C 1 54 ? 69.707 -31.286 -1.900 1.00 45.20 54 ARG C CA 1
ATOM 4441 C C . ARG C 1 54 ? 69.474 -29.821 -1.527 1.00 46.72 54 ARG C C 1
ATOM 4442 O O . ARG C 1 54 ? 70.110 -29.324 -0.594 1.00 45.95 54 ARG C O 1
ATOM 4450 N N . GLU C 1 55 ? 68.540 -29.126 -2.189 1.00 46.17 55 GLU C N 1
ATOM 4451 C CA . GLU C 1 55 ? 68.215 -27.771 -1.748 1.00 50.17 55 GLU C CA 1
ATOM 4452 C C . GLU C 1 55 ? 67.396 -27.785 -0.463 1.00 49.80 55 GLU C C 1
ATOM 4453 O O . GLU C 1 55 ? 67.533 -26.878 0.368 1.00 48.08 55 GLU C O 1
ATOM 4459 N N . LEU C 1 56 ? 66.535 -28.790 -0.288 1.00 45.44 56 LEU C N 1
ATOM 4460 C CA . LEU C 1 56 ? 65.836 -28.950 0.981 1.00 44.59 56 LEU C CA 1
ATOM 4461 C C . LEU C 1 56 ? 66.828 -29.132 2.126 1.00 44.70 56 LEU C C 1
ATOM 4462 O O . LEU C 1 56 ? 66.762 -28.425 3.140 1.00 43.91 56 LEU C O 1
ATOM 4467 N N . ALA C 1 57 ? 67.773 -30.066 1.967 1.00 43.57 57 ALA C N 1
ATOM 4468 C CA . ALA C 1 57 ? 68.773 -30.317 3.004 1.00 45.04 57 ALA C CA 1
ATOM 4469 C C . ALA C 1 57 ? 69.602 -29.075 3.297 1.00 46.94 57 ALA C C 1
ATOM 4470 O O . ALA C 1 57 ? 69.879 -28.768 4.464 1.00 45.77 57 ALA C O 1
ATOM 4472 N N . ALA C 1 58 ? 70.006 -28.349 2.247 1.00 45.56 58 ALA C N 1
ATOM 4473 C CA . ALA C 1 58 ? 70.848 -27.167 2.421 1.00 47.19 58 ALA C CA 1
ATOM 4474 C C . ALA C 1 58 ? 70.127 -26.071 3.204 1.00 46.66 58 ALA C C 1
ATOM 4475 O O . ALA C 1 58 ? 70.726 -25.415 4.065 1.00 46.99 58 ALA C O 1
ATOM 4477 N N . GLU C 1 59 ? 68.837 -25.866 2.921 1.00 44.24 59 GLU C N 1
ATOM 4478 C CA . GLU C 1 59 ? 68.065 -24.838 3.608 1.00 45.93 59 GLU C CA 1
ATOM 4479 C C . GLU C 1 59 ? 67.980 -25.087 5.110 1.00 46.92 59 GLU C C 1
ATOM 4480 O O . GLU C 1 59 ? 67.922 -24.134 5.893 1.00 45.57 59 GLU C O 1
ATOM 4486 N N . PHE C 1 60 ? 67.978 -26.348 5.536 1.00 46.42 60 PHE C N 1
ATOM 4487 C CA . PHE C 1 60 ? 67.836 -26.678 6.946 1.00 46.22 60 PHE C CA 1
ATOM 4488 C C . PHE C 1 60 ? 69.132 -27.148 7.590 1.00 44.72 60 PHE C C 1
ATOM 4489 O O . PHE C 1 60 ? 69.131 -27.474 8.778 1.00 46.47 60 PHE C O 1
ATOM 4497 N N . GLY C 1 61 ? 70.231 -27.203 6.847 1.00 43.94 61 GLY C N 1
ATOM 4498 C CA . GLY C 1 61 ? 71.475 -27.665 7.429 1.00 44.88 61 GLY C CA 1
ATOM 4499 C C . GLY C 1 61 ? 71.607 -29.164 7.561 1.00 46.90 61 GLY C C 1
ATOM 4500 O O . GLY C 1 61 ? 72.482 -29.635 8.300 1.00 47.02 61 GLY C O 1
ATOM 4501 N N . ALA C 1 62 ? 70.773 -29.936 6.867 1.00 45.68 62 ALA C N 1
ATOM 4502 C CA . ALA C 1 62 ? 70.878 -31.387 6.907 1.00 42.92 62 ALA C CA 1
ATOM 4503 C C . ALA C 1 62 ? 71.813 -31.883 5.805 1.00 43.16 62 ALA C C 1
ATOM 4504 O O . ALA C 1 62 ? 72.285 -31.117 4.959 1.00 44.84 62 ALA C O 1
ATOM 4506 N N . LYS C 1 63 ? 72.090 -33.183 5.823 1.00 39.69 63 LYS C N 1
ATOM 4507 C CA . LYS C 1 63 ? 72.930 -33.785 4.799 1.00 43.79 63 LYS C CA 1
ATOM 4508 C C . LYS C 1 63 ? 72.096 -34.188 3.585 1.00 43.47 63 LYS C C 1
ATOM 4509 O O . LYS C 1 63 ? 71.003 -34.750 3.717 1.00 40.15 63 LYS C O 1
ATOM 4515 N N . ALA C 1 64 ? 72.613 -33.879 2.401 1.00 45.78 64 ALA C N 1
ATOM 4516 C CA . ALA C 1 64 ? 72.069 -34.405 1.157 1.00 42.73 64 ALA C CA 1
ATOM 4517 C C . ALA C 1 64 ? 72.795 -35.704 0.846 1.00 41.52 64 ALA C C 1
ATOM 4518 O O . ALA C 1 64 ? 74.019 -35.706 0.690 1.00 40.97 64 ALA C O 1
ATOM 4520 N N . ALA C 1 65 ? 72.059 -36.810 0.807 1.00 42.57 65 ALA C N 1
ATOM 4521 C CA . ALA C 1 65 ? 72.642 -38.068 0.362 1.00 42.72 65 ALA C CA 1
ATOM 4522 C C . ALA C 1 65 ? 72.480 -38.217 -1.151 1.00 40.94 65 ALA C C 1
ATOM 4523 O O . ALA C 1 65 ? 71.578 -37.645 -1.768 1.00 37.88 65 ALA C O 1
ATOM 4525 N N . GLY C 1 66 ? 73.378 -38.998 -1.746 1.00 43.45 66 GLY C N 1
ATOM 4526 C CA . GLY C 1 66 ? 73.427 -39.156 -3.187 1.00 42.48 66 GLY C CA 1
ATOM 4527 C C . GLY C 1 66 ? 72.621 -40.298 -3.763 1.00 38.87 66 GLY C C 1
ATOM 4528 O O . GLY C 1 66 ? 72.497 -40.395 -4.986 1.00 39.70 66 GLY C O 1
ATOM 4529 N N . SER C 1 67 ? 72.072 -41.164 -2.918 1.00 40.43 67 SER C N 1
ATOM 4530 C CA . SER C 1 67 ? 71.247 -42.281 -3.355 1.00 38.52 67 SER C CA 1
ATOM 4531 C C . SER C 1 67 ? 70.455 -42.781 -2.157 1.00 37.48 67 SER C C 1
ATOM 4532 O O . SER C 1 67 ? 70.766 -42.467 -1.005 1.00 36.58 67 SER C O 1
ATOM 4535 N N . LEU C 1 68 ? 69.433 -43.586 -2.446 1.00 36.14 68 LEU C N 1
ATOM 4536 C CA . LEU C 1 68 ? 68.716 -44.270 -1.377 1.00 38.33 68 LEU C CA 1
ATOM 4537 C C . LEU C 1 68 ? 69.665 -45.109 -0.533 1.00 37.45 68 LEU C C 1
ATOM 4538 O O . LEU C 1 68 ? 69.586 -45.097 0.702 1.00 36.51 68 LEU C O 1
ATOM 4543 N N . GLU C 1 69 ? 70.559 -45.855 -1.183 1.00 37.08 69 GLU C N 1
ATOM 4544 C CA . GLU C 1 69 ? 71.464 -46.728 -0.443 1.00 41.22 69 GLU C CA 1
ATOM 4545 C C . GLU C 1 69 ? 72.327 -45.926 0.518 1.00 40.11 69 GLU C C 1
ATOM 4546 O O . GLU C 1 69 ? 72.476 -46.293 1.690 1.00 37.67 69 GLU C O 1
ATOM 4552 N N . GLU C 1 70 ? 72.873 -44.802 0.048 1.00 37.95 70 GLU C N 1
ATOM 4553 C CA . GLU C 1 70 ? 73.724 -43.974 0.899 1.00 41.21 70 GLU C CA 1
ATOM 4554 C C . GLU C 1 70 ? 72.921 -43.279 1.998 1.00 41.19 70 GLU C C 1
ATOM 4555 O O . GLU C 1 70 ? 73.435 -43.069 3.106 1.00 40.89 70 GLU C O 1
ATOM 4561 N N . ALA C 1 71 ? 71.665 -42.920 1.718 1.00 36.37 71 ALA C N 1
ATOM 4562 C CA . ALA C 1 71 ? 70.809 -42.388 2.768 1.00 37.42 71 ALA C CA 1
ATOM 4563 C C . ALA C 1 71 ? 70.597 -43.414 3.875 1.00 36.94 71 ALA C C 1
ATOM 4564 O O . ALA C 1 71 ? 70.589 -43.070 5.061 1.00 38.92 71 ALA C O 1
ATOM 4566 N N . LEU C 1 72 ? 70.419 -44.677 3.513 1.00 35.40 72 LEU C N 1
ATOM 4567 C CA . LEU C 1 72 ? 70.182 -45.714 4.509 1.00 39.50 72 LEU C CA 1
ATOM 4568 C C . LEU C 1 72 ? 71.442 -46.120 5.262 1.00 38.93 72 LEU C C 1
ATOM 4569 O O . LEU C 1 72 ? 71.338 -46.651 6.373 1.00 37.19 72 LEU C O 1
ATOM 4574 N N . ASP C 1 73 ? 72.619 -45.908 4.683 1.00 38.70 73 ASP C N 1
ATOM 4575 C CA . ASP C 1 73 ? 73.838 -46.477 5.247 1.00 41.10 73 ASP C CA 1
ATOM 4576 C C . ASP C 1 73 ? 74.175 -45.770 6.557 1.00 40.37 73 ASP C C 1
ATOM 4577 O O . ASP C 1 73 ? 74.506 -44.577 6.566 1.00 39.11 73 ASP C O 1
ATOM 4582 N N . GLY C 1 74 ? 74.094 -46.507 7.662 1.00 39.15 74 GLY C N 1
ATOM 4583 C CA . GLY C 1 74 ? 74.336 -45.940 8.975 1.00 39.69 74 GLY C CA 1
ATOM 4584 C C . GLY C 1 74 ? 73.156 -45.226 9.600 1.00 41.37 74 GLY C C 1
ATOM 4585 O O . GLY C 1 74 ? 73.327 -44.578 10.639 1.00 39.99 74 GLY C O 1
ATOM 4586 N N . ALA C 1 75 ? 71.969 -45.320 9.006 1.00 38.76 75 ALA C N 1
ATOM 4587 C CA . ALA C 1 75 ? 70.778 -44.691 9.554 1.00 37.54 75 ALA C CA 1
ATOM 4588 C C . ALA C 1 75 ? 70.120 -45.594 10.585 1.00 35.36 75 ALA C C 1
ATOM 4589 O O . ALA C 1 75 ? 70.143 -46.819 10.464 1.00 36.46 75 ALA C O 1
ATOM 4591 N N . ASP C 1 76 ? 69.499 -44.976 11.591 1.00 35.88 76 ASP C N 1
ATOM 4592 C CA . ASP C 1 76 ? 68.679 -45.748 12.524 1.00 35.49 76 ASP C CA 1
ATOM 4593 C C . ASP C 1 76 ? 67.263 -45.957 11.990 1.00 32.75 76 ASP C C 1
ATOM 4594 O O . ASP C 1 76 ? 66.643 -46.997 12.240 1.00 33.27 76 ASP C O 1
ATOM 4599 N N . ALA C 1 77 ? 66.734 -44.977 11.268 1.00 32.15 77 ALA C N 1
ATOM 4600 C CA . ALA C 1 77 ? 65.364 -45.052 10.786 1.00 32.62 77 ALA C CA 1
ATOM 4601 C C . ALA C 1 77 ? 65.257 -44.326 9.454 1.00 31.75 77 ALA C C 1
ATOM 4602 O O . ALA C 1 77 ? 66.044 -43.424 9.139 1.00 32.08 77 ALA C O 1
ATOM 4604 N N . VAL C 1 78 ? 64.261 -44.723 8.671 1.00 31.12 78 VAL C N 1
ATOM 4605 C CA . VAL C 1 78 ? 63.938 -44.030 7.436 1.00 27.43 78 VAL C CA 1
ATOM 4606 C C . VAL C 1 78 ? 62.517 -43.492 7.541 1.00 27.47 78 VAL C C 1
ATOM 4607 O O . VAL C 1 78 ? 61.634 -44.145 8.104 1.00 29.15 78 VAL C O 1
ATOM 4611 N N . ASP C 1 79 ? 62.319 -42.275 7.059 1.00 28.80 79 ASP C N 1
ATOM 4612 C CA . ASP C 1 79 ? 61.014 -41.628 7.015 1.00 28.50 79 ASP C CA 1
ATOM 4613 C C . ASP C 1 79 ? 60.624 -41.554 5.545 1.00 28.37 79 ASP C C 1
ATOM 4614 O O . ASP C 1 79 ? 61.258 -40.838 4.761 1.00 27.75 79 ASP C O 1
ATOM 4619 N N . ILE C 1 80 ? 59.602 -42.317 5.161 1.00 27.13 80 ILE C N 1
ATOM 4620 C CA . ILE C 1 80 ? 59.248 -42.466 3.756 1.00 28.03 80 ILE C CA 1
ATOM 4621 C C . ILE C 1 80 ? 58.160 -41.440 3.447 1.00 28.21 80 ILE C C 1
ATOM 4622 O O . ILE C 1 80 ? 56.998 -41.620 3.810 1.00 30.69 80 ILE C O 1
ATOM 4627 N N . CYS C 1 81 ? 58.551 -40.349 2.779 1.00 28.87 81 CYS C N 1
ATOM 4628 C CA . CYS C 1 81 ? 57.664 -39.241 2.445 1.00 28.71 81 CYS C CA 1
ATOM 4629 C C . CYS C 1 81 ? 57.533 -39.119 0.929 1.00 31.05 81 CYS C C 1
ATOM 4630 O O . CYS C 1 81 ? 57.688 -38.035 0.356 1.00 32.62 81 CYS C O 1
ATOM 4633 N N . THR C 1 82 ? 57.269 -40.236 0.286 1.00 31.05 82 THR C N 1
ATOM 4634 C CA . THR C 1 82 ? 57.119 -40.351 -1.158 1.00 32.80 82 THR C CA 1
ATOM 4635 C C . THR C 1 82 ? 55.686 -40.790 -1.447 1.00 32.95 82 THR C C 1
ATOM 4636 O O . THR C 1 82 ? 54.977 -41.210 -0.520 1.00 30.06 82 THR C O 1
ATOM 4640 N N . PRO C 1 83 ? 55.221 -40.717 -2.697 1.00 31.76 83 PRO C N 1
ATOM 4641 C CA . PRO C 1 83 ? 53.872 -41.211 -2.997 1.00 29.26 83 PRO C CA 1
ATOM 4642 C C . PRO C 1 83 ? 53.696 -42.672 -2.591 1.00 31.92 83 PRO C C 1
ATOM 4643 O O . PRO C 1 83 ? 54.653 -43.458 -2.542 1.00 32.49 83 PRO C O 1
ATOM 4647 N N . THR C 1 84 ? 52.439 -43.024 -2.308 1.00 29.72 84 THR C N 1
ATOM 4648 C CA . THR C 1 84 ? 52.094 -44.324 -1.731 1.00 35.55 84 THR C CA 1
ATOM 4649 C C . THR C 1 84 ? 52.698 -45.502 -2.497 1.00 32.52 84 THR C C 1
ATOM 4650 O O . THR C 1 84 ? 53.239 -46.435 -1.891 1.00 34.88 84 THR C O 1
ATOM 4654 N N . ALA C 1 85 ? 52.591 -45.493 -3.830 1.00 33.11 85 ALA C N 1
ATOM 4655 C CA . ALA C 1 85 ? 53.022 -46.643 -4.625 1.00 34.12 85 ALA C CA 1
ATOM 4656 C C . ALA C 1 85 ? 54.494 -46.987 -4.432 1.00 32.86 85 ALA C C 1
ATOM 4657 O O . ALA C 1 85 ? 54.893 -48.135 -4.667 1.00 33.11 85 ALA C O 1
ATOM 4659 N N . SER C 1 86 ? 55.310 -46.040 -3.992 1.00 31.16 86 SER C N 1
ATOM 4660 C CA . SER C 1 86 ? 56.720 -46.326 -3.799 1.00 32.35 86 SER C CA 1
ATOM 4661 C C . SER C 1 86 ? 57.045 -46.817 -2.392 1.00 32.66 86 SER C C 1
ATOM 4662 O O . SER C 1 86 ? 58.166 -47.288 -2.171 1.00 33.58 86 SER C O 1
ATOM 4665 N N . HIS C 1 87 ? 56.105 -46.730 -1.442 1.00 30.00 87 HIS C N 1
ATOM 4666 C CA . HIS C 1 87 ? 56.422 -47.114 -0.065 1.00 31.60 87 HIS C CA 1
ATOM 4667 C C . HIS C 1 87 ? 56.947 -48.544 0.016 1.00 34.09 87 HIS C C 1
ATOM 4668 O O . HIS C 1 87 ? 57.916 -48.818 0.737 1.00 31.30 87 HIS C O 1
ATOM 4675 N N . HIS C 1 88 ? 56.349 -49.462 -0.752 1.00 34.16 88 HIS C N 1
ATOM 4676 C CA . HIS C 1 88 ? 56.651 -50.886 -0.599 1.00 33.70 88 HIS C CA 1
ATOM 4677 C C . HIS C 1 88 ? 58.131 -51.189 -0.862 1.00 35.96 88 HIS C C 1
ATOM 4678 O O . HIS C 1 88 ? 58.811 -51.760 0.002 1.00 34.55 88 HIS C O 1
ATOM 4685 N N . GLU C 1 89 ? 58.673 -50.799 -2.028 1.00 36.22 89 GLU C N 1
ATOM 4686 C CA . GLU C 1 89 ? 60.083 -51.124 -2.222 1.00 38.24 89 GLU C CA 1
ATOM 4687 C C . GLU C 1 89 ? 60.973 -50.391 -1.232 1.00 37.21 89 GLU C C 1
ATOM 4688 O O . GLU C 1 89 ? 62.012 -50.925 -0.815 1.00 36.07 89 GLU C O 1
ATOM 4694 N N . ILE C 1 90 ? 60.699 -49.110 -1.013 1.00 33.91 90 ILE C N 1
ATOM 4695 C CA . ILE C 1 90 ? 61.561 -48.344 -0.120 1.00 33.79 90 ILE C CA 1
ATOM 4696 C C . ILE C 1 90 ? 61.591 -48.993 1.257 1.00 32.59 90 ILE C C 1
ATOM 4697 O O . ILE C 1 90 ? 62.667 -49.245 1.820 1.00 33.09 90 ILE C O 1
ATOM 4702 N N . ALA C 1 91 ? 60.412 -49.335 1.792 1.00 31.27 91 ALA C N 1
ATOM 4703 C CA . ALA C 1 91 ? 60.345 -49.926 3.129 1.00 33.20 91 ALA C CA 1
ATOM 4704 C C . ALA C 1 91 ? 61.094 -51.258 3.184 1.00 37.00 91 ALA C C 1
ATOM 4705 O O . ALA C 1 91 ? 61.906 -51.492 4.092 1.00 35.49 91 ALA C O 1
ATOM 4707 N N . LEU C 1 92 ? 60.872 -52.124 2.186 1.00 33.13 92 LEU C N 1
ATOM 4708 C CA . LEU C 1 92 ? 61.564 -53.414 2.148 1.00 35.14 92 LEU C CA 1
ATOM 4709 C C . LEU C 1 92 ? 63.072 -53.235 2.032 1.00 37.39 92 LEU C C 1
ATOM 4710 O O . LEU C 1 92 ? 63.840 -53.918 2.718 1.00 36.51 92 LEU C O 1
ATOM 4715 N N . THR C 1 93 ? 63.519 -52.304 1.186 1.00 35.59 93 THR C N 1
ATOM 4716 C CA . THR C 1 93 ? 64.939 -51.977 1.133 1.00 36.16 93 THR C CA 1
ATOM 4717 C C . THR C 1 93 ? 65.449 -51.579 2.516 1.00 35.55 93 THR C C 1
ATOM 4718 O O . THR C 1 93 ? 66.488 -52.062 2.978 1.00 36.64 93 THR C O 1
ATOM 4722 N N . ALA C 1 94 ? 64.697 -50.728 3.212 1.00 36.26 94 ALA C N 1
ATOM 4723 C CA . ALA C 1 94 ? 65.106 -50.290 4.541 1.00 36.55 94 ALA C CA 1
ATOM 4724 C C . ALA C 1 94 ? 65.145 -51.453 5.537 1.00 34.69 94 ALA C C 1
ATOM 4725 O O . ALA C 1 94 ? 66.094 -51.586 6.316 1.00 36.49 94 ALA C O 1
ATOM 4727 N N . ILE C 1 95 ? 64.107 -52.289 5.545 1.00 35.63 95 ILE C N 1
ATOM 4728 C CA . ILE C 1 95 ? 64.059 -53.417 6.476 1.00 36.67 95 ILE C CA 1
ATOM 4729 C C . ILE C 1 95 ? 65.276 -54.318 6.293 1.00 40.68 95 ILE C C 1
ATOM 4730 O O . ILE C 1 95 ? 65.893 -54.761 7.273 1.00 38.93 95 ILE C O 1
ATOM 4735 N N . ALA C 1 96 ? 65.633 -54.614 5.031 1.00 41.07 96 ALA C N 1
ATOM 4736 C CA . ALA C 1 96 ? 66.761 -55.509 4.758 1.00 39.20 96 ALA C CA 1
ATOM 4737 C C . ALA C 1 96 ? 68.066 -54.973 5.328 1.00 38.47 96 ALA C C 1
ATOM 4738 O O . ALA C 1 96 ? 68.902 -55.754 5.791 1.00 41.94 96 ALA C O 1
ATOM 4740 N N . ALA C 1 97 ? 68.252 -53.656 5.330 1.00 36.91 97 ALA C N 1
ATOM 4741 C CA . ALA C 1 97 ? 69.437 -53.057 5.931 1.00 40.25 97 ALA C CA 1
ATOM 4742 C C . ALA C 1 97 ? 69.332 -52.873 7.449 1.00 38.62 97 ALA C C 1
ATOM 4743 O O . ALA C 1 97 ? 70.181 -52.182 8.024 1.00 39.18 97 ALA C O 1
ATOM 4745 N N . GLY C 1 98 ? 68.338 -53.468 8.111 1.00 38.88 98 GLY C N 1
ATOM 4746 C CA . GLY C 1 98 ? 68.206 -53.318 9.551 1.00 36.06 98 GLY C CA 1
ATOM 4747 C C . GLY C 1 98 ? 67.711 -51.966 10.011 1.00 38.29 98 GLY C C 1
ATOM 4748 O O . GLY C 1 98 ? 67.865 -51.626 11.187 1.00 37.94 98 GLY C O 1
ATOM 4749 N N . VAL C 1 99 ? 67.107 -51.184 9.117 1.00 39.14 99 VAL C N 1
ATOM 4750 C CA . VAL C 1 99 ? 66.684 -49.815 9.397 1.00 35.83 99 VAL C CA 1
ATOM 4751 C C . VAL C 1 99 ? 65.184 -49.802 9.682 1.00 34.73 99 VAL C C 1
ATOM 4752 O O . VAL C 1 99 ? 64.389 -50.312 8.880 1.00 32.39 99 VAL C O 1
ATOM 4756 N N . GLY C 1 100 ? 64.790 -49.200 10.814 1.00 34.14 100 GLY C N 1
ATOM 4757 C CA . GLY C 1 100 ? 63.375 -49.055 11.124 1.00 34.60 100 GLY C CA 1
ATOM 4758 C C . GLY C 1 100 ? 62.675 -48.084 10.187 1.00 32.68 100 GLY C C 1
ATOM 4759 O O . GLY C 1 100 ? 63.307 -47.267 9.518 1.00 32.88 100 GLY C O 1
ATOM 4760 N N . VAL C 1 101 ? 61.340 -48.162 10.145 1.00 33.11 101 VAL C N 1
ATOM 4761 C CA . VAL C 1 101 ? 60.550 -47.449 9.139 1.00 31.97 101 VAL C CA 1
ATOM 4762 C C . VAL C 1 101 ? 59.467 -46.601 9.799 1.00 30.68 101 VAL C C 1
ATOM 4763 O O . VAL C 1 101 ? 58.710 -47.098 10.643 1.00 30.99 101 VAL C O 1
ATOM 4767 N N . VAL C 1 102 ? 59.390 -45.327 9.396 1.00 31.22 102 VAL C N 1
ATOM 4768 C CA . VAL C 1 102 ? 58.210 -44.476 9.552 1.00 29.56 102 VAL C CA 1
ATOM 4769 C C . VAL C 1 102 ? 57.733 -44.140 8.156 1.00 29.41 102 VAL C C 1
ATOM 4770 O O . VAL C 1 102 ? 58.475 -43.532 7.375 1.00 31.77 102 VAL C O 1
ATOM 4774 N N . CYS C 1 103 ? 56.498 -44.494 7.848 1.00 29.62 103 CYS C N 1
ATOM 4775 C CA . CYS C 1 103 ? 55.969 -44.335 6.501 1.00 27.63 103 CYS C CA 1
ATOM 4776 C C . CYS C 1 103 ? 54.841 -43.316 6.521 1.00 28.06 103 CYS C C 1
ATOM 4777 O O . CYS C 1 103 ? 53.999 -43.346 7.418 1.00 31.35 103 CYS C O 1
ATOM 4780 N N . GLU C 1 104 ? 54.835 -42.397 5.561 1.00 27.85 104 GLU C N 1
ATOM 4781 C CA . GLU C 1 104 ? 53.689 -41.505 5.430 1.00 32.88 104 GLU C CA 1
ATOM 4782 C C . GLU C 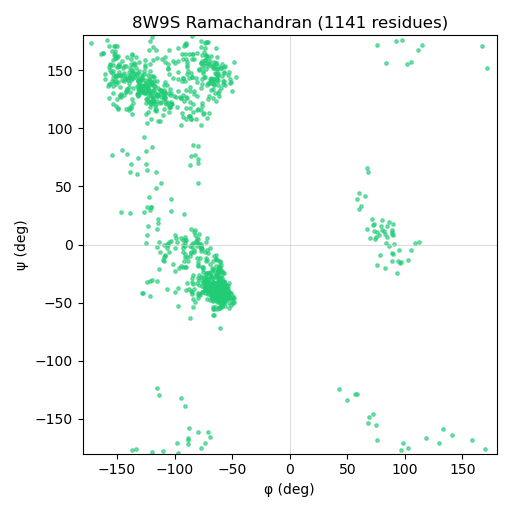1 104 ? 52.442 -42.330 5.115 1.00 29.68 104 GLU C C 1
ATOM 4783 O O . GLU C 1 104 ? 52.521 -43.398 4.506 1.00 32.32 104 GLU C O 1
ATOM 4789 N N . LYS C 1 105 ? 51.284 -41.881 5.596 1.00 30.65 105 LYS C N 1
ATOM 4790 C CA . LYS C 1 105 ? 50.087 -42.695 5.402 1.00 34.15 105 LYS C CA 1
ATOM 4791 C C . LYS C 1 105 ? 49.604 -42.588 3.957 1.00 34.21 105 LYS C C 1
ATOM 4792 O O . LYS C 1 105 ? 49.844 -41.576 3.294 1.00 31.77 105 LYS C O 1
ATOM 4798 N N . PRO C 1 106 ? 48.979 -43.654 3.424 1.00 32.64 106 PRO C N 1
ATOM 4799 C CA . PRO C 1 106 ? 48.894 -44.965 4.078 1.00 34.28 106 PRO C CA 1
ATOM 4800 C C . PRO C 1 106 ? 50.168 -45.784 3.907 1.00 33.76 106 PRO C C 1
ATOM 4801 O O . PRO C 1 106 ? 51.004 -45.463 3.043 1.00 33.66 106 PRO C O 1
ATOM 4805 N N . LEU C 1 107 ? 50.301 -46.836 4.719 1.00 31.76 107 LEU C N 1
ATOM 4806 C CA . LEU C 1 107 ? 51.535 -47.618 4.727 1.00 32.18 107 LEU C CA 1
ATOM 4807 C C . LEU C 1 107 ? 51.919 -48.081 3.325 1.00 34.49 107 LEU C C 1
ATOM 4808 O O . LEU C 1 107 ? 53.096 -48.027 2.953 1.00 35.10 107 LEU C O 1
ATOM 4813 N N . ALA C 1 108 ? 50.946 -48.510 2.526 1.00 31.75 108 ALA C N 1
ATOM 4814 C CA . ALA C 1 108 ? 51.239 -49.023 1.191 1.00 37.47 108 ALA C CA 1
ATOM 4815 C C . ALA C 1 108 ? 49.975 -48.947 0.333 1.00 38.87 108 ALA C C 1
ATOM 4816 O O . ALA C 1 108 ? 48.898 -48.566 0.803 1.00 34.69 108 ALA C O 1
ATOM 4818 N N . ALA C 1 109 ? 50.117 -49.310 -0.942 1.00 37.90 109 ALA C N 1
ATOM 4819 C CA . ALA C 1 109 ? 49.039 -49.130 -1.908 1.00 40.95 109 ALA C CA 1
ATOM 4820 C C . ALA C 1 109 ? 48.054 -50.297 -1.941 1.00 41.80 109 ALA C C 1
ATOM 4821 O O . ALA C 1 109 ? 46.993 -50.180 -2.568 1.00 42.54 109 ALA C O 1
ATOM 4823 N N . SER C 1 110 ? 48.366 -51.406 -1.277 1.00 41.37 110 SER C N 1
ATOM 4824 C CA . SER C 1 110 ? 47.420 -52.505 -1.165 1.00 43.01 110 SER C CA 1
ATOM 4825 C C . SER C 1 110 ? 47.593 -53.179 0.185 1.00 43.75 110 SER C C 1
ATOM 4826 O O . SER C 1 110 ? 48.658 -53.105 0.811 1.00 40.97 110 SER C O 1
ATOM 4829 N N . ALA C 1 111 ? 46.539 -53.879 0.612 1.00 42.42 111 ALA C N 1
ATOM 4830 C CA . ALA C 1 111 ? 46.632 -54.648 1.848 1.00 41.47 111 ALA C CA 1
ATOM 4831 C C . ALA C 1 111 ? 47.735 -55.692 1.761 1.00 43.47 111 ALA C C 1
ATOM 4832 O O . ALA C 1 111 ? 48.483 -55.906 2.727 1.00 44.68 111 ALA C O 1
ATOM 4834 N N . GLU C 1 112 ? 47.861 -56.345 0.603 1.00 42.61 112 GLU C N 1
ATOM 4835 C CA . GLU C 1 112 ? 48.898 -57.355 0.422 1.00 43.83 112 GLU C CA 1
ATOM 4836 C C . GLU C 1 112 ? 50.293 -56.756 0.579 1.00 40.34 112 GLU C C 1
ATOM 4837 O O . GLU C 1 112 ? 51.165 -57.364 1.207 1.00 41.50 112 GLU C O 1
ATOM 4843 N N . GLU C 1 113 ? 50.530 -55.572 0.006 1.00 41.48 113 GLU C N 1
ATOM 4844 C CA . GLU C 1 113 ? 51.822 -54.907 0.192 1.00 42.29 113 GLU C CA 1
ATOM 4845 C C . GLU C 1 113 ? 52.050 -54.562 1.654 1.00 36.04 113 GLU C C 1
ATOM 4846 O O . GLU C 1 113 ? 53.143 -54.768 2.191 1.00 36.32 113 GLU C O 1
ATOM 4852 N N . ALA C 1 114 ? 51.028 -54.000 2.304 1.00 37.12 114 ALA C N 1
ATOM 4853 C CA . ALA C 1 114 ? 51.152 -53.640 3.708 1.00 38.50 114 ALA C CA 1
ATOM 4854 C C . ALA C 1 114 ? 51.516 -54.854 4.561 1.00 39.21 114 ALA C C 1
ATOM 4855 O O . ALA C 1 114 ? 52.403 -54.769 5.424 1.00 35.58 114 ALA C O 1
ATOM 4857 N N . GLU C 1 115 ? 50.873 -56.008 4.308 1.00 41.35 115 GLU C N 1
ATOM 4858 C CA . GLU C 1 115 ? 51.197 -57.213 5.081 1.00 36.17 115 GLU C CA 1
ATOM 4859 C C . GLU C 1 115 ? 52.646 -57.632 4.881 1.00 36.26 115 GLU C C 1
ATOM 4860 O O . GLU C 1 115 ? 53.329 -58.004 5.844 1.00 35.92 115 GLU C O 1
ATOM 4866 N N . GLU C 1 116 ? 53.133 -57.592 3.636 1.00 37.57 116 GLU C N 1
ATOM 4867 C CA . GLU C 1 116 ? 54.524 -57.972 3.388 1.00 39.28 116 GLU C CA 1
ATOM 4868 C C . GLU C 1 116 ? 55.479 -57.079 4.167 1.00 36.43 116 GLU C C 1
ATOM 4869 O O . GLU C 1 116 ? 56.502 -57.549 4.680 1.00 36.63 116 GLU C O 1
ATOM 4875 N N . ILE C 1 117 ? 55.167 -55.782 4.253 1.00 36.20 117 ILE C N 1
ATOM 4876 C CA . ILE C 1 117 ? 56.028 -54.867 4.993 1.00 36.33 117 ILE C CA 1
ATOM 4877 C C . ILE C 1 117 ? 55.971 -55.189 6.477 1.00 33.75 117 ILE C C 1
ATOM 4878 O O . ILE C 1 117 ? 57.003 -55.284 7.146 1.00 36.18 117 ILE C O 1
ATOM 4883 N N . VAL C 1 118 ? 54.757 -55.369 7.007 1.00 34.84 118 VAL C N 1
ATOM 4884 C CA . VAL C 1 118 ? 54.586 -55.721 8.413 1.00 37.10 118 VAL C CA 1
ATOM 4885 C C . VAL C 1 118 ? 55.337 -57.007 8.731 1.00 38.44 118 VAL C C 1
ATOM 4886 O O . VAL C 1 118 ? 56.124 -57.072 9.687 1.00 38.81 118 VAL C O 1
ATOM 4890 N N . THR C 1 119 ? 55.122 -58.045 7.920 1.00 37.16 119 THR C N 1
ATOM 4891 C CA . THR C 1 119 ? 55.803 -59.316 8.161 1.00 39.46 119 THR C CA 1
ATOM 4892 C C . THR C 1 119 ? 57.320 -59.153 8.102 1.00 40.69 119 THR C C 1
ATOM 4893 O O . THR C 1 119 ? 58.044 -59.612 8.995 1.00 39.20 119 THR C O 1
ATOM 4897 N N . ALA C 1 120 ? 57.821 -58.499 7.047 1.00 39.03 120 ALA C N 1
ATOM 4898 C CA . ALA C 1 120 ? 59.264 -58.312 6.926 1.00 38.62 120 ALA C CA 1
ATOM 4899 C C . ALA C 1 120 ? 59.825 -57.565 8.129 1.00 40.57 120 ALA C C 1
ATOM 4900 O O . ALA C 1 120 ? 60.870 -57.945 8.673 1.00 40.86 120 ALA C O 1
ATOM 4902 N N . ALA C 1 121 ? 59.131 -56.514 8.577 1.00 38.31 121 ALA C N 1
ATOM 4903 C CA . ALA C 1 121 ? 59.618 -55.750 9.723 1.00 40.95 121 ALA C CA 1
ATOM 4904 C C . ALA C 1 121 ? 59.720 -56.627 10.965 1.00 41.16 121 ALA C C 1
ATOM 4905 O O . ALA C 1 121 ? 60.697 -56.529 11.724 1.00 39.40 121 ALA C O 1
ATOM 4907 N N . GLU C 1 122 ? 58.724 -57.491 11.187 1.00 42.16 122 GLU C N 1
ATOM 4908 C CA . GLU C 1 122 ? 58.754 -58.382 12.344 1.00 45.88 122 GLU C CA 1
ATOM 4909 C C . GLU C 1 122 ? 59.931 -59.342 12.263 1.00 45.31 122 GLU C C 1
ATOM 4910 O O . GLU C 1 122 ? 60.758 -59.408 13.180 1.00 44.43 122 GLU C O 1
ATOM 4916 N N . ARG C 1 123 ? 60.023 -60.087 11.156 1.00 43.28 123 ARG C N 1
ATOM 4917 C CA . ARG C 1 123 ? 61.082 -61.082 10.997 1.00 43.19 123 ARG C CA 1
ATOM 4918 C C . ARG C 1 123 ? 62.466 -60.468 11.196 1.00 44.37 123 ARG C C 1
ATOM 4919 O O . ARG C 1 123 ? 63.358 -61.100 11.775 1.00 45.98 123 ARG C O 1
ATOM 4927 N N . ALA C 1 124 ? 62.664 -59.233 10.734 1.00 42.28 124 ALA C N 1
ATOM 4928 C CA . ALA C 1 124 ? 63.948 -58.566 10.903 1.00 41.71 124 ALA C CA 1
ATOM 4929 C C . ALA C 1 124 ? 64.094 -57.898 12.260 1.00 44.16 124 ALA C C 1
ATOM 4930 O O . ALA C 1 124 ? 65.180 -57.383 12.565 1.00 42.58 124 ALA C O 1
ATOM 4932 N N . GLY C 1 125 ? 63.037 -57.877 13.067 1.00 41.93 125 GLY C N 1
ATOM 4933 C CA . GLY C 1 125 ? 63.098 -57.192 14.350 1.00 43.05 125 GLY C CA 1
ATOM 4934 C C . GLY C 1 125 ? 63.406 -55.711 14.275 1.00 40.80 125 GLY C C 1
ATOM 4935 O O . GLY C 1 125 ? 64.216 -55.209 15.067 1.00 39.65 125 GLY C O 1
ATOM 4936 N N . VAL C 1 126 ? 62.773 -54.991 13.347 1.00 39.93 126 VAL C N 1
ATOM 4937 C CA . VAL C 1 126 ? 62.927 -53.545 13.280 1.00 36.61 126 VAL C CA 1
ATOM 4938 C C . VAL C 1 126 ? 61.555 -52.897 13.425 1.00 37.73 126 VAL C C 1
ATOM 4939 O O . VAL C 1 126 ? 60.517 -53.495 13.125 1.00 36.59 126 VAL C O 1
ATOM 4943 N N . ARG C 1 127 ? 61.569 -51.647 13.884 1.00 34.85 127 ARG C N 1
ATOM 4944 C CA . ARG C 1 127 ? 60.336 -50.932 14.172 1.00 34.99 127 ARG C CA 1
ATOM 4945 C C . ARG C 1 127 ? 59.651 -50.498 12.883 1.00 33.51 127 ARG C C 1
ATOM 4946 O O . ARG C 1 127 ? 60.306 -50.131 11.903 1.00 33.81 127 ARG C O 1
ATOM 4954 N N . LEU C 1 128 ? 58.320 -50.524 12.895 1.00 33.10 128 LEU C N 1
ATOM 4955 C CA . LEU C 1 128 ? 57.522 -50.104 11.744 1.00 32.24 128 LEU C CA 1
ATOM 4956 C C . LEU C 1 128 ? 56.354 -49.273 12.244 1.00 31.74 128 LEU C C 1
ATOM 4957 O O . LEU C 1 128 ? 55.515 -49.772 13.002 1.00 30.45 128 LEU C O 1
ATOM 4962 N N . TYR C 1 129 ? 56.306 -48.010 11.830 1.00 27.43 129 TYR C N 1
ATOM 4963 C CA . TYR C 1 129 ? 55.200 -47.127 12.165 1.00 30.06 129 TYR C CA 1
ATOM 4964 C C . TYR C 1 129 ? 54.729 -46.390 10.919 1.00 29.59 129 TYR C C 1
ATOM 4965 O O . TYR C 1 129 ? 55.423 -46.317 9.898 1.00 31.98 129 TYR C O 1
ATOM 4974 N N . ALA C 1 130 ? 53.519 -45.870 11.002 1.00 28.11 130 ALA C N 1
ATOM 4975 C CA . ALA C 1 130 ? 52.998 -44.980 9.982 1.00 27.70 130 ALA C CA 1
ATOM 4976 C C . ALA C 1 130 ? 52.634 -43.668 10.646 1.00 27.02 130 ALA C C 1
ATOM 4977 O O . ALA C 1 130 ? 52.258 -43.641 11.821 1.00 28.47 130 ALA C O 1
ATOM 4979 N N . ALA C 1 131 ? 52.745 -42.583 9.881 1.00 26.60 131 ALA C N 1
ATOM 4980 C CA . ALA C 1 131 ? 52.494 -41.237 10.394 1.00 28.70 131 ALA C CA 1
ATOM 4981 C C . ALA C 1 131 ? 51.003 -40.914 10.314 1.00 27.83 131 ALA C C 1
ATOM 4982 O O . ALA C 1 131 ? 50.541 -40.145 9.463 1.00 29.65 131 ALA C O 1
ATOM 4984 N N . HIS C 1 132 ? 50.233 -41.485 11.242 1.00 24.93 132 HIS C N 1
ATOM 4985 C CA . HIS C 1 132 ? 48.807 -41.149 11.342 1.00 25.13 132 HIS C CA 1
ATOM 4986 C C . HIS C 1 132 ? 48.681 -39.869 12.172 1.00 27.60 132 HIS C C 1
ATOM 4987 O O . HIS C 1 132 ? 48.471 -39.892 13.387 1.00 25.74 132 HIS C O 1
ATOM 4994 N N . ASP C 1 133 ? 48.819 -38.726 11.480 1.00 26.24 133 ASP C N 1
ATOM 4995 C CA . ASP C 1 133 ? 48.949 -37.427 12.145 1.00 28.43 133 ASP C CA 1
ATOM 4996 C C . ASP C 1 133 ? 47.820 -37.157 13.143 1.00 29.77 133 ASP C C 1
ATOM 4997 O O . ASP C 1 133 ? 48.049 -36.545 14.192 1.00 31.17 133 ASP C O 1
ATOM 5002 N N . VAL C 1 134 ? 46.601 -37.609 12.839 1.00 26.66 134 VAL C N 1
ATOM 5003 C CA . VAL C 1 134 ? 45.438 -37.284 13.673 1.00 28.16 134 VAL C CA 1
ATOM 5004 C C . VAL C 1 134 ? 45.652 -37.705 15.129 1.00 26.65 134 VAL C C 1
ATOM 5005 O O . VAL C 1 134 ? 45.197 -37.022 16.053 1.00 26.51 134 VAL C O 1
ATOM 5009 N N . ARG C 1 135 ? 46.349 -38.824 15.365 1.00 25.34 135 ARG C N 1
ATOM 5010 C CA . ARG C 1 135 ? 46.546 -39.312 16.731 1.00 25.23 135 ARG C CA 1
ATOM 5011 C C . ARG C 1 135 ? 47.367 -38.356 17.591 1.00 28.59 135 ARG C C 1
ATOM 5012 O O . ARG C 1 135 ? 47.319 -38.449 18.823 1.00 27.51 135 ARG C O 1
ATOM 5020 N N . PHE C 1 136 ? 48.103 -37.439 16.969 1.00 26.89 136 PHE C N 1
ATOM 5021 C CA . PHE C 1 136 ? 49.079 -36.609 17.649 1.00 27.39 136 PHE C CA 1
ATOM 5022 C C . PHE C 1 136 ? 48.586 -35.193 17.894 1.00 28.69 136 PHE C C 1
ATOM 5023 O O . PHE C 1 136 ? 49.341 -34.376 18.431 1.00 30.66 136 PHE C O 1
ATOM 5031 N N . ALA C 1 137 ? 47.343 -34.886 17.526 1.00 25.56 137 ALA C N 1
ATOM 5032 C CA . ALA C 1 137 ? 46.737 -33.596 17.832 1.00 25.51 137 ALA C CA 1
ATOM 5033 C C . ALA C 1 137 ? 45.800 -33.736 19.029 1.00 25.17 137 ALA C C 1
ATOM 5034 O O . ALA C 1 137 ? 45.126 -34.759 19.188 1.00 23.41 137 ALA C O 1
ATOM 5036 N N . ALA C 1 138 ? 45.774 -32.700 19.869 1.00 21.83 138 ALA C N 1
ATOM 5037 C CA . ALA C 1 138 ? 45.134 -32.760 21.185 1.00 25.72 138 ALA C CA 1
ATOM 5038 C C . ALA C 1 138 ? 43.679 -33.250 21.204 1.00 23.51 138 ALA C C 1
ATOM 5039 O O . ALA C 1 138 ? 43.336 -34.046 22.096 1.00 22.10 138 ALA C O 1
ATOM 5041 N N . PRO C 1 139 ? 42.767 -32.803 20.324 1.00 22.37 139 PRO C N 1
ATOM 5042 C CA . PRO C 1 139 ? 41.369 -33.250 20.502 1.00 23.92 139 PRO C CA 1
ATOM 5043 C C . PRO C 1 139 ? 41.223 -34.763 20.379 1.00 24.23 139 PRO C C 1
ATOM 5044 O O . PRO C 1 139 ? 40.447 -35.385 21.124 1.00 21.55 139 PRO C O 1
ATOM 5048 N N . TYR C 1 140 ? 41.978 -35.371 19.471 1.00 21.13 140 TYR C N 1
ATOM 5049 C CA . TYR C 1 140 ? 41.830 -36.800 19.218 1.00 22.96 140 TYR C CA 1
ATOM 5050 C C . TYR C 1 140 ? 42.618 -37.611 20.238 1.00 26.30 140 TYR C C 1
ATOM 5051 O O . TYR C 1 140 ? 42.146 -38.649 20.707 1.00 25.03 140 TYR C O 1
ATOM 5060 N N . ALA C 1 141 ? 43.804 -37.132 20.620 1.00 24.71 141 ALA C N 1
ATOM 5061 C CA . ALA C 1 141 ? 44.555 -37.835 21.650 1.00 26.33 141 ALA C CA 1
ATOM 5062 C C . ALA C 1 141 ? 43.812 -37.793 22.988 1.00 27.47 141 ALA C C 1
ATOM 5063 O O . ALA C 1 141 ? 43.784 -38.791 23.719 1.00 27.27 141 ALA C O 1
ATOM 5065 N N . ARG C 1 142 ? 43.169 -36.656 23.309 1.00 24.75 142 ARG C N 1
ATOM 5066 C CA . ARG C 1 142 ? 42.381 -36.581 24.542 1.00 25.69 142 ARG C CA 1
ATOM 5067 C C . ARG C 1 142 ? 41.166 -37.498 24.497 1.00 26.24 142 ARG C C 1
ATOM 5068 O O . ARG C 1 142 ? 40.808 -38.106 25.515 1.00 25.22 142 ARG C O 1
ATOM 5076 N N . LEU C 1 143 ? 40.488 -37.566 23.345 1.00 24.70 143 LEU C N 1
ATOM 5077 C CA . LEU C 1 143 ? 39.374 -38.499 23.201 1.00 25.95 143 LEU C CA 1
ATOM 5078 C C . LEU C 1 143 ? 39.830 -39.934 23.437 1.00 25.86 143 LEU C C 1
ATOM 5079 O O . LEU C 1 143 ? 39.172 -40.698 24.153 1.00 25.48 143 LEU C O 1
ATOM 5084 N N . HIS C 1 144 ? 40.949 -40.331 22.822 1.00 25.06 144 HIS C N 1
ATOM 5085 C CA . HIS C 1 144 ? 41.425 -41.693 23.035 1.00 27.99 144 HIS C CA 1
ATOM 5086 C C . HIS C 1 144 ? 41.808 -41.903 24.497 1.00 27.55 144 HIS C C 1
ATOM 5087 O O . HIS C 1 144 ? 41.500 -42.947 25.084 1.00 26.49 144 HIS C O 1
ATOM 5094 N N . GLU C 1 145 ? 42.440 -40.900 25.109 1.00 27.04 145 GLU C N 1
ATOM 5095 C CA . GLU C 1 145 ? 42.789 -40.994 26.522 1.00 28.67 145 GLU C CA 1
ATOM 5096 C C . GLU C 1 145 ? 41.542 -41.195 27.389 1.00 30.88 145 GLU C C 1
ATOM 5097 O O . GLU C 1 145 ? 41.519 -42.061 28.270 1.00 30.43 145 GLU C O 1
ATOM 5103 N N . LEU C 1 146 ? 40.474 -40.434 27.125 1.00 30.27 146 LEU C N 1
ATOM 5104 C CA . LEU C 1 146 ? 39.223 -40.644 27.860 1.00 29.59 146 LEU C CA 1
ATOM 5105 C C . LEU C 1 146 ? 38.712 -42.064 27.669 1.00 32.65 146 LEU C C 1
ATOM 5106 O O . LEU C 1 146 ? 38.323 -42.730 28.634 1.00 31.78 146 LEU C O 1
ATOM 5111 N N . VAL C 1 147 ? 38.701 -42.546 26.421 1.00 31.20 147 VAL C N 1
ATOM 5112 C CA . VAL C 1 147 ? 38.104 -43.847 26.145 1.00 31.64 147 VAL C CA 1
ATOM 5113 C C . VAL C 1 147 ? 38.947 -44.965 26.750 1.00 34.45 147 VAL C C 1
ATOM 5114 O O . VAL C 1 147 ? 38.422 -45.849 27.438 1.00 33.91 147 VAL C O 1
ATOM 5118 N N . ALA C 1 148 ? 40.266 -44.929 26.525 1.00 36.13 148 ALA C N 1
ATOM 5119 C CA . ALA C 1 148 ? 41.132 -46.016 26.979 1.00 38.95 148 ALA C CA 1
ATOM 5120 C C . ALA C 1 148 ? 41.213 -46.095 28.500 1.00 39.17 148 ALA C C 1
ATOM 5121 O O . ALA C 1 148 ? 41.353 -47.192 29.050 1.00 44.31 148 ALA C O 1
ATOM 5123 N N . SER C 1 149 ? 41.132 -44.963 29.191 1.00 34.57 149 SER C N 1
ATOM 5124 C CA . SER C 1 149 ? 41.131 -44.938 30.647 1.00 35.94 149 SER C CA 1
ATOM 5125 C C . SER C 1 149 ? 39.757 -45.215 31.269 1.00 38.27 149 SER C C 1
ATOM 5126 O O . SER C 1 149 ? 39.614 -45.059 32.489 1.00 40.07 149 SER C O 1
ATOM 5129 N N . GLY C 1 150 ? 38.752 -45.604 30.475 1.00 36.69 150 GLY C N 1
ATOM 5130 C CA . GLY C 1 150 ? 37.463 -46.031 30.992 1.00 37.47 150 GLY C CA 1
ATOM 5131 C C . GLY C 1 150 ? 36.436 -44.944 31.264 1.00 38.82 150 GLY C C 1
ATOM 5132 O O . GLY C 1 150 ? 35.321 -45.268 31.691 1.00 37.10 150 GLY C O 1
ATOM 5133 N N . ARG C 1 151 ? 36.756 -43.668 31.044 1.00 36.45 151 ARG C N 1
ATOM 5134 C CA . ARG C 1 151 ? 35.802 -42.628 31.417 1.00 37.92 151 ARG C CA 1
ATOM 5135 C C . ARG C 1 151 ? 34.541 -42.603 30.549 1.00 37.09 151 ARG C C 1
ATOM 5136 O O . ARG C 1 151 ? 33.569 -41.956 30.954 1.00 39.57 151 ARG C O 1
ATOM 5144 N N . LEU C 1 152 ? 34.514 -43.235 29.367 1.00 37.53 152 LEU C N 1
ATOM 5145 C CA . LEU C 1 152 ? 33.247 -43.341 28.641 1.00 37.01 152 LEU C CA 1
ATOM 5146 C C . LEU C 1 152 ? 32.564 -44.672 28.809 1.00 36.49 152 LEU C C 1
ATOM 5147 O O . LEU C 1 152 ? 31.569 -44.916 28.117 1.00 35.32 152 LEU C O 1
ATOM 5152 N N . GLY C 1 153 ? 33.052 -45.533 29.704 1.00 34.29 153 GLY C N 1
ATOM 5153 C CA . GLY C 1 153 ? 32.438 -46.835 29.769 1.00 36.14 153 GLY C CA 1
ATOM 5154 C C . GLY C 1 153 ? 32.743 -47.631 28.512 1.00 35.16 153 GLY C C 1
ATOM 5155 O O . GLY C 1 153 ? 33.800 -47.485 27.896 1.00 32.65 153 GLY C O 1
ATOM 5156 N N . GLU C 1 154 ? 31.796 -48.490 28.137 1.00 34.43 154 GLU C N 1
ATOM 5157 C CA . GLU C 1 154 ? 31.871 -49.261 26.900 1.00 36.79 154 GLU C CA 1
ATOM 5158 C C . GLU C 1 154 ? 31.427 -48.390 25.727 1.00 34.59 154 GLU C C 1
ATOM 5159 O O . GLU C 1 154 ? 30.339 -47.810 25.769 1.00 32.10 154 GLU C O 1
ATOM 5165 N N . GLY C 1 155 ? 32.248 -48.314 24.681 1.00 32.63 155 GLY C N 1
ATOM 5166 C CA . GLY C 1 155 ? 31.882 -47.511 23.519 1.00 29.48 155 GLY C CA 1
ATOM 5167 C C . GLY C 1 155 ? 30.698 -48.115 22.769 1.00 29.72 155 GLY C C 1
ATOM 5168 O O . GLY C 1 155 ? 30.575 -49.332 22.627 1.00 26.24 155 GLY C O 1
ATOM 5169 N N . ALA C 1 156 ? 29.800 -47.251 22.306 1.00 25.62 156 ALA C N 1
ATOM 5170 C CA . ALA C 1 156 ? 28.609 -47.709 21.600 1.00 28.01 156 ALA C CA 1
ATOM 5171 C C . ALA C 1 156 ? 28.506 -47.142 20.198 1.00 27.67 156 ALA C C 1
ATOM 5172 O O . ALA C 1 156 ? 28.206 -47.877 19.254 1.00 27.13 156 ALA C O 1
ATOM 5174 N N . LEU C 1 157 ? 28.757 -45.850 20.035 1.00 22.24 157 LEU C N 1
ATOM 5175 C CA . LEU C 1 157 ? 28.402 -45.182 18.796 1.00 26.50 157 LEU C CA 1
ATOM 5176 C C . LEU C 1 157 ? 29.265 -43.944 18.663 1.00 23.55 157 LEU C C 1
ATOM 5177 O O . LEU C 1 157 ? 29.466 -43.232 19.644 1.00 25.72 157 LEU C O 1
ATOM 5182 N N . GLY C 1 158 ? 29.779 -43.708 17.465 1.00 22.69 158 GLY C N 1
ATOM 5183 C CA . GLY C 1 158 ? 30.554 -42.509 17.206 1.00 24.51 158 GLY C CA 1
ATOM 5184 C C . GLY C 1 158 ? 30.293 -41.953 15.821 1.00 25.00 158 GLY C C 1
ATOM 5185 O O . GLY C 1 158 ? 30.083 -42.715 14.863 1.00 23.36 158 GLY C O 1
ATOM 5186 N N . ARG C 1 159 ? 30.270 -40.630 15.683 1.00 23.08 159 ARG C N 1
ATOM 5187 C CA . ARG C 1 159 ? 30.281 -40.031 14.357 1.00 23.43 159 ARG C CA 1
ATOM 5188 C C . ARG C 1 159 ? 31.521 -39.163 14.232 1.00 25.66 159 ARG C C 1
ATOM 5189 O O . ARG C 1 159 ? 31.903 -38.466 15.182 1.00 20.41 159 ARG C O 1
ATOM 5197 N N . PHE C 1 160 ? 32.164 -39.245 13.065 1.00 24.34 160 PHE C N 1
ATOM 5198 C CA . PHE C 1 160 ? 33.371 -38.492 12.758 1.00 23.77 160 PHE C CA 1
ATOM 5199 C C . PHE C 1 160 ? 33.200 -37.846 11.392 1.00 24.75 160 PHE C C 1
ATOM 5200 O O . PHE C 1 160 ? 32.664 -38.465 10.474 1.00 24.10 160 PHE C O 1
ATOM 5208 N N . SER C 1 161 ? 33.668 -36.612 11.239 1.00 23.43 161 SER C N 1
ATOM 5209 C CA . SER C 1 161 ? 33.640 -35.990 9.922 1.00 23.70 161 SER C CA 1
ATOM 5210 C C . SER C 1 161 ? 34.898 -35.167 9.710 1.00 23.71 161 SER C C 1
ATOM 5211 O O . SER C 1 161 ? 35.280 -34.369 10.573 1.00 24.35 161 SER C O 1
ATOM 5214 N N . PHE C 1 162 ? 35.530 -35.378 8.558 1.00 24.61 162 PHE C N 1
ATOM 5215 C CA . PHE C 1 162 ? 36.756 -34.703 8.144 1.00 26.26 162 PHE C CA 1
ATOM 5216 C C . PHE C 1 162 ? 36.475 -34.024 6.799 1.00 30.16 162 PHE C C 1
ATOM 5217 O O . PHE C 1 162 ? 36.231 -34.703 5.790 1.00 25.16 162 PHE C O 1
ATOM 5225 N N . SER C 1 163 ? 36.495 -32.682 6.787 1.00 29.11 163 SER C N 1
ATOM 5226 C CA . SER C 1 163 ? 36.171 -31.889 5.604 1.00 27.88 163 SER C CA 1
ATOM 5227 C C . SER C 1 163 ? 37.238 -30.831 5.393 1.00 30.28 163 SER C C 1
ATOM 5228 O O . SER C 1 163 ? 37.603 -30.118 6.337 1.00 31.99 163 SER C O 1
ATOM 5231 N N . ALA C 1 164 ? 37.696 -30.694 4.148 1.00 29.68 164 ALA C N 1
ATOM 5232 C CA . ALA C 1 164 ? 38.687 -29.685 3.822 1.00 30.41 164 ALA C CA 1
ATOM 5233 C C . ALA C 1 164 ? 38.541 -29.247 2.371 1.00 32.93 164 ALA C C 1
ATOM 5234 O O . ALA C 1 164 ? 37.951 -29.945 1.540 1.00 30.76 164 ALA C O 1
ATOM 5236 N N . TYR C 1 165 ? 39.102 -28.074 2.085 1.00 30.82 165 TYR C N 1
ATOM 5237 C CA . TYR C 1 165 ? 39.354 -27.627 0.723 1.00 33.70 165 TYR C CA 1
ATOM 5238 C C . TYR C 1 165 ? 40.771 -28.037 0.319 1.00 34.87 165 TYR C C 1
ATOM 5239 O O . TYR C 1 165 ? 41.727 -27.784 1.055 1.00 31.33 165 TYR C O 1
ATOM 5248 N N . HIS C 1 166 ? 40.908 -28.693 -0.831 1.00 36.14 166 HIS C N 1
ATOM 5249 C CA . HIS C 1 166 ? 42.250 -29.099 -1.251 1.00 37.30 166 HIS C CA 1
ATOM 5250 C C . HIS C 1 166 ? 42.935 -27.957 -1.996 1.00 40.15 166 HIS C C 1
ATOM 5251 O O . HIS C 1 166 ? 42.584 -27.680 -3.149 1.00 40.45 166 HIS C O 1
ATOM 5258 N N . PRO C 1 167 ? 43.933 -27.303 -1.393 1.00 41.71 167 PRO C N 1
ATOM 5259 C CA . PRO C 1 167 ? 44.454 -26.039 -1.931 1.00 43.31 167 PRO C CA 1
ATOM 5260 C C . PRO C 1 167 ? 45.492 -26.184 -3.037 1.00 45.38 167 PRO C C 1
ATOM 5261 O O . PRO C 1 167 ? 46.111 -25.189 -3.422 1.00 42.98 167 PRO C O 1
ATOM 5265 N N . ARG C 1 168 ? 45.684 -27.371 -3.583 1.00 44.06 168 ARG C N 1
ATOM 5266 C CA . ARG C 1 168 ? 46.592 -27.593 -4.695 1.00 45.27 168 ARG C CA 1
ATOM 5267 C C . ARG C 1 168 ? 46.016 -28.744 -5.504 1.00 44.44 168 ARG C C 1
ATOM 5268 O O . ARG C 1 168 ? 45.138 -29.464 -5.013 1.00 42.92 168 ARG C O 1
ATOM 5276 N N . PRO C 1 169 ? 46.444 -28.924 -6.751 1.00 45.21 169 PRO C N 1
ATOM 5277 C CA . PRO C 1 169 ? 45.864 -30.008 -7.552 1.00 44.48 169 PRO C CA 1
ATOM 5278 C C . PRO C 1 169 ? 46.409 -31.366 -7.143 1.00 43.44 169 PRO C C 1
ATOM 5279 O O . PRO C 1 169 ? 47.519 -31.495 -6.620 1.00 44.11 169 PRO C O 1
ATOM 5283 N N . TRP C 1 170 ? 45.584 -32.385 -7.365 1.00 44.91 170 TRP C N 1
ATOM 5284 C CA . TRP C 1 170 ? 46.029 -33.770 -7.261 1.00 46.18 170 TRP C CA 1
ATOM 5285 C C . TRP C 1 170 ? 46.719 -34.124 -8.574 1.00 45.14 170 TRP C C 1
ATOM 5286 O O . TRP C 1 170 ? 46.054 -34.267 -9.601 1.00 43.58 170 TRP C O 1
ATOM 5297 N N . THR C 1 171 ? 48.048 -34.253 -8.553 1.00 45.91 171 THR C N 1
ATOM 5298 C CA . THR C 1 171 ? 48.795 -34.562 -9.768 1.00 49.40 171 THR C CA 1
ATOM 5299 C C . THR C 1 171 ? 49.102 -36.048 -9.933 1.00 49.92 171 THR C C 1
ATOM 5300 O O . THR C 1 171 ? 49.400 -36.479 -11.053 1.00 52.53 171 THR C O 1
ATOM 5304 N N . GLY C 1 172 ? 49.055 -36.832 -8.860 1.00 51.56 172 GLY C N 1
ATOM 5305 C CA . GLY C 1 172 ? 49.201 -38.268 -8.978 1.00 47.99 172 GLY C CA 1
ATOM 5306 C C . GLY C 1 172 ? 47.982 -38.904 -9.623 1.00 51.36 172 GLY C C 1
ATOM 5307 O O . GLY C 1 172 ? 46.963 -38.262 -9.890 1.00 51.21 172 GLY C O 1
ATOM 5308 N N . HIS C 1 173 ? 48.091 -40.205 -9.873 1.00 49.89 173 HIS C N 1
ATOM 5309 C CA . HIS C 1 173 ? 47.046 -40.962 -10.549 1.00 46.40 173 HIS C CA 1
ATOM 5310 C C . HIS C 1 173 ? 46.364 -41.907 -9.570 1.00 44.74 173 HIS C C 1
ATOM 5311 O O . HIS C 1 173 ? 47.030 -42.705 -8.904 1.00 46.34 173 HIS C O 1
ATOM 5318 N N . ALA C 1 174 ? 45.041 -41.828 -9.501 1.00 43.53 174 ALA C N 1
ATOM 5319 C CA . ALA C 1 174 ? 44.256 -42.763 -8.712 1.00 42.31 174 ALA C CA 1
ATOM 5320 C C . ALA C 1 174 ? 42.887 -42.902 -9.364 1.00 45.45 174 ALA C C 1
ATOM 5321 O O . ALA C 1 174 ? 42.327 -41.917 -9.854 1.00 44.42 174 ALA C O 1
ATOM 5323 N N . SER C 1 175 ? 42.361 -44.124 -9.380 1.00 42.33 175 SER C N 1
ATOM 5324 C CA . SER C 1 175 ? 41.122 -44.428 -10.078 1.00 39.45 175 SER C CA 1
ATOM 5325 C C . SER C 1 175 ? 39.929 -44.299 -9.141 1.00 39.43 175 SER C C 1
ATOM 5326 O O . SER C 1 175 ? 40.058 -44.364 -7.916 1.00 40.05 175 SER C O 1
ATOM 5329 N N . ALA C 1 176 ? 38.748 -44.136 -9.740 1.00 40.56 176 ALA C N 1
ATOM 5330 C CA . ALA C 1 176 ? 37.532 -44.069 -8.938 1.00 40.18 176 ALA C CA 1
ATOM 5331 C C . ALA C 1 176 ? 37.316 -45.366 -8.171 1.00 39.94 176 ALA C C 1
ATOM 5332 O O . ALA C 1 176 ? 36.898 -45.353 -7.005 1.00 38.43 176 ALA C O 1
ATOM 5334 N N . ARG C 1 177 ? 37.600 -46.497 -8.813 1.00 39.27 177 ARG C N 1
ATOM 5335 C CA . ARG C 1 177 ? 37.524 -47.784 -8.134 1.00 38.54 177 ARG C CA 1
ATOM 5336 C C . ARG C 1 177 ? 38.365 -47.787 -6.859 1.00 38.06 177 ARG C C 1
ATOM 5337 O O . ARG C 1 177 ? 37.940 -48.323 -5.828 1.00 35.04 177 ARG C O 1
ATOM 5345 N N . SER C 1 178 ? 39.560 -47.188 -6.903 1.00 36.40 178 SER C N 1
ATOM 5346 C CA . SER C 1 178 ? 40.398 -47.132 -5.707 1.00 38.17 178 SER C CA 1
ATOM 5347 C C . SER C 1 178 ? 39.864 -46.171 -4.648 1.00 36.44 178 SER C C 1
ATOM 5348 O O . SER C 1 178 ? 40.430 -46.110 -3.550 1.00 34.14 178 SER C O 1
ATOM 5351 N N . GLY C 1 179 ? 38.792 -45.433 -4.947 1.00 36.13 179 GLY C N 1
ATOM 5352 C CA . GLY C 1 179 ? 38.261 -44.420 -4.069 1.00 32.57 179 GLY C CA 1
ATOM 5353 C C . GLY C 1 179 ? 38.859 -43.050 -4.273 1.00 35.70 179 GLY C C 1
ATOM 5354 O O . GLY C 1 179 ? 38.320 -42.071 -3.737 1.00 35.01 179 GLY C O 1
ATOM 5355 N N . GLY C 1 180 ? 39.978 -42.964 -4.991 1.00 35.89 180 GLY C N 1
ATOM 5356 C CA . GLY C 1 180 ? 40.513 -41.686 -5.425 1.00 37.08 180 GLY C CA 1
ATOM 5357 C C . GLY C 1 180 ? 40.774 -40.714 -4.291 1.00 33.88 180 GLY C C 1
ATOM 5358 O O . GLY C 1 180 ? 41.455 -41.021 -3.306 1.00 35.33 180 GLY C O 1
ATOM 5359 N N . ILE C 1 181 ? 40.245 -39.501 -4.445 1.00 31.25 181 ILE C N 1
ATOM 5360 C CA . ILE C 1 181 ? 40.515 -38.464 -3.463 1.00 33.59 181 ILE C CA 1
ATOM 5361 C C . ILE C 1 181 ? 39.821 -38.750 -2.143 1.00 32.13 181 ILE C C 1
ATOM 5362 O O . ILE C 1 181 ? 40.273 -38.264 -1.101 1.00 30.01 181 ILE C O 1
ATOM 5367 N N . LEU C 1 182 ? 38.736 -39.531 -2.152 1.00 29.34 182 LEU C N 1
ATOM 5368 C CA . LEU C 1 182 ? 38.061 -39.836 -0.894 1.00 29.57 182 LEU C CA 1
ATOM 5369 C C . LEU C 1 182 ? 38.937 -40.707 0.005 1.00 31.97 182 LEU C C 1
ATOM 5370 O O . LEU C 1 182 ? 38.936 -40.536 1.235 1.00 29.52 182 LEU C O 1
ATOM 5375 N N . THR C 1 183 ? 39.713 -41.616 -0.595 1.00 30.94 183 THR C N 1
ATOM 5376 C CA . THR C 1 183 ? 40.627 -42.462 0.172 1.00 33.56 183 THR C CA 1
ATOM 5377 C C . THR C 1 183 ? 41.571 -41.619 1.026 1.00 34.11 183 THR C C 1
ATOM 5378 O O . THR C 1 183 ? 41.757 -41.895 2.217 1.00 34.42 183 THR C O 1
ATOM 5382 N N . ASP C 1 184 ? 42.153 -40.564 0.440 1.00 34.51 184 ASP C N 1
ATOM 5383 C CA . ASP C 1 184 ? 43.058 -39.693 1.189 1.00 35.28 184 ASP C CA 1
ATOM 5384 C C . ASP C 1 184 ? 42.401 -39.163 2.462 1.00 35.35 184 ASP C C 1
ATOM 5385 O O . ASP C 1 184 ? 42.997 -39.189 3.539 1.00 36.84 184 ASP C O 1
ATOM 5390 N N . GLN C 1 185 ? 41.167 -38.672 2.351 1.00 32.31 185 GLN C N 1
ATOM 5391 C CA . GLN C 1 185 ? 40.497 -38.048 3.485 1.00 31.59 185 GLN C CA 1
ATOM 5392 C C . GLN C 1 185 ? 40.000 -39.081 4.490 1.00 31.76 185 GLN C C 1
ATOM 5393 O O . GLN C 1 185 ? 39.950 -38.809 5.702 1.00 24.82 185 GLN C O 1
ATOM 5399 N N . LEU C 1 186 ? 39.617 -40.263 4.005 1.00 29.01 186 LEU C N 1
ATOM 5400 C CA . LEU C 1 186 ? 39.036 -41.277 4.873 1.00 28.16 186 LEU C CA 1
ATOM 5401 C C . LEU C 1 186 ? 40.046 -41.806 5.882 1.00 26.33 186 LEU C C 1
ATOM 5402 O O . LEU C 1 186 ? 39.663 -42.221 6.983 1.00 26.98 186 LEU C O 1
ATOM 5407 N N . LEU C 1 187 ? 41.331 -41.798 5.526 1.00 29.03 187 LEU C N 1
ATOM 5408 C CA . LEU C 1 187 ? 42.375 -42.287 6.425 1.00 28.43 187 LEU C CA 1
ATOM 5409 C C . LEU C 1 187 ? 42.236 -41.711 7.830 1.00 28.41 187 LEU C C 1
ATOM 5410 O O . LEU C 1 187 ? 42.308 -42.449 8.822 1.00 27.40 187 LEU C O 1
ATOM 5415 N N . HIS C 1 188 ? 42.014 -40.394 7.929 1.00 24.73 188 HIS C N 1
ATOM 5416 C CA . HIS C 1 188 ? 41.931 -39.752 9.236 1.00 28.03 188 HIS C CA 1
ATOM 5417 C C . HIS C 1 188 ? 40.823 -40.362 10.079 1.00 26.57 188 HIS C C 1
ATOM 5418 O O . HIS C 1 188 ? 41.049 -40.751 11.233 1.00 25.08 188 HIS C O 1
ATOM 5425 N N . GLY C 1 189 ? 39.605 -40.428 9.519 1.00 25.48 189 GLY C N 1
ATOM 5426 C CA . GLY C 1 189 ? 38.422 -40.818 10.265 1.00 21.61 189 GLY C CA 1
ATOM 5427 C C . GLY C 1 189 ? 38.384 -42.308 10.531 1.00 25.14 189 GLY C C 1
ATOM 5428 O O . GLY C 1 189 ? 37.992 -42.751 11.622 1.00 23.76 189 GLY C O 1
ATOM 5429 N N . ALA C 1 190 ? 38.787 -43.089 9.525 1.00 23.17 190 ALA C N 1
ATOM 5430 C CA . ALA C 1 190 ? 38.896 -44.534 9.704 1.00 25.92 190 ALA C CA 1
ATOM 5431 C C . ALA C 1 190 ? 39.905 -44.873 10.792 1.00 23.11 190 ALA C C 1
ATOM 5432 O O . ALA C 1 190 ? 39.644 -45.718 11.650 1.00 24.73 190 ALA C O 1
ATOM 5434 N N . ASP C 1 191 ? 41.072 -44.229 10.764 1.00 25.91 191 ASP C N 1
ATOM 5435 C CA . ASP C 1 191 ? 42.064 -44.484 11.807 1.00 24.81 191 ASP C CA 1
ATOM 5436 C C . ASP C 1 191 ? 41.534 -44.082 13.178 1.00 25.60 191 ASP C C 1
ATOM 5437 O O . ASP C 1 191 ? 41.681 -44.829 14.146 1.00 24.63 191 ASP C O 1
ATOM 5442 N N . LEU C 1 192 ? 40.883 -42.919 13.271 1.00 23.93 192 LEU C N 1
ATOM 5443 C CA . LEU C 1 192 ? 40.366 -42.466 14.558 1.00 23.68 192 LEU C CA 1
ATOM 5444 C C . LEU C 1 192 ? 39.319 -43.424 15.107 1.00 26.39 192 LEU C C 1
ATOM 5445 O O . LEU C 1 192 ? 39.344 -43.766 16.300 1.00 24.47 192 LEU C O 1
ATOM 5450 N N . ALA C 1 193 ? 38.383 -43.863 14.249 1.00 22.67 193 ALA C N 1
ATOM 5451 C CA . ALA C 1 193 ? 37.365 -44.825 14.675 1.00 25.93 193 ALA C CA 1
ATOM 5452 C C . ALA C 1 193 ? 37.990 -46.116 15.194 1.00 24.28 193 ALA C C 1
ATOM 5453 O O . ALA C 1 193 ? 37.560 -46.652 16.220 1.00 24.18 193 ALA C O 1
ATOM 5455 N N . HIS C 1 194 ? 38.986 -46.640 14.474 1.00 25.80 194 HIS C N 1
ATOM 5456 C CA . HIS C 1 194 ? 39.660 -47.877 14.865 1.00 25.59 194 HIS C CA 1
ATOM 5457 C C . HIS C 1 194 ? 40.396 -47.690 16.184 1.00 26.25 194 HIS C C 1
ATOM 5458 O O . HIS C 1 194 ? 40.354 -48.560 17.065 1.00 24.27 194 HIS C O 1
ATOM 5465 N N . TRP C 1 195 ? 41.047 -46.535 16.333 1.00 23.24 195 TRP C N 1
ATOM 5466 C CA . TRP C 1 195 ? 41.762 -46.195 17.556 1.00 26.71 195 TRP C CA 1
ATOM 5467 C C . TRP C 1 195 ? 40.834 -46.183 18.761 1.00 24.95 195 TRP C C 1
ATOM 5468 O O . TRP C 1 195 ? 41.198 -46.687 19.820 1.00 23.60 195 TRP C O 1
ATOM 5479 N N . VAL C 1 196 ? 39.629 -45.618 18.624 1.00 27.73 196 VAL C N 1
ATOM 5480 C CA . VAL C 1 196 ? 38.795 -45.441 19.806 1.00 25.80 196 VAL C CA 1
ATOM 5481 C C . VAL C 1 196 ? 37.907 -46.657 20.069 1.00 25.58 196 VAL C C 1
ATOM 5482 O O . VAL C 1 196 ? 37.649 -46.982 21.232 1.00 22.42 196 VAL C O 1
ATOM 5486 N N . PHE C 1 197 ? 37.453 -47.354 19.027 1.00 24.88 197 PHE C N 1
ATOM 5487 C CA . PHE C 1 197 ? 36.475 -48.419 19.195 1.00 27.70 197 PHE C CA 1
ATOM 5488 C C . PHE C 1 197 ? 37.018 -49.824 18.975 1.00 27.48 197 PHE C C 1
ATOM 5489 O O . PHE C 1 197 ? 36.313 -50.780 19.304 1.00 29.71 197 PHE C O 1
ATOM 5497 N N . GLY C 1 198 ? 38.205 -49.984 18.392 1.00 28.33 198 GLY C N 1
ATOM 5498 C CA . GLY C 1 198 ? 38.766 -51.306 18.154 1.00 29.06 198 GLY C CA 1
ATOM 5499 C C . GLY C 1 198 ? 38.637 -51.758 16.710 1.00 30.93 198 GLY C C 1
ATOM 5500 O O . GLY C 1 198 ? 38.187 -51.027 15.819 1.00 28.81 198 GLY C O 1
ATOM 5501 N N . ASP C 1 199 ? 39.044 -53.011 16.493 1.00 28.00 199 ASP C N 1
ATOM 5502 C CA . ASP C 1 199 ? 39.080 -53.599 15.156 1.00 30.04 199 ASP C CA 1
ATOM 5503 C C . ASP C 1 199 ? 37.754 -53.429 14.428 1.00 29.38 199 ASP C C 1
ATOM 5504 O O . ASP C 1 199 ? 36.684 -53.610 15.009 1.00 28.42 199 ASP C O 1
ATOM 5509 N N . VAL C 1 200 ? 37.843 -53.135 13.138 1.00 27.39 200 VAL C N 1
ATOM 5510 C CA . VAL C 1 200 ? 36.686 -52.982 12.270 1.00 26.10 200 VAL C CA 1
ATOM 5511 C C . VAL C 1 200 ? 36.446 -54.319 11.585 1.00 28.00 200 VAL C C 1
ATOM 5512 O O . VAL C 1 200 ? 37.371 -54.883 10.990 1.00 29.92 200 VAL C O 1
ATOM 5516 N N . VAL C 1 201 ? 35.223 -54.846 11.698 1.00 27.34 201 VAL C N 1
ATOM 5517 C CA . VAL C 1 201 ? 34.873 -56.128 11.086 1.00 30.38 201 VAL C CA 1
ATOM 5518 C C . VAL C 1 201 ? 33.916 -55.996 9.899 1.00 31.26 201 VAL C C 1
ATOM 5519 O O . VAL C 1 201 ? 33.714 -56.986 9.171 1.00 31.29 201 VAL C O 1
ATOM 5523 N N . ARG C 1 202 ? 33.337 -54.821 9.663 1.00 28.15 202 ARG C N 1
ATOM 5524 C CA . ARG C 1 202 ? 32.437 -54.669 8.527 1.00 27.86 202 ARG C CA 1
ATOM 5525 C C . ARG C 1 202 ? 32.397 -53.199 8.128 1.00 26.32 202 ARG C C 1
ATOM 5526 O O . ARG C 1 202 ? 32.363 -52.316 8.991 1.00 26.73 202 ARG C O 1
ATOM 5534 N N . VAL C 1 203 ? 32.413 -52.956 6.816 1.00 27.25 203 VAL C N 1
ATOM 5535 C CA . VAL C 1 203 ? 32.528 -51.629 6.233 1.00 27.00 203 VAL C CA 1
ATOM 5536 C C . VAL C 1 203 ? 31.456 -51.484 5.165 1.00 30.11 203 VAL C C 1
ATOM 5537 O O . VAL C 1 203 ? 31.336 -52.346 4.287 1.00 31.23 203 VAL C O 1
ATOM 5541 N N . HIS C 1 204 ? 30.699 -50.391 5.219 1.00 25.97 204 HIS C N 1
ATOM 5542 C CA . HIS C 1 204 ? 29.838 -50.011 4.110 1.00 27.17 204 HIS C CA 1
ATOM 5543 C C . HIS C 1 204 ? 30.089 -48.545 3.806 1.00 30.36 204 HIS C C 1
ATOM 5544 O O . HIS C 1 204 ? 30.237 -47.743 4.735 1.00 28.39 204 HIS C O 1
ATOM 5551 N N . ALA C 1 205 ? 30.144 -48.194 2.516 1.00 27.83 205 ALA C N 1
ATOM 5552 C CA . ALA C 1 205 ? 30.422 -46.813 2.130 1.00 27.58 205 ALA C CA 1
ATOM 5553 C C . ALA C 1 205 ? 29.683 -46.438 0.850 1.00 32.79 205 ALA C C 1
ATOM 5554 O O . ALA C 1 205 ? 29.528 -47.266 -0.057 1.00 31.87 205 ALA C O 1
ATOM 5556 N N . CYS C 1 206 ? 29.250 -45.176 0.777 1.00 29.86 206 CYS C N 1
ATOM 5557 C CA . CYS C 1 206 ? 28.746 -44.567 -0.454 1.00 32.81 206 CYS C CA 1
ATOM 5558 C C . CYS C 1 206 ? 29.636 -43.383 -0.804 1.00 30.25 206 CYS C C 1
ATOM 5559 O O . CYS C 1 206 ? 29.831 -42.481 0.023 1.00 30.43 206 CYS C O 1
ATOM 5562 N N . TYR C 1 207 ? 30.167 -43.384 -2.019 1.00 27.79 207 TYR C N 1
ATOM 5563 C CA . TYR C 1 207 ? 31.066 -42.341 -2.490 1.00 30.76 207 TYR C CA 1
ATOM 5564 C C . TYR C 1 207 ? 30.343 -41.507 -3.539 1.00 32.27 207 TYR C C 1
ATOM 5565 O O . TYR C 1 207 ? 29.705 -42.065 -4.446 1.00 32.16 207 TYR C O 1
ATOM 5574 N N . GLN C 1 208 ? 30.433 -40.181 -3.413 1.00 26.52 208 GLN C N 1
ATOM 5575 C CA . GLN C 1 208 ? 29.736 -39.270 -4.327 1.00 33.71 208 GLN C CA 1
ATOM 5576 C C . GLN C 1 208 ? 30.708 -38.248 -4.889 1.00 33.40 208 GLN C C 1
ATOM 5577 O O . GLN C 1 208 ? 31.480 -37.650 -4.135 1.00 31.73 208 GLN C O 1
ATOM 5583 N N . GLY C 1 209 ? 30.651 -38.029 -6.197 1.00 35.83 209 GLY C N 1
ATOM 5584 C CA . GLY C 1 209 ? 31.495 -37.057 -6.864 1.00 35.67 209 GLY C CA 1
ATOM 5585 C C . GLY C 1 209 ? 32.459 -37.716 -7.839 1.00 41.00 209 GLY C C 1
ATOM 5586 O O . GLY C 1 209 ? 32.599 -38.936 -7.902 1.00 40.64 209 GLY C O 1
ATOM 5587 N N . ASP C 1 210 ? 33.141 -36.873 -8.607 1.00 41.34 210 ASP C N 1
ATOM 5588 C CA . ASP C 1 210 ? 34.181 -37.332 -9.526 1.00 47.08 210 ASP C CA 1
ATOM 5589 C C . ASP C 1 210 ? 35.472 -37.422 -8.715 1.00 46.07 210 ASP C C 1
ATOM 5590 O O . ASP C 1 210 ? 36.036 -36.398 -8.319 1.00 45.51 210 ASP C O 1
ATOM 5595 N N . ILE C 1 211 ? 35.924 -38.644 -8.428 1.00 43.89 211 ILE C N 1
ATOM 5596 C CA . ILE C 1 211 ? 36.938 -38.844 -7.396 1.00 40.82 211 ILE C CA 1
ATOM 5597 C C . ILE C 1 211 ? 38.273 -39.323 -7.945 1.00 40.96 211 ILE C C 1
ATOM 5598 O O . ILE C 1 211 ? 39.256 -39.368 -7.183 1.00 39.69 211 ILE C O 1
ATOM 5603 N N . ALA C 1 212 ? 38.361 -39.643 -9.237 1.00 41.53 212 ALA C N 1
ATOM 5604 C CA . ALA C 1 212 ? 39.633 -40.039 -9.819 1.00 41.93 212 ALA C CA 1
ATOM 5605 C C . ALA C 1 212 ? 40.582 -38.844 -9.929 1.00 42.81 212 ALA C C 1
ATOM 5606 O O . ALA C 1 212 ? 40.168 -37.680 -9.972 1.00 43.00 212 ALA C O 1
ATOM 5608 N N . THR C 1 213 ? 41.876 -39.151 -9.964 1.00 40.82 213 THR C N 1
ATOM 5609 C CA . THR C 1 213 ? 42.956 -38.187 -10.110 1.00 44.52 213 THR C CA 1
ATOM 5610 C C . THR C 1 213 ? 43.843 -38.570 -11.285 1.00 46.96 213 THR C C 1
ATOM 5611 O O . THR C 1 213 ? 43.939 -39.757 -11.625 1.00 44.49 213 THR C O 1
ATOM 5615 N N . PRO C 1 214 ? 44.539 -37.592 -11.912 1.00 45.93 214 PRO C N 1
ATOM 5616 C CA . PRO C 1 214 ? 44.659 -36.149 -11.637 1.00 45.26 214 PRO C CA 1
ATOM 5617 C C . PRO C 1 214 ? 43.340 -35.395 -11.497 1.00 44.49 214 PRO C C 1
ATOM 5618 O O . PRO C 1 214 ? 42.377 -35.688 -12.204 1.00 43.98 214 PRO C O 1
ATOM 5622 N N . ALA C 1 215 ? 43.304 -34.441 -10.569 1.00 42.42 215 ALA C N 1
ATOM 5623 C CA . ALA C 1 215 ? 42.100 -33.667 -10.327 1.00 41.99 215 ALA C CA 1
ATOM 5624 C C . ALA C 1 215 ? 42.508 -32.278 -9.877 1.00 42.58 215 ALA C C 1
ATOM 5625 O O . ALA C 1 215 ? 43.569 -32.113 -9.257 1.00 42.15 215 ALA C O 1
ATOM 5627 N N . PRO C 1 216 ? 41.712 -31.293 -10.197 1.00 42.63 216 PRO C N 1
ATOM 5628 C CA . PRO C 1 216 ? 42.094 -29.950 -9.798 1.00 45.70 216 PRO C CA 1
ATOM 5629 C C . PRO C 1 216 ? 41.935 -29.673 -8.321 1.00 45.28 216 PRO C C 1
ATOM 5630 O O . PRO C 1 216 ? 41.230 -30.312 -7.632 1.00 43.46 216 PRO C O 1
ATOM 5634 N N . GLU C 1 217 ? 42.494 -28.548 -7.955 1.00 53.18 217 GLU C N 1
ATOM 5635 C CA . GLU C 1 217 ? 42.358 -27.949 -6.661 1.00 51.01 217 GLU C CA 1
ATOM 5636 C C . GLU C 1 217 ? 40.877 -27.559 -6.570 1.00 50.15 217 GLU C C 1
ATOM 5637 O O . GLU C 1 217 ? 40.261 -27.130 -7.480 1.00 52.39 217 GLU C O 1
ATOM 5643 N N . GLY C 1 218 ? 40.293 -27.784 -5.445 1.00 40.87 218 GLY C N 1
ATOM 5644 C CA . GLY C 1 218 ? 38.881 -27.538 -5.219 1.00 42.13 218 GLY C CA 1
ATOM 5645 C C . GLY C 1 218 ? 37.903 -28.606 -5.680 1.00 38.86 218 GLY C C 1
ATOM 5646 O O . GLY C 1 218 ? 36.696 -28.340 -5.699 1.00 33.61 218 GLY C O 1
ATOM 5647 N N . ALA C 1 219 ? 38.364 -29.804 -6.049 1.00 37.78 219 ALA C N 1
ATOM 5648 C CA . ALA C 1 219 ? 37.425 -30.855 -6.427 1.00 36.48 219 ALA C CA 1
ATOM 5649 C C . ALA C 1 219 ? 36.531 -31.216 -5.242 1.00 33.18 219 ALA C C 1
ATOM 5650 O O . ALA C 1 219 ? 36.961 -31.205 -4.086 1.00 34.11 219 ALA C O 1
ATOM 5652 N N . VAL C 1 220 ? 35.281 -31.563 -5.543 1.00 30.94 220 VAL C N 1
ATOM 5653 C CA . VAL C 1 220 ? 34.244 -31.791 -4.541 1.00 32.06 220 VAL C CA 1
ATOM 5654 C C . VAL C 1 220 ? 33.855 -33.268 -4.544 1.00 35.01 220 VAL C C 1
ATOM 5655 O O . VAL C 1 220 ? 33.534 -33.835 -5.600 1.00 33.39 220 VAL C O 1
ATOM 5659 N N . ALA C 1 221 ? 33.851 -33.877 -3.358 1.00 27.17 221 ALA C N 1
ATOM 5660 C CA . ALA C 1 221 ? 33.404 -35.256 -3.204 1.00 31.48 221 ALA C CA 1
ATOM 5661 C C . ALA C 1 221 ? 32.982 -35.484 -1.756 1.00 31.21 221 ALA C C 1
ATOM 5662 O O . ALA C 1 221 ? 33.471 -34.811 -0.836 1.00 29.09 221 ALA C O 1
ATOM 5664 N N . THR C 1 222 ? 32.062 -36.431 -1.567 1.00 26.60 222 THR C N 1
ATOM 5665 C CA . THR C 1 222 ? 31.537 -36.737 -0.243 1.00 27.77 222 THR C CA 1
ATOM 5666 C C . THR C 1 222 ? 31.465 -38.249 -0.085 1.00 30.75 222 THR C C 1
ATOM 5667 O O . THR C 1 222 ? 30.830 -38.934 -0.894 1.00 30.03 222 THR C O 1
ATOM 5671 N N . GLY C 1 223 ? 32.145 -38.770 0.935 1.00 27.85 223 GLY C N 1
ATOM 5672 C CA . GLY C 1 223 ? 32.132 -40.200 1.197 1.00 29.17 223 GLY C CA 1
ATOM 5673 C C . GLY C 1 223 ? 31.549 -40.486 2.568 1.00 30.19 223 GLY C C 1
ATOM 5674 O O . GLY C 1 223 ? 31.995 -39.897 3.565 1.00 29.80 223 GLY C O 1
ATOM 5675 N N . THR C 1 224 ? 30.539 -41.354 2.632 1.00 24.48 224 THR C N 1
ATOM 5676 C CA . THR C 1 224 ? 29.860 -41.692 3.879 1.00 27.13 224 THR C CA 1
ATOM 5677 C C . THR C 1 224 ? 30.078 -43.178 4.147 1.00 30.34 224 THR C C 1
ATOM 5678 O O . THR C 1 224 ? 29.625 -44.022 3.366 1.00 27.64 224 THR C O 1
ATOM 5682 N N . ALA C 1 225 ? 30.779 -43.499 5.237 1.00 27.96 225 ALA C N 1
ATOM 5683 C CA . ALA C 1 225 ? 31.054 -44.887 5.573 1.00 26.56 225 ALA C CA 1
ATOM 5684 C C . ALA C 1 225 ? 30.487 -45.247 6.939 1.00 28.61 225 ALA C C 1
ATOM 5685 O O . ALA C 1 225 ? 30.516 -44.440 7.880 1.00 27.83 225 ALA C O 1
ATOM 5687 N N . VAL C 1 226 ? 30.018 -46.488 7.059 1.00 25.98 226 VAL C N 1
ATOM 5688 C CA . VAL C 1 226 ? 29.559 -47.043 8.332 1.00 24.62 226 VAL C CA 1
ATOM 5689 C C . VAL C 1 226 ? 30.452 -48.225 8.686 1.00 25.27 226 VAL C C 1
ATOM 5690 O O . VAL C 1 226 ? 30.509 -49.213 7.940 1.00 27.22 226 VAL C O 1
ATOM 5694 N N . LEU C 1 227 ? 31.135 -48.136 9.823 1.00 23.35 227 LEU C N 1
ATOM 5695 C CA . LEU C 1 227 ? 32.052 -49.175 10.273 1.00 24.48 227 LEU C CA 1
ATOM 5696 C C . LEU C 1 227 ? 31.423 -49.867 11.464 1.00 26.35 227 LEU C C 1
ATOM 5697 O O . LEU C 1 227 ? 30.946 -49.202 12.392 1.00 26.72 227 LEU C O 1
ATOM 5702 N N . THR C 1 228 ? 31.405 -51.195 11.430 1.00 25.54 228 THR C N 1
ATOM 5703 C CA . THR C 1 228 ? 30.999 -51.981 12.581 1.00 26.41 228 THR C CA 1
ATOM 5704 C C . THR C 1 228 ? 32.244 -52.554 13.238 1.00 27.35 228 THR C C 1
ATOM 5705 O O . THR C 1 228 ? 33.094 -53.127 12.553 1.00 28.42 228 THR C O 1
ATOM 5709 N N . HIS C 1 229 ? 32.352 -52.390 14.552 1.00 25.11 229 HIS C N 1
ATOM 5710 C CA . HIS C 1 229 ? 33.546 -52.802 15.274 1.00 28.09 229 HIS C CA 1
ATOM 5711 C C . HIS C 1 229 ? 33.325 -54.157 15.944 1.00 28.72 229 HIS C C 1
ATOM 5712 O O . HIS C 1 229 ? 32.189 -54.574 16.199 1.00 28.91 229 HIS C O 1
ATOM 5719 N N . ALA C 1 230 ? 34.438 -54.853 16.206 1.00 28.67 230 ALA C N 1
ATOM 5720 C CA . ALA C 1 230 ? 34.363 -56.179 16.825 1.00 29.71 230 ALA C CA 1
ATOM 5721 C C . ALA C 1 230 ? 33.538 -56.163 18.106 1.00 29.81 230 ALA C C 1
ATOM 5722 O O . ALA C 1 230 ? 32.849 -57.141 18.402 1.00 30.02 230 ALA C O 1
ATOM 5724 N N . SER C 1 231 ? 33.569 -55.052 18.863 1.00 33.10 231 SER C N 1
ATOM 5725 C CA . SER C 1 231 ? 32.800 -54.931 20.105 1.00 29.92 231 SER C CA 1
ATOM 5726 C C . SER C 1 231 ? 31.298 -54.768 19.872 1.00 32.72 231 SER C C 1
ATOM 5727 O O . SER C 1 231 ? 30.521 -54.870 20.831 1.00 31.13 231 SER C O 1
ATOM 5730 N N . GLY C 1 232 ? 30.872 -54.510 18.637 1.00 30.01 232 GLY C N 1
ATOM 5731 C CA . GLY C 1 232 ? 29.515 -54.099 18.365 1.00 30.68 232 GLY C CA 1
ATOM 5732 C C . GLY C 1 232 ? 29.325 -52.596 18.245 1.00 28.31 232 GLY C C 1
ATOM 5733 O O . GLY C 1 232 ? 28.289 -52.165 17.730 1.00 31.69 232 GLY C O 1
ATOM 5734 N N . ALA C 1 233 ? 30.289 -51.794 18.689 1.00 26.92 233 ALA C N 1
ATOM 5735 C CA . ALA C 1 233 ? 30.220 -50.350 18.480 1.00 28.02 233 ALA C CA 1
ATOM 5736 C C . ALA C 1 233 ? 30.104 -50.045 16.992 1.00 25.85 233 ALA C C 1
ATOM 5737 O O . ALA C 1 233 ? 30.539 -50.827 16.141 1.00 28.03 233 ALA C O 1
ATOM 5739 N N . ILE C 1 234 ? 29.494 -48.909 16.668 1.00 25.89 234 ILE C N 1
ATOM 5740 C CA . ILE C 1 234 ? 29.315 -48.512 15.274 1.00 26.22 234 ILE C CA 1
ATOM 5741 C C . ILE C 1 234 ? 29.824 -47.092 15.090 1.00 24.49 234 ILE C C 1
ATOM 5742 O O . ILE C 1 234 ? 29.531 -46.212 15.905 1.00 26.02 234 ILE C O 1
ATOM 5747 N N . SER C 1 235 ? 30.560 -46.847 14.006 1.00 23.45 235 SER C N 1
ATOM 5748 C CA . SER C 1 235 ? 30.948 -45.473 13.735 1.00 22.55 235 SER C CA 1
ATOM 5749 C C . SER C 1 235 ? 30.525 -45.063 12.333 1.00 25.53 235 SER C C 1
ATOM 5750 O O . SER C 1 235 ? 30.547 -45.861 11.388 1.00 24.93 235 SER C O 1
ATOM 5753 N N . GLN C 1 236 ? 30.083 -43.822 12.228 1.00 24.24 236 GLN C N 1
ATOM 5754 C CA . GLN C 1 236 ? 29.798 -43.184 10.951 1.00 26.02 236 GLN C CA 1
ATOM 5755 C C . GLN C 1 236 ? 30.943 -42.233 10.629 1.00 24.39 236 GLN C C 1
ATOM 5756 O O . GLN C 1 236 ? 31.217 -41.311 11.399 1.00 23.04 236 GLN C O 1
ATOM 5762 N N . VAL C 1 237 ? 31.602 -42.446 9.497 1.00 23.68 237 VAL C N 1
ATOM 5763 C CA . VAL C 1 237 ? 32.744 -41.634 9.111 1.00 26.52 237 VAL C CA 1
ATOM 5764 C C . VAL C 1 237 ? 32.418 -40.934 7.801 1.00 24.49 237 VAL C C 1
ATOM 5765 O O . VAL C 1 237 ? 32.105 -41.582 6.794 1.00 25.46 237 VAL C O 1
ATOM 5769 N N . VAL C 1 238 ? 32.490 -39.616 7.817 1.00 23.07 238 VAL C N 1
ATOM 5770 C CA . VAL C 1 238 ? 32.192 -38.793 6.655 1.00 22.56 238 VAL C CA 1
ATOM 5771 C C . VAL C 1 238 ? 33.472 -38.088 6.237 1.00 25.91 238 VAL C C 1
ATOM 5772 O O . VAL C 1 238 ? 34.187 -37.510 7.075 1.00 25.33 238 VAL C O 1
ATOM 5776 N N . SER C 1 239 ? 33.788 -38.185 4.960 1.00 23.97 239 SER C N 1
ATOM 5777 C CA . SER C 1 239 ? 34.986 -37.588 4.396 1.00 25.75 239 SER C CA 1
ATOM 5778 C C . SER C 1 239 ? 34.553 -36.675 3.259 1.00 28.46 239 SER C C 1
ATOM 5779 O O . SER C 1 239 ? 33.816 -37.102 2.363 1.00 28.96 239 SER C O 1
ATOM 5782 N N . ARG C 1 240 ? 34.967 -35.415 3.314 1.00 24.48 240 ARG C N 1
ATOM 5783 C CA . ARG C 1 240 ? 34.520 -34.439 2.325 1.00 28.17 240 ARG C CA 1
ATOM 5784 C C . ARG C 1 240 ? 35.693 -33.645 1.776 1.00 29.61 240 ARG C C 1
ATOM 5785 O O . ARG C 1 240 ? 36.612 -33.268 2.517 1.00 27.19 240 ARG C O 1
ATOM 5793 N N . TRP C 1 241 ? 35.646 -33.377 0.476 1.00 29.89 241 TRP C N 1
ATOM 5794 C CA . TRP C 1 241 ? 36.433 -32.313 -0.134 1.00 30.41 241 TRP C CA 1
ATOM 5795 C C . TRP C 1 241 ? 35.470 -31.225 -0.596 1.00 32.46 241 TRP C C 1
ATOM 5796 O O . TRP C 1 241 ? 34.438 -31.538 -1.215 1.00 31.09 241 TRP C O 1
ATOM 5807 N N . THR C 1 242 ? 35.789 -29.959 -0.273 1.00 28.16 242 THR C N 1
ATOM 5808 C CA . THR C 1 242 ? 34.871 -28.843 -0.475 1.00 31.86 242 THR C CA 1
ATOM 5809 C C . THR C 1 242 ? 35.321 -27.929 -1.615 1.00 33.53 242 THR C C 1
ATOM 5810 O O . THR C 1 242 ? 36.490 -27.909 -2.021 1.00 33.71 242 THR C O 1
ATOM 5814 N N . ALA C 1 243 ? 34.360 -27.136 -2.100 1.00 31.85 243 ALA C N 1
ATOM 5815 C CA . ALA C 1 243 ? 34.581 -26.273 -3.257 1.00 33.53 243 ALA C CA 1
ATOM 5816 C C . ALA C 1 243 ? 35.388 -25.022 -2.916 1.00 36.16 243 ALA C C 1
ATOM 5817 O O . ALA C 1 243 ? 36.085 -24.489 -3.786 1.00 37.70 243 ALA C O 1
ATOM 5819 N N . THR C 1 244 ? 35.318 -24.547 -1.678 1.00 31.24 244 THR C N 1
ATOM 5820 C CA . THR C 1 244 ? 35.961 -23.307 -1.268 1.00 36.07 244 THR C CA 1
ATOM 5821 C C . THR C 1 244 ? 36.599 -23.499 0.103 1.00 33.50 244 THR C C 1
ATOM 5822 O O . THR C 1 244 ? 36.161 -24.350 0.881 1.00 32.76 244 THR C O 1
ATOM 5826 N N . PRO C 1 245 ? 37.634 -22.701 0.420 1.00 33.85 245 PRO C N 1
ATOM 5827 C CA . PRO C 1 245 ? 38.236 -22.722 1.773 1.00 32.05 245 PRO C CA 1
ATOM 5828 C C . PRO C 1 245 ? 37.434 -21.925 2.804 1.00 32.12 245 PRO C C 1
ATOM 5829 O O . PRO C 1 245 ? 37.975 -21.060 3.491 1.00 35.00 245 PRO C O 1
ATOM 5833 N N . ARG C 1 246 ? 36.142 -22.212 2.915 1.00 31.23 246 ARG C N 1
ATOM 5834 C CA . ARG C 1 246 ? 35.226 -21.474 3.789 1.00 34.02 246 ARG C CA 1
ATOM 5835 C C . ARG C 1 246 ? 34.516 -22.437 4.733 1.00 31.28 246 ARG C C 1
ATOM 5836 O O . ARG C 1 246 ? 33.302 -22.632 4.633 1.00 32.17 246 ARG C O 1
ATOM 5844 N N . PRO C 1 247 ? 35.238 -23.032 5.699 1.00 30.89 247 PRO C N 1
ATOM 5845 C CA . PRO C 1 247 ? 36.635 -22.822 6.088 1.00 31.71 247 PRO C CA 1
ATOM 5846 C C . PRO C 1 247 ? 37.597 -23.759 5.353 1.00 31.22 247 PRO C C 1
ATOM 5847 O O . PRO C 1 247 ? 37.140 -24.653 4.658 1.00 30.27 247 PRO C O 1
ATOM 5851 N N . PRO C 1 248 ? 38.906 -23.531 5.488 1.00 30.18 248 PRO C N 1
ATOM 5852 C CA . PRO C 1 248 ? 39.870 -24.448 4.852 1.00 33.33 248 PRO C CA 1
ATOM 5853 C C . PRO C 1 248 ? 39.761 -25.898 5.326 1.00 32.91 248 PRO C C 1
ATOM 5854 O O . PRO C 1 248 ? 39.982 -26.815 4.521 1.00 31.67 248 PRO C O 1
ATOM 5858 N N . VAL C 1 249 ? 39.448 -26.126 6.605 1.00 31.47 249 VAL C N 1
ATOM 5859 C CA . VAL C 1 249 ? 39.343 -27.464 7.204 1.00 28.84 249 VAL C CA 1
ATOM 5860 C C . VAL C 1 249 ? 38.304 -27.402 8.320 1.00 28.93 249 VAL C C 1
ATOM 5861 O O . VAL C 1 249 ? 38.241 -26.421 9.067 1.00 28.72 249 VAL C O 1
ATOM 5865 N N . ARG C 1 250 ? 37.470 -28.437 8.430 1.00 26.07 250 ARG C N 1
ATOM 5866 C CA . ARG C 1 250 ? 36.613 -28.593 9.602 1.00 25.12 250 ARG C CA 1
ATOM 5867 C C . ARG C 1 250 ? 36.596 -30.058 9.997 1.00 26.00 250 ARG C C 1
ATOM 5868 O O . ARG C 1 250 ? 36.396 -30.925 9.139 1.00 24.87 250 ARG C O 1
ATOM 5876 N N . VAL C 1 251 ? 36.817 -30.330 11.283 1.00 24.79 251 VAL C N 1
ATOM 5877 C CA . VAL C 1 251 ? 36.723 -31.679 11.840 1.00 25.84 251 VAL C CA 1
ATOM 5878 C C . VAL C 1 251 ? 35.714 -31.647 12.979 1.00 24.15 251 VAL C C 1
ATOM 5879 O O . VAL C 1 251 ? 35.750 -30.736 13.816 1.00 23.31 251 VAL C O 1
ATOM 5883 N N . ALA C 1 252 ? 34.815 -32.637 13.014 1.00 22.76 252 ALA C N 1
ATOM 5884 C CA . ALA C 1 252 ? 33.846 -32.735 14.091 1.00 21.42 252 ALA C CA 1
ATOM 5885 C C . ALA C 1 252 ? 33.654 -34.194 14.473 1.00 22.97 252 ALA C C 1
ATOM 5886 O O . ALA C 1 252 ? 33.713 -35.086 13.619 1.00 22.19 252 ALA C O 1
ATOM 5888 N N . PHE C 1 253 ? 33.428 -34.439 15.766 1.00 22.06 253 PHE C N 1
ATOM 5889 C CA . PHE C 1 253 ? 33.070 -35.789 16.174 1.00 23.21 253 PHE C CA 1
ATOM 5890 C C . PHE C 1 253 ? 32.178 -35.751 17.406 1.00 24.25 253 PHE C C 1
ATOM 5891 O O . PHE C 1 253 ? 32.123 -34.755 18.133 1.00 24.06 253 PHE C O 1
ATOM 5899 N N . HIS C 1 254 ? 31.483 -36.871 17.621 1.00 21.55 254 HIS C N 1
ATOM 5900 C CA . HIS C 1 254 ? 30.604 -37.097 18.767 1.00 22.81 254 HIS C CA 1
ATOM 5901 C C . HIS C 1 254 ? 30.641 -38.589 19.071 1.00 23.99 254 HIS C C 1
ATOM 5902 O O . HIS C 1 254 ? 30.270 -39.411 18.227 1.00 22.33 254 HIS C O 1
ATOM 5909 N N . VAL C 1 255 ? 31.115 -38.948 20.258 1.00 23.65 255 VAL C N 1
ATOM 5910 C CA . VAL C 1 255 ? 31.292 -40.340 20.638 1.00 23.33 255 VAL C CA 1
ATOM 5911 C C . VAL C 1 255 ? 30.507 -40.580 21.922 1.00 26.64 255 VAL C C 1
ATOM 5912 O O . VAL C 1 255 ? 30.582 -39.781 22.860 1.00 26.03 255 VAL C O 1
ATOM 5916 N N . SER C 1 256 ? 29.766 -41.686 21.968 1.00 23.69 256 SER C N 1
ATOM 5917 C CA . SER C 1 256 ? 28.907 -42.016 23.097 1.00 27.09 256 SER C CA 1
ATOM 5918 C C . SER C 1 256 ? 29.222 -43.425 23.582 1.00 25.28 256 SER C C 1
ATOM 5919 O O . SER C 1 256 ? 29.356 -44.351 22.779 1.00 25.56 256 SER C O 1
ATOM 5922 N N . GLY C 1 257 ? 29.344 -43.579 24.896 1.00 26.08 257 GLY C N 1
ATOM 5923 C CA . GLY C 1 257 ? 29.467 -44.883 25.512 1.00 29.83 257 GLY C CA 1
ATOM 5924 C C . GLY C 1 257 ? 28.610 -44.953 26.761 1.00 31.34 257 GLY C C 1
ATOM 5925 O O . GLY C 1 257 ? 27.894 -44.006 27.084 1.00 30.84 257 GLY C O 1
ATOM 5926 N N . THR C 1 258 ? 28.697 -46.090 27.466 1.00 30.13 258 THR C N 1
ATOM 5927 C CA . THR C 1 258 ? 27.871 -46.254 28.659 1.00 32.85 258 THR C CA 1
ATOM 5928 C C . THR C 1 258 ? 28.192 -45.213 29.731 1.00 34.37 258 THR C C 1
ATOM 5929 O O . THR C 1 258 ? 27.333 -44.911 30.563 1.00 33.76 258 THR C O 1
ATOM 5933 N N . GLY C 1 259 ? 29.383 -44.625 29.705 1.00 32.52 259 GLY C N 1
ATOM 5934 C CA . GLY C 1 259 ? 29.725 -43.595 30.657 1.00 32.51 259 GLY C CA 1
ATOM 5935 C C . GLY C 1 259 ? 29.458 -42.163 30.232 1.00 36.60 259 GLY C C 1
ATOM 5936 O O . GLY C 1 259 ? 29.683 -41.254 31.040 1.00 34.88 259 GLY C O 1
ATOM 5937 N N . GLY C 1 260 ? 28.993 -41.915 29.003 1.00 32.54 260 GLY C N 1
ATOM 5938 C CA . GLY C 1 260 ? 28.636 -40.570 28.594 1.00 31.46 260 GLY C CA 1
ATOM 5939 C C . GLY C 1 260 ? 29.058 -40.295 27.160 1.00 32.89 260 GLY C C 1
ATOM 5940 O O . GLY C 1 260 ? 29.352 -41.213 26.394 1.00 29.98 260 GLY C O 1
ATOM 5941 N N . SER C 1 26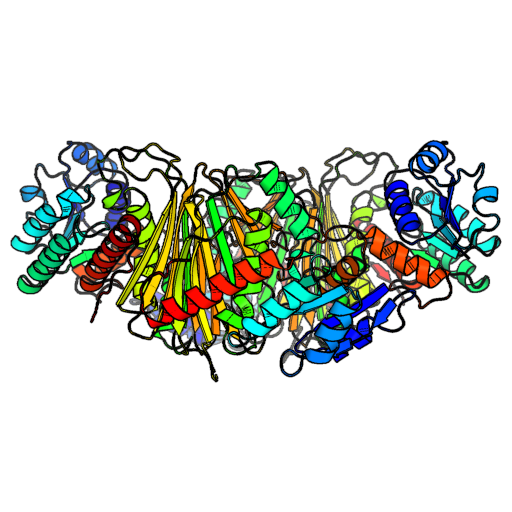1 ? 29.088 -39.009 26.800 1.00 27.64 261 SER C N 1
ATOM 5942 C CA . SER C 1 261 ? 29.431 -38.593 25.451 1.00 28.33 261 SER C CA 1
ATOM 5943 C C . SER C 1 261 ? 30.569 -37.581 25.470 1.00 32.08 261 SER C C 1
ATOM 5944 O O . SER C 1 261 ? 30.733 -36.819 26.424 1.00 27.58 261 SER C O 1
ATOM 5947 N N . VAL C 1 262 ? 31.330 -37.564 24.377 1.00 28.26 262 VAL C N 1
ATOM 5948 C CA . VAL C 1 262 ? 32.429 -36.630 24.167 1.00 28.06 262 VAL C CA 1
ATOM 5949 C C . VAL C 1 262 ? 32.254 -36.026 22.778 1.00 26.79 262 VAL C C 1
ATOM 5950 O O . VAL C 1 262 ? 32.012 -36.760 21.814 1.00 25.51 262 VAL C O 1
ATOM 5954 N N . SER C 1 263 ? 32.372 -34.697 22.669 1.00 28.65 263 SER C N 1
ATOM 5955 C CA . SER C 1 263 ? 32.145 -34.004 21.402 1.00 24.48 263 SER C CA 1
ATOM 5956 C C . SER C 1 263 ? 33.284 -33.045 21.087 1.00 27.11 263 SER C C 1
ATOM 5957 O O . SER C 1 263 ? 33.983 -32.553 21.990 1.00 22.36 263 SER C O 1
ATOM 5960 N N . TYR C 1 264 ? 33.423 -32.740 19.788 1.00 22.68 264 TYR C N 1
ATOM 5961 C CA . TYR C 1 264 ? 34.433 -31.797 19.323 1.00 24.00 264 TYR C CA 1
ATOM 5962 C C . TYR C 1 264 ? 33.989 -31.125 18.028 1.00 26.49 264 TYR C C 1
ATOM 5963 O O . TYR C 1 264 ? 33.435 -31.775 17.135 1.00 23.36 264 TYR C O 1
ATOM 5972 N N . ASP C 1 265 ? 34.263 -29.825 17.919 1.00 24.97 265 ASP C N 1
ATOM 5973 C CA . ASP C 1 265 ? 34.086 -29.089 16.667 1.00 25.63 265 ASP C CA 1
ATOM 5974 C C . ASP C 1 265 ? 35.297 -28.182 16.516 1.00 26.44 265 ASP C C 1
ATOM 5975 O O . ASP C 1 265 ? 35.537 -27.336 17.378 1.00 24.31 265 ASP C O 1
ATOM 5980 N N . SER C 1 266 ? 36.072 -28.378 15.443 1.00 24.45 266 SER C N 1
ATOM 5981 C CA . SER C 1 266 ? 37.248 -27.554 15.221 1.00 25.80 266 SER C CA 1
ATOM 5982 C C . SER C 1 266 ? 36.898 -26.081 15.014 1.00 28.57 266 SER C C 1
ATOM 5983 O O . SER C 1 266 ? 37.796 -25.241 15.088 1.00 26.89 266 SER C O 1
ATOM 5986 N N . GLU C 1 267 ? 35.621 -25.753 14.780 1.00 25.71 267 GLU C N 1
ATOM 5987 C CA . GLU C 1 267 ? 35.175 -24.365 14.641 1.00 25.84 267 GLU C CA 1
ATOM 5988 C C . GLU C 1 267 ? 35.005 -23.670 15.987 1.00 26.70 267 GLU C C 1
ATOM 5989 O O . GLU C 1 267 ? 34.908 -22.442 16.027 1.00 25.03 267 GLU C O 1
ATOM 5995 N N . TRP C 1 268 ? 34.918 -24.418 17.078 1.00 25.00 268 TRP C N 1
ATOM 5996 C CA . TRP C 1 268 ? 34.859 -23.788 18.392 1.00 25.83 268 TRP C CA 1
ATOM 5997 C C . TRP C 1 268 ? 36.100 -22.919 18.591 1.00 24.21 268 TRP C C 1
ATOM 5998 O O . TRP C 1 268 ? 37.194 -23.313 18.180 1.00 23.63 268 TRP C O 1
ATOM 6009 N N . PRO C 1 269 ? 35.970 -21.736 19.200 1.00 28.34 269 PRO C N 1
ATOM 6010 C CA . PRO C 1 269 ? 37.168 -20.951 19.540 1.00 26.39 269 PRO C CA 1
ATOM 6011 C C . PRO C 1 269 ? 38.038 -21.688 20.548 1.00 23.91 269 PRO C C 1
ATOM 6012 O O . PRO C 1 269 ? 37.541 -22.362 21.452 1.00 22.92 269 PRO C O 1
ATOM 6016 N N . GLN C 1 270 ? 39.344 -21.546 20.392 1.00 22.46 270 GLN C N 1
ATOM 6017 C CA . GLN C 1 270 ? 40.320 -22.110 21.328 1.00 24.69 270 GLN C CA 1
ATOM 6018 C C . GLN C 1 270 ? 41.030 -20.964 22.030 1.00 24.28 270 GLN C C 1
ATOM 6019 O O . GLN C 1 270 ? 40.349 -20.031 22.485 1.00 22.54 270 GLN C O 1
ATOM 6025 N N . GLU C 1 271 ? 42.372 -20.938 22.085 1.00 21.56 271 GLU C N 1
ATOM 6026 C CA . GLU C 1 271 ? 43.096 -19.934 22.863 1.00 25.40 271 GLU C CA 1
ATOM 6027 C C . GLU C 1 271 ? 43.003 -18.534 22.261 1.00 23.40 271 GLU C C 1
ATOM 6028 O O . GLU C 1 271 ? 43.006 -17.550 23.010 1.00 23.80 271 GLU C O 1
ATOM 6034 N N . VAL C 1 272 ? 42.950 -18.415 20.928 1.00 22.82 272 VAL C N 1
ATOM 6035 C CA . VAL C 1 272 ? 42.958 -17.116 20.240 1.00 23.23 272 VAL C CA 1
ATOM 6036 C C . VAL C 1 272 ? 41.672 -16.970 19.435 1.00 25.49 272 VAL C C 1
ATOM 6037 O O . VAL C 1 272 ? 41.376 -17.800 18.569 1.00 24.96 272 VAL C O 1
ATOM 6041 N N . ARG C 1 273 ? 40.918 -15.903 19.692 1.00 24.94 273 ARG C N 1
ATOM 6042 C CA . ARG C 1 273 ? 39.644 -15.717 19.000 1.00 26.58 273 ARG C CA 1
ATOM 6043 C C . ARG C 1 273 ? 39.444 -14.244 18.681 1.00 24.37 273 ARG C C 1
ATOM 6044 O O . ARG C 1 273 ? 39.348 -13.419 19.601 1.00 21.84 273 ARG C O 1
ATOM 6052 N N . VAL C 1 274 ? 39.383 -13.918 17.392 1.00 21.72 274 VAL C N 1
ATOM 6053 C CA . VAL C 1 274 ? 38.972 -12.582 16.968 1.00 24.53 274 VAL C CA 1
ATOM 6054 C C . VAL C 1 274 ? 37.458 -12.505 17.150 1.00 27.12 274 VAL C C 1
ATOM 6055 O O . VAL C 1 274 ? 36.706 -13.209 16.472 1.00 26.51 274 VAL C O 1
ATOM 6059 N N . VAL C 1 275 ? 37.011 -11.678 18.096 1.00 23.41 275 VAL C N 1
ATOM 6060 C CA . VAL C 1 275 ? 35.594 -11.658 18.450 1.00 26.31 275 VAL C CA 1
ATOM 6061 C C . VAL C 1 275 ? 34.796 -10.748 17.514 1.00 29.03 275 VAL C C 1
ATOM 6062 O O . VAL C 1 275 ? 33.675 -11.087 17.116 1.00 30.30 275 VAL C O 1
ATOM 6066 N N . ASP C 1 276 ? 35.353 -9.591 17.155 1.00 27.12 276 ASP C N 1
ATOM 6067 C CA . ASP C 1 276 ? 34.752 -8.682 16.194 1.00 28.17 276 ASP C CA 1
ATOM 6068 C C . ASP C 1 276 ? 35.842 -7.902 15.480 1.00 28.27 276 ASP C C 1
ATOM 6069 O O . ASP C 1 276 ? 36.977 -7.805 15.954 1.00 26.82 276 ASP C O 1
ATOM 6074 N N . GLY C 1 277 ? 35.489 -7.346 14.325 1.00 27.55 277 GLY C N 1
ATOM 6075 C CA . GLY C 1 277 ? 36.344 -6.390 13.656 1.00 30.83 277 GLY C CA 1
ATOM 6076 C C . GLY C 1 277 ? 37.127 -6.936 12.480 1.00 36.94 277 GLY C C 1
ATOM 6077 O O . GLY C 1 277 ? 37.686 -6.144 11.713 1.00 42.88 277 GLY C O 1
ATOM 6078 N N . GLY C 1 278 ? 37.192 -8.252 12.318 1.00 34.44 278 GLY C N 1
ATOM 6079 C CA . GLY C 1 278 ? 37.669 -8.843 11.078 1.00 41.74 278 GLY C CA 1
ATOM 6080 C C . GLY C 1 278 ? 39.170 -9.004 10.930 1.00 44.44 278 GLY C C 1
ATOM 6081 O O . GLY C 1 278 ? 39.643 -9.236 9.810 1.00 42.74 278 GLY C O 1
ATOM 6082 N N . ALA C 1 279 ? 39.933 -8.911 12.013 1.00 39.26 279 ALA C N 1
ATOM 6083 C CA . ALA C 1 279 ? 41.386 -8.972 11.902 1.00 41.35 279 ALA C CA 1
ATOM 6084 C C . ALA C 1 279 ? 41.830 -10.326 11.354 1.00 43.07 279 ALA C C 1
ATOM 6085 O O . ALA C 1 279 ? 41.218 -11.367 11.631 1.00 40.31 279 ALA C O 1
ATOM 6087 N N . GLY C 1 280 ? 42.894 -10.304 10.550 1.00 44.09 280 GLY C N 1
ATOM 6088 C CA . GLY C 1 280 ? 43.370 -11.522 9.921 1.00 43.23 280 GLY C CA 1
ATOM 6089 C C . GLY C 1 280 ? 44.752 -11.941 10.379 1.00 42.44 280 GLY C C 1
ATOM 6090 O O . GLY C 1 280 ? 45.261 -12.982 9.952 1.00 43.50 280 GLY C O 1
ATOM 6091 N N . ASN C 1 281 ? 45.379 -11.147 11.245 1.00 39.35 281 ASN C N 1
ATOM 6092 C CA . ASN C 1 281 ? 46.752 -11.427 11.663 1.00 40.48 281 ASN C CA 1
ATOM 6093 C C . ASN C 1 281 ? 46.820 -12.036 13.061 1.00 37.47 281 ASN C C 1
ATOM 6094 O O . ASN C 1 281 ? 47.739 -11.737 13.831 1.00 34.43 281 ASN C O 1
ATOM 6099 N N . PHE C 1 282 ? 45.877 -12.925 13.396 1.00 35.13 282 PHE C N 1
ATOM 6100 C CA . PHE C 1 282 ? 45.834 -13.589 14.694 1.00 33.11 282 PHE C CA 1
ATOM 6101 C C . PHE C 1 282 ? 45.766 -15.104 14.532 1.00 32.72 282 PHE C C 1
ATOM 6102 O O . PHE C 1 282 ? 45.239 -15.813 15.395 1.00 32.09 282 PHE C O 1
ATOM 6110 N N . ALA C 1 283 ? 46.305 -15.619 13.435 1.00 33.75 283 ALA C N 1
ATOM 6111 C CA . ALA C 1 283 ? 46.289 -17.058 13.202 1.00 34.33 283 ALA C CA 1
ATOM 6112 C C . ALA C 1 283 ? 47.066 -17.777 14.293 1.00 34.26 283 ALA C C 1
ATOM 6113 O O . ALA C 1 283 ? 48.192 -17.393 14.631 1.00 33.69 283 ALA C O 1
ATOM 6115 N N . TYR C 1 284 ? 46.447 -18.810 14.861 1.00 35.25 284 TYR C N 1
ATOM 6116 C CA . TYR C 1 284 ? 47.123 -19.690 15.811 1.00 37.77 284 TYR C CA 1
ATOM 6117 C C . TYR C 1 284 ? 46.501 -21.073 15.675 1.00 37.91 284 TYR C C 1
ATOM 6118 O O . TYR C 1 284 ? 45.305 -21.239 15.928 1.00 38.36 284 TYR C O 1
ATOM 6127 N N . GLY C 1 285 ? 47.297 -22.054 15.251 1.00 41.54 285 GLY C N 1
ATOM 6128 C CA . GLY C 1 285 ? 46.824 -23.409 15.042 1.00 38.76 285 GLY C CA 1
ATOM 6129 C C . GLY C 1 285 ? 47.132 -24.386 16.152 1.00 40.09 285 GLY C C 1
ATOM 6130 O O . GLY C 1 285 ? 46.689 -25.539 16.090 1.00 40.96 285 GLY C O 1
ATOM 6131 N N . GLY C 1 286 ? 47.856 -23.964 17.183 1.00 37.59 286 GLY C N 1
ATOM 6132 C CA . GLY C 1 286 ? 48.268 -24.873 18.220 1.00 38.41 286 GLY C CA 1
ATOM 6133 C C . GLY C 1 286 ? 49.675 -25.356 17.959 1.00 37.88 286 GLY C C 1
ATOM 6134 O O . GLY C 1 286 ? 50.339 -24.925 17.008 1.00 35.75 286 GLY C O 1
ATOM 6135 N N . PRO C 1 287 ? 50.163 -26.258 18.803 1.00 34.93 287 PRO C N 1
ATOM 6136 C CA . PRO C 1 287 ? 51.497 -26.823 18.567 1.00 38.44 287 PRO C CA 1
ATOM 6137 C C . PRO C 1 287 ? 51.522 -27.602 17.257 1.00 35.64 287 PRO C C 1
ATOM 6138 O O . PRO C 1 287 ? 50.503 -28.113 16.788 1.00 34.31 287 PRO C O 1
ATOM 6142 N N . SER C 1 288 ? 52.693 -27.650 16.636 1.00 37.05 288 SER C N 1
ATOM 6143 C CA . SER C 1 288 ? 52.833 -28.422 15.407 1.00 35.31 288 SER C CA 1
ATOM 6144 C C . SER C 1 288 ? 52.611 -29.896 15.696 1.00 33.16 288 SER C C 1
ATOM 6145 O O . SER C 1 288 ? 53.288 -30.479 16.550 1.00 33.35 288 SER C O 1
ATOM 6148 N N . VAL C 1 289 ? 51.656 -30.502 14.991 1.00 33.24 289 VAL C N 1
ATOM 6149 C CA . VAL C 1 289 ? 51.443 -31.938 15.140 1.00 32.61 289 VAL C CA 1
ATOM 6150 C C . VAL C 1 289 ? 52.696 -32.713 14.746 1.00 32.70 289 VAL C C 1
ATOM 6151 O O . VAL C 1 289 ? 52.996 -33.766 15.331 1.00 30.84 289 VAL C O 1
ATOM 6155 N N . PHE C 1 290 ? 53.472 -32.190 13.790 1.00 33.05 290 PHE C N 1
ATOM 6156 C CA . PHE C 1 290 ? 54.681 -32.883 13.350 1.00 33.83 290 PHE C CA 1
ATOM 6157 C C . PHE C 1 290 ? 55.767 -32.884 14.418 1.00 31.26 290 PHE C C 1
ATOM 6158 O O . PHE C 1 290 ? 56.505 -33.867 14.536 1.00 30.16 290 PHE C O 1
ATOM 6166 N N . ASP C 1 291 ? 55.894 -31.803 15.202 1.00 30.36 291 ASP C N 1
ATOM 6167 C CA . ASP C 1 291 ? 56.854 -31.837 16.307 1.00 33.67 291 ASP C CA 1
ATOM 6168 C C . ASP C 1 291 ? 56.481 -32.928 17.297 1.00 30.86 291 ASP C C 1
ATOM 6169 O O . ASP C 1 291 ? 57.327 -33.722 17.721 1.00 32.45 291 ASP C O 1
ATOM 6174 N N . THR C 1 292 ? 55.201 -32.992 17.666 1.00 30.33 292 THR C N 1
ATOM 6175 C CA . THR C 1 292 ? 54.743 -34.031 18.580 1.00 29.95 292 THR C CA 1
ATOM 6176 C C . THR C 1 292 ? 54.982 -35.420 17.999 1.00 29.16 292 THR C C 1
ATOM 6177 O O . THR C 1 292 ? 55.428 -36.334 18.699 1.00 28.05 292 THR C O 1
ATOM 6181 N N . GLU C 1 293 ? 54.684 -35.596 16.714 1.00 28.43 293 GLU C N 1
ATOM 6182 C CA . GLU C 1 293 ? 54.785 -36.909 16.089 1.00 29.30 293 GLU C CA 1
ATOM 6183 C C . GLU C 1 293 ? 56.233 -37.390 16.017 1.00 27.79 293 GLU C C 1
ATOM 6184 O O . GLU C 1 293 ? 56.567 -38.474 16.506 1.00 28.24 293 GLU C O 1
ATOM 6190 N N . MET C 1 294 ? 57.112 -36.589 15.415 1.00 28.68 294 MET C N 1
ATOM 6191 C CA . MET C 1 294 ? 58.498 -37.022 15.249 1.00 29.83 294 MET C CA 1
ATOM 6192 C C . MET C 1 294 ? 59.246 -37.159 16.580 1.00 29.82 294 MET C C 1
ATOM 6193 O O . MET C 1 294 ? 60.128 -38.022 16.703 1.00 31.00 294 MET C O 1
ATOM 6198 N N . ARG C 1 295 ? 58.914 -36.340 17.584 1.00 29.87 295 ARG C N 1
ATOM 6199 C CA . ARG C 1 295 ? 59.559 -36.517 18.887 1.00 29.88 295 ARG C CA 1
ATOM 6200 C C . ARG C 1 295 ? 59.172 -37.846 19.497 1.00 30.65 295 ARG C C 1
ATOM 6201 O O . ARG C 1 295 ? 60.032 -38.571 20.010 1.00 30.98 295 ARG C O 1
ATOM 6209 N N . GLU C 1 296 ? 57.888 -38.210 19.395 1.00 31.25 296 GLU C N 1
ATOM 6210 C CA . GLU C 1 296 ? 57.475 -39.518 19.883 1.00 29.28 296 GLU C CA 1
ATOM 6211 C C . GLU C 1 296 ? 58.127 -40.639 19.076 1.00 31.12 296 GLU C C 1
ATOM 6212 O O . GLU C 1 296 ? 58.562 -41.639 19.652 1.00 30.21 296 GLU C O 1
ATOM 6218 N N . PHE C 1 297 ? 58.224 -40.502 17.745 1.00 30.23 297 PHE C N 1
ATOM 6219 C CA . PHE C 1 297 ? 58.894 -41.563 16.992 1.00 30.86 297 PHE C CA 1
ATOM 6220 C C . PHE C 1 297 ? 60.393 -41.598 17.314 1.00 33.42 297 PHE C C 1
ATOM 6221 O O . PHE C 1 297 ? 60.971 -42.678 17.507 1.00 31.74 297 PHE C O 1
ATOM 6229 N N . ALA C 1 298 ? 61.031 -40.426 17.383 1.00 31.19 298 ALA C N 1
ATOM 6230 C CA . ALA C 1 298 ? 62.434 -40.350 17.785 1.00 34.54 298 ALA C CA 1
ATOM 6231 C C . ALA C 1 298 ? 62.685 -41.138 19.069 1.00 35.88 298 ALA C C 1
ATOM 6232 O O . ALA C 1 298 ? 63.590 -41.978 19.127 1.00 36.10 298 ALA C O 1
ATOM 6234 N N . THR C 1 299 ? 61.862 -40.904 20.098 1.00 35.12 299 THR C N 1
ATOM 6235 C CA . THR C 1 299 ? 62.045 -41.594 21.373 1.00 34.48 299 THR C CA 1
ATOM 6236 C C . THR C 1 299 ? 61.962 -43.102 21.200 1.00 39.42 299 THR C C 1
ATOM 6237 O O . THR C 1 299 ? 62.729 -43.850 21.823 1.00 40.77 299 THR C O 1
ATOM 6241 N N . ALA C 1 300 ? 61.045 -43.572 20.353 1.00 36.25 300 ALA C N 1
ATOM 6242 C CA . ALA C 1 300 ? 60.916 -45.010 20.141 1.00 38.95 300 ALA C CA 1
ATOM 6243 C C . ALA C 1 300 ? 62.154 -45.577 19.457 1.00 42.81 300 ALA C C 1
ATOM 6244 O O . ALA C 1 300 ? 62.764 -46.530 19.959 1.00 41.06 300 ALA C O 1
ATOM 6246 N N . PHE C 1 301 ? 62.543 -45.004 18.308 1.00 38.18 301 PHE C N 1
ATOM 6247 C CA . PHE C 1 301 ? 63.701 -45.515 17.572 1.00 40.23 301 PHE C CA 1
ATOM 6248 C C . PHE C 1 301 ? 64.983 -45.419 18.377 1.00 41.38 301 PHE C C 1
ATOM 6249 O O . PHE C 1 301 ? 65.950 -46.116 18.055 1.00 42.63 301 PHE C O 1
ATOM 6257 N N . ALA C 1 302 ? 65.018 -44.560 19.395 1.00 42.33 302 ALA C N 1
ATOM 6258 C CA . ALA C 1 302 ? 66.165 -44.426 20.278 1.00 41.11 302 ALA C CA 1
ATOM 6259 C C . ALA C 1 302 ? 66.139 -45.427 21.424 1.00 45.17 302 ALA C C 1
ATOM 6260 O O . ALA C 1 302 ? 66.883 -45.254 22.390 1.00 48.89 302 ALA C O 1
ATOM 6262 N N . GLY C 1 303 ? 65.284 -46.443 21.355 1.00 43.80 303 GLY C N 1
ATOM 6263 C CA . GLY C 1 303 ? 65.159 -47.412 22.421 1.00 45.42 303 GLY C CA 1
ATOM 6264 C C . GLY C 1 303 ? 64.167 -47.071 23.511 1.00 44.44 303 GLY C C 1
ATOM 6265 O O . GLY C 1 303 ? 64.179 -47.721 24.562 1.00 46.02 303 GLY C O 1
ATOM 6266 N N . GLY C 1 304 ? 63.313 -46.077 23.310 1.00 46.05 304 GLY C N 1
ATOM 6267 C CA . GLY C 1 304 ? 62.340 -45.717 24.313 1.00 41.68 304 GLY C CA 1
ATOM 6268 C C . GLY C 1 304 ? 61.042 -46.492 24.172 1.00 39.26 304 GLY C C 1
ATOM 6269 O O . GLY C 1 304 ? 60.957 -47.503 23.465 1.00 40.42 304 GLY C O 1
ATOM 6270 N N . PRO C 1 305 ? 60.008 -46.032 24.869 1.00 38.26 305 PRO C N 1
ATOM 6271 C CA . PRO C 1 305 ? 58.695 -46.679 24.767 1.00 40.72 305 PRO C CA 1
ATOM 6272 C C . PRO C 1 305 ? 58.083 -46.539 23.377 1.00 38.98 305 PRO C C 1
ATOM 6273 O O . PRO C 1 305 ? 58.356 -45.594 22.633 1.00 37.40 305 PRO C O 1
ATOM 6277 N N . GLU C 1 306 ? 57.229 -47.500 23.046 1.00 36.87 306 GLU C N 1
ATOM 6278 C CA . GLU C 1 306 ? 56.567 -47.513 21.752 1.00 38.25 306 GLU C CA 1
ATOM 6279 C C . GLU C 1 306 ? 55.626 -46.315 21.605 1.00 34.72 306 GLU C C 1
ATOM 6280 O O . GLU C 1 306 ? 55.039 -45.846 22.581 1.00 34.37 306 GLU C O 1
ATOM 6286 N N . PRO C 1 307 ? 55.474 -45.795 20.395 1.00 33.66 307 PRO C N 1
ATOM 6287 C CA . PRO C 1 307 ? 54.603 -44.637 20.190 1.00 33.17 307 PRO C CA 1
ATOM 6288 C C . PRO C 1 307 ? 53.142 -45.078 20.193 1.00 34.24 307 PRO C C 1
ATOM 6289 O O . PRO C 1 307 ? 52.825 -46.268 20.265 1.00 29.60 307 PRO C O 1
ATOM 6293 N N . ARG C 1 308 ? 52.247 -44.089 20.109 1.00 31.51 308 ARG C N 1
ATOM 6294 C CA . ARG C 1 308 ? 50.802 -44.323 20.164 1.00 34.60 308 ARG C CA 1
ATOM 6295 C C . ARG C 1 308 ? 50.234 -44.993 18.912 1.00 33.58 308 ARG C C 1
ATOM 6296 O O . ARG C 1 308 ? 49.011 -45.120 18.809 1.00 26.85 308 ARG C O 1
ATOM 6304 N N . ILE C 1 309 ? 51.053 -45.410 17.955 1.00 32.41 309 ILE C N 1
ATOM 6305 C CA . ILE C 1 309 ? 50.549 -46.104 16.774 1.00 30.36 309 ILE C CA 1
ATOM 6306 C C . ILE C 1 309 ? 51.540 -47.168 16.345 1.00 32.71 309 ILE C C 1
ATOM 6307 O O . ILE C 1 309 ? 52.720 -46.870 16.151 1.00 37.24 309 ILE C O 1
ATOM 6312 N N . GLY C 1 310 ? 51.054 -48.397 16.155 1.00 32.29 310 GLY C N 1
ATOM 6313 C CA . GLY C 1 310 ? 51.891 -49.522 15.814 1.00 31.42 310 GLY C CA 1
ATOM 6314 C C . GLY C 1 310 ? 51.704 -50.021 14.388 1.00 32.23 310 GLY C C 1
ATOM 6315 O O . GLY C 1 310 ? 50.929 -49.494 13.589 1.00 33.30 310 GLY C O 1
ATOM 6316 N N . ALA C 1 311 ? 52.438 -51.096 14.089 1.00 31.19 311 ALA C N 1
ATOM 6317 C CA . ALA C 1 311 ? 52.377 -51.688 12.759 1.00 31.11 311 ALA C CA 1
ATOM 6318 C C . ALA C 1 311 ? 50.972 -52.184 12.438 1.00 32.13 311 ALA C C 1
ATOM 6319 O O . ALA C 1 311 ? 50.472 -51.968 11.327 1.00 31.71 311 ALA C O 1
ATOM 6321 N N . LYS C 1 312 ? 50.311 -52.847 13.396 1.00 28.78 312 LYS C N 1
ATOM 6322 C CA . LYS C 1 312 ? 48.989 -53.384 13.100 1.00 33.43 312 LYS C CA 1
ATOM 6323 C C . LYS C 1 312 ? 47.962 -52.284 12.846 1.00 31.66 312 LYS C C 1
ATOM 6324 O O . LYS C 1 312 ? 46.983 -52.525 12.134 1.00 32.69 312 LYS C O 1
ATOM 6330 N N . ASP C 1 313 ? 48.149 -51.098 13.439 1.00 31.50 313 ASP C N 1
ATOM 6331 C CA . ASP C 1 313 ? 47.301 -49.942 13.141 1.00 30.81 313 ASP C CA 1
ATOM 6332 C C . ASP C 1 313 ? 47.507 -49.453 11.713 1.00 29.38 313 ASP C C 1
ATOM 6333 O O . ASP C 1 313 ? 46.554 -49.023 11.051 1.00 29.39 313 ASP C O 1
ATOM 6338 N N . ALA C 1 314 ? 48.758 -49.429 11.253 1.00 29.26 314 ALA C N 1
ATOM 6339 C CA . ALA C 1 314 ? 49.029 -48.999 9.887 1.00 30.81 314 ALA C CA 1
ATOM 6340 C C . ALA C 1 314 ? 48.379 -49.939 8.887 1.00 30.82 314 ALA C C 1
ATOM 6341 O O . ALA C 1 314 ? 47.820 -49.492 7.878 1.00 32.42 314 ALA C O 1
ATOM 6343 N N . LEU C 1 315 ? 48.427 -51.246 9.165 1.00 29.90 315 LEU C N 1
ATOM 6344 C CA . LEU C 1 315 ? 47.780 -52.234 8.307 1.00 28.20 315 LEU C CA 1
ATOM 6345 C C . LEU C 1 315 ? 46.257 -52.126 8.366 1.00 28.93 315 LEU C C 1
ATOM 6346 O O . LEU C 1 315 ? 45.585 -52.208 7.329 1.00 28.85 315 LEU C O 1
ATOM 6351 N N . ALA C 1 316 ? 45.697 -51.969 9.572 1.00 30.05 316 ALA C N 1
ATOM 6352 C CA . ALA C 1 316 ? 44.266 -51.727 9.725 1.00 28.86 316 ALA C CA 1
ATOM 6353 C C . ALA C 1 316 ? 43.795 -50.626 8.793 1.00 31.39 316 ALA C C 1
ATOM 6354 O O . ALA C 1 316 ? 42.804 -50.785 8.073 1.00 32.33 316 ALA C O 1
ATOM 6356 N N . ALA C 1 317 ? 44.498 -49.492 8.796 1.00 28.47 317 ALA C N 1
ATOM 6357 C CA . ALA C 1 317 ? 44.027 -48.363 8.008 1.00 28.15 317 ALA C CA 1
ATOM 6358 C C . ALA C 1 317 ? 43.955 -48.722 6.526 1.00 30.72 317 ALA C C 1
ATOM 6359 O O . ALA C 1 317 ? 42.985 -48.374 5.839 1.00 29.20 317 ALA C O 1
ATOM 6361 N N . VAL C 1 318 ? 44.958 -49.440 6.020 1.00 30.79 318 VAL C N 1
ATOM 6362 C CA . VAL C 1 318 ? 44.944 -49.829 4.613 1.00 30.34 318 VAL C CA 1
ATOM 6363 C C . VAL C 1 318 ? 43.761 -50.746 4.340 1.00 31.78 318 VAL C C 1
ATOM 6364 O O . VAL C 1 318 ? 43.036 -50.577 3.353 1.00 30.77 318 VAL C O 1
ATOM 6368 N N . ARG C 1 319 ? 43.551 -51.731 5.222 1.00 28.77 319 ARG C N 1
ATOM 6369 C CA . ARG C 1 319 ? 42.447 -52.667 5.063 1.00 31.46 319 ARG C CA 1
ATOM 6370 C C . ARG C 1 319 ? 41.105 -51.943 5.011 1.00 31.74 319 ARG C C 1
ATOM 6371 O O . ARG C 1 319 ? 40.249 -52.264 4.170 1.00 27.67 319 ARG C O 1
ATOM 6379 N N . ILE C 1 320 ? 40.907 -50.961 5.900 1.00 26.31 320 ILE C N 1
ATOM 6380 C CA . ILE C 1 320 ? 39.610 -50.303 6.010 1.00 28.91 320 ILE C CA 1
ATOM 6381 C C . ILE C 1 320 ? 39.347 -49.431 4.795 1.00 28.40 320 ILE C C 1
ATOM 6382 O O . ILE C 1 320 ? 38.229 -49.405 4.272 1.00 27.55 320 ILE C O 1
ATOM 6387 N N . ILE C 1 321 ? 40.364 -48.725 4.303 1.00 27.70 321 ILE C N 1
ATOM 6388 C CA . ILE C 1 321 ? 40.066 -47.839 3.187 1.00 29.89 321 ILE C CA 1
ATOM 6389 C C . ILE C 1 321 ? 39.886 -48.635 1.896 1.00 29.91 321 ILE C C 1
ATOM 6390 O O . ILE C 1 321 ? 39.119 -48.222 1.018 1.00 33.26 321 ILE C O 1
ATOM 6395 N N . HIS C 1 322 ? 40.530 -49.800 1.768 1.00 30.64 322 HIS C N 1
ATOM 6396 C CA . HIS C 1 322 ? 40.274 -50.626 0.596 1.00 32.34 322 HIS C CA 1
ATOM 6397 C C . HIS C 1 322 ? 38.921 -51.318 0.687 1.00 31.38 322 HIS C C 1
ATOM 6398 O O . HIS C 1 322 ? 38.236 -51.466 -0.332 1.00 35.29 322 HIS C O 1
ATOM 6405 N N . ALA C 1 323 ? 38.511 -51.738 1.892 1.00 28.91 323 ALA C N 1
ATOM 6406 C CA . ALA C 1 323 ? 37.152 -52.253 2.059 1.00 31.53 323 ALA C CA 1
ATOM 6407 C C . ALA C 1 323 ? 36.112 -51.185 1.721 1.00 30.54 323 ALA C C 1
ATOM 6408 O O . ALA C 1 323 ? 35.144 -51.469 1.015 1.00 28.03 323 ALA C O 1
ATOM 6410 N N . ALA C 1 324 ? 36.311 -49.945 2.197 1.00 27.37 324 ALA C N 1
ATOM 6411 C CA . ALA C 1 324 ? 35.393 -48.851 1.872 1.00 28.29 324 ALA C CA 1
ATOM 6412 C C . ALA C 1 324 ? 35.299 -48.622 0.370 1.00 28.74 324 ALA C C 1
ATOM 6413 O O . ALA C 1 324 ? 34.198 -48.467 -0.171 1.00 29.00 324 ALA C O 1
ATOM 6415 N N . ALA C 1 325 ? 36.443 -48.530 -0.313 1.00 28.14 325 ALA C N 1
ATOM 6416 C CA . ALA C 1 325 ? 36.398 -48.276 -1.751 1.00 30.61 325 ALA C CA 1
ATOM 6417 C C . ALA C 1 325 ? 35.694 -49.414 -2.483 1.00 31.26 325 ALA C C 1
ATOM 6418 O O . ALA C 1 325 ? 34.949 -49.180 -3.442 1.00 32.48 325 ALA C O 1
ATOM 6420 N N . GLU C 1 326 ? 35.904 -50.652 -2.030 1.00 32.10 326 GLU C N 1
ATOM 6421 C CA . GLU C 1 326 ? 35.216 -51.789 -2.630 1.00 34.04 326 GLU C CA 1
ATOM 6422 C C . GLU C 1 326 ? 33.717 -51.706 -2.389 1.00 32.69 326 GLU C C 1
ATOM 6423 O O . GLU C 1 326 ? 32.915 -51.921 -3.307 1.00 34.02 326 GLU C O 1
ATOM 6429 N N . SER C 1 327 ? 33.321 -51.411 -1.147 1.00 30.70 327 SER C N 1
ATOM 6430 C CA . SER C 1 327 ? 31.910 -51.213 -0.830 1.00 31.56 327 SER C CA 1
ATOM 6431 C C . SER C 1 327 ? 31.293 -50.112 -1.678 1.00 34.07 327 SER C C 1
ATOM 6432 O O . SER C 1 327 ? 30.160 -50.250 -2.159 1.00 32.70 327 SER C O 1
ATOM 6435 N N . ALA C 1 328 ? 32.008 -48.995 -1.842 1.00 32.19 328 ALA C N 1
ATOM 6436 C CA . ALA C 1 328 ? 31.477 -47.889 -2.634 1.00 31.28 328 ALA C CA 1
ATOM 6437 C C . ALA C 1 328 ? 31.258 -48.295 -4.083 1.00 33.71 328 ALA C C 1
ATOM 6438 O O . ALA C 1 328 ? 30.341 -47.791 -4.736 1.00 37.10 328 ALA C O 1
ATOM 6440 N N . TRP C 1 329 ? 32.071 -49.224 -4.585 1.00 36.03 329 TRP C N 1
ATOM 6441 C CA . TRP C 1 329 ? 32.053 -49.617 -5.988 1.00 36.83 329 TRP C CA 1
ATOM 6442 C C . TRP C 1 329 ? 31.002 -50.688 -6.274 1.00 36.28 329 TRP C C 1
ATOM 6443 O O . TRP C 1 329 ? 30.313 -50.628 -7.298 1.00 33.37 329 TRP C O 1
ATOM 6454 N N . THR C 1 330 ? 30.887 -51.682 -5.397 1.00 35.89 330 THR C N 1
ATOM 6455 C CA . THR C 1 330 ? 29.992 -52.813 -5.609 1.00 37.30 330 THR C CA 1
ATOM 6456 C C . THR C 1 330 ? 28.602 -52.589 -5.037 1.00 36.91 330 THR C C 1
ATOM 6457 O O . THR C 1 330 ? 27.672 -53.292 -5.436 1.00 37.69 330 THR C O 1
ATOM 6461 N N . GLY C 1 331 ? 28.436 -51.645 -4.109 1.00 34.44 331 GLY C N 1
ATOM 6462 C CA . GLY C 1 331 ? 27.167 -51.516 -3.422 1.00 34.24 331 GLY C CA 1
ATOM 6463 C C . GLY C 1 331 ? 26.900 -52.559 -2.357 1.00 35.47 331 GLY C C 1
ATOM 6464 O O . GLY C 1 331 ? 25.769 -52.653 -1.873 1.00 39.15 331 GLY C O 1
ATOM 6465 N N . ARG C 1 332 ? 27.896 -53.357 -1.990 1.00 35.60 332 ARG C N 1
ATOM 6466 C CA . ARG C 1 332 ? 27.799 -54.350 -0.931 1.00 33.10 332 ARG C CA 1
ATOM 6467 C C . ARG C 1 332 ? 28.608 -53.884 0.274 1.00 32.10 332 ARG C C 1
ATOM 6468 O O . ARG C 1 332 ? 29.533 -53.080 0.144 1.00 31.22 332 ARG C O 1
ATOM 6476 N N . ALA C 1 333 ? 28.262 -54.398 1.454 1.00 31.17 333 ALA C N 1
ATOM 6477 C CA . ALA C 1 333 ? 29.132 -54.228 2.607 1.00 29.82 333 ALA C CA 1
ATOM 6478 C C . ALA C 1 333 ? 30.273 -55.232 2.519 1.00 34.67 333 ALA C C 1
ATOM 6479 O O . ALA C 1 333 ? 30.131 -56.305 1.925 1.00 34.93 333 ALA C O 1
ATOM 6481 N N . VAL C 1 334 ? 31.422 -54.867 3.089 1.00 29.81 334 VAL C N 1
ATOM 6482 C CA . VAL C 1 334 ? 32.638 -55.665 2.977 1.00 32.59 334 VAL C CA 1
ATOM 6483 C C . VAL C 1 334 ? 33.050 -56.079 4.382 1.00 33.70 334 VAL C C 1
ATOM 6484 O O . VAL C 1 334 ? 33.228 -55.226 5.264 1.00 29.38 334 VAL C O 1
ATOM 6488 N N . GLU C 1 335 ? 33.179 -57.383 4.602 1.00 30.26 335 GLU C N 1
ATOM 6489 C CA . GLU C 1 335 ? 33.615 -57.862 5.908 1.00 36.88 335 GLU C CA 1
ATOM 6490 C C . GLU C 1 335 ? 35.133 -57.966 5.975 1.00 34.13 335 GLU C C 1
ATOM 6491 O O . GLU C 1 335 ? 35.803 -58.246 4.980 1.00 35.58 335 GLU C O 1
ATOM 6497 N N . LEU C 1 336 ? 35.667 -57.706 7.161 1.00 36.30 336 LEU C N 1
ATOM 6498 C CA . LEU C 1 336 ? 37.104 -57.793 7.423 1.00 42.79 336 LEU C CA 1
ATOM 6499 C C . LEU C 1 336 ? 37.344 -58.823 8.522 1.00 44.00 336 LEU C C 1
ATOM 6500 O O . LEU C 1 336 ? 37.013 -58.557 9.694 1.00 42.58 336 LEU C O 1
ATOM 6505 N N . PRO C 1 337 ? 37.895 -59.994 8.212 1.00 53.23 337 PRO C N 1
ATOM 6506 C CA . PRO C 1 337 ? 38.162 -60.986 9.267 1.00 55.66 337 PRO C CA 1
ATOM 6507 C C . PRO C 1 337 ? 39.279 -60.525 10.190 1.00 56.22 337 PRO C C 1
ATOM 6508 O O . PRO C 1 337 ? 40.284 -59.971 9.743 1.00 58.65 337 PRO C O 1
ATOM 6512 N N . VAL C 1 338 ? 39.095 -60.750 11.487 1.00 63.53 338 VAL C N 1
ATOM 6513 C CA . VAL C 1 338 ? 40.103 -60.349 12.473 1.00 68.66 338 VAL C CA 1
ATOM 6514 C C . VAL C 1 338 ? 41.353 -61.227 12.380 1.00 70.21 338 VAL C C 1
ATOM 6515 O O . VAL C 1 338 ? 41.265 -62.456 12.319 1.00 73.79 338 VAL C O 1
ATOM 6519 N N . VAL D 2 2 ? -13.948 -30.212 17.351 1.00 64.25 349 VAL D N 1
ATOM 6520 C CA . VAL D 2 2 ? -13.244 -31.277 16.651 1.00 58.67 349 VAL D CA 1
ATOM 6521 C C . VAL D 2 2 ? -12.862 -32.400 17.609 1.00 58.11 349 VAL D C 1
ATOM 6522 O O . VAL D 2 2 ? -12.347 -32.158 18.707 1.00 57.06 349 VAL D O 1
ATOM 6526 N N . LYS D 2 3 ? -13.129 -33.632 17.183 1.00 54.17 350 LYS D N 1
ATOM 6527 C CA . LYS D 2 3 ? -12.772 -34.814 17.952 1.00 51.94 350 LYS D CA 1
ATOM 6528 C C . LYS D 2 3 ? -11.410 -35.328 17.506 1.00 48.30 350 LYS D C 1
ATOM 6529 O O . LYS D 2 3 ? -11.083 -35.314 16.317 1.00 46.95 350 LYS D O 1
ATOM 6535 N N . VAL D 2 4 ? -10.616 -35.767 18.478 1.00 46.96 351 VAL D N 1
ATOM 6536 C CA . VAL D 2 4 ? -9.189 -36.012 18.306 1.00 44.85 351 VAL D CA 1
ATOM 6537 C C . VAL D 2 4 ? -8.809 -37.306 18.998 1.00 45.09 351 VAL D C 1
ATOM 6538 O O . VAL D 2 4 ? -9.353 -37.641 20.055 1.00 49.75 351 VAL D O 1
ATOM 6542 N N . ALA D 2 5 ? -7.892 -38.049 18.381 1.00 44.20 352 ALA D N 1
ATOM 6543 C CA . ALA D 2 5 ? -7.306 -39.251 18.958 1.00 43.14 352 ALA D CA 1
ATOM 6544 C C . ALA D 2 5 ? -5.798 -39.196 18.751 1.00 44.62 352 ALA D C 1
ATOM 6545 O O . ALA D 2 5 ? -5.311 -38.514 17.843 1.00 43.87 352 ALA D O 1
ATOM 6547 N N . ILE D 2 6 ? -5.058 -39.905 19.611 1.00 43.95 353 ILE D N 1
ATOM 6548 C CA . ILE D 2 6 ? -3.599 -39.859 19.626 1.00 43.75 353 ILE D CA 1
ATOM 6549 C C . ILE D 2 6 ? -3.037 -41.271 19.630 1.00 44.47 353 ILE D C 1
ATOM 6550 O O . ILE D 2 6 ? -3.530 -42.150 20.347 1.00 44.80 353 ILE D O 1
ATOM 6555 N N . LEU D 2 7 ? -1.997 -41.482 18.830 1.00 42.86 354 LEU D N 1
ATOM 6556 C CA . LEU D 2 7 ? -1.239 -42.726 18.807 1.00 45.45 354 LEU D CA 1
ATOM 6557 C C . LEU D 2 7 ? 0.223 -42.364 19.036 1.00 49.94 354 LEU D C 1
ATOM 6558 O O . LEU D 2 7 ? 0.845 -41.709 18.191 1.00 45.51 354 LEU D O 1
ATOM 6563 N N . SER D 2 8 ? 0.765 -42.773 20.180 1.00 53.51 355 SER D N 1
ATOM 6564 C CA . SER D 2 8 ? 2.145 -42.451 20.513 1.00 56.79 355 SER D CA 1
ATOM 6565 C C . SER D 2 8 ? 2.598 -43.361 21.642 1.00 66.30 355 SER D C 1
ATOM 6566 O O . SER D 2 8 ? 1.784 -44.003 22.312 1.00 65.27 355 SER D O 1
ATOM 6569 N N . SER D 2 9 ? 3.920 -43.416 21.835 1.00 77.20 356 SER D N 1
ATOM 6570 C CA . SER D 2 9 ? 4.465 -44.108 22.999 1.00 74.84 356 SER D CA 1
ATOM 6571 C C . SER D 2 9 ? 4.133 -43.365 24.289 1.00 73.79 356 SER D C 1
ATOM 6572 O O . SER D 2 9 ? 4.025 -43.987 25.351 1.00 77.99 356 SER D O 1
ATOM 6575 N N . THR D 2 10 ? 3.948 -42.048 24.211 1.00 72.69 357 THR D N 1
ATOM 6576 C CA . THR D 2 10 ? 3.636 -41.202 25.362 1.00 73.08 357 THR D CA 1
ATOM 6577 C C . THR D 2 10 ? 2.257 -40.576 25.186 1.00 73.17 357 THR D C 1
ATOM 6578 O O . THR D 2 10 ? 2.132 -39.348 25.119 1.00 75.05 357 THR D O 1
ATOM 6582 N N . PRO D 2 11 ? 1.194 -41.390 25.121 1.00 71.41 358 PRO D N 1
ATOM 6583 C CA . PRO D 2 11 ? -0.115 -40.836 24.715 1.00 69.84 358 PRO D CA 1
ATOM 6584 C C . PRO D 2 11 ? -0.649 -39.769 25.654 1.00 72.76 358 PRO D C 1
ATOM 6585 O O . PRO D 2 11 ? -1.228 -38.778 25.188 1.00 71.46 358 PRO D O 1
ATOM 6589 N N . GLN D 2 12 ? -0.466 -39.938 26.966 1.00 75.99 359 GLN D N 1
ATOM 6590 C CA . GLN D 2 12 ? -0.894 -38.926 27.926 1.00 74.18 359 GLN D CA 1
ATOM 6591 C C . GLN D 2 12 ? -0.216 -37.579 27.693 1.00 74.44 359 GLN D C 1
ATOM 6592 O O . GLN D 2 12 ? -0.757 -36.547 28.105 1.00 74.33 359 GLN D O 1
ATOM 6598 N N . ALA D 2 13 ? 0.948 -37.559 27.040 1.00 78.75 360 ALA D N 1
ATOM 6599 C CA . ALA D 2 13 ? 1.629 -36.295 26.776 1.00 79.22 360 ALA D CA 1
ATOM 6600 C C . ALA D 2 13 ? 0.820 -35.427 25.821 1.00 76.86 360 ALA D C 1
ATOM 6601 O O . ALA D 2 13 ? 0.478 -34.281 26.137 1.00 74.53 360 ALA D O 1
ATOM 6603 N N . TYR D 2 14 ? 0.491 -35.963 24.644 1.00 71.04 361 TYR D N 1
ATOM 6604 C CA . TYR D 2 14 ? -0.218 -35.163 23.656 1.00 66.24 361 TYR D CA 1
ATOM 6605 C C . TYR D 2 14 ? -1.678 -34.956 24.035 1.00 64.92 361 TYR D C 1
ATOM 6606 O O . TYR D 2 14 ? -2.247 -33.901 23.727 1.00 62.30 361 TYR D O 1
ATOM 6615 N N . ALA D 2 15 ? -2.290 -35.926 24.720 1.00 66.98 362 ALA D N 1
ATOM 6616 C CA . ALA D 2 15 ? -3.680 -35.760 25.134 1.00 67.36 362 ALA D CA 1
ATOM 6617 C C . ALA D 2 15 ? -3.836 -34.576 26.081 1.00 68.66 362 ALA D C 1
ATOM 6618 O O . ALA D 2 15 ? -4.843 -33.861 26.030 1.00 68.97 362 ALA D O 1
ATOM 6620 N N . GLY D 2 16 ? -2.846 -34.349 26.947 1.00 68.77 363 GLY D N 1
ATOM 6621 C CA . GLY D 2 16 ? -2.921 -33.223 27.863 1.00 66.65 363 GLY D CA 1
ATOM 6622 C C . GLY D 2 16 ? -2.841 -31.883 27.157 1.00 65.60 363 GLY D C 1
ATOM 6623 O O . GLY D 2 16 ? -3.586 -30.955 27.481 1.00 65.74 363 GLY D O 1
ATOM 6624 N N . ALA D 2 17 ? -2.007 -31.769 26.151 1.00 66.04 364 ALA D N 1
ATOM 6625 C CA . ALA D 2 17 ? -1.901 -30.505 25.473 1.00 64.47 364 ALA D CA 1
ATOM 6626 C C . ALA D 2 17 ? -3.085 -30.246 24.599 1.00 66.26 364 ALA D C 1
ATOM 6627 O O . ALA D 2 17 ? -3.468 -29.134 24.396 1.00 66.71 364 ALA D O 1
ATOM 6629 N N . LEU D 2 18 ? -3.678 -31.296 24.087 1.00 66.11 365 LEU D N 1
ATOM 6630 C CA . LEU D 2 18 ? -4.836 -31.130 23.245 1.00 66.52 365 LEU D CA 1
ATOM 6631 C C . LEU D 2 18 ? -6.083 -30.727 24.005 1.00 68.98 365 LEU D C 1
ATOM 6632 O O . LEU D 2 18 ? -6.826 -29.940 23.538 1.00 71.48 365 LEU D O 1
ATOM 6637 N N . ARG D 2 19 ? -6.253 -31.184 25.231 1.00 69.85 366 ARG D N 1
ATOM 6638 C CA . ARG D 2 19 ? -7.387 -30.807 26.076 1.00 71.45 366 ARG D CA 1
ATOM 6639 C C . ARG D 2 19 ? -7.262 -29.382 26.580 1.00 76.39 366 ARG D C 1
ATOM 6640 O O . ARG D 2 19 ? -8.229 -28.729 26.922 1.00 77.23 366 ARG D O 1
ATOM 6648 N N . GLY D 2 20 ? -6.038 -28.918 26.667 1.00 81.16 367 GLY D N 1
ATOM 6649 C CA . GLY D 2 20 ? -5.724 -27.592 27.108 1.00 85.97 367 GLY D CA 1
ATOM 6650 C C . GLY D 2 20 ? -6.097 -26.527 26.124 1.00 91.48 367 GLY D C 1
ATOM 6651 O O . GLY D 2 20 ? -5.892 -25.339 26.395 1.00 98.99 367 GLY D O 1
ATOM 6652 N N . LEU D 2 21 ? -6.526 -26.938 24.942 1.00 81.32 368 LEU D N 1
ATOM 6653 C CA . LEU D 2 21 ? -7.042 -25.988 23.973 1.00 80.29 368 LEU D CA 1
ATOM 6654 C C . LEU D 2 21 ? -8.561 -26.103 23.890 1.00 83.93 368 LEU D C 1
ATOM 6655 O O . LEU D 2 21 ? -9.125 -27.166 24.167 1.00 82.60 368 LEU D O 1
ATOM 6660 N N . PRO D 2 22 ? -9.267 -25.029 23.554 1.00 86.28 369 PRO D N 1
ATOM 6661 C CA . PRO D 2 22 ? -10.728 -25.083 23.556 1.00 84.95 369 PRO D CA 1
ATOM 6662 C C . PRO D 2 22 ? -11.256 -25.666 22.256 1.00 85.21 369 PRO D C 1
ATOM 6663 O O . PRO D 2 22 ? -10.542 -25.773 21.256 1.00 84.47 369 PRO D O 1
ATOM 6667 N N . ASP D 2 23 ? -12.531 -26.054 22.296 1.00 85.47 370 ASP D N 1
ATOM 6668 C CA . ASP D 2 23 ? -13.290 -26.533 21.146 1.00 84.92 370 ASP D CA 1
ATOM 6669 C C . ASP D 2 23 ? -12.824 -27.905 20.659 1.00 80.55 370 ASP D C 1
ATOM 6670 O O . ASP D 2 23 ? -13.324 -28.401 19.641 1.00 82.75 370 ASP D O 1
ATOM 6675 N N . VAL D 2 24 ? -11.901 -28.546 21.369 1.00 76.86 371 VAL D N 1
ATOM 6676 C CA . VAL D 2 24 ? -11.349 -29.845 21.000 1.00 71.07 371 VAL D CA 1
ATOM 6677 C C . VAL D 2 24 ? -11.593 -30.836 22.134 1.00 66.09 371 VAL D C 1
ATOM 6678 O O . VAL D 2 24 ? -11.543 -30.473 23.314 1.00 71.25 371 VAL D O 1
ATOM 6682 N N . GLU D 2 25 ? -11.887 -32.085 21.771 1.00 59.88 372 GLU D N 1
ATOM 6683 C CA . GLU D 2 25 ? -12.165 -33.147 22.732 1.00 58.28 372 GLU D CA 1
ATOM 6684 C C . GLU D 2 25 ? -11.373 -34.388 22.349 1.00 56.83 372 GLU D C 1
ATOM 6685 O O . GLU D 2 25 ? -11.410 -34.817 21.192 1.00 55.37 372 GLU D O 1
ATOM 6691 N N . VAL D 2 26 ? -10.660 -34.960 23.313 1.00 54.40 373 VAL D N 1
ATOM 6692 C CA . VAL D 2 26 ? -9.838 -36.142 23.074 1.00 53.65 373 VAL D CA 1
ATOM 6693 C C . VAL D 2 26 ? -10.690 -37.375 23.337 1.00 53.35 373 VAL D C 1
ATOM 6694 O O . VAL D 2 26 ? -10.999 -37.696 24.486 1.00 58.14 373 VAL D O 1
ATOM 6698 N N . VAL D 2 27 ? -11.056 -38.081 22.271 1.00 50.86 374 VAL D N 1
ATOM 6699 C CA . VAL D 2 27 ? -11.932 -39.233 22.415 1.00 50.20 374 VAL D CA 1
ATOM 6700 C C . VAL D 2 27 ? -11.161 -40.532 22.624 1.00 51.21 374 VAL D C 1
ATOM 6701 O O . VAL D 2 27 ? -11.734 -41.505 23.132 1.00 47.46 374 VAL D O 1
ATOM 6705 N N . ALA D 2 28 ? -9.876 -40.571 22.276 1.00 47.84 375 ALA D N 1
ATOM 6706 C CA . ALA D 2 28 ? -9.098 -41.784 22.451 1.00 48.25 375 ALA D CA 1
ATOM 6707 C C . ALA D 2 28 ? -7.624 -41.423 22.436 1.00 49.27 375 ALA D C 1
ATOM 6708 O O . ALA D 2 28 ? -7.200 -40.541 21.690 1.00 48.04 375 ALA D O 1
ATOM 6710 N N . ALA D 2 29 ? -6.856 -42.098 23.278 1.00 47.04 376 ALA D N 1
ATOM 6711 C CA . ALA D 2 29 ? -5.414 -41.925 23.293 1.00 50.16 376 ALA D CA 1
ATOM 6712 C C . ALA D 2 29 ? -4.817 -43.268 23.674 1.00 53.09 376 ALA D C 1
ATOM 6713 O O . ALA D 2 29 ? -5.239 -43.873 24.664 1.00 52.72 376 ALA D O 1
ATOM 6715 N N . ALA D 2 30 ? -3.878 -43.752 22.870 1.00 51.64 377 ALA D N 1
ATOM 6716 C CA . ALA D 2 30 ? -3.333 -45.079 23.108 1.00 51.41 377 ALA D CA 1
ATOM 6717 C C . ALA D 2 30 ? -1.962 -45.173 22.469 1.00 54.27 377 ALA D C 1
ATOM 6718 O O . ALA D 2 30 ? -1.524 -44.280 21.741 1.00 53.71 377 ALA D O 1
ATOM 6720 N N . SER D 2 31 ? -1.285 -46.270 22.776 1.00 55.62 378 SER D N 1
ATOM 6721 C CA . SER D 2 31 ? -0.027 -46.644 22.160 1.00 55.69 378 SER D CA 1
ATOM 6722 C C . SER D 2 31 ? -0.296 -47.644 21.043 1.00 54.32 378 SER D C 1
ATOM 6723 O O . SER D 2 31 ? -1.330 -48.319 21.024 1.00 53.62 378 SER D O 1
ATOM 6726 N N . TRP D 2 32 ? 0.647 -47.731 20.100 1.00 52.39 379 TRP D N 1
ATOM 6727 C CA . TRP D 2 32 ? 0.489 -48.665 18.987 1.00 52.58 379 TRP D CA 1
ATOM 6728 C C . TRP D 2 32 ? 0.382 -50.111 19.455 1.00 57.72 379 TRP D C 1
ATOM 6729 O O . TRP D 2 32 ? -0.028 -50.976 18.666 1.00 57.55 379 TRP D O 1
ATOM 6740 N N . ASP D 2 33 ? 0.736 -50.382 20.717 1.00 58.21 380 ASP D N 1
ATOM 6741 C CA . ASP D 2 33 ? 0.563 -51.711 21.293 1.00 61.48 380 ASP D CA 1
ATOM 6742 C C . ASP D 2 33 ? -0.907 -52.087 21.384 1.00 59.06 380 ASP D C 1
ATOM 6743 O O . ASP D 2 33 ? -1.277 -53.238 21.125 1.00 62.68 380 ASP D O 1
ATOM 6748 N N . ALA D 2 34 ? -1.759 -51.133 21.766 1.00 55.51 381 ALA D N 1
ATOM 6749 C CA . ALA D 2 34 ? -3.199 -51.361 21.919 1.00 56.36 381 ALA D CA 1
ATOM 6750 C C . ALA D 2 34 ? -3.937 -50.225 21.203 1.00 53.51 381 ALA D C 1
ATOM 6751 O O . ALA D 2 34 ? -4.502 -49.331 21.837 1.00 52.91 381 ALA D O 1
ATOM 6753 N N . PHE D 2 35 ? -3.951 -50.277 19.870 1.00 52.71 382 PHE D N 1
ATOM 6754 C CA . PHE D 2 35 ? -4.396 -49.138 19.072 1.00 50.81 382 PHE D CA 1
ATOM 6755 C C . PHE D 2 35 ? -5.899 -49.131 18.796 1.00 46.73 382 PHE D C 1
ATOM 6756 O O . PHE D 2 35 ? -6.433 -48.081 18.422 1.00 46.31 382 PHE D O 1
ATOM 6764 N N . GLU D 2 36 ? -6.597 -50.243 19.023 1.00 45.18 383 GLU D N 1
ATOM 6765 C CA . GLU D 2 36 ? -7.990 -50.383 18.583 1.00 46.84 383 GLU D CA 1
ATOM 6766 C C . GLU D 2 36 ? -8.960 -49.299 19.070 1.00 47.33 383 GLU D C 1
ATOM 6767 O O . GLU D 2 36 ? -9.819 -48.883 18.272 1.00 46.24 383 GLU D O 1
ATOM 6773 N N . PRO D 2 37 ? -8.927 -48.825 20.323 1.00 45.89 384 PRO D N 1
ATOM 6774 C CA . PRO D 2 37 ? -9.812 -47.695 20.668 1.00 46.97 384 PRO D CA 1
ATOM 6775 C C . PRO D 2 37 ? -9.610 -46.488 19.765 1.00 46.39 384 PRO D C 1
ATOM 6776 O O . PRO D 2 37 ? -10.575 -45.781 19.445 1.00 44.52 384 PRO D O 1
ATOM 6780 N N . VAL D 2 38 ? -8.367 -46.248 19.333 1.00 46.15 385 VAL D N 1
ATOM 6781 C CA . VAL D 2 38 ? -8.072 -45.149 18.416 1.00 44.04 385 VAL D CA 1
ATOM 6782 C C . VAL D 2 38 ? -8.581 -45.461 17.011 1.00 44.40 385 VAL D C 1
ATOM 6783 O O . VAL D 2 38 ? -9.065 -44.569 16.300 1.00 40.81 385 VAL D O 1
ATOM 6787 N N . ARG D 2 39 ? -8.466 -46.725 16.589 1.00 42.66 386 ARG D N 1
ATOM 6788 C CA . ARG D 2 39 ? -8.956 -47.142 15.281 1.00 44.24 386 ARG D CA 1
ATOM 6789 C C . ARG D 2 39 ? -10.469 -46.985 15.186 1.00 44.86 386 ARG D C 1
ATOM 6790 O O . ARG D 2 39 ? -10.987 -46.492 14.177 1.00 44.02 386 ARG D O 1
ATOM 6798 N N . GLN D 2 40 ? -11.195 -47.367 16.239 1.00 43.46 387 GLN D N 1
ATOM 6799 C CA . GLN D 2 40 ? -12.636 -47.162 16.231 1.00 44.03 387 GLN D CA 1
ATOM 6800 C C . GLN D 2 40 ? -12.988 -45.685 16.298 1.00 44.62 387 GLN D C 1
ATOM 6801 O O . GLN D 2 40 ? -14.013 -45.272 15.747 1.00 42.99 387 GLN D O 1
ATOM 6807 N N . ALA D 2 41 ? -12.158 -44.869 16.955 1.00 42.28 388 ALA D N 1
ATOM 6808 C CA . ALA D 2 41 ? -12.426 -43.435 16.949 1.00 44.42 388 ALA D CA 1
ATOM 6809 C C . ALA D 2 41 ? -12.219 -42.850 15.556 1.00 46.27 388 ALA D C 1
ATOM 6810 O O . ALA D 2 41 ? -12.975 -41.970 15.127 1.00 41.59 388 ALA D O 1
ATOM 6812 N N . ALA D 2 42 ? -11.197 -43.335 14.841 1.00 44.06 389 ALA D N 1
ATOM 6813 C CA . ALA D 2 42 ? -10.965 -42.902 13.468 1.00 42.31 389 ALA D CA 1
ATOM 6814 C C . ALA D 2 42 ? -12.148 -43.252 12.571 1.00 39.94 389 ALA D C 1
ATOM 6815 O O . ALA D 2 42 ? -12.618 -42.410 11.807 1.00 39.96 389 ALA D O 1
ATOM 6817 N N . GLU D 2 43 ? -12.642 -44.493 12.652 1.00 41.09 390 GLU D N 1
ATOM 6818 C CA . GLU D 2 43 ? -13.839 -44.871 11.899 1.00 42.18 390 GLU D CA 1
ATOM 6819 C C . GLU D 2 43 ? -15.009 -43.956 12.218 1.00 43.28 390 GLU D C 1
ATOM 6820 O O . GLU D 2 43 ? -15.809 -43.624 11.335 1.00 45.13 390 GLU D O 1
ATOM 6826 N N . ALA D 2 44 ? -15.136 -43.553 13.480 1.00 44.75 391 ALA D N 1
ATOM 6827 C CA . ALA D 2 44 ? -16.215 -42.675 13.912 1.00 43.81 391 ALA D CA 1
ATOM 6828 C C . ALA D 2 44 ? -15.974 -41.211 13.560 1.00 42.42 391 ALA D C 1
ATOM 6829 O O . ALA D 2 44 ? -16.820 -40.372 13.890 1.00 41.67 391 ALA D O 1
ATOM 6831 N N . GLY D 2 45 ? -14.849 -40.878 12.913 1.00 42.84 392 GLY D N 1
ATOM 6832 C CA . GLY D 2 45 ? -14.639 -39.554 12.342 1.00 39.46 392 GLY D CA 1
ATOM 6833 C C . GLY D 2 45 ? -13.562 -38.695 12.985 1.00 40.33 392 GLY D C 1
ATOM 6834 O O . GLY D 2 45 ? -13.382 -37.547 12.558 1.00 36.93 392 GLY D O 1
ATOM 6835 N N . ALA D 2 46 ? -12.842 -39.198 13.985 1.00 37.75 393 ALA D N 1
ATOM 6836 C CA . ALA D 2 46 ? -11.874 -38.373 14.696 1.00 39.89 393 ALA D CA 1
ATOM 6837 C C . ALA D 2 46 ? -10.628 -38.123 13.849 1.00 41.32 393 ALA D C 1
ATOM 6838 O O . ALA D 2 46 ? -10.200 -38.988 13.077 1.00 39.37 393 ALA D O 1
ATOM 6840 N N . ARG D 2 47 ? -10.072 -36.911 13.980 1.00 36.13 394 ARG D N 1
ATOM 6841 C CA . ARG D 2 47 ? -8.705 -36.624 13.552 1.00 39.87 394 ARG D CA 1
ATOM 6842 C C . ARG D 2 47 ? -7.716 -37.392 14.421 1.00 41.55 394 ARG D C 1
ATOM 6843 O O . ARG D 2 47 ? -7.830 -37.380 15.651 1.00 39.93 394 ARG D O 1
ATOM 6851 N N . VAL D 2 48 ? -6.733 -38.039 13.793 1.00 37.47 395 VAL D N 1
ATOM 6852 C CA . VAL D 2 48 ? -5.774 -38.891 14.494 1.00 37.55 395 VAL D CA 1
ATOM 6853 C C . VAL D 2 48 ? -4.372 -38.352 14.267 1.00 39.53 395 VAL D C 1
ATOM 6854 O O . VAL D 2 48 ? -3.913 -38.259 13.120 1.00 38.80 395 VAL D O 1
ATOM 6858 N N . LEU D 2 49 ? -3.690 -38.015 15.360 1.00 36.85 396 LEU D N 1
ATOM 6859 C CA . LEU D 2 49 ? -2.285 -37.640 15.332 1.00 37.66 396 LEU D CA 1
ATOM 6860 C C . LEU D 2 49 ? -1.485 -38.848 15.815 1.00 37.86 396 LEU D C 1
ATOM 6861 O O . LEU D 2 49 ? -1.723 -39.362 16.911 1.00 40.09 396 LEU D O 1
ATOM 6866 N N . CYS D 2 50 ? -0.595 -39.348 14.980 1.00 35.56 397 CYS D N 1
ATOM 6867 C CA . CYS D 2 50 ? 0.098 -40.581 15.309 1.00 36.03 397 CYS D CA 1
ATOM 6868 C C . CYS D 2 50 ? 1.596 -40.402 15.132 1.00 41.03 397 CYS D C 1
ATOM 6869 O O . CYS D 2 50 ? 2.051 -39.736 14.192 1.00 35.20 397 CYS D O 1
ATOM 6872 N N . GLU D 2 51 ? 2.355 -40.970 16.068 1.00 39.78 398 GLU D N 1
ATOM 6873 C CA . GLU D 2 51 ? 3.763 -41.211 15.818 1.00 39.87 398 GLU D CA 1
ATOM 6874 C C . GLU D 2 51 ? 3.900 -42.397 14.869 1.00 39.80 398 GLU D C 1
ATOM 6875 O O . GLU D 2 51 ? 2.949 -43.153 14.638 1.00 36.27 398 GLU D O 1
ATOM 6881 N N . TYR D 2 52 ? 5.098 -42.553 14.311 1.00 38.71 399 TYR D N 1
ATOM 6882 C CA . TYR D 2 52 ? 5.360 -43.681 13.430 1.00 39.39 399 TYR D CA 1
ATOM 6883 C C . TYR D 2 52 ? 5.109 -44.992 14.170 1.00 40.44 399 TYR D C 1
ATOM 6884 O O . TYR D 2 52 ? 5.449 -45.117 15.352 1.00 37.64 399 TYR D O 1
ATOM 6893 N N . PRO D 2 53 ? 4.484 -45.967 13.522 1.00 42.12 400 PRO D N 1
ATOM 6894 C CA . PRO D 2 53 ? 4.246 -47.263 14.166 1.00 41.45 400 PRO D CA 1
ATOM 6895 C C . PRO D 2 53 ? 5.518 -48.087 14.203 1.00 42.91 400 PRO D C 1
ATOM 6896 O O . PRO D 2 53 ? 6.460 -47.809 13.446 1.00 39.64 400 PRO D O 1
ATOM 6900 N N . PRO D 2 54 ? 5.577 -49.122 15.047 1.00 44.71 401 PRO D N 1
ATOM 6901 C CA . PRO D 2 54 ? 6.726 -50.037 15.007 1.00 44.86 401 PRO D CA 1
ATOM 6902 C C . PRO D 2 54 ? 6.801 -50.761 13.671 1.00 45.77 401 PRO D C 1
ATOM 6903 O O . PRO D 2 54 ? 5.782 -51.021 13.020 1.00 43.80 401 PRO D O 1
ATOM 6907 N N . ALA D 2 55 ? 8.033 -51.112 13.278 1.00 43.85 402 ALA D N 1
ATOM 6908 C CA . ALA D 2 55 ? 8.264 -51.769 11.992 1.00 41.26 402 ALA D CA 1
ATOM 6909 C C . ALA D 2 55 ? 7.490 -53.074 11.854 1.00 46.38 402 ALA D C 1
ATOM 6910 O O . ALA D 2 55 ? 7.205 -53.504 10.727 1.00 46.11 402 ALA D O 1
ATOM 6912 N N . ALA D 2 56 ? 7.138 -53.709 12.970 1.00 43.46 403 ALA D N 1
ATOM 6913 C CA . ALA D 2 56 ? 6.428 -54.977 12.930 1.00 49.33 403 ALA D CA 1
ATOM 6914 C C . ALA D 2 56 ? 4.928 -54.825 12.675 1.00 53.76 403 ALA D C 1
ATOM 6915 O O . ALA D 2 56 ? 4.284 -55.815 12.315 1.00 51.70 403 ALA D O 1
ATOM 6917 N N . LYS D 2 57 ? 4.362 -53.622 12.810 1.00 56.12 404 LYS D N 1
ATOM 6918 C CA . LYS D 2 57 ? 2.915 -53.477 12.736 1.00 56.43 404 LYS D CA 1
ATOM 6919 C C . LYS D 2 57 ? 2.418 -52.724 11.505 1.00 54.36 404 LYS D C 1
ATOM 6920 O O . LYS D 2 57 ? 1.625 -51.780 11.616 1.00 53.56 404 LYS D O 1
ATOM 6926 N N . GLU D 2 58 ? 2.849 -53.160 10.319 1.00 48.92 405 GLU D N 1
ATOM 6927 C CA . GLU D 2 58 ? 2.367 -52.528 9.097 1.00 46.49 405 GLU D CA 1
ATOM 6928 C C . GLU D 2 58 ? 0.889 -52.813 8.850 1.00 45.43 405 GLU D C 1
ATOM 6929 O O . GLU D 2 58 ? 0.206 -52.001 8.215 1.00 41.43 405 GLU D O 1
ATOM 6935 N N . THR D 2 59 ? 0.363 -53.945 9.327 1.00 42.36 406 THR D N 1
ATOM 6936 C CA . THR D 2 59 ? -1.065 -54.176 9.122 1.00 47.69 406 THR D CA 1
ATOM 6937 C C . THR D 2 59 ? -1.892 -53.267 10.025 1.00 45.86 406 THR D C 1
ATOM 6938 O O . THR D 2 59 ? -2.960 -52.791 9.625 1.00 43.04 406 THR D O 1
ATOM 6942 N N . ASP D 2 60 ? -1.400 -52.990 11.235 1.00 43.49 407 ASP D N 1
ATOM 6943 C CA . ASP D 2 60 ? -2.045 -51.987 12.080 1.00 45.77 407 ASP D CA 1
ATOM 6944 C C . ASP D 2 60 ? -1.993 -50.603 11.431 1.00 42.84 407 ASP D C 1
ATOM 6945 O O . ASP D 2 60 ? -2.957 -49.831 11.515 1.00 38.27 407 ASP D O 1
ATOM 6950 N N . LEU D 2 61 ? -0.863 -50.271 10.798 1.00 41.01 408 LEU D N 1
ATOM 6951 C CA . LEU D 2 61 ? -0.733 -49.018 10.056 1.00 40.80 408 LEU D CA 1
ATOM 6952 C C . LEU D 2 61 ? -1.767 -48.925 8.930 1.00 41.38 408 LEU D C 1
ATOM 6953 O O . LEU D 2 61 ? -2.385 -47.869 8.724 1.00 37.09 408 LEU D O 1
ATOM 6958 N N . LYS D 2 62 ? -1.971 -50.024 8.198 1.00 38.24 409 LYS D N 1
ATOM 6959 C CA . LYS D 2 62 ? -2.928 -50.006 7.099 1.00 42.22 409 LYS D CA 1
ATOM 6960 C C . LYS D 2 62 ? -4.356 -49.913 7.626 1.00 42.97 409 LYS D C 1
ATOM 6961 O O . LYS D 2 62 ? -5.203 -49.217 7.040 1.00 40.03 409 LYS D O 1
ATOM 6967 N N . ALA D 2 63 ? -4.633 -50.583 8.750 1.00 39.39 410 ALA D N 1
ATOM 6968 C CA . ALA D 2 63 ? -5.932 -50.435 9.397 1.00 40.00 410 ALA D CA 1
ATOM 6969 C C . ALA D 2 63 ? -6.197 -48.984 9.783 1.00 37.33 410 ALA D C 1
ATOM 6970 O O . ALA D 2 63 ? -7.329 -48.505 9.655 1.00 40.76 410 ALA D O 1
ATOM 6972 N N . MET D 2 64 ? -5.172 -48.262 10.256 1.00 38.06 411 MET D N 1
ATOM 6973 C CA . MET D 2 64 ? -5.376 -46.850 10.577 1.00 35.73 411 MET D CA 1
ATOM 6974 C C . MET D 2 64 ? -5.581 -46.006 9.318 1.00 36.22 411 MET D C 1
ATOM 6975 O O . MET D 2 64 ? -6.396 -45.083 9.314 1.00 35.34 411 MET D O 1
ATOM 6980 N N . ILE D 2 65 ? -4.838 -46.286 8.249 1.00 36.71 412 ILE D N 1
ATOM 6981 C CA . ILE D 2 65 ? -5.064 -45.585 6.987 1.00 37.78 412 ILE D CA 1
ATOM 6982 C C . ILE D 2 65 ? -6.475 -45.866 6.472 1.00 37.91 412 ILE D C 1
ATOM 6983 O O . ILE D 2 65 ? -7.199 -44.948 6.053 1.00 37.23 412 ILE D O 1
ATOM 6988 N N . ASP D 2 66 ? -6.901 -47.138 6.526 1.00 36.34 413 ASP D N 1
ATOM 6989 C CA . ASP D 2 66 ? -8.245 -47.495 6.078 1.00 39.46 413 ASP D CA 1
ATOM 6990 C C . ASP D 2 66 ? -9.319 -46.798 6.910 1.00 38.89 413 ASP D C 1
ATOM 6991 O O . ASP D 2 66 ? -10.353 -46.391 6.369 1.00 34.52 413 ASP D O 1
ATOM 6996 N N . ALA D 2 67 ? -9.062 -46.597 8.208 1.00 38.78 414 ALA D N 1
ATOM 6997 C CA . ALA D 2 67 ? -10.066 -46.063 9.124 1.00 38.40 414 ALA D CA 1
ATOM 6998 C C . ALA D 2 67 ? -10.228 -44.553 9.013 1.00 38.39 414 ALA D C 1
ATOM 6999 O O . ALA D 2 67 ? -11.342 -44.036 9.196 1.00 35.74 414 ALA D O 1
ATOM 7001 N N . ALA D 2 68 ? -9.130 -43.830 8.751 1.00 32.64 415 ALA D N 1
ATOM 7002 C CA . ALA D 2 68 ? -9.124 -42.378 8.824 1.00 35.99 415 ALA D CA 1
ATOM 7003 C C . ALA D 2 68 ? -8.915 -41.674 7.490 1.00 34.96 415 ALA D C 1
ATOM 7004 O O . ALA D 2 68 ? -9.246 -40.491 7.390 1.00 33.20 415 ALA D O 1
ATOM 7006 N N . GLY D 2 69 ? -8.356 -42.348 6.486 1.00 34.98 416 GLY D N 1
ATOM 7007 C CA . GLY D 2 69 ? -7.977 -41.652 5.265 1.00 33.75 416 GLY D CA 1
ATOM 7008 C C . GLY D 2 69 ? -7.163 -40.415 5.583 1.00 34.71 416 GLY D C 1
ATOM 7009 O O . GLY D 2 69 ? -6.259 -40.431 6.432 1.00 35.25 416 GLY D O 1
ATOM 7010 N N . ASP D 2 70 ? -7.515 -39.305 4.946 1.00 33.15 417 ASP D N 1
ATOM 7011 C CA . ASP D 2 70 ? -6.760 -38.086 5.171 1.00 34.76 417 ASP D CA 1
ATOM 7012 C C . ASP D 2 70 ? -6.958 -37.506 6.569 1.00 36.06 417 ASP D C 1
ATOM 7013 O O . ASP D 2 70 ? -6.317 -36.501 6.899 1.00 33.43 417 ASP D O 1
ATOM 7018 N N . ARG D 2 71 ? -7.806 -38.094 7.409 1.00 34.96 418 ARG D N 1
ATOM 7019 C CA . ARG D 2 71 ? -7.865 -37.611 8.781 1.00 35.22 418 ARG D CA 1
ATOM 7020 C C . ARG D 2 71 ? -6.690 -38.101 9.635 1.00 35.56 418 ARG D C 1
ATOM 7021 O O . ARG D 2 71 ? -6.585 -37.707 10.802 1.00 35.90 418 ARG D O 1
ATOM 7029 N N . LEU D 2 72 ? -5.806 -38.934 9.085 1.00 34.80 419 LEU D N 1
ATOM 7030 C CA . LEU D 2 72 ? -4.609 -39.384 9.786 1.00 35.84 419 LEU D CA 1
ATOM 7031 C C . LEU D 2 72 ? -3.456 -38.419 9.505 1.00 37.82 419 LEU D C 1
ATOM 7032 O O . LEU D 2 72 ? -3.116 -38.171 8.337 1.00 31.52 419 LEU D O 1
ATOM 7037 N N . THR D 2 73 ? -2.831 -37.914 10.578 1.00 33.75 420 THR D N 1
ATOM 7038 C CA . THR D 2 73 ? -1.697 -36.992 10.497 1.00 35.06 420 THR D CA 1
ATOM 7039 C C . THR D 2 73 ? -0.519 -37.559 11.290 1.00 37.54 420 THR D C 1
ATOM 7040 O O . THR D 2 73 ? -0.653 -37.845 12.484 1.00 36.72 420 THR D O 1
ATOM 7044 N N . PHE D 2 74 ? 0.634 -37.693 10.637 1.00 36.55 421 PHE D N 1
ATOM 7045 C CA . PHE D 2 74 ? 1.835 -38.194 11.295 1.00 36.31 421 PHE D CA 1
ATOM 7046 C C . PHE D 2 74 ? 2.548 -37.067 12.035 1.00 36.34 421 PHE D C 1
ATOM 7047 O O . PHE D 2 74 ? 2.779 -35.991 11.472 1.00 32.50 421 PHE D O 1
ATOM 7055 N N . ALA D 2 75 ? 2.911 -37.329 13.292 1.00 34.93 422 ALA D N 1
ATOM 7056 C CA . ALA D 2 75 ? 3.562 -36.336 14.147 1.00 35.62 422 ALA D CA 1
ATOM 7057 C C . ALA D 2 75 ? 5.054 -36.256 13.836 1.00 36.93 422 ALA D C 1
ATOM 7058 O O . ALA D 2 75 ? 5.794 -37.221 14.059 1.00 37.83 422 ALA D O 1
ATOM 7060 N N . SER D 2 76 ? 5.503 -35.104 13.352 1.00 34.69 423 SER D N 1
ATOM 7061 C CA . SER D 2 76 ? 6.919 -34.873 13.069 1.00 33.82 423 SER D CA 1
ATOM 7062 C C . SER D 2 76 ? 7.243 -33.444 13.473 1.00 32.84 423 SER D C 1
ATOM 7063 O O . SER D 2 76 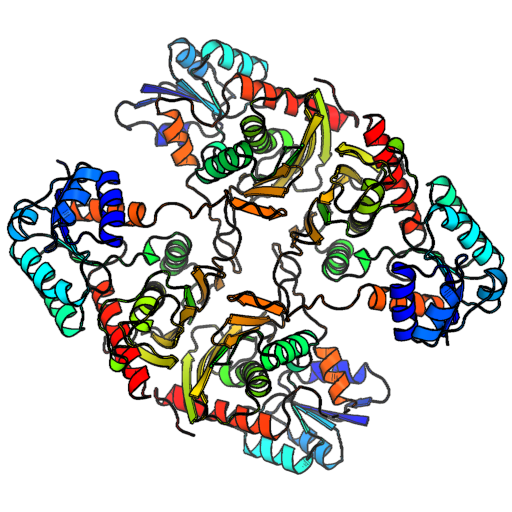? 7.360 -32.550 12.624 1.00 31.87 423 SER D O 1
ATOM 7066 N N . PRO D 2 77 ? 7.405 -33.194 14.782 1.00 34.64 424 PRO D N 1
ATOM 7067 C CA . PRO D 2 77 ? 7.493 -31.802 15.266 1.00 31.51 424 PRO D CA 1
ATOM 7068 C C . PRO D 2 77 ? 8.494 -30.933 14.517 1.00 33.47 424 PRO D C 1
ATOM 7069 O O . PRO D 2 77 ? 8.150 -29.817 14.118 1.00 32.48 424 PRO D O 1
ATOM 7073 N N . ALA D 2 78 ? 9.728 -31.410 14.314 1.00 29.53 425 ALA D N 1
ATOM 7074 C CA . ALA D 2 78 ? 10.756 -30.555 13.723 1.00 29.13 425 ALA D CA 1
ATOM 7075 C C . ALA D 2 78 ? 10.403 -30.089 12.314 1.00 31.67 425 ALA D C 1
ATOM 7076 O O . ALA D 2 78 ? 10.986 -29.109 11.838 1.00 26.97 425 ALA D O 1
ATOM 7078 N N . CYS D 2 79 ? 9.474 -30.766 11.625 1.00 31.43 426 CYS D N 1
ATOM 7079 C CA . CYS D 2 79 ? 9.123 -30.306 10.287 1.00 31.86 426 CYS D CA 1
ATOM 7080 C C . CYS D 2 79 ? 8.405 -28.964 10.326 1.00 33.20 426 CYS D C 1
ATOM 7081 O O . CYS D 2 79 ? 8.358 -28.267 9.308 1.00 34.25 426 CYS D O 1
ATOM 7084 N N . HIS D 2 80 ? 7.833 -28.605 11.467 1.00 31.99 427 HIS D N 1
ATOM 7085 C CA . HIS D 2 80 ? 6.994 -27.424 11.605 1.00 34.27 427 HIS D CA 1
ATOM 7086 C C . HIS D 2 80 ? 7.766 -26.184 12.019 1.00 36.12 427 HIS D C 1
ATOM 7087 O O . HIS D 2 80 ? 7.150 -25.131 12.219 1.00 36.65 427 HIS D O 1
ATOM 7094 N N . GLY D 2 81 ? 9.088 -26.272 12.137 1.00 33.07 428 GLY D N 1
ATOM 7095 C CA . GLY D 2 81 ? 9.858 -25.110 12.539 1.00 32.04 428 GLY D CA 1
ATOM 7096 C C . GLY D 2 81 ? 9.883 -24.055 11.444 1.00 35.09 428 GLY D C 1
ATOM 7097 O O . GLY D 2 81 ? 10.013 -24.358 10.256 1.00 31.85 428 GLY D O 1
ATOM 7098 N N . GLU D 2 82 ? 9.745 -22.795 11.856 1.00 31.98 429 GLU D N 1
ATOM 7099 C CA . GLU D 2 82 ? 10.059 -21.697 10.947 1.00 35.64 429 GLU D CA 1
ATOM 7100 C C . GLU D 2 82 ? 11.492 -21.817 10.438 1.00 35.67 429 GLU D C 1
ATOM 7101 O O . GLU D 2 82 ? 11.773 -21.512 9.274 1.00 33.17 429 GLU D O 1
ATOM 7107 N N . ALA D 2 83 ? 12.409 -22.270 11.306 1.00 30.74 430 ALA D N 1
ATOM 7108 C CA . ALA D 2 83 ? 13.787 -22.518 10.891 1.00 33.12 430 ALA D CA 1
ATOM 7109 C C . ALA D 2 83 ? 13.860 -23.519 9.743 1.00 30.25 430 ALA D C 1
ATOM 7110 O O . ALA D 2 83 ? 14.676 -23.362 8.831 1.00 30.34 430 ALA D O 1
ATOM 7112 N N . PHE D 2 84 ? 13.045 -24.578 9.785 1.00 28.99 431 PHE D N 1
ATOM 7113 C CA . PHE D 2 84 ? 13.089 -25.561 8.704 1.00 30.61 431 PHE D CA 1
ATOM 7114 C C . PHE D 2 84 ? 12.577 -24.972 7.388 1.00 32.96 431 PHE D C 1
ATOM 7115 O O . PHE D 2 84 ? 13.088 -25.312 6.313 1.00 32.03 431 PHE D O 1
ATOM 7123 N N . ALA D 2 85 ? 11.558 -24.105 7.442 1.00 32.28 432 ALA D N 1
ATOM 7124 C CA . ALA D 2 85 ? 11.125 -23.436 6.215 1.00 33.09 432 ALA D CA 1
ATOM 7125 C C . ALA D 2 85 ? 12.258 -22.596 5.625 1.00 33.52 432 ALA D C 1
ATOM 7126 O O . ALA D 2 85 ? 12.462 -22.564 4.403 1.00 31.73 432 ALA D O 1
ATOM 7128 N N . VAL D 2 86 ? 13.026 -21.932 6.487 1.00 28.95 433 VAL D N 1
ATOM 7129 C CA . VAL D 2 86 ? 14.162 -21.144 6.015 1.00 31.60 433 VAL D CA 1
ATOM 7130 C C . VAL D 2 86 ? 15.178 -22.034 5.314 1.00 33.05 433 VAL D C 1
ATOM 7131 O O . VAL D 2 86 ? 15.712 -21.680 4.254 1.00 29.73 433 VAL D O 1
ATOM 7135 N N . VAL D 2 87 ? 15.463 -23.204 5.890 1.00 30.74 434 VAL D N 1
ATOM 7136 C CA . VAL D 2 87 ? 16.466 -24.086 5.305 1.00 30.50 434 VAL D CA 1
ATOM 7137 C C . VAL D 2 87 ? 15.986 -24.638 3.964 1.00 29.17 434 VAL D C 1
ATOM 7138 O O . VAL D 2 87 ? 16.738 -24.665 2.983 1.00 31.32 434 VAL D O 1
ATOM 7142 N N . ARG D 2 88 ? 14.736 -25.095 3.901 1.00 29.79 435 ARG D N 1
ATOM 7143 C CA . ARG D 2 88 ? 14.229 -25.649 2.651 1.00 32.38 435 ARG D CA 1
ATOM 7144 C C . ARG D 2 88 ? 14.289 -24.626 1.529 1.00 33.46 435 ARG D C 1
ATOM 7145 O O . ARG D 2 88 ? 14.651 -24.958 0.391 1.00 34.80 435 ARG D O 1
ATOM 7153 N N . LYS D 2 89 ? 13.932 -23.373 1.830 1.00 32.89 436 LYS D N 1
ATOM 7154 C CA . LYS D 2 89 ? 13.931 -22.350 0.795 1.00 34.65 436 LYS D CA 1
ATOM 7155 C C . LYS D 2 89 ? 15.346 -21.988 0.390 1.00 35.07 436 LYS D C 1
ATOM 7156 O O . LYS D 2 89 ? 15.620 -21.767 -0.794 1.00 35.67 436 LYS D O 1
ATOM 7162 N N . GLY D 2 90 ? 16.260 -21.906 1.357 1.00 32.77 437 GLY D N 1
ATOM 7163 C CA . GLY D 2 90 ? 17.633 -21.594 1.008 1.00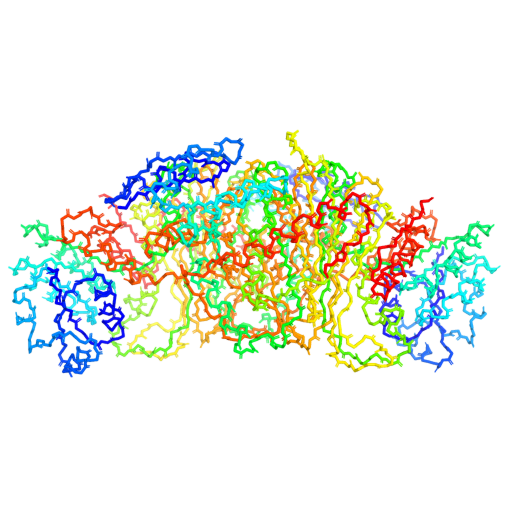 34.68 437 GLY D CA 1
ATOM 7164 C C . GLY D 2 90 ? 18.237 -22.641 0.095 1.00 33.80 437 GLY D C 1
ATOM 7165 O O . GLY D 2 90 ? 18.962 -22.315 -0.850 1.00 36.59 437 GLY D O 1
ATOM 7166 N N . ILE D 2 91 ? 17.920 -23.914 0.345 1.00 33.05 438 ILE D N 1
ATOM 7167 C CA . ILE D 2 91 ? 18.468 -24.985 -0.478 1.00 32.29 438 ILE D CA 1
ATOM 7168 C C . ILE D 2 91 ? 17.822 -24.981 -1.863 1.00 34.95 438 ILE D C 1
ATOM 7169 O O . ILE D 2 91 ? 18.512 -25.083 -2.885 1.00 34.12 438 ILE D O 1
ATOM 7174 N N . ALA D 2 92 ? 16.491 -24.876 -1.920 1.00 31.74 439 ALA D N 1
ATOM 7175 C CA . ALA D 2 92 ? 15.820 -24.852 -3.222 1.00 39.14 439 ALA D CA 1
ATOM 7176 C C . ALA D 2 92 ? 16.271 -23.668 -4.069 1.00 36.55 439 ALA D C 1
ATOM 7177 O O . ALA D 2 92 ? 16.285 -23.755 -5.297 1.00 41.81 439 ALA D O 1
ATOM 7179 N N . ASP D 2 93 ? 16.658 -22.569 -3.440 1.00 38.04 440 ASP D N 1
ATOM 7180 C CA . ASP D 2 93 ? 17.177 -21.420 -4.163 1.00 38.95 440 ASP D CA 1
ATOM 7181 C C . ASP D 2 93 ? 18.628 -21.578 -4.577 1.00 39.94 440 ASP D C 1
ATOM 7182 O O . ASP D 2 93 ? 19.177 -20.651 -5.178 1.00 42.76 440 ASP D O 1
ATOM 7187 N N . GLY D 2 94 ? 19.261 -22.710 -4.276 1.00 40.09 441 GLY D N 1
ATOM 7188 C CA . GLY D 2 94 ? 20.644 -22.930 -4.664 1.00 37.12 441 GLY D CA 1
ATOM 7189 C C . GLY D 2 94 ? 21.686 -22.470 -3.668 1.00 36.97 441 GLY D C 1
ATOM 7190 O O . GLY D 2 94 ? 22.856 -22.321 -4.043 1.00 38.79 441 GLY D O 1
ATOM 7191 N N . GLY D 2 95 ? 21.308 -22.249 -2.404 1.00 38.14 442 GLY D N 1
ATOM 7192 C CA . GLY D 2 95 ? 22.265 -21.743 -1.428 1.00 34.95 442 GLY D CA 1
ATOM 7193 C C . GLY D 2 95 ? 23.447 -22.664 -1.166 1.00 35.14 442 GLY D C 1
ATOM 7194 O O . GLY D 2 95 ? 24.516 -22.198 -0.775 1.00 36.69 442 GLY D O 1
ATOM 7195 N N . ILE D 2 96 ? 23.278 -23.975 -1.364 1.00 36.53 443 ILE D N 1
ATOM 7196 C CA . ILE D 2 96 ? 24.362 -24.937 -1.171 1.00 34.67 443 ILE D CA 1
ATOM 7197 C C . ILE D 2 96 ? 24.753 -25.630 -2.473 1.00 35.07 443 ILE D C 1
ATOM 7198 O O . ILE D 2 96 ? 25.475 -26.639 -2.449 1.00 32.55 443 ILE D O 1
ATOM 7203 N N . GLY D 2 97 ? 24.293 -25.115 -3.609 1.00 36.20 444 GLY D N 1
ATOM 7204 C CA . GLY D 2 97 ? 24.511 -25.787 -4.873 1.00 35.46 444 GLY D CA 1
ATOM 7205 C C . GLY D 2 97 ? 23.609 -27.004 -5.019 1.00 35.12 444 GLY D C 1
ATOM 7206 O O . GLY D 2 97 ? 22.534 -27.094 -4.419 1.00 37.16 444 GLY D O 1
ATOM 7207 N N . GLU D 2 98 ? 24.051 -27.945 -5.838 1.00 34.50 445 GLU D N 1
ATOM 7208 C CA . GLU D 2 98 ? 23.294 -29.173 -6.039 1.00 37.70 445 GLU D CA 1
ATOM 7209 C C . GLU D 2 98 ? 23.358 -30.041 -4.782 1.00 35.04 445 GLU D C 1
ATOM 7210 O O . GLU D 2 98 ? 24.448 -30.373 -4.316 1.00 32.11 445 GLU D O 1
ATOM 7216 N N . LEU D 2 99 ? 22.193 -30.417 -4.254 1.00 32.52 446 LEU D N 1
ATOM 7217 C CA . LEU D 2 99 ? 22.105 -31.232 -3.048 1.00 32.75 446 LEU D CA 1
ATOM 7218 C C . LEU D 2 99 ? 22.576 -32.675 -3.299 1.00 31.30 446 LEU D C 1
ATOM 7219 O O . LEU D 2 99 ? 22.102 -33.343 -4.219 1.00 31.06 446 LEU D O 1
ATOM 7224 N N . THR D 2 100 ? 23.507 -33.168 -2.480 1.00 28.11 447 THR D N 1
ATOM 7225 C CA . THR D 2 100 ? 23.977 -34.546 -2.642 1.00 28.52 447 THR D CA 1
ATOM 7226 C C . THR D 2 100 ? 23.743 -35.454 -1.445 1.00 26.87 447 THR D C 1
ATOM 7227 O O . THR D 2 100 ? 23.573 -36.661 -1.631 1.00 27.91 447 THR D O 1
ATOM 7231 N N . THR D 2 101 ? 23.742 -34.929 -0.227 1.00 24.89 448 THR D N 1
ATOM 7232 C CA . THR D 2 101 ? 23.893 -35.796 0.932 1.00 25.78 448 THR D CA 1
ATOM 7233 C C . THR D 2 101 ? 23.178 -35.175 2.117 1.00 28.35 448 THR D C 1
ATOM 7234 O O . THR D 2 101 ? 23.289 -33.969 2.353 1.00 29.17 448 THR D O 1
ATOM 7238 N N . VAL D 2 102 ? 22.474 -36.009 2.875 1.00 27.09 449 VAL D N 1
ATOM 7239 C CA . VAL D 2 102 ? 21.832 -35.597 4.117 1.00 25.48 449 VAL D CA 1
ATOM 7240 C C . VAL D 2 102 ? 22.477 -36.389 5.254 1.00 27.58 449 VAL D C 1
ATOM 7241 O O . VAL D 2 102 ? 22.616 -37.616 5.157 1.00 26.57 449 VAL D O 1
ATOM 7245 N N . LEU D 2 103 ? 22.897 -35.700 6.313 1.00 23.78 450 LEU D N 1
ATOM 7246 C CA . LEU D 2 103 ? 23.399 -36.384 7.509 1.00 26.64 450 LEU D CA 1
ATOM 7247 C C . LEU D 2 103 ? 22.572 -35.970 8.711 1.00 26.48 450 LEU D C 1
ATOM 7248 O O . LEU D 2 103 ? 21.842 -34.982 8.678 1.00 26.19 450 LEU D O 1
ATOM 7253 N N . GLY D 2 104 ? 22.727 -36.687 9.810 1.00 25.69 451 GLY D N 1
ATOM 7254 C CA . GLY D 2 104 ? 22.080 -36.200 11.008 1.00 26.29 451 GLY D CA 1
ATOM 7255 C C . GLY D 2 104 ? 22.061 -37.223 12.107 1.00 26.36 451 GLY D C 1
ATOM 7256 O O . GLY D 2 104 ? 22.345 -38.408 11.905 1.00 26.11 451 GLY D O 1
ATOM 7257 N N . SER D 2 105 ? 21.656 -36.732 13.271 1.00 25.28 452 SER D N 1
ATOM 7258 C CA . SER D 2 105 ? 21.792 -37.415 14.540 1.00 27.75 452 SER D CA 1
ATOM 7259 C C . SER D 2 105 ? 20.584 -37.089 15.388 1.00 27.14 452 SER D C 1
ATOM 7260 O O . SER D 2 105 ? 20.069 -35.970 15.348 1.00 25.69 452 SER D O 1
ATOM 7263 N N . VAL D 2 106 ? 20.162 -38.065 16.182 1.00 25.23 453 VAL D N 1
ATOM 7264 C CA . VAL D 2 106 ? 19.084 -37.849 17.131 1.00 27.64 453 VAL D CA 1
ATOM 7265 C C . VAL D 2 106 ? 19.302 -38.782 18.309 1.00 29.61 453 VAL D C 1
ATOM 7266 O O . VAL D 2 106 ? 19.786 -39.907 18.151 1.00 27.79 453 VAL D O 1
ATOM 7270 N N . ALA D 2 107 ? 18.956 -38.302 19.495 1.00 27.37 454 ALA D N 1
ATOM 7271 C CA . ALA D 2 107 ? 18.931 -39.121 20.694 1.00 29.13 454 ALA D CA 1
ATOM 7272 C C . ALA D 2 107 ? 17.520 -39.127 21.269 1.00 32.30 454 ALA D C 1
ATOM 7273 O O . ALA D 2 107 ? 16.843 -38.099 21.280 1.00 34.82 454 ALA D O 1
ATOM 7275 N N . THR D 2 108 ? 17.082 -40.284 21.755 1.00 33.51 455 THR D N 1
ATOM 7276 C CA . THR D 2 108 ? 15.744 -40.434 22.305 1.00 35.08 455 THR D CA 1
ATOM 7277 C C . THR D 2 108 ? 15.827 -41.265 23.573 1.00 32.91 455 THR D C 1
ATOM 7278 O O . THR D 2 108 ? 16.793 -41.992 23.786 1.00 31.68 455 THR D O 1
ATOM 7282 N N . SER D 2 109 ? 14.808 -41.158 24.422 1.00 33.65 456 SER D N 1
ATOM 7283 C CA . SER D 2 109 ? 14.737 -42.045 25.574 1.00 37.22 456 SER D CA 1
ATOM 7284 C C . SER D 2 109 ? 13.992 -43.334 25.271 1.00 37.58 456 SER D C 1
ATOM 7285 O O . SER D 2 109 ? 14.042 -44.269 26.083 1.00 36.81 456 SER D O 1
ATOM 7288 N N . VAL D 2 110 ? 13.320 -43.402 24.119 1.00 36.60 457 VAL D N 1
ATOM 7289 C CA . VAL D 2 110 ? 12.469 -44.533 23.762 1.00 36.79 457 VAL D CA 1
ATOM 7290 C C . VAL D 2 110 ? 13.334 -45.709 23.333 1.00 38.33 457 VAL D C 1
ATOM 7291 O O . VAL D 2 110 ? 14.305 -45.544 22.586 1.00 37.50 457 VAL D O 1
ATOM 7295 N N . ASP D 2 111 ? 12.967 -46.910 23.779 1.00 38.36 458 ASP D N 1
ATOM 7296 C CA . ASP D 2 111 ? 13.664 -48.119 23.358 1.00 38.95 458 ASP D CA 1
ATOM 7297 C C . ASP D 2 111 ? 13.463 -48.391 21.869 1.00 37.67 458 ASP D C 1
ATOM 7298 O O . ASP D 2 111 ? 12.472 -47.971 21.264 1.00 37.80 458 ASP D O 1
ATOM 7303 N N . GLY D 2 112 ? 14.424 -49.106 21.281 1.00 35.97 459 GLY D N 1
ATOM 7304 C CA . GLY D 2 112 ? 14.404 -49.409 19.859 1.00 36.55 459 GLY D CA 1
ATOM 7305 C C . GLY D 2 112 ? 14.595 -48.173 18.991 1.00 34.01 459 GLY D C 1
ATOM 7306 O O . GLY D 2 112 ? 13.701 -47.812 18.223 1.00 31.41 459 GLY D O 1
ATOM 7307 N N . VAL D 2 113 ? 15.782 -47.557 19.070 1.00 32.19 460 VAL D N 1
ATOM 7308 C CA . VAL D 2 113 ? 15.986 -46.195 18.585 1.00 29.94 460 VAL D CA 1
ATOM 7309 C C . VAL D 2 113 ? 15.906 -46.097 17.072 1.00 31.01 460 VAL D C 1
ATOM 7310 O O . VAL D 2 113 ? 15.665 -45.009 16.539 1.00 29.87 460 VAL D O 1
ATOM 7314 N N . LEU D 2 114 ? 16.142 -47.191 16.354 1.00 31.82 461 LEU D N 1
ATOM 7315 C CA . LEU D 2 114 ? 16.057 -47.117 14.905 1.00 29.13 461 LEU D CA 1
ATOM 7316 C C . LEU D 2 114 ? 14.624 -46.822 14.472 1.00 32.05 461 LEU D C 1
ATOM 7317 O O . LEU D 2 114 ? 14.371 -45.845 13.762 1.00 29.07 461 LEU D O 1
ATOM 7322 N N . GLY D 2 115 ? 13.664 -47.630 14.932 1.00 34.07 462 GLY D N 1
ATOM 7323 C CA . GLY D 2 115 ? 12.276 -47.394 14.574 1.00 29.00 462 GLY D CA 1
ATOM 7324 C C . GLY D 2 115 ? 11.692 -46.191 15.279 1.00 31.85 462 GLY D C 1
ATOM 7325 O O . GLY D 2 115 ? 10.817 -45.517 14.732 1.00 34.96 462 GLY D O 1
ATOM 7326 N N . ALA D 2 116 ? 12.212 -45.860 16.466 1.00 35.36 463 ALA D N 1
ATOM 7327 C CA . ALA D 2 116 ? 11.607 -44.822 17.303 1.00 32.61 463 ALA D CA 1
ATOM 7328 C C . ALA D 2 116 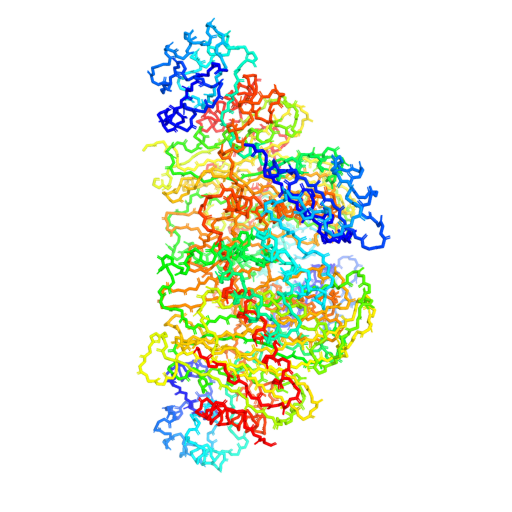? 12.065 -43.419 16.945 1.00 33.74 463 ALA D C 1
ATOM 7329 O O . ALA D 2 116 ? 11.331 -42.449 17.187 1.00 32.26 463 ALA D O 1
ATOM 7331 N N . ALA D 2 117 ? 13.276 -43.275 16.423 1.00 31.37 464 ALA D N 1
ATOM 7332 C CA . ALA D 2 117 ? 13.843 -41.951 16.238 1.00 33.38 464 ALA D CA 1
ATOM 7333 C C . ALA D 2 117 ? 14.257 -41.657 14.806 1.00 29.72 464 ALA D C 1
ATOM 7334 O O . ALA D 2 117 ? 14.143 -40.510 14.380 1.00 32.43 464 ALA D O 1
ATOM 7336 N N . ALA D 2 118 ? 14.702 -42.654 14.044 1.00 28.88 465 ALA D N 1
ATOM 7337 C CA . ALA D 2 118 ? 15.130 -42.387 12.674 1.00 30.66 465 ALA D CA 1
ATOM 7338 C C . ALA D 2 118 ? 14.046 -41.781 11.784 1.00 27.82 465 ALA D C 1
ATOM 7339 O O . ALA D 2 118 ? 14.415 -41.006 10.884 1.00 28.96 465 ALA D O 1
ATOM 7341 N N . PRO D 2 119 ? 12.745 -42.084 11.939 1.00 28.81 466 PRO D N 1
ATOM 7342 C CA . PRO D 2 119 ? 11.747 -41.415 11.075 1.00 29.69 466 PRO D CA 1
ATOM 7343 C C . PRO D 2 119 ? 11.773 -39.902 11.184 1.00 29.58 466 PRO D C 1
ATOM 7344 O O . PRO D 2 119 ? 11.517 -39.215 10.190 1.00 30.95 466 PRO D O 1
ATOM 7348 N N . TYR D 2 120 ? 12.093 -39.361 12.361 1.00 32.31 467 TYR D N 1
ATOM 7349 C CA . TYR D 2 120 ? 12.171 -37.911 12.510 1.00 32.62 467 TYR D CA 1
ATOM 7350 C C . TYR D 2 120 ? 13.239 -37.289 11.615 1.00 30.90 467 TYR D C 1
ATOM 7351 O O . TYR D 2 120 ? 13.098 -36.134 11.186 1.00 31.94 467 TYR D O 1
ATOM 7360 N N . LEU D 2 121 ? 14.336 -38.002 11.370 1.00 28.36 468 LEU D N 1
ATOM 7361 C CA . LEU D 2 121 ? 15.353 -37.473 10.468 1.00 29.13 468 LEU D CA 1
ATOM 7362 C C . LEU D 2 121 ? 14.960 -37.684 9.006 1.00 28.24 468 LEU D C 1
ATOM 7363 O O . LEU D 2 121 ? 15.171 -36.800 8.164 1.00 25.50 468 LEU D O 1
ATOM 7368 N N . LEU D 2 122 ? 14.425 -38.866 8.695 1.00 25.80 469 LEU D N 1
ATOM 7369 C CA . LEU D 2 122 ? 14.012 -39.174 7.327 1.00 30.31 469 LEU D CA 1
ATOM 7370 C C . LEU D 2 122 ? 12.895 -38.245 6.852 1.00 26.98 469 LEU D C 1
ATOM 7371 O O . LEU D 2 122 ? 12.826 -37.919 5.664 1.00 28.59 469 LEU D O 1
ATOM 7376 N N . ASP D 2 123 ? 12.024 -37.800 7.765 1.00 27.11 470 ASP D N 1
ATOM 7377 C CA . ASP D 2 123 ? 10.985 -36.844 7.393 1.00 29.00 470 ASP D CA 1
ATOM 7378 C C . ASP D 2 123 ? 11.602 -35.551 6.888 1.00 31.01 470 ASP D C 1
ATOM 7379 O O . ASP D 2 123 ? 11.140 -34.973 5.892 1.00 27.80 470 ASP D O 1
ATOM 7384 N N . LEU D 2 124 ? 12.646 -35.067 7.576 1.00 26.48 471 LEU D N 1
ATOM 7385 C CA . LEU D 2 124 ? 13.304 -33.856 7.105 1.00 29.16 471 LEU D CA 1
ATOM 7386 C C . LEU D 2 124 ? 13.998 -34.121 5.774 1.00 28.56 471 LEU D C 1
ATOM 7387 O O . LEU D 2 124 ? 13.874 -33.328 4.831 1.00 27.73 471 LEU D O 1
ATOM 7392 N N . ALA D 2 125 ? 14.689 -35.256 5.661 1.00 24.82 472 ALA D N 1
ATOM 7393 C CA . ALA D 2 125 ? 15.331 -35.610 4.398 1.00 28.68 472 ALA D CA 1
ATOM 7394 C C . ALA D 2 125 ? 14.316 -35.672 3.258 1.00 29.40 472 ALA D C 1
ATOM 7395 O O . ALA D 2 125 ? 14.539 -35.111 2.176 1.00 26.93 472 ALA D O 1
ATOM 7397 N N . ASP D 2 126 ? 13.182 -36.338 3.496 1.00 29.25 473 ASP D N 1
ATOM 7398 C CA . ASP D 2 126 ? 12.180 -36.513 2.439 1.00 30.08 473 ASP D CA 1
ATOM 7399 C C . ASP D 2 126 ? 11.649 -35.171 1.955 1.00 30.75 473 ASP D C 1
ATOM 7400 O O . ASP D 2 126 ? 11.473 -34.958 0.747 1.00 28.83 473 ASP D O 1
ATOM 7405 N N . ALA D 2 127 ? 11.407 -34.242 2.883 1.00 32.09 474 ALA D N 1
ATOM 7406 C CA . ALA D 2 127 ? 10.931 -32.927 2.486 1.00 31.42 474 ALA D CA 1
ATOM 7407 C C . ALA D 2 127 ? 11.928 -32.246 1.555 1.00 32.97 474 ALA D C 1
ATOM 7408 O O . ALA D 2 127 ? 11.552 -31.715 0.508 1.00 34.92 474 ALA D O 1
ATOM 7410 N N . VAL D 2 128 ? 13.211 -32.276 1.901 1.00 30.50 475 VAL D N 1
ATOM 7411 C CA . VAL D 2 128 ? 14.184 -31.540 1.098 1.00 30.58 475 VAL D CA 1
ATOM 7412 C C . VAL D 2 128 ? 14.569 -32.312 -0.176 1.00 30.69 475 VAL D C 1
ATOM 7413 O O . VAL D 2 128 ? 14.908 -31.702 -1.203 1.00 31.20 475 VAL D O 1
ATOM 7417 N N . LEU D 2 129 ? 14.510 -33.639 -0.144 1.00 30.86 476 LEU D N 1
ATOM 7418 C CA . LEU D 2 129 ? 14.794 -34.476 -1.305 1.00 29.52 476 LEU D CA 1
ATOM 7419 C C . LEU D 2 129 ? 13.652 -34.515 -2.305 1.00 31.01 476 LEU D C 1
ATOM 7420 O O . LEU D 2 129 ? 13.799 -35.150 -3.359 1.00 32.28 476 LEU D O 1
ATOM 7425 N N . GLY D 2 130 ? 12.530 -33.870 -2.010 1.00 33.16 477 GLY D N 1
ATOM 7426 C CA . GLY D 2 130 ? 11.380 -33.931 -2.900 1.00 32.32 477 GLY D CA 1
ATOM 7427 C C . GLY D 2 130 ? 10.791 -35.323 -2.997 1.00 34.78 477 GLY D C 1
ATOM 7428 O O . GLY D 2 130 ? 10.455 -35.774 -4.099 1.00 33.78 477 GLY D O 1
ATOM 7429 N N . GLY D 2 131 ? 10.692 -36.033 -1.874 1.00 33.63 478 GLY D N 1
ATOM 7430 C CA . GLY D 2 131 ? 10.053 -37.339 -1.873 1.00 30.37 478 GLY D CA 1
ATOM 7431 C C . GLY D 2 131 ? 10.709 -38.360 -2.777 1.00 34.61 478 GLY D C 1
ATOM 7432 O O . GLY D 2 131 ? 10.022 -39.254 -3.295 1.00 31.59 478 GLY D O 1
ATOM 7433 N N . GLU D 2 132 ? 12.024 -38.259 -2.980 1.00 33.47 479 GLU D N 1
ATOM 7434 C CA . GLU D 2 132 ? 12.722 -39.223 -3.821 1.00 30.51 479 GLU D CA 1
ATOM 7435 C C . GLU D 2 132 ? 12.617 -40.627 -3.219 1.00 30.56 479 GLU D C 1
ATOM 7436 O O . GLU D 2 132 ? 12.740 -40.799 -1.997 1.00 33.02 479 GLU D O 1
ATOM 7442 N N . PRO D 2 133 ? 12.374 -41.650 -4.031 1.00 31.28 480 PRO D N 1
ATOM 7443 C CA . PRO D 2 133 ? 12.334 -43.018 -3.506 1.00 32.14 480 PRO D CA 1
ATOM 7444 C C . PRO D 2 133 ? 13.731 -43.575 -3.261 1.00 30.75 480 PRO D C 1
ATOM 7445 O O . PRO D 2 133 ? 14.719 -43.166 -3.872 1.00 28.43 480 PRO D O 1
ATOM 7449 N N . ALA D 2 134 ? 13.793 -44.550 -2.372 1.00 31.18 481 ALA D N 1
ATOM 7450 C CA . ALA D 2 134 ? 15.069 -45.149 -2.005 1.00 32.73 481 ALA D CA 1
ATOM 7451 C C . ALA D 2 134 ? 15.397 -46.340 -2.893 1.00 35.73 481 ALA D C 1
ATOM 7452 O O . ALA D 2 134 ? 14.518 -47.132 -3.242 1.00 36.75 481 ALA D O 1
ATOM 7454 N N . GLN D 2 135 ? 16.675 -46.463 -3.248 1.00 33.69 482 GLN D N 1
ATOM 7455 C CA . GLN D 2 135 ? 17.186 -47.596 -4.011 1.00 36.15 482 GLN D CA 1
ATOM 7456 C C . GLN D 2 135 ? 17.825 -48.676 -3.133 1.00 38.24 482 GLN D C 1
ATOM 7457 O O . GLN D 2 135 ? 17.678 -49.870 -3.425 1.00 35.24 482 GLN D O 1
ATOM 7463 N N . GLN D 2 136 ? 18.533 -48.296 -2.062 1.00 34.10 483 GLN D N 1
ATOM 7464 C CA . GLN D 2 136 ? 19.062 -49.264 -1.103 1.00 34.71 483 GLN D CA 1
ATOM 7465 C C . GLN D 2 136 ? 19.112 -48.675 0.297 1.00 32.87 483 GLN D C 1
ATOM 7466 O O . GLN D 2 136 ? 19.277 -47.463 0.478 1.00 29.98 483 GLN D O 1
ATOM 7472 N N . VAL D 2 137 ? 19.033 -49.569 1.284 1.00 32.00 484 VAL D N 1
ATOM 7473 C CA . VAL D 2 137 ? 19.123 -49.222 2.696 1.00 32.90 484 VAL D CA 1
ATOM 7474 C C . VAL D 2 137 ? 20.119 -50.169 3.354 1.00 32.86 484 VAL D C 1
ATOM 7475 O O . VAL D 2 137 ? 19.999 -51.391 3.206 1.00 32.42 484 VAL D O 1
ATOM 7479 N N . TYR D 2 138 ? 21.097 -49.603 4.074 1.00 29.51 485 TYR D N 1
ATOM 7480 C CA . TYR D 2 138 ? 22.042 -50.350 4.901 1.00 27.32 485 TYR D CA 1
ATOM 7481 C C . TYR D 2 138 ? 21.943 -49.835 6.327 1.00 27.55 485 TYR D C 1
ATOM 7482 O O . TYR D 2 138 ? 21.782 -48.631 6.544 1.00 26.50 485 TYR D O 1
ATOM 7491 N N . ALA D 2 139 ? 22.031 -50.744 7.299 1.00 27.18 486 ALA D N 1
ATOM 7492 C CA . ALA D 2 139 ? 21.966 -50.351 8.695 1.00 27.61 486 ALA D CA 1
ATOM 7493 C C . ALA D 2 139 ? 22.700 -51.366 9.569 1.00 29.38 486 ALA D C 1
ATOM 7494 O O . ALA D 2 139 ? 22.854 -52.539 9.208 1.00 26.97 486 ALA D O 1
ATOM 7496 N N . GLN D 2 140 ? 23.154 -50.880 10.721 1.00 27.24 487 GLN D N 1
ATOM 7497 C CA . GLN D 2 140 ? 23.739 -51.675 11.792 1.00 28.08 487 GLN D CA 1
ATOM 7498 C C . GLN D 2 140 ? 23.206 -51.140 13.109 1.00 29.68 487 GLN D C 1
ATOM 7499 O O . GLN D 2 140 ? 22.993 -49.930 13.251 1.00 29.83 487 GLN D O 1
ATOM 7505 N N . THR D 2 141 ? 22.996 -52.032 14.075 1.00 28.07 488 THR D N 1
ATOM 7506 C CA . THR D 2 141 ? 22.467 -51.646 15.375 1.00 28.70 488 THR D CA 1
ATOM 7507 C C . THR D 2 141 ? 23.250 -52.385 16.452 1.00 31.07 488 THR D C 1
ATOM 7508 O O . THR D 2 141 ? 23.922 -53.375 16.173 1.00 30.92 488 THR D O 1
ATOM 7512 N N . ASN D 2 142 ? 23.154 -51.903 17.691 1.00 28.46 489 ASN D N 1
ATOM 7513 C CA . ASN D 2 142 ? 23.735 -52.621 18.823 1.00 31.21 489 ASN D CA 1
ATOM 7514 C C . ASN D 2 142 ? 22.952 -52.265 20.078 1.00 31.83 489 ASN D C 1
ATOM 7515 O O . ASN D 2 142 ? 22.097 -51.372 20.072 1.00 30.81 489 ASN D O 1
ATOM 7520 N N . ILE D 2 143 ? 23.244 -52.990 21.160 1.00 32.92 490 ILE D N 1
ATOM 7521 C CA . ILE D 2 143 ? 22.578 -52.793 22.446 1.00 34.22 490 ILE D CA 1
ATOM 7522 C C . ILE D 2 143 ? 23.591 -52.448 23.536 1.00 32.05 490 ILE D C 1
ATOM 7523 O O . ILE D 2 143 ? 23.377 -52.764 24.711 1.00 33.59 490 ILE D O 1
ATOM 7528 N N . VAL D 2 144 ? 24.697 -51.802 23.171 1.00 32.42 491 VAL D N 1
ATOM 7529 C CA . VAL D 2 144 ? 25.719 -51.459 24.167 1.00 33.42 491 VAL D CA 1
ATOM 7530 C C . VAL D 2 144 ? 25.150 -50.523 25.235 1.00 33.57 491 VAL D C 1
ATOM 7531 O O . VAL D 2 144 ? 25.258 -50.788 26.438 1.00 32.75 491 VAL D O 1
ATOM 7535 N N . LEU D 2 145 ? 24.568 -49.400 24.818 1.00 32.49 492 LEU D N 1
ATOM 7536 C CA . LEU D 2 145 ? 23.980 -48.460 25.764 1.00 33.45 492 LEU D CA 1
ATOM 7537 C C . LEU D 2 145 ? 22.777 -49.093 26.461 1.00 38.98 492 LEU D C 1
ATOM 7538 O O . LEU D 2 145 ? 22.134 -50.014 25.941 1.00 35.19 492 LEU D O 1
ATOM 7543 N N . SER D 2 146 ? 22.459 -48.564 27.639 1.00 37.55 493 SER D N 1
ATOM 7544 C CA . SER D 2 146 ? 21.378 -49.128 28.440 1.00 41.82 493 SER D CA 1
ATOM 7545 C C . SER D 2 146 ? 20.014 -48.948 27.766 1.00 42.68 493 SER D C 1
ATOM 7546 O O . SER D 2 146 ? 19.739 -47.921 27.131 1.00 39.28 493 SER D O 1
ATOM 7549 N N . GLY D 2 147 ? 19.163 -49.968 27.911 1.00 43.50 494 GLY D N 1
ATOM 7550 C CA . GLY D 2 147 ? 17.788 -49.948 27.435 1.00 49.99 494 GLY D CA 1
ATOM 7551 C C . GLY D 2 147 ? 17.057 -51.187 27.917 1.00 56.37 494 GLY D C 1
ATOM 7552 O O . GLY D 2 147 ? 17.650 -52.091 28.516 1.00 53.50 494 GLY D O 1
ATOM 7553 N N . ARG D 2 148 ? 15.745 -51.214 27.657 1.00 61.24 495 ARG D N 1
ATOM 7554 C CA . ARG D 2 148 ? 14.904 -52.374 28.007 1.00 61.83 495 ARG D CA 1
ATOM 7555 C C . ARG D 2 148 ? 14.923 -53.419 26.895 1.00 58.32 495 ARG D C 1
ATOM 7556 O O . ARG D 2 148 ? 15.348 -54.559 27.093 1.00 60.89 495 ARG D O 1
ATOM 7564 N N . ILE D 2 149 ? 14.432 -53.039 25.728 1.00 54.98 496 ILE D N 1
ATOM 7565 C CA . ILE D 2 149 ? 14.184 -53.929 24.606 1.00 54.56 496 ILE D CA 1
ATOM 7566 C C . ILE D 2 149 ? 14.603 -53.236 23.320 1.00 48.43 496 ILE D C 1
ATOM 7567 O O . ILE D 2 149 ? 14.463 -52.018 23.167 1.00 45.87 496 ILE D O 1
ATOM 7572 N N . GLY D 2 150 ? 15.156 -54.020 22.402 1.00 46.69 497 GLY D N 1
ATOM 7573 C CA . GLY D 2 150 ? 15.560 -53.458 21.129 1.00 42.44 497 GLY D CA 1
ATOM 7574 C C . GLY D 2 150 ? 16.842 -52.654 21.199 1.00 38.54 497 GLY D C 1
ATOM 7575 O O . GLY D 2 150 ? 17.387 -52.384 22.276 1.00 36.91 497 GLY D O 1
ATOM 7576 N N . GLU D 2 151 ? 17.329 -52.273 20.030 1.00 35.78 498 GLU D N 1
ATOM 7577 C CA . GLU D 2 151 ? 18.622 -51.618 19.919 1.00 33.72 498 GLU D CA 1
ATOM 7578 C C . GLU D 2 151 ? 18.612 -50.263 20.624 1.00 31.81 498 GLU D C 1
ATOM 7579 O O . GLU D 2 151 ? 17.589 -49.574 20.683 1.00 31.55 498 GLU D O 1
ATOM 7585 N N . SER D 2 152 ? 19.764 -49.900 21.197 1.00 29.57 499 SER D N 1
ATOM 7586 C CA . SER D 2 152 ? 19.943 -48.600 21.827 1.00 28.87 499 SER D CA 1
ATOM 7587 C C . SER D 2 152 ? 20.872 -47.698 21.026 1.00 29.87 499 SER D C 1
ATOM 7588 O O . SER D 2 152 ? 21.080 -46.542 21.409 1.00 27.88 499 SER D O 1
ATOM 7591 N N . ALA D 2 153 ? 21.399 -48.187 19.902 1.00 27.35 500 ALA D N 1
ATOM 7592 C CA . ALA D 2 153 ? 22.149 -47.377 18.956 1.00 27.43 500 ALA D CA 1
ATOM 7593 C C . ALA D 2 153 ? 21.959 -47.956 17.561 1.00 31.47 500 ALA D C 1
ATOM 7594 O O . ALA D 2 153 ? 21.828 -49.177 17.386 1.00 27.25 500 ALA D O 1
ATOM 7596 N N . ALA D 2 154 ? 21.934 -47.068 16.569 1.00 27.81 501 ALA D N 1
ATOM 7597 C CA . ALA D 2 154 ? 21.754 -47.504 15.190 1.00 25.44 501 ALA D CA 1
ATOM 7598 C C . ALA D 2 154 ? 22.345 -46.460 14.262 1.00 27.05 501 ALA D C 1
ATOM 7599 O O . ALA D 2 154 ? 22.337 -45.266 14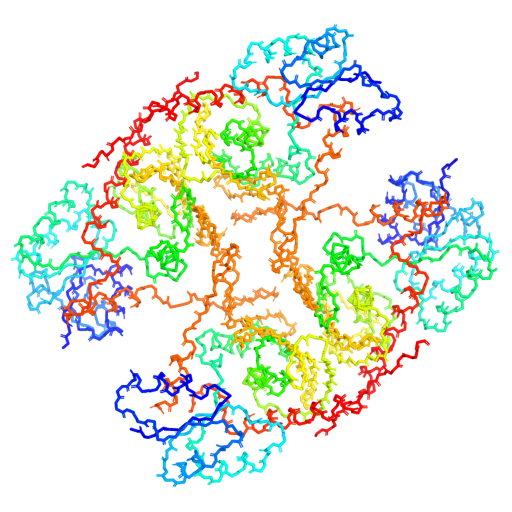.571 1.00 26.92 501 ALA D O 1
ATOM 7601 N N . VAL D 2 155 ? 22.859 -46.924 13.128 1.00 27.15 502 VAL D N 1
ATOM 7602 C CA . VAL D 2 155 ? 23.239 -46.061 12.017 1.00 25.87 502 VAL D CA 1
ATOM 7603 C C . VAL D 2 155 ? 22.613 -46.656 10.768 1.00 27.40 502 VAL D C 1
ATOM 7604 O O . VAL D 2 155 ? 22.668 -47.873 10.570 1.00 28.07 502 VAL D O 1
ATOM 7608 N N . LEU D 2 156 ? 21.990 -45.818 9.944 1.00 25.79 503 LEU D N 1
ATOM 7609 C CA . LEU D 2 156 ? 21.515 -46.283 8.654 1.00 26.75 503 LEU D CA 1
ATOM 7610 C C . LEU D 2 156 ? 21.955 -45.313 7.569 1.00 29.15 503 LEU D C 1
ATOM 7611 O O . LEU D 2 156 ? 22.112 -44.108 7.801 1.00 29.74 503 LEU D O 1
ATOM 7616 N N . THR D 2 157 ? 22.208 -45.873 6.398 1.00 26.55 504 THR D N 1
ATOM 7617 C CA . THR D 2 157 ? 22.559 -45.126 5.209 1.00 25.77 504 THR D CA 1
ATOM 7618 C C . THR D 2 157 ? 21.543 -45.475 4.136 1.00 29.46 504 THR D C 1
ATOM 7619 O O . THR D 2 157 ? 21.262 -46.660 3.920 1.00 26.54 504 THR D O 1
ATOM 7623 N N . VAL D 2 158 ? 20.996 -44.456 3.468 1.00 29.51 505 VAL D N 1
ATOM 7624 C CA . VAL D 2 158 ? 20.033 -44.644 2.383 1.00 27.82 505 VAL D CA 1
ATOM 7625 C C . VAL D 2 158 ? 20.652 -44.138 1.090 1.00 29.90 505 VAL D C 1
ATOM 7626 O O . VAL D 2 158 ? 21.116 -42.995 1.020 1.00 30.63 505 VAL D O 1
ATOM 7630 N N . ARG D 2 159 ? 20.633 -44.972 0.062 1.00 27.65 506 ARG D N 1
ATOM 7631 C CA . ARG D 2 159 ? 20.985 -44.560 -1.286 1.00 30.30 506 ARG D CA 1
ATOM 7632 C C . ARG D 2 159 ? 19.684 -44.424 -2.078 1.00 30.40 506 ARG D C 1
ATOM 7633 O O . ARG D 2 159 ? 18.929 -45.395 -2.203 1.00 31.81 506 ARG D O 1
ATOM 7641 N N . TYR D 2 160 ? 19.405 -43.214 -2.562 1.00 30.56 507 TYR D N 1
ATOM 7642 C CA . TYR D 2 160 ? 18.198 -42.899 -3.316 1.00 30.48 507 TYR D CA 1
ATOM 7643 C C . TYR D 2 160 ? 18.419 -43.120 -4.809 1.00 32.29 507 TYR D C 1
ATOM 7644 O O . TYR D 2 160 ? 19.546 -43.074 -5.307 1.00 29.70 507 TYR D O 1
ATOM 7653 N N . ARG D 2 161 ? 17.304 -43.336 -5.530 1.00 33.09 508 ARG D N 1
ATOM 7654 C CA . ARG D 2 161 ? 17.367 -43.611 -6.966 1.00 33.08 508 ARG D CA 1
ATOM 7655 C C . ARG D 2 161 ? 18.068 -42.495 -7.729 1.00 34.31 508 ARG D C 1
ATOM 7656 O O . ARG D 2 161 ? 18.726 -42.755 -8.743 1.00 34.21 508 ARG D O 1
ATOM 7664 N N . SER D 2 162 ? 17.941 -41.253 -7.257 1.00 30.47 509 SER D N 1
ATOM 7665 C CA . SER D 2 162 ? 18.670 -40.120 -7.813 1.00 31.18 509 SER D CA 1
ATOM 7666 C C . SER D 2 162 ? 20.181 -40.222 -7.640 1.00 33.63 509 SER D C 1
ATOM 7667 O O . SER D 2 162 ? 20.906 -39.417 -8.236 1.00 33.42 509 SER D O 1
ATOM 7670 N N . GLY D 2 163 ? 20.678 -41.144 -6.817 1.00 30.53 510 GLY D N 1
ATOM 7671 C CA . GLY D 2 163 ? 22.073 -41.122 -6.432 1.00 32.41 510 GLY D CA 1
ATOM 7672 C C . GLY D 2 163 ? 22.400 -40.318 -5.180 1.00 31.75 510 GLY D C 1
ATOM 7673 O O . GLY D 2 163 ? 23.538 -40.397 -4.698 1.00 30.80 510 GLY D O 1
ATOM 7674 N N . GLN D 2 164 ? 21.447 -39.567 -4.630 1.00 30.67 511 GLN D N 1
ATOM 7675 C CA . GLN D 2 164 ? 21.669 -38.873 -3.365 1.00 31.47 511 GLN D CA 1
ATOM 7676 C C . GLN D 2 164 ? 21.763 -39.877 -2.210 1.00 29.35 511 GLN D C 1
ATOM 7677 O O . GLN D 2 164 ? 21.268 -41.008 -2.287 1.00 29.43 511 GLN D O 1
ATOM 7683 N N . VAL D 2 165 ? 22.399 -39.442 -1.121 1.00 28.72 512 VAL D N 1
ATOM 7684 C CA . VAL D 2 165 ? 22.662 -40.300 0.029 1.00 28.22 512 VAL D CA 1
ATOM 7685 C C . VAL D 2 165 ? 22.179 -39.622 1.306 1.00 28.46 512 VAL D C 1
ATOM 7686 O O . VAL D 2 165 ? 22.401 -38.426 1.502 1.00 29.36 512 VAL D O 1
ATOM 7690 N N . ALA D 2 166 ? 21.509 -40.386 2.172 1.00 26.31 513 ALA D N 1
ATOM 7691 C CA . ALA D 2 166 ? 21.240 -39.975 3.542 1.00 25.82 513 ALA D CA 1
ATOM 7692 C C . ALA D 2 166 ? 21.908 -40.958 4.499 1.00 27.61 513 ALA D C 1
ATOM 7693 O O . ALA D 2 166 ? 21.974 -42.161 4.218 1.00 25.76 513 ALA D O 1
ATOM 7695 N N . SER D 2 167 ? 22.403 -40.453 5.639 1.00 23.70 514 SER D N 1
ATOM 7696 C CA . SER D 2 167 ? 22.989 -41.339 6.656 1.00 24.40 514 SER D CA 1
ATOM 7697 C C . SER D 2 167 ? 22.782 -40.733 8.038 1.00 26.79 514 SER D C 1
ATOM 7698 O O . SER D 2 167 ? 23.174 -39.588 8.283 1.00 24.04 514 SER D O 1
ATOM 7701 N N . PHE D 2 168 ? 22.170 -41.502 8.938 1.00 25.57 515 PHE D N 1
ATOM 7702 C CA . PHE D 2 168 ? 21.706 -40.991 10.217 1.00 26.02 515 PHE D CA 1
ATOM 7703 C C . PHE D 2 168 ? 22.157 -41.889 11.361 1.00 28.51 515 PHE D C 1
ATOM 7704 O O . PHE D 2 168 ? 22.176 -43.119 11.228 1.00 27.25 515 PHE D O 1
ATOM 7712 N N . ASP D 2 169 ? 22.487 -41.266 12.494 1.00 26.67 516 ASP D N 1
ATOM 7713 C CA . ASP D 2 169 ? 22.849 -41.992 13.703 1.00 26.84 516 ASP D CA 1
ATOM 7714 C C . ASP D 2 169 ? 21.845 -41.696 14.812 1.00 27.24 516 ASP D C 1
ATOM 7715 O O . ASP D 2 169 ? 21.463 -40.543 15.025 1.00 27.70 516 ASP D O 1
ATOM 7720 N N . CYS D 2 170 ? 21.438 -42.742 15.524 1.00 24.68 517 CYS D N 1
ATOM 7721 C CA . CYS D 2 170 ? 20.412 -42.693 16.562 1.00 26.71 517 CYS D CA 1
ATOM 7722 C C . CYS D 2 170 ? 20.971 -43.333 17.829 1.00 27.24 517 CYS D C 1
ATOM 7723 O O . CYS D 2 170 ? 21.670 -44.338 17.750 1.00 25.95 517 CYS D O 1
ATOM 7726 N N . ARG D 2 171 ? 20.632 -42.791 19.000 1.00 25.72 518 ARG D N 1
ATOM 7727 C CA . ARG D 2 171 ? 21.087 -43.412 20.237 1.00 28.03 518 ARG D CA 1
ATOM 7728 C C . ARG D 2 171 ? 20.077 -43.164 21.344 1.00 30.40 518 ARG D C 1
ATOM 7729 O O . ARG D 2 171 ? 19.371 -42.153 21.342 1.00 31.77 518 ARG D O 1
ATOM 7737 N N . ARG D 2 172 ? 20.039 -44.074 22.317 1.00 28.51 519 ARG D N 1
ATOM 7738 C CA . ARG D 2 172 ? 19.145 -43.905 23.455 1.00 30.64 519 ARG D CA 1
ATOM 7739 C C . ARG D 2 172 ? 19.859 -43.202 24.595 1.00 32.25 519 ARG D C 1
ATOM 7740 O O . ARG D 2 172 ? 21.052 -43.427 24.835 1.00 32.01 519 ARG D O 1
ATOM 7748 N N . HIS D 2 173 ? 19.116 -42.353 25.302 1.00 29.50 520 HIS D N 1
ATOM 7749 C CA . HIS D 2 173 ? 19.608 -41.760 26.535 1.00 36.37 520 HIS D CA 1
ATOM 7750 C C . HIS D 2 173 ? 18.400 -41.335 27.351 1.00 36.72 520 HIS D C 1
ATOM 7751 O O . HIS D 2 173 ? 17.435 -40.798 26.801 1.00 36.71 520 HIS D O 1
ATOM 7758 N N . GLY D 2 174 ? 18.459 -41.585 28.659 1.00 33.22 521 GLY D N 1
ATOM 7759 C CA . GLY D 2 174 ? 17.316 -41.336 29.524 1.00 35.71 521 GLY D CA 1
ATOM 7760 C C . GLY D 2 174 ? 16.863 -39.888 29.582 1.00 39.28 521 GLY D C 1
ATOM 7761 O O . GLY D 2 174 ? 15.700 -39.622 29.901 1.00 38.72 521 GLY D O 1
ATOM 7762 N N . SER D 2 175 ? 17.743 -38.938 29.284 1.00 35.84 522 SER D N 1
ATOM 7763 C CA . SER D 2 175 ? 17.337 -37.541 29.329 1.00 39.54 522 SER D CA 1
ATOM 7764 C C . SER D 2 175 ? 17.364 -36.881 27.951 1.00 40.99 522 SER D C 1
ATOM 7765 O O . SER D 2 175 ? 17.307 -35.653 27.849 1.00 42.72 522 SER D O 1
ATOM 7768 N N . ALA D 2 176 ? 17.367 -37.671 26.883 1.00 40.57 523 ALA D N 1
ATOM 7769 C CA . ALA D 2 176 ? 17.283 -37.102 25.545 1.00 37.92 523 ALA D CA 1
ATOM 7770 C C . ALA D 2 176 ? 15.874 -36.583 25.248 1.00 40.89 523 ALA D C 1
ATOM 7771 O O . ALA D 2 176 ? 14.882 -36.998 25.854 1.00 42.16 523 ALA D O 1
ATOM 7773 N N . THR D 2 177 ? 15.798 -35.680 24.267 1.00 40.55 524 THR D N 1
ATOM 7774 C CA . THR D 2 177 ? 14.558 -35.000 23.904 1.00 41.54 524 THR D CA 1
ATOM 7775 C C . THR D 2 177 ? 13.884 -35.566 22.666 1.00 42.49 524 THR D C 1
ATOM 7776 O O . THR D 2 177 ? 12.707 -35.270 22.427 1.00 42.86 524 THR D O 1
ATOM 7780 N N . GLY D 2 178 ? 14.597 -36.344 21.864 1.00 39.79 525 GLY D N 1
ATOM 7781 C CA . GLY D 2 178 ? 14.071 -36.700 20.570 1.00 37.11 525 GLY D CA 1
ATOM 7782 C C . GLY D 2 178 ? 14.179 -35.612 19.531 1.00 34.22 525 GLY D C 1
ATOM 7783 O O . GLY D 2 178 ? 13.634 -35.782 18.441 1.00 34.31 525 GLY D O 1
ATOM 7784 N N . LEU D 2 179 ? 14.882 -34.506 19.815 1.00 30.80 526 LEU D N 1
ATOM 7785 C CA . LEU D 2 179 ? 14.984 -33.414 18.849 1.00 31.64 526 LEU D CA 1
ATOM 7786 C C . LEU D 2 179 ? 16.140 -33.665 17.892 1.00 30.68 526 LEU D C 1
ATOM 7787 O O . LEU D 2 179 ? 17.291 -33.770 18.340 1.00 33.02 526 LEU D O 1
ATOM 7792 N N . PRO D 2 180 ? 15.893 -33.714 16.588 1.00 27.13 527 PRO D N 1
ATOM 7793 C CA . PRO D 2 180 ? 16.951 -34.029 15.628 1.00 27.56 527 PRO D CA 1
ATOM 7794 C C . PRO D 2 180 ? 17.763 -32.812 15.212 1.00 27.75 527 PRO D C 1
ATOM 7795 O O . PRO D 2 180 ? 17.337 -31.660 15.327 1.00 24.83 527 PRO D O 1
ATOM 7799 N N . ALA D 2 181 ? 18.961 -33.101 14.710 1.00 26.85 528 ALA D N 1
ATOM 7800 C CA . ALA D 2 181 ? 19.784 -32.132 14.008 1.00 27.37 528 ALA D CA 1
ATOM 7801 C C . ALA D 2 181 ? 20.103 -32.778 12.676 1.00 27.87 528 ALA D C 1
ATOM 7802 O O . ALA D 2 181 ? 20.502 -33.944 12.641 1.00 27.99 528 ALA D O 1
ATOM 7804 N N . VAL D 2 182 ? 19.903 -32.047 11.583 1.00 25.97 529 VAL D N 1
ATOM 7805 C CA . VAL D 2 182 ? 20.114 -32.598 10.253 1.00 25.08 529 VAL D CA 1
ATOM 7806 C C . VAL D 2 182 ? 21.024 -31.646 9.494 1.00 28.00 529 VAL D C 1
ATOM 7807 O O . VAL D 2 182 ? 20.982 -30.427 9.705 1.00 28.60 529 VAL D O 1
ATOM 7811 N N . THR D 2 183 ? 21.898 -32.211 8.669 1.00 25.05 530 THR D N 1
ATOM 7812 C CA . THR D 2 183 ? 22.855 -31.453 7.880 1.00 25.11 530 THR D CA 1
ATOM 7813 C C . THR D 2 183 ? 22.646 -31.792 6.409 1.00 27.61 530 THR D C 1
ATOM 7814 O O . THR D 2 183 ? 22.642 -32.970 6.034 1.00 26.09 530 THR D O 1
ATOM 7818 N N . PHE D 2 184 ? 22.469 -30.766 5.584 1.00 25.22 531 PHE D N 1
ATOM 7819 C CA . PHE D 2 184 ? 22.285 -30.930 4.150 1.00 27.82 531 PHE D CA 1
ATOM 7820 C C . PHE D 2 184 ? 23.563 -30.496 3.455 1.00 27.89 531 PHE D C 1
ATOM 7821 O O . PHE D 2 184 ? 24.011 -29.355 3.621 1.00 27.63 531 PHE D O 1
ATOM 7829 N N . ILE D 2 185 ? 24.152 -31.400 2.686 1.00 27.88 532 ILE D N 1
ATOM 7830 C CA . ILE D 2 185 ? 25.397 -31.133 1.974 1.00 27.82 532 ILE D CA 1
ATOM 7831 C C . ILE D 2 185 ? 25.096 -31.032 0.489 1.00 28.78 532 ILE D C 1
ATOM 7832 O O . ILE D 2 185 ? 24.487 -31.940 -0.094 1.00 27.54 532 ILE D O 1
ATOM 7837 N N . GLY D 2 186 ? 25.532 -29.932 -0.123 1.00 30.67 533 GLY D N 1
ATOM 7838 C CA . GLY D 2 186 ? 25.487 -29.762 -1.556 1.00 28.96 533 GLY D CA 1
ATOM 7839 C C . GLY D 2 186 ? 26.893 -29.568 -2.095 1.00 32.11 533 GLY D C 1
ATOM 7840 O O . GLY D 2 186 ? 27.870 -29.520 -1.343 1.00 32.45 533 GLY D O 1
ATOM 7841 N N . ASP D 2 187 ? 26.983 -29.424 -3.415 1.00 32.66 534 ASP D N 1
ATOM 7842 C CA . ASP D 2 187 ? 28.323 -29.346 -3.978 1.00 32.92 534 ASP D CA 1
ATOM 7843 C C . ASP D 2 187 ? 28.942 -27.957 -3.861 1.00 34.85 534 ASP D C 1
ATOM 7844 O O . ASP D 2 187 ? 30.074 -27.768 -4.314 1.00 34.56 534 ASP D O 1
ATOM 7849 N N . GLN D 2 188 ? 28.255 -26.998 -3.226 1.00 32.74 535 GLN D N 1
ATOM 7850 C CA . GLN D 2 188 ? 28.835 -25.690 -2.951 1.00 35.41 535 GLN D CA 1
ATOM 7851 C C . GLN D 2 188 ? 28.786 -25.301 -1.478 1.00 35.35 535 GLN D C 1
ATOM 7852 O O . GLN D 2 188 ? 29.258 -24.213 -1.131 1.00 37.94 535 GLN D O 1
ATOM 7858 N N . GLY D 2 189 ? 28.267 -26.154 -0.605 1.00 32.52 536 GLY D N 1
ATOM 7859 C CA . GLY D 2 189 ? 28.256 -25.838 0.811 1.00 31.36 536 GLY D CA 1
ATOM 7860 C C . GLY D 2 189 ? 27.409 -26.824 1.586 1.00 32.35 536 GLY D C 1
ATOM 7861 O O . GLY D 2 189 ? 26.891 -27.812 1.044 1.00 29.95 536 GLY D O 1
ATOM 7862 N N . SER D 2 190 ? 27.290 -26.548 2.886 1.00 30.09 537 SER D N 1
ATOM 7863 C CA . SER D 2 190 ? 26.434 -27.344 3.740 1.00 27.88 537 SER D CA 1
ATOM 7864 C C . SER D 2 190 ? 25.789 -26.445 4.778 1.00 27.13 537 SER D C 1
ATOM 7865 O O . SER D 2 190 ? 26.378 -25.454 5.222 1.00 29.02 537 SER D O 1
ATOM 7868 N N . VAL D 2 191 ? 24.571 -26.809 5.165 1.00 26.71 538 VAL D N 1
ATOM 7869 C CA . VAL D 2 191 ? 23.808 -26.066 6.161 1.00 26.67 538 VAL D CA 1
ATOM 7870 C C . VAL D 2 191 ? 23.180 -27.064 7.118 1.00 26.82 538 VAL D C 1
ATOM 7871 O O . VAL D 2 191 ? 22.764 -28.155 6.707 1.00 25.73 538 VAL D O 1
ATOM 7875 N N . GLN D 2 192 ? 23.113 -26.694 8.393 1.00 24.64 539 GLN D N 1
ATOM 7876 C CA . GLN D 2 192 ? 22.588 -27.554 9.442 1.00 26.86 539 GLN D CA 1
ATOM 7877 C C . GLN D 2 192 ? 21.291 -26.979 9.991 1.00 27.77 539 GLN D C 1
ATOM 7878 O O . GLN D 2 192 ? 21.215 -25.784 10.307 1.00 29.02 539 GLN D O 1
ATOM 7884 N N . TYR D 2 193 ? 20.288 -27.835 10.130 1.00 26.05 540 TYR D N 1
ATOM 7885 C CA . TYR D 2 193 ? 19.074 -27.530 10.867 1.00 23.39 540 TYR D CA 1
ATOM 7886 C C . TYR D 2 193 ? 19.081 -28.348 12.152 1.00 26.57 540 TYR D C 1
ATOM 7887 O O . TYR D 2 193 ? 19.078 -29.582 12.104 1.00 28.23 540 TYR D O 1
ATOM 7896 N N . ASP D 2 194 ? 19.115 -27.658 13.291 1.00 26.62 541 ASP D N 1
ATOM 7897 C CA . ASP D 2 194 ? 19.151 -28.265 14.621 1.00 26.41 541 ASP D CA 1
ATOM 7898 C C . ASP D 2 194 ? 17.864 -27.849 15.316 1.00 29.46 541 ASP D C 1
ATOM 7899 O O . ASP D 2 194 ? 17.656 -26.658 15.585 1.00 27.81 541 ASP D O 1
ATOM 7904 N N . ALA D 2 195 ? 17.000 -28.822 15.604 1.00 26.67 542 ALA D N 1
ATOM 7905 C CA . ALA D 2 195 ? 15.747 -28.511 16.271 1.00 28.62 542 ALA D CA 1
ATOM 7906 C C . ALA D 2 195 ? 15.911 -28.278 17.762 1.00 32.19 542 ALA D C 1
ATOM 7907 O O . ALA D 2 195 ? 14.958 -27.818 18.402 1.00 32.80 542 ALA D O 1
ATOM 7909 N N . GLY D 2 196 ? 17.067 -28.604 18.334 1.00 27.96 543 GLY D N 1
ATOM 7910 C CA . GLY D 2 196 ? 17.265 -28.447 19.760 1.00 29.74 543 GLY D CA 1
ATOM 7911 C C . GLY D 2 196 ? 18.633 -27.887 20.094 1.00 29.81 543 GLY D C 1
ATOM 7912 O O . GLY D 2 196 ? 19.457 -28.543 20.732 1.00 27.87 543 GLY D O 1
ATOM 7913 N N . PRO D 2 197 ? 18.915 -26.667 19.647 1.00 29.46 544 PRO D N 1
ATOM 7914 C CA . PRO D 2 197 ? 20.230 -26.080 19.927 1.00 29.89 544 PRO D CA 1
ATOM 7915 C C . PRO D 2 197 ? 20.354 -25.695 21.394 1.00 28.11 544 PRO D C 1
ATOM 7916 O O . PRO D 2 197 ? 19.363 -25.582 22.124 1.00 26.44 544 PRO D O 1
ATOM 7920 N N . GLN D 2 198 ? 21.605 -25.510 21.823 1.00 31.65 545 GLN D N 1
ATOM 7921 C CA . GLN D 2 198 ? 21.895 -24.997 23.161 1.00 28.65 545 GLN D CA 1
ATOM 7922 C C . GLN D 2 198 ? 21.646 -23.491 23.214 1.00 26.45 545 GLN D C 1
ATOM 7923 O O . GLN D 2 198 ? 22.289 -22.713 22.494 1.00 27.45 545 GLN D O 1
ATOM 7929 N N . LEU D 2 199 ? 20.723 -23.081 24.081 1.00 27.26 546 LEU D N 1
ATOM 7930 C CA . LEU D 2 199 ? 20.459 -21.658 24.286 1.00 28.40 546 LEU D CA 1
ATOM 7931 C C . LEU D 2 199 ? 21.441 -21.059 25.286 1.00 28.10 546 LEU D C 1
ATOM 7932 O O . LEU D 2 199 ? 22.101 -20.054 24.998 1.00 25.68 546 LEU D O 1
ATOM 7937 N N . LEU D 2 200 ? 21.544 -21.666 26.467 1.00 25.77 547 LEU D N 1
ATOM 7938 C CA . LEU D 2 200 ? 22.461 -21.229 27.514 1.00 28.24 547 LEU D CA 1
ATOM 7939 C C . LEU D 2 200 ? 23.434 -22.349 27.879 1.00 29.14 547 LEU D C 1
ATOM 7940 O O . LEU D 2 200 ? 23.050 -23.523 27.990 1.00 29.39 547 LEU D O 1
ATOM 7945 N N . GLY D 2 201 ? 24.698 -21.982 28.044 1.00 25.41 548 GLY D N 1
ATOM 7946 C CA . GLY D 2 201 ? 25.695 -22.888 28.555 1.00 28.06 548 GLY D CA 1
ATOM 7947 C C . GLY D 2 201 ? 25.707 -22.907 30.063 1.00 31.00 548 GLY D C 1
ATOM 7948 O O . GLY D 2 201 ? 24.960 -22.198 30.741 1.00 28.63 548 GLY D O 1
ATOM 7949 N N . GLY D 2 202 ? 26.596 -23.727 30.597 1.00 34.97 549 GLY D N 1
ATOM 7950 C CA . GLY D 2 202 ? 26.763 -23.857 32.024 1.00 35.70 549 GLY D CA 1
ATOM 7951 C C . GLY D 2 202 ? 26.736 -25.307 32.445 1.00 37.88 549 GLY D C 1
ATOM 7952 O O . GLY D 2 202 ? 26.763 -26.223 31.616 1.00 37.79 549 GLY D O 1
ATOM 7953 N N . GLU D 2 203 ? 26.684 -25.520 33.766 1.00 37.50 550 GLU D N 1
ATOM 7954 C CA . GLU D 2 203 ? 26.684 -26.880 34.300 1.00 40.06 550 GLU D CA 1
ATOM 7955 C C . GLU D 2 203 ? 25.432 -27.630 33.886 1.00 41.49 550 GLU D C 1
ATOM 7956 O O . GLU D 2 203 ? 25.486 -28.835 33.624 1.00 44.15 550 GLU D O 1
ATOM 7962 N N . ARG D 2 204 ? 24.293 -26.927 33.815 1.00 42.06 551 ARG D N 1
ATOM 7963 C CA . ARG D 2 204 ? 23.011 -27.465 33.362 1.00 41.66 551 ARG D CA 1
ATOM 7964 C C . ARG D 2 204 ? 22.583 -26.663 32.134 1.00 40.35 551 ARG D C 1
ATOM 7965 O O . ARG D 2 204 ? 21.811 -25.700 32.257 1.00 39.52 551 ARG D O 1
ATOM 7973 N N . PRO D 2 205 ? 23.064 -27.017 30.938 1.00 38.67 552 PRO D N 1
ATOM 7974 C CA . PRO D 2 205 ? 22.766 -26.189 29.764 1.00 36.39 552 PRO D CA 1
ATOM 7975 C C . PRO D 2 205 ? 21.272 -26.143 29.491 1.00 34.93 552 PRO D C 1
ATOM 7976 O O . PRO D 2 205 ? 20.523 -27.043 29.867 1.00 35.72 552 PRO D O 1
ATOM 7980 N N . GLU D 2 206 ? 20.837 -25.060 28.862 1.00 33.93 553 GLU D N 1
ATOM 7981 C CA . GLU D 2 206 ? 19.426 -24.814 28.615 1.00 30.50 553 GLU D CA 1
ATOM 7982 C C . GLU D 2 206 ? 19.151 -24.966 27.134 1.00 32.14 553 GLU D C 1
ATOM 7983 O O . GLU D 2 206 ? 19.914 -24.481 26.290 1.00 30.39 553 GLU D O 1
ATOM 7989 N N . LEU D 2 207 ? 18.056 -25.623 26.826 1.00 33.08 554 LEU D N 1
ATOM 7990 C CA . LEU D 2 207 ? 17.814 -26.032 25.461 1.00 34.25 554 LEU D CA 1
ATOM 7991 C C . LEU D 2 207 ? 17.054 -24.883 24.807 1.00 30.75 554 LEU D C 1
ATOM 7992 O O . LEU D 2 207 ? 16.147 -24.318 25.416 1.00 32.59 554 LEU D O 1
ATOM 7997 N N . GLY D 2 208 ? 17.467 -24.480 23.610 1.00 31.61 555 GLY D N 1
ATOM 7998 C CA . GLY D 2 208 ? 16.771 -23.404 22.921 1.00 29.28 555 GLY D CA 1
ATOM 7999 C C . GLY D 2 208 ? 15.667 -23.937 22.032 1.00 33.49 555 GLY D C 1
ATOM 8000 O O . GLY D 2 208 ? 14.949 -24.849 22.439 1.00 37.61 555 GLY D O 1
ATOM 8001 N N . GLY D 2 209 ? 15.503 -23.383 20.838 1.00 32.19 556 GLY D N 1
ATOM 8002 C CA . GLY D 2 209 ? 14.588 -23.936 19.856 1.00 34.65 556 GLY D CA 1
ATOM 8003 C C . GLY D 2 209 ? 13.227 -23.258 19.836 1.00 35.98 556 GLY D C 1
ATOM 8004 O O . GLY D 2 209 ? 12.906 -22.371 20.635 1.00 33.80 556 GLY D O 1
ATOM 8005 N N . GLU D 2 210 ? 12.416 -23.702 18.880 1.00 35.30 557 GLU D N 1
ATOM 8006 C CA . GLU D 2 210 ? 11.052 -23.222 18.706 1.00 33.57 557 GLU D CA 1
ATOM 8007 C C . GLU D 2 210 ? 10.085 -24.093 19.499 1.00 33.82 557 GLU D C 1
ATOM 8008 O O . GLU D 2 210 ? 10.407 -25.204 19.919 1.00 32.58 557 GLU D O 1
ATOM 8014 N N . ASP D 2 211 ? 8.878 -23.576 19.699 1.00 35.99 558 ASP D N 1
ATOM 8015 C CA . ASP D 2 211 ? 7.803 -24.346 20.328 1.00 38.73 558 ASP D CA 1
ATOM 8016 C C . ASP D 2 211 ? 7.190 -25.287 19.284 1.00 39.54 558 ASP D C 1
ATOM 8017 O O . ASP D 2 211 ? 6.086 -25.090 18.771 1.00 39.93 558 ASP D O 1
ATOM 8022 N N . LEU D 2 212 ? 7.948 -26.340 18.966 1.00 41.46 559 LEU D N 1
ATOM 8023 C CA . LEU D 2 212 ? 7.539 -27.238 17.892 1.00 39.99 559 LEU D CA 1
ATOM 8024 C C . LEU D 2 212 ? 6.241 -27.969 18.227 1.00 42.36 559 LEU D C 1
ATOM 8025 O O . LEU D 2 212 ? 5.440 -28.245 17.325 1.00 36.39 559 LEU D O 1
ATOM 8030 N N . GLU D 2 213 ? 6.003 -28.281 19.505 1.00 43.59 560 GLU D N 1
ATOM 8031 C CA . GLU D 2 213 ? 4.735 -28.911 19.864 1.00 45.50 560 GLU D CA 1
ATOM 8032 C C . GLU D 2 213 ? 3.564 -28.012 19.487 1.00 47.45 560 GLU D C 1
ATOM 8033 O O . GLU D 2 213 ? 2.652 -28.428 18.762 1.00 46.48 560 GLU D O 1
ATOM 8039 N N . ALA D 2 214 ? 3.592 -26.757 19.944 1.00 45.45 561 ALA D N 1
ATOM 8040 C CA . ALA D 2 214 ? 2.528 -25.823 19.599 1.00 42.41 561 ALA D CA 1
ATOM 8041 C C . ALA D 2 214 ? 2.345 -25.724 18.089 1.00 42.86 561 ALA D C 1
ATOM 8042 O O . ALA D 2 214 ? 1.215 -25.734 17.594 1.00 42.27 561 ALA D O 1
ATOM 8044 N N . LEU D 2 215 ? 3.444 -25.631 17.336 1.00 41.30 562 LEU D N 1
ATOM 8045 C CA . LEU D 2 215 ? 3.303 -25.472 15.894 1.00 39.72 562 LEU D CA 1
ATOM 8046 C C . LEU D 2 215 ? 2.707 -26.724 15.264 1.00 41.31 562 LEU D C 1
ATOM 8047 O O . LEU D 2 215 ? 1.838 -26.633 14.382 1.00 40.48 562 LEU D O 1
ATOM 8052 N N . MET D 2 216 ? 3.135 -27.899 15.721 1.00 37.70 563 MET D N 1
ATOM 8053 C CA . MET D 2 216 ? 2.647 -29.128 15.110 1.00 39.97 563 MET D CA 1
ATOM 8054 C C . MET D 2 216 ? 1.156 -29.320 15.375 1.00 43.77 563 MET D C 1
ATOM 8055 O O . MET D 2 216 ? 0.405 -29.725 14.474 1.00 38.79 563 MET D O 1
ATOM 8060 N N . LEU D 2 217 ? 0.715 -29.035 16.609 1.00 42.31 564 LEU D N 1
ATOM 8061 C CA . LEU D 2 217 ? -0.701 -29.154 16.953 1.00 42.18 564 LEU D CA 1
ATOM 8062 C C . LEU D 2 217 ? -1.552 -28.145 16.190 1.00 43.89 564 LEU D C 1
ATOM 8063 O O . LEU D 2 217 ? -2.682 -28.451 15.793 1.00 44.11 564 LEU D O 1
ATOM 8068 N N . LYS D 2 218 ? -1.033 -26.933 15.995 1.00 40.82 565 LYS D N 1
ATOM 8069 C CA . LYS D 2 218 ? -1.715 -25.933 15.184 1.00 43.18 565 LYS D CA 1
ATOM 8070 C C . LYS D 2 218 ? -2.065 -26.489 13.811 1.00 44.44 565 LYS D C 1
ATOM 8071 O O . LYS D 2 218 ? -3.227 -26.463 13.393 1.00 45.39 565 LYS D O 1
ATOM 8077 N N . ASP D 2 219 ? -1.057 -27.003 13.096 1.00 43.39 566 ASP D N 1
ATOM 8078 C CA . ASP D 2 219 ? -1.299 -27.603 11.788 1.00 44.30 566 ASP D CA 1
ATOM 8079 C C . ASP D 2 219 ? -2.328 -28.726 11.872 1.00 46.40 566 ASP D C 1
ATOM 8080 O O . ASP D 2 219 ? -3.224 -28.822 11.026 1.00 46.72 566 ASP D O 1
ATOM 8085 N N . PHE D 2 220 ? -2.223 -29.575 12.893 1.00 42.81 567 PHE D N 1
ATOM 8086 C CA . PHE D 2 220 ? -3.085 -30.747 12.970 1.00 43.58 567 PHE D CA 1
ATOM 8087 C C . PHE D 2 220 ? -4.524 -30.361 13.290 1.00 44.77 567 PHE D C 1
ATOM 8088 O O . PHE D 2 220 ? -5.457 -31.038 12.848 1.00 44.18 567 PHE D O 1
ATOM 8096 N N . LEU D 2 221 ? -4.722 -29.269 14.022 1.00 44.14 568 LEU D N 1
ATOM 8097 C CA . LEU D 2 221 ? -6.053 -28.738 14.286 1.00 45.06 568 LEU D CA 1
ATOM 8098 C C . LEU D 2 221 ? -6.575 -27.825 13.182 1.00 45.29 568 LEU D C 1
ATOM 8099 O O . LEU D 2 221 ? -7.714 -27.357 13.287 1.00 49.78 568 LEU D O 1
ATOM 8104 N N . GLY D 2 222 ? -5.794 -27.562 12.134 1.00 45.82 569 GLY D N 1
ATOM 8105 C CA . GLY D 2 222 ? -6.206 -26.637 11.083 1.00 45.82 569 GLY D CA 1
ATOM 8106 C C . GLY D 2 222 ? -6.142 -27.165 9.661 1.00 48.42 569 GLY D C 1
ATOM 8107 O O . GLY D 2 222 ? -6.406 -28.346 9.404 1.00 50.80 569 GLY D O 1
ATOM 8108 N N . ASP D 2 225 ? -1.935 -30.784 6.317 1.00 62.91 572 ASP D N 1
ATOM 8109 C CA . ASP D 2 225 ? -1.504 -30.290 5.010 1.00 63.94 572 ASP D CA 1
ATOM 8110 C C . ASP D 2 225 ? -0.205 -29.513 5.131 1.00 60.59 572 ASP D C 1
ATOM 8111 O O . ASP D 2 225 ? 0.374 -29.087 4.130 1.00 59.28 572 ASP D O 1
ATOM 8116 N N . GLY D 2 226 ? 0.254 -29.340 6.368 1.00 57.46 573 GLY D N 1
ATOM 8117 C CA . GLY D 2 226 ? 1.435 -28.563 6.639 1.00 51.02 573 GLY D CA 1
ATOM 8118 C C . GLY D 2 226 ? 2.706 -29.246 6.190 1.00 49.40 573 GLY D C 1
ATOM 8119 O O . GLY D 2 226 ? 2.697 -30.170 5.366 1.00 47.48 573 GLY D O 1
ATOM 8120 N N . PRO D 2 227 ? 3.837 -28.801 6.742 1.00 46.48 574 PRO D N 1
ATOM 8121 C CA . PRO D 2 227 ? 5.146 -29.247 6.248 1.00 41.73 574 PRO D CA 1
ATOM 8122 C C . PRO D 2 227 ? 5.594 -30.608 6.757 1.00 40.47 574 PRO D C 1
ATOM 8123 O O . PRO D 2 227 ? 6.677 -31.063 6.367 1.00 41.60 574 PRO D O 1
ATOM 8127 N N . GLY D 2 228 ? 4.815 -31.274 7.610 1.00 39.90 575 GLY D N 1
ATOM 8128 C CA . GLY D 2 228 ? 5.149 -32.612 8.037 1.00 37.24 575 GLY D CA 1
ATOM 8129 C C . GLY D 2 228 ? 4.903 -33.599 6.910 1.00 36.86 575 GLY D C 1
ATOM 8130 O O . GLY D 2 228 ? 4.375 -33.232 5.860 1.00 34.25 575 GLY D O 1
ATOM 8131 N N . PRO D 2 229 ? 5.280 -34.865 7.097 1.00 36.07 576 PRO D N 1
ATOM 8132 C CA . PRO D 2 229 ? 5.112 -35.843 6.011 1.00 34.70 576 PRO D CA 1
ATOM 8133 C C . PRO D 2 229 ? 3.638 -36.117 5.751 1.00 33.80 576 PRO D C 1
ATOM 8134 O O . PRO D 2 229 ? 2.857 -36.327 6.684 1.00 34.26 576 PRO D O 1
ATOM 8138 N N . ASP D 2 230 ? 3.252 -36.103 4.474 1.00 33.77 577 ASP D N 1
ATOM 8139 C CA . ASP D 2 230 ? 1.926 -36.615 4.145 1.00 33.10 577 ASP D CA 1
ATOM 8140 C C . ASP D 2 230 ? 1.967 -38.146 4.171 1.00 33.22 577 ASP D C 1
ATOM 8141 O O . ASP D 2 230 ? 2.988 -38.754 4.517 1.00 33.23 577 ASP D O 1
ATOM 8146 N N . GLY D 2 231 ? 0.854 -38.785 3.796 1.00 33.71 578 GLY D N 1
ATOM 8147 C CA . GLY D 2 231 ? 0.782 -40.239 3.895 1.00 34.62 578 GLY D CA 1
ATOM 8148 C C . GLY D 2 231 ? 1.816 -40.955 3.038 1.00 34.54 578 GLY D C 1
ATOM 8149 O O . GLY D 2 231 ? 2.453 -41.922 3.481 1.00 33.02 578 GLY D O 1
ATOM 8150 N N . GLN D 2 232 ? 2.006 -40.489 1.803 1.00 31.98 579 GLN D N 1
ATOM 8151 C CA . GLN D 2 232 ? 2.974 -41.142 0.929 1.00 33.53 579 GLN D CA 1
ATOM 8152 C C . GLN D 2 232 ? 4.393 -40.987 1.478 1.00 34.36 579 GLN D C 1
ATOM 8153 O O . GLN D 2 232 ? 5.183 -41.937 1.457 1.00 34.21 579 GLN D O 1
ATOM 8159 N N . ALA D 2 233 ? 4.717 -39.808 2.012 1.00 32.45 580 ALA D N 1
ATOM 8160 C CA . ALA D 2 233 ? 6.035 -39.606 2.609 1.00 31.98 580 ALA D CA 1
ATOM 8161 C C . ALA D 2 233 ? 6.234 -40.507 3.824 1.00 34.11 580 ALA D C 1
ATOM 8162 O O . ALA D 2 233 ? 7.328 -41.050 4.033 1.00 29.91 580 ALA D O 1
ATOM 8164 N N . ALA D 2 234 ? 5.189 -40.678 4.637 1.00 32.43 581 ALA D N 1
ATOM 8165 C CA . ALA D 2 234 ? 5.303 -41.568 5.787 1.00 29.53 581 ALA D CA 1
ATOM 8166 C C . ALA D 2 234 ? 5.519 -43.012 5.347 1.00 31.78 581 ALA D C 1
ATOM 8167 O O . ALA D 2 234 ? 6.321 -43.741 5.949 1.00 31.66 581 ALA D O 1
ATOM 8169 N N . LEU D 2 235 ? 4.822 -43.445 4.290 1.00 32.76 582 LEU D N 1
ATOM 8170 C CA . LEU D 2 235 ? 4.980 -44.815 3.813 1.00 31.78 582 LEU D CA 1
ATOM 8171 C C . LEU D 2 235 ? 6.368 -45.050 3.228 1.00 30.98 582 LEU D C 1
ATOM 8172 O O . LEU D 2 235 ? 6.946 -46.123 3.422 1.00 31.43 582 LEU D O 1
ATOM 8177 N N . ARG D 2 236 ? 6.915 -44.070 2.495 1.00 31.43 583 ARG D N 1
ATOM 8178 C CA . ARG D 2 236 ? 8.297 -44.178 2.020 1.00 30.85 583 ARG D CA 1
ATOM 8179 C C . ARG D 2 236 ? 9.262 -44.370 3.193 1.00 30.88 583 ARG D C 1
ATOM 8180 O O . ARG D 2 236 ? 10.101 -45.276 3.201 1.00 28.68 583 ARG D O 1
ATOM 8188 N N . THR D 2 237 ? 9.141 -43.525 4.200 1.00 31.32 584 THR D N 1
ATOM 8189 C CA . THR D 2 237 ? 10.032 -43.621 5.349 1.00 30.56 584 THR D CA 1
ATOM 8190 C C . THR D 2 237 ? 9.824 -44.924 6.117 1.00 31.25 584 THR D C 1
ATOM 8191 O O . THR D 2 237 ? 10.800 -45.570 6.521 1.00 31.94 584 THR D O 1
ATOM 8195 N N . PHE D 2 238 ? 8.567 -45.345 6.305 1.00 31.81 585 PHE D N 1
ATOM 8196 C CA . PHE D 2 238 ? 8.311 -46.594 7.021 1.00 31.31 585 PHE D CA 1
ATOM 8197 C C . PHE D 2 238 ? 8.922 -47.781 6.289 1.00 35.37 585 PHE D C 1
ATOM 8198 O O . PHE D 2 238 ? 9.457 -48.710 6.920 1.00 32.36 585 PHE D O 1
ATOM 8206 N N . ARG D 2 239 ? 8.872 -47.759 4.953 1.00 33.39 586 ARG D N 1
ATOM 8207 C CA . ARG D 2 239 ? 9.541 -48.800 4.180 1.00 36.92 586 ARG D CA 1
ATOM 8208 C C . ARG D 2 239 ? 11.058 -48.751 4.373 1.00 33.38 586 ARG D C 1
ATOM 8209 O O . ARG D 2 239 ? 11.707 -49.797 4.460 1.00 32.17 586 ARG D O 1
ATOM 8217 N N . ILE D 2 240 ? 11.638 -47.546 4.429 1.00 32.62 587 ILE D N 1
ATOM 8218 C CA . ILE D 2 240 ? 13.053 -47.408 4.788 1.00 33.09 587 ILE D CA 1
ATOM 8219 C C . ILE D 2 240 ? 13.344 -48.127 6.096 1.00 30.54 587 ILE D C 1
ATOM 8220 O O . ILE D 2 240 ? 14.325 -48.874 6.209 1.00 33.64 587 ILE D O 1
ATOM 8225 N N . ILE D 2 241 ? 12.482 -47.916 7.096 1.00 30.34 588 ILE D N 1
ATOM 8226 C CA . ILE D 2 241 ? 12.711 -48.453 8.437 1.00 31.69 588 ILE D CA 1
ATOM 8227 C C . ILE D 2 241 ? 12.711 -49.976 8.403 1.00 32.27 588 ILE D C 1
ATOM 8228 O O . ILE D 2 241 ? 13.604 -50.628 8.957 1.00 32.61 588 ILE D O 1
ATOM 8233 N N . GLN D 2 242 ? 11.685 -50.567 7.777 1.00 33.23 589 GLN D N 1
ATOM 8234 C CA . GLN D 2 242 ? 11.638 -52.016 7.607 1.00 33.52 589 GLN D CA 1
ATOM 8235 C C . GLN D 2 242 ? 12.904 -52.542 6.939 1.00 34.56 589 GLN D C 1
ATOM 8236 O O . GLN D 2 242 ? 13.483 -53.544 7.377 1.00 35.94 589 GLN D O 1
ATOM 8242 N N . ALA D 2 243 ? 13.344 -51.880 5.866 1.00 32.12 590 ALA D N 1
ATOM 8243 C CA . ALA D 2 243 ? 14.565 -52.309 5.191 1.00 32.91 590 ALA D CA 1
ATOM 8244 C C . ALA D 2 243 ? 15.775 -52.196 6.115 1.00 34.80 590 ALA D C 1
ATOM 8245 O O . ALA D 2 243 ? 16.640 -53.084 6.132 1.00 35.53 590 ALA D O 1
ATOM 8247 N N . ALA D 2 244 ? 15.838 -51.124 6.913 1.00 32.61 591 ALA D N 1
ATOM 8248 C CA . ALA D 2 244 ? 16.962 -50.946 7.827 1.00 31.88 591 ALA D CA 1
ATOM 8249 C C . ALA D 2 244 ? 17.027 -52.072 8.858 1.00 32.84 591 ALA D C 1
ATOM 8250 O O . ALA D 2 244 ? 18.114 -52.568 9.181 1.00 29.64 591 ALA D O 1
ATOM 8252 N N . TYR D 2 245 ? 15.877 -52.491 9.392 1.00 32.43 592 TYR D N 1
ATOM 8253 C CA . TYR D 2 245 ? 15.891 -53.608 10.334 1.00 35.71 592 TYR D CA 1
ATOM 8254 C C . TYR D 2 245 ? 16.364 -54.888 9.650 1.00 34.77 592 TYR D C 1
ATOM 8255 O O . TYR D 2 245 ? 17.101 -55.684 10.245 1.00 36.12 592 TYR D O 1
ATOM 8264 N N . GLU D 2 246 ? 15.966 -55.090 8.392 1.00 33.29 593 GLU D N 1
ATOM 8265 C CA . GLU D 2 246 ? 16.414 -56.273 7.670 1.00 36.14 593 GLU D CA 1
ATOM 8266 C C . GLU D 2 246 ? 17.915 -56.217 7.413 1.00 34.31 593 GLU D C 1
ATOM 8267 O O . GLU D 2 246 ? 18.617 -57.218 7.600 1.00 35.32 593 GLU D O 1
ATOM 8273 N N . SER D 2 247 ? 18.425 -55.048 7.011 1.00 33.22 594 SER D N 1
ATOM 8274 C CA . SER D 2 247 ? 19.864 -54.905 6.787 1.00 33.58 594 SER D CA 1
ATOM 8275 C C . SER D 2 247 ? 20.656 -55.132 8.067 1.00 32.12 594 SER D C 1
ATOM 8276 O O . SER D 2 247 ? 21.726 -55.753 8.039 1.00 33.68 594 SER D O 1
ATOM 8279 N N . ALA D 2 248 ? 20.161 -54.620 9.200 1.00 29.69 595 ALA D N 1
ATOM 8280 C CA . ALA D 2 248 ? 20.888 -54.807 10.451 1.00 31.38 595 ALA D CA 1
ATOM 8281 C C . ALA D 2 248 ? 21.063 -56.287 10.768 1.00 34.62 595 ALA D C 1
ATOM 8282 O O . ALA D 2 248 ? 22.048 -56.670 11.404 1.00 35.00 595 ALA D O 1
ATOM 8284 N N . HIS D 2 249 ? 20.131 -57.128 10.304 1.00 35.37 596 HIS D N 1
ATOM 8285 C CA . HIS D 2 249 ? 20.209 -58.571 10.530 1.00 38.13 596 HIS D CA 1
ATOM 8286 C C . HIS D 2 249 ? 21.091 -59.260 9.487 1.00 36.85 596 HIS D C 1
ATOM 8287 O O . HIS D 2 249 ? 21.955 -60.065 9.837 1.00 37.78 596 HIS D O 1
ATOM 8294 N N . THR D 2 250 ? 20.907 -58.949 8.200 1.00 35.84 597 THR D N 1
ATOM 8295 C CA . THR D 2 250 ? 21.707 -59.602 7.167 1.00 33.96 597 THR D CA 1
ATOM 8296 C C . THR D 2 250 ? 23.142 -59.082 7.084 1.00 36.47 597 THR D C 1
ATOM 8297 O O . THR D 2 250 ? 23.998 -59.780 6.538 1.00 33.88 597 THR D O 1
ATOM 8301 N N . GLY D 2 251 ? 23.433 -57.882 7.589 1.00 35.00 598 GLY D N 1
ATOM 8302 C CA . GLY D 2 251 ? 24.764 -57.333 7.407 1.00 32.36 598 GLY D CA 1
ATOM 8303 C C . GLY D 2 251 ? 25.068 -56.883 5.999 1.00 34.29 598 GLY D C 1
ATOM 8304 O O . GLY D 2 251 ? 26.237 -56.678 5.657 1.00 32.10 598 GLY D O 1
ATOM 8305 N N . GLN D 2 252 ? 24.045 -56.710 5.170 1.00 30.81 599 GLN D N 1
ATOM 8306 C CA . GLN D 2 252 ? 24.185 -56.285 3.788 1.00 32.56 599 GLN D CA 1
ATOM 8307 C C . GLN D 2 252 ? 23.039 -55.344 3.463 1.00 33.71 599 GLN D C 1
ATOM 8308 O O . GLN D 2 252 ? 21.970 -55.426 4.085 1.00 31.29 599 GLN D O 1
ATOM 8314 N N . PRO D 2 253 ? 23.225 -54.444 2.499 1.00 31.22 600 PRO D N 1
ATOM 8315 C CA . PRO D 2 253 ? 22.146 -53.520 2.157 1.00 33.60 600 PRO D CA 1
ATOM 8316 C C . PRO D 2 253 ? 20.946 -54.277 1.612 1.00 35.52 600 PRO D C 1
ATOM 8317 O O . PRO D 2 253 ? 21.054 -55.409 1.137 1.00 36.94 600 PRO D O 1
ATOM 8321 N N . VAL D 2 254 ? 19.781 -53.648 1.725 1.00 35.26 601 VAL D N 1
ATOM 8322 C CA . VAL D 2 254 ? 18.535 -54.190 1.204 1.00 37.35 601 VAL D CA 1
ATOM 8323 C C . VAL D 2 254 ? 18.131 -53.354 0.002 1.00 39.53 601 VAL D C 1
ATOM 8324 O O . VAL D 2 254 ? 18.063 -52.123 0.097 1.00 37.45 601 VAL D O 1
ATOM 8328 N N . ASP D 2 255 ? 17.868 -54.018 -1.127 1.00 37.00 602 ASP D N 1
ATOM 8329 C CA . ASP D 2 255 ? 17.428 -53.334 -2.340 1.00 42.93 602 ASP D CA 1
ATOM 8330 C C . ASP D 2 255 ? 15.936 -53.037 -2.277 1.00 42.71 602 ASP D C 1
ATOM 8331 O O . ASP D 2 255 ? 15.145 -53.861 -1.812 1.00 44.36 602 ASP D O 1
ATOM 8336 N N . LEU D 2 256 ? 15.553 -51.858 -2.752 1.00 42.28 603 LEU D N 1
ATOM 8337 C CA . LEU D 2 256 ? 14.139 -51.515 -2.868 1.00 42.88 603 LEU D CA 1
ATOM 8338 C C . LEU D 2 256 ? 13.839 -51.012 -4.279 1.00 42.22 603 LEU D C 1
ATOM 8339 O O . LEU D 2 256 ? 14.759 -50.615 -5.007 1.00 41.79 603 LEU D O 1
#

InterPro domains:
  IPR000683 Gfo/Idh/MocA-like oxidoreductase, N-terminal [PF01408] (20-131)
  IPR036291 NAD(P)-binding domain superfamily [SSF51735] (18-165)
  IPR051317 Gfo/Idh/MocA family oxidoreductases [PTHR43708] (17-336)
  IPR055170 GFO/IDH/MocA-like oxidoreductase domain [PF22725] (140-262)

B-factor: mean 36.49, std 10.49, range [19.52, 99.41]

Organism: Amycolatopsis mediterranei (NCBI:txid33910)

Foldseek 3Di:
DAEEEEEDDDDVSLLLVVLLVVLPYAYEYDYPVPVSVVSCVVVVHHYAPDLVRSLVPHQAYEYPDDQQCLLVSLLVSLVVLHAYEYEPLNHLALVSLVVSLVSCVVSVHFYHYCLLLCLDPVLVVLLVCQVVCLQPQWAEKEKEKEFFAAFFDADWFDLLQVAPQLVQVLNVQLSCCSRNNAWFKKAKAKDADRTDRDGTQGWIKMWMWTAHPSRHIYIYIGIHGNDPPPRIWMKMWIHHPNGIDIDIPVDDDDWDDPDDDDDPGDDDPDDSSNSRSSQVVCVSVVHDDHPGGSVSSSSSSVRSRQHSNNNVVVDMDGHHD/DEEEEEDPPFVVVQVVFPPPPPYHYQYTYYPVDCVSVLVSLQVPHQYEYEQHDLVVPVVLVSSCVSNPQSYFYDQLLLLDPLLVVVLVCVVVQVQHAWAEKEKEWEEQDAQFLSVQCLSRLFSVCLSVVNFAWWKKAKAFDCPPPVHTFKMKMKTQGPVRGIYIYIYGYDNPGDSWMKMKIHDPRGIDIDGQWDFPADDPDTDTDHDPSVVSSVVQSPDDDDGSTDGSVSSVSSSVNSNQHVVNNVVVDMDGD/DAAEEEEEDDDPVSLLLVVLLVVLRHAYEYDYPVPNRVVSCVVVVHHHDDDLVRSLVPHQAYEAPDDQAPLLVSLLVNLVSVHAYEYEPQNHLALVSLVVSVVSCVVSVHFYFYCLLLCLDPVLVVLLVCQVVQLQPQWAEKEKEKEFFQAFFFADWDQLLLVAPQLVQQLNVLLSCCSRHNAWFKKAKAKDAHRTDRDGGQGWIKMWMWTQHPSRHIYIYIGIHHNDPPPRIWIWMWIHHPNGIDIDIPPDDDDWDDPDDDDDPGDDDDDDSSNSRSSQVSQVSVVHDHHSGGSVSSSSSNVRSNQHSNNNVPVDMGTDDD/DEEEEEDPCFVVLQVVQVVDPPYDYQYTDYLVDCVSVLVVLLVPHQYEYEFHALVPVVSVVSSCVSHPQSYHYDQLLLLAPLLVVVLVCVVVQVQHAWAEKEKEFEEQDAAFLRRQVVNRLQSVCLSVVNFFFFKKAKAFDCPDDDDDHGQKMKMKTQTPVRGIYIYIYGYDNPGDSWMKMKIHHPRGIDIDTQWPFPADDPDTDTDHDPSSVSRVVVSVPPDRTDGPSSSVSVSVSSNQHVVNNVVVHMDGD

Solvent-accessible surface area: 44525 Å² total; per-residue (Å²): 175,32,32,0,0,0,4,6,23,43,84,44,0,95,63,0,0,103,1,0,56,46,32,34,7,10,0,40,0,49,7,135,72,43,152,6,164,72,12,1,79,105,51,63,17,108,56,10,62,36,25,116,98,0,12,112,61,14,69,0,0,0,0,15,23,109,43,82,30,1,37,121,17,0,45,51,0,6,94,65,52,6,4,0,0,0,19,32,20,0,0,43,30,16,131,51,0,81,92,0,13,47,29,2,138,205,54,67,23,88,7,6,0,0,1,20,12,1,9,23,58,13,16,27,66,0,50,106,15,24,71,76,46,152,6,31,118,17,0,5,0,80,3,25,12,14,14,52,24,90,120,67,26,109,45,166,38,65,37,133,44,0,6,0,0,18,70,8,3,3,44,0,0,1,0,0,23,31,10,18,30,76,12,26,50,0,3,1,6,39,21,55,125,10,36,17,74,13,85,80,14,16,46,1,5,3,0,1,0,0,14,2,61,78,24,0,0,0,6,0,2,2,20,24,13,38,48,66,112,30,82,86,40,12,6,2,38,0,2,5,70,54,14,12,6,22,24,8,40,83,78,69,48,19,25,43,47,15,12,20,41,27,74,65,10,88,52,80,30,110,51,40,30,48,45,0,0,122,45,0,13,69,0,22,75,60,25,107,116,15,77,1,25,24,169,28,0,17,16,1,0,102,4,0,58,9,0,4,85,0,30,135,63,15,166,6,26,86,51,119,147,73,141,0,0,1,0,4,82,73,27,105,71,36,2,40,55,0,123,72,75,115,127,16,84,25,71,12,30,14,38,10,124,68,16,77,65,0,80,104,11,0,121,92,41,3,68,0,3,0,43,30,14,61,57,100,52,60,98,32,0,88,21,0,19,120,16,0,37,145,81,4,34,0,14,1,20,4,2,10,3,95,0,1,58,29,0,87,144,1,19,86,99,39,16,0,15,133,24,37,0,1,22,9,30,7,19,10,51,83,76,13,0,0,24,36,0,0,6,68,0,2,3,0,0,20,24,29,20,70,17,24,64,21,88,29,0,2,0,7,45,14,135,39,18,106,195,42,19,3,0,0,0,0,3,0,59,8,151,53,41,38,1,0,0,0,8,0,44,47,69,56,89,26,88,17,52,3,25,0,26,0,3,3,52,109,5,1,0,37,1,30,3,20,2,80,11,0,6,38,106,174,79,31,72,15,32,38,95,10,82,52,45,1,22,136,44,10,41,32,111,68,153,39,45,16,9,76,5,104,6,0,25,76,1,8,103,10,8,53,7,0,68,94,0,28,161,73,4,62,23,19,107,91,225,101,23,44,0,0,0,8,6,12,21,88,50,0,88,59,0,0,95,1,0,53,45,32,43,4,23,6,32,0,34,12,135,92,22,137,4,146,125,12,0,70,109,54,72,19,119,44,8,61,43,43,141,76,0,8,109,59,13,37,0,0,0,0,14,24,111,40,84,41,1,26,114,19,0,45,56,0,7,94,65,51,4,4,0,0,0,24,32,16,0,1,43,29,22,119,47,0,83,94,0,17,47,27,2,126,209,52,68,26,70,7,5,0,0,3,23,12,2,9,30,58,14,18,24,64,0,50,94,9,23,72,72,45,129,10,31,120,17,0,5,0,77,3,22,12,13,13,38,26,93,114,73,23,109,47,161,38,62,43,92,47,0,4,0,0,21,63,9,4,6,44,0,0,2,0,0,11,33,12,16,32,52,8,34,46,0,7,2,4,33,21,55,120,11,38,16,81,12,90,80,16,16,48,1,5,1,0,1,0,0,14,2,67,74,23,0,0,0,5,1,1,3,19,23,11,34,51,67,149,29,78,93,40,21,7,2,42,0,3,5,75,50,12,14,6,19,23,8,41,79,81,65,46,18,25,45,49,15,12,9,48,25,76,66,10,91,43,86,22,104,49,35,32,50,51,0,0,121,44,0,14,70,0,24,76,61,24,106,114,15,77,2,24,27,124,21,0,31,14,2,0,62,2,2,71,4,0,3,68,0,26,156,73,20,131,6,21,108,18,105,136,73,116,0,0,0,0,0,64,54,25,131,50,26,3,42,31,0,152,64,72,119,133,18,94,19,60,13,42,12,34,11,116,66,27,68,74,0,49,98,12,0,109,94,40,2,77,0,1,1,27,22,4,59,24,96,53,90,103,31,6,112,31,0,46,104,12,5,43,148,84,23,40,12,2,1,25,4,2,18,3,97,0,0,51,28,0,85,136,2,15,92,90,42,18,1,15,126,18,28,0,0,20,8,24,6,17,9,48,54,40,13,0,0,12,33,0,0,3,42,0,4,3,0,0,16,24,26,17,65,19,46,56,11,73,30,0,2,0,9,46,15,133,40,16,82,45,219,138,48,15,1,0,0,0,0,2,0,48,11,130,65,36,37,0,0,0,0,9,0,47,43,71,57,91,28,85,14,56,3,24,0,24,0,3,3,52,115,5,0,0,38,2,28,3,17,4,78,10,0,6,38,106,144,79,22,76,17,33,37,97,10,74,50,63,2,8,155,33,7,47,78,170,32,58,19,18,96,45,116,7,1,73,73,3,8,104,10,4,39,0,0,71,86,0,28,163,72,8,35,16,15,107,53

Secondary structure (DSSP, 8-state):
--EEEEE--SHHHHHHHHHHHHHT-EEEEE-TTSTHHHHHHHHT-EE-SSHHHHHTT-SEEEE-S-GGGHHHHHHHHHHTT-EEEEPSSSSSSHHHHHHHHHHHHHTT--EEE--GGGGSHHHHHHHHHHHTTTT-SEEEEEEEEEEE--S-EEEEE-TTTTHHHHHHHHHHHHHHHHHH--EEEEEEEEES---EEE-TT--EEEEEEEEETTS-EEEEEEEEESS-SSSEEEEEEEEETTEEEEEETTS--SEEEEES--SS-----S-HHHHHHHHHHHHHTT----S--HHHHHHHHHHHHHHHHHHHHS--EE---/-EEEEESSSHHHHHHHHTTSTT-EEEEEE-GGG-HHHHHHHHTT-EEEEPPPPTT-HHHHHHHHHHHGGGEEE--GGGG-HHHHHHHHHHHTTTTSSEEEEEEEEEESSSSHHHHHHHHHHHHHHHHTTTPPEEEEEEEEE-------SEEEEEEEETTS-EEEEEEEE-TT-----EEEEEETTEEEEEESS-EEEEESS-EE----HHHHHHHHHTSSS--SS--HHHHHHHHHHHHHHHHHHHHSS-EE-/---EEEEE--SHHHHHHHHHHHHTT-EEEEE-TTSHHHHHHHHHTPEEPSSHHHHHTT-SEEEE-S-HHHHHHHHHHHHHTT-EEEEESSS-SSHHHHHHHHHHHHHHT--EEEE-GGGGSHHHHHHHHHHHTTTT-SEEEEEEEEEEE--S-EEEEE-TTTTHHHHHHHHHHHHHHHHHH--EEEEEEEEEE---EEE-TT--EEEEEEEEETTS-EEEEEEEEESS-SSSEEEEEEEEETTEEEEEETTS--SEEEEES---S-----S-HHHHHHHHHHHHHTT----S--HHHHHHHHHHHHHHHHHHHHSS-EE---/-EEEEESSSHHHHHHHHHTSTT-EEEEEE-GGG-HHHHHHHHTT-EEEEPPPPTT-HHHHHHHHHHHGGGEEE--GGGG-HHHHHHHHHHHTTTTSSEEEEEEEEEESSSSHHHHHHHHHHHHHHHHHTSPPEEEEEEEEE--S--SSS-SEEEEEEEETTS-EEEEEEEE-TT-----EEEEEETTEEEEEESS-EEEEESS-EE----HHHHHHHHHH---SS--HHHHHHHHHHHHHHHHHHHHSS-EE-